Protein AF-A0A3D8SZ38-F1 (afdb_monomer_lite)

Radius of gyration: 42.33 Å; chains: 1; bounding box: 108×90×129 Å

Foldseek 3Di:
DQQADLADQVLFQDCQPPDDPPPPDDPPDRAQQPGNPHGPPDLCVLVVLCQQQPDPLLLLCLVPCVVFFPLALLPAAAQVVLVVVQADEAEDSGNLQDLEDEDRYHYHYADGNNLRHRVSCVQALGDPPHSNHPCSQQSNQSSLLNLLSVCSHDPDPVSVVVCCDPNRVSDPPPGDPVSVVSNSVSSPPPDPVRHRSSSSGGHGYQVSQQVCCCPRVVDNGSDDDPPRPQVVCLVVLLLLLLVLQAQLCLVLLLPPVVPDDDADADDPVQAAKDWLDAADDDPDDDDDDEAEAEAEHYANHRQQCRQWDFDDVPPDDTDIDRQLNDCLHPCVLRNSYGYMYHDDNRYCWAPPHDPDDSSVSSLRHQVRVVVPPPPCVVVPDDDPDHPVVQLQAAADEGQLRQLQAFVFADLVLSLLLVCVVDPNVGHDSVSNCLRHGPNPVSPSSLVSSLVSQPDPLGHQAEFEAEPFFDQSCVSSVHDRDTHQRRHCVRRFRPRPPRYHYYYDPDHSNCLSYDDDCPDPSSVVVSVVVSVSSVCSVVSSVVSVVLQAAEADPFDQDPLDFDPVVVLVLVVCQCVVFVQAEAEEEAAFLQCSVNSVSNSSVVCSRPDSAHEAEAELPALVSRVVSLVVLCVVVVVDPPPPDDDDSLQVSQVQQQDVVSAAYEYEYEANADCCQQQPDDPDDDDDHGVVVSHHGHSRYYYYYYYHFPVVRCVRGPPRYHYRDADDLVRLLSSLLSLAPPNCLCVVVVVLSSVVCVVQVNRSLSSNLLRVVCRVVVDHSVRSVVLVVPDLVVVVVSQQDDDDDRPDDPPDGRGLLVVLVVLLVVCVVVAVLLLQQLLLCLLFDQFFAALLLGDDDPDPVSSVVSVVSCVRSVQWDADPPGNTIGGDPSSSSSSCVVCVVVVNNLVSLVVSLVSLLVQQAQADDPPLVPNVSVLRRLVSSLVPNDDPDQDCPSSLSSLNSSLRNCVNVLVLVSSLVSLVSSLVVCCVRPNCLDPVNLVSLLSNLVSCVSVVVLVVSLVSLVVSLVSCCVRVNCPDPVNVVSVVVNVVSVVD

pLDDT: mean 75.77, std 14.91, range [32.75, 95.75]

Structure (mmCIF, N/CA/C/O backbone):
data_AF-A0A3D8SZ38-F1
#
_entry.id   AF-A0A3D8SZ38-F1
#
loop_
_atom_site.group_PDB
_atom_site.id
_atom_site.type_symbol
_atom_site.label_atom_id
_atom_site.label_alt_id
_atom_site.label_comp_id
_atom_site.label_asym_id
_atom_site.label_entity_id
_atom_site.label_seq_id
_atom_site.pdbx_PDB_ins_code
_atom_site.Cartn_x
_atom_site.Cartn_y
_atom_site.Cartn_z
_atom_site.occupancy
_atom_site.B_iso_or_equiv
_atom_site.auth_seq_id
_atom_site.auth_comp_id
_atom_site.auth_asym_id
_atom_site.auth_atom_id
_atom_site.pdbx_PDB_model_num
ATOM 1 N N . MET A 1 1 ? 22.652 -44.299 14.248 1.00 39.66 1 MET A N 1
ATOM 2 C CA . MET A 1 1 ? 23.585 -43.477 13.448 1.00 39.66 1 MET A CA 1
ATOM 3 C C . MET A 1 1 ? 24.836 -43.285 14.281 1.00 39.66 1 MET A C 1
ATOM 5 O O . MET A 1 1 ? 24.695 -43.078 15.480 1.00 39.66 1 MET A O 1
ATOM 9 N N . SER A 1 2 ? 26.018 -43.422 13.683 1.00 44.47 2 SER A N 1
ATOM 10 C CA . SER A 1 2 ? 27.288 -43.037 14.309 1.00 44.47 2 SER A CA 1
ATOM 11 C C . SER A 1 2 ? 27.164 -41.624 14.885 1.00 44.47 2 SER A C 1
ATOM 13 O O . SER A 1 2 ? 26.656 -40.735 14.203 1.00 44.47 2 SER A O 1
ATOM 15 N N . ILE A 1 3 ? 27.552 -41.430 16.145 1.00 66.44 3 ILE A N 1
ATOM 16 C CA . ILE A 1 3 ? 27.444 -40.136 16.824 1.00 66.44 3 ILE A CA 1
ATOM 17 C C . ILE A 1 3 ? 28.593 -39.259 16.304 1.00 66.44 3 ILE A C 1
ATOM 19 O O . ILE A 1 3 ? 29.703 -39.311 16.818 1.00 66.44 3 ILE A O 1
ATOM 23 N N . SER A 1 4 ? 28.347 -38.522 15.222 1.00 78.44 4 SER A N 1
ATOM 24 C CA . SER A 1 4 ? 29.286 -37.570 14.616 1.00 78.44 4 SER A CA 1
ATOM 25 C C . SER A 1 4 ? 28.641 -36.184 14.502 1.00 78.44 4 SER A C 1
ATOM 27 O O . SER A 1 4 ? 27.407 -36.096 14.517 1.00 78.44 4 SER A O 1
ATOM 29 N N . PRO A 1 5 ? 29.434 -35.097 14.403 1.00 85.62 5 PRO A N 1
ATOM 30 C CA . PRO A 1 5 ? 28.889 -33.756 14.206 1.00 85.62 5 PRO A CA 1
ATOM 31 C C . PRO A 1 5 ? 27.984 -33.681 12.967 1.00 85.62 5 PRO A C 1
ATOM 33 O O . PRO A 1 5 ? 28.180 -34.451 12.022 1.00 85.62 5 PRO A O 1
ATOM 36 N N . PRO A 1 6 ? 26.979 -32.783 12.955 1.00 86.31 6 PRO A N 1
ATOM 37 C CA . PRO A 1 6 ? 25.972 -32.733 11.893 1.00 86.31 6 PRO A CA 1
ATOM 38 C C . PRO A 1 6 ? 26.496 -32.187 10.556 1.00 86.31 6 PRO A C 1
ATOM 40 O O . PRO A 1 6 ? 25.777 -32.238 9.567 1.00 86.31 6 PRO A O 1
ATOM 43 N N . PHE A 1 7 ? 27.731 -31.689 10.518 1.00 90.38 7 PHE A N 1
ATOM 44 C CA . PHE A 1 7 ? 28.427 -31.171 9.341 1.00 90.38 7 PHE A CA 1
ATOM 45 C C . PHE A 1 7 ? 29.887 -31.638 9.368 1.00 90.38 7 PHE A C 1
ATOM 47 O O . PHE A 1 7 ? 30.424 -31.951 10.432 1.00 90.38 7 PHE A O 1
ATOM 54 N N . ALA A 1 8 ? 30.542 -31.701 8.209 1.00 88.94 8 ALA A N 1
ATOM 55 C CA . ALA A 1 8 ? 31.955 -32.070 8.116 1.00 88.94 8 ALA A CA 1
ATOM 56 C C . ALA A 1 8 ? 32.865 -30.949 8.649 1.00 88.94 8 ALA A C 1
ATOM 58 O O . ALA A 1 8 ? 32.507 -29.775 8.578 1.00 88.94 8 ALA A O 1
ATOM 59 N N . LYS A 1 9 ? 34.083 -31.279 9.108 1.00 87.50 9 LYS A N 1
ATOM 60 C CA . LYS A 1 9 ? 35.046 -30.277 9.613 1.00 87.50 9 LYS A CA 1
ATOM 61 C C . LYS A 1 9 ? 35.329 -29.163 8.594 1.00 87.50 9 LYS A C 1
ATOM 63 O O . LYS A 1 9 ? 35.435 -28.007 8.975 1.00 87.50 9 LYS A O 1
ATOM 68 N N . ILE A 1 10 ? 35.355 -29.488 7.298 1.00 86.69 10 ILE A N 1
ATOM 69 C CA . ILE A 1 10 ? 35.537 -28.510 6.210 1.00 86.69 10 ILE A CA 1
ATOM 70 C C . ILE A 1 10 ? 34.365 -27.522 6.057 1.00 86.69 10 ILE A C 1
ATOM 72 O O . ILE A 1 10 ? 34.539 -26.455 5.484 1.00 86.69 10 ILE A O 1
ATOM 76 N N . GLN A 1 11 ? 33.178 -27.866 6.563 1.00 89.56 11 GLN A N 1
ATOM 77 C CA . GLN A 1 11 ? 31.962 -27.053 6.460 1.00 89.56 11 GLN A CA 1
ATOM 78 C C . GLN A 1 11 ? 31.755 -26.130 7.670 1.00 89.56 11 GLN A C 1
ATOM 80 O O . GLN A 1 11 ? 30.776 -25.391 7.694 1.00 89.56 11 GLN A O 1
ATOM 85 N N . GLN A 1 12 ? 32.614 -26.180 8.694 1.00 90.62 12 GLN A N 1
ATOM 86 C CA . GLN A 1 12 ? 32.460 -25.336 9.880 1.00 90.62 12 GLN A CA 1
ATOM 87 C C . GLN A 1 12 ? 32.651 -23.848 9.545 1.00 90.62 12 GLN A C 1
ATOM 89 O O . GLN A 1 12 ? 33.470 -23.496 8.698 1.00 90.62 12 GLN A O 1
ATOM 94 N N . LEU A 1 13 ? 31.939 -22.969 10.254 1.00 90.12 13 LEU A N 1
ATOM 95 C CA . LEU A 1 13 ? 32.052 -21.515 10.057 1.00 90.12 13 LEU A CA 1
ATOM 96 C C . LEU A 1 13 ? 32.913 -20.839 11.128 1.00 90.12 13 LEU A C 1
ATOM 98 O O . LEU A 1 13 ? 33.227 -19.660 11.001 1.00 90.12 13 LEU A O 1
ATOM 102 N N . CYS A 1 14 ? 33.298 -21.564 12.184 1.00 85.44 14 CYS A N 1
ATOM 103 C CA . CYS A 1 14 ? 34.148 -21.045 13.249 1.00 85.44 14 CYS A CA 1
ATOM 104 C C . CYS A 1 14 ? 35.286 -22.019 13.586 1.00 85.44 14 CYS A C 1
ATOM 106 O O . CYS A 1 14 ? 35.045 -23.125 14.071 1.00 85.44 14 CYS A O 1
ATOM 108 N N . THR A 1 15 ? 36.527 -21.577 13.368 1.00 80.00 15 THR A N 1
ATOM 109 C CA . THR A 1 15 ? 37.764 -22.346 13.599 1.00 80.00 15 THR A CA 1
ATOM 110 C C . THR A 1 15 ? 38.445 -22.027 14.930 1.00 80.00 15 THR A C 1
ATOM 112 O O . THR A 1 15 ? 39.473 -22.611 15.241 1.00 80.00 15 THR A O 1
ATOM 115 N N . GLY A 1 16 ? 37.883 -21.137 15.759 1.00 71.12 16 GLY A N 1
ATOM 116 C CA . GLY A 1 16 ? 38.524 -20.653 16.996 1.00 71.12 16 GLY A CA 1
ATOM 117 C C . GLY A 1 16 ? 38.786 -21.709 18.083 1.00 71.12 16 GLY A C 1
ATOM 118 O O . GLY A 1 16 ? 39.326 -21.373 19.129 1.00 71.12 16 GLY A O 1
ATOM 119 N N . LEU A 1 17 ? 38.386 -22.962 17.853 1.00 74.38 17 LEU A N 1
ATOM 120 C CA . LEU A 1 17 ? 38.616 -24.111 18.734 1.00 74.38 17 LEU A CA 1
ATOM 121 C C . LEU A 1 17 ? 39.508 -25.192 18.100 1.00 74.38 17 LEU A C 1
ATOM 123 O O . LEU A 1 17 ? 39.789 -26.194 18.758 1.00 74.38 17 LEU A O 1
ATOM 127 N N . ASP A 1 18 ? 39.925 -25.034 16.841 1.00 75.38 18 ASP A N 1
ATOM 128 C CA . ASP A 1 18 ? 40.871 -25.955 16.215 1.00 75.38 18 ASP A CA 1
ATOM 129 C C . ASP A 1 18 ? 42.281 -25.671 16.745 1.00 75.38 18 ASP A C 1
ATOM 131 O O . ASP A 1 18 ? 42.738 -24.531 16.735 1.00 75.38 18 ASP A O 1
ATOM 135 N N . ALA A 1 19 ? 42.967 -26.705 17.232 1.00 58.12 19 ALA A N 1
ATOM 136 C CA . ALA A 1 19 ? 44.371 -26.590 17.604 1.00 58.12 19 ALA A CA 1
ATOM 137 C C . ALA A 1 19 ? 45.227 -26.431 16.338 1.00 58.12 19 ALA A C 1
ATOM 139 O O . ALA A 1 19 ? 45.016 -27.157 15.364 1.00 58.12 19 ALA A O 1
ATOM 140 N N . ASN A 1 20 ? 46.199 -25.517 16.364 1.00 48.41 20 ASN A N 1
ATOM 141 C CA . ASN A 1 20 ? 47.329 -25.580 15.443 1.00 48.41 20 ASN A CA 1
ATOM 142 C C . ASN A 1 20 ? 48.132 -26.840 15.795 1.00 48.41 20 ASN A C 1
ATOM 144 O O . ASN A 1 20 ? 48.469 -27.036 16.962 1.00 48.41 20 ASN A O 1
ATOM 148 N N . ASP A 1 21 ? 48.442 -27.674 14.803 1.00 42.56 21 ASP A N 1
ATOM 149 C CA . ASP A 1 21 ? 49.205 -28.922 14.979 1.00 42.56 21 ASP A CA 1
ATOM 150 C C . ASP A 1 21 ? 50.646 -28.702 15.516 1.00 42.56 21 ASP A C 1
ATOM 152 O O . ASP A 1 21 ? 51.332 -29.675 15.819 1.00 42.56 21 ASP A O 1
ATOM 156 N N . ASP A 1 22 ? 51.088 -27.450 15.706 1.00 40.81 22 ASP A N 1
ATOM 157 C CA . ASP A 1 22 ? 52.429 -27.086 16.193 1.00 40.81 22 ASP A CA 1
ATOM 158 C C . ASP A 1 22 ? 52.546 -26.847 17.719 1.00 40.81 22 ASP A C 1
ATOM 160 O O . ASP A 1 22 ? 53.662 -26.780 18.228 1.00 40.81 22 ASP A O 1
ATOM 164 N N . ASP A 1 23 ? 51.450 -26.784 18.489 1.00 42.09 23 ASP A N 1
ATOM 165 C CA . ASP A 1 23 ? 51.502 -26.486 19.938 1.00 42.09 23 ASP A CA 1
ATOM 166 C C . ASP A 1 23 ? 51.126 -27.700 20.812 1.00 42.09 23 ASP A C 1
ATOM 168 O O . ASP A 1 23 ? 50.088 -27.750 21.480 1.00 42.09 23 ASP A O 1
ATOM 172 N N . LEU A 1 24 ? 52.008 -28.702 20.838 1.00 38.75 24 LEU A N 1
ATOM 173 C CA . LEU A 1 24 ? 51.856 -29.937 21.625 1.00 38.75 24 LEU A CA 1
ATOM 174 C C . LEU A 1 24 ? 52.265 -29.836 23.112 1.00 38.75 24 LEU A C 1
ATOM 176 O O . LEU A 1 24 ? 52.374 -30.867 23.771 1.00 38.75 24 LEU A O 1
ATOM 180 N N . GLU A 1 25 ? 52.425 -28.639 23.694 1.00 36.03 25 GLU A N 1
ATOM 181 C CA . GLU A 1 25 ? 52.792 -28.500 25.124 1.00 36.03 25 GLU A CA 1
ATOM 182 C C . GLU A 1 25 ? 51.948 -27.502 25.955 1.00 36.03 25 GLU A C 1
ATOM 184 O O . GLU A 1 25 ? 52.280 -27.217 27.105 1.00 36.03 25 GLU A O 1
ATOM 189 N N . GLY A 1 26 ? 50.790 -27.028 25.466 1.00 37.31 26 GLY A N 1
ATOM 190 C CA . GLY A 1 26 ? 50.017 -25.992 26.176 1.00 37.31 26 GLY A CA 1
ATOM 191 C C . GLY A 1 26 ? 48.490 -26.056 26.066 1.00 37.31 26 GLY A C 1
ATOM 192 O O . GLY A 1 26 ? 47.876 -25.084 25.644 1.00 37.31 26 GLY A O 1
ATOM 193 N N . GLN A 1 27 ? 47.825 -27.130 26.516 1.00 46.06 27 GLN A N 1
ATOM 194 C CA . GLN A 1 27 ? 46.345 -27.205 26.625 1.00 46.06 27 GLN A CA 1
ATOM 195 C C . GLN A 1 27 ? 45.736 -26.319 27.744 1.00 46.06 27 GLN A C 1
ATOM 197 O O . GLN A 1 27 ? 44.861 -26.735 28.508 1.00 46.06 27 GLN A O 1
ATOM 202 N N . LYS A 1 28 ? 46.175 -25.065 27.871 1.00 44.31 28 LYS A N 1
ATOM 203 C CA . LYS A 1 28 ? 45.615 -24.091 28.815 1.00 44.31 28 LYS A CA 1
ATOM 204 C C . LYS A 1 28 ? 45.430 -22.754 28.109 1.00 44.31 28 LYS A C 1
ATOM 206 O O . LYS A 1 28 ? 46.369 -21.972 28.071 1.00 44.31 28 LYS A O 1
ATOM 211 N N . SER A 1 29 ? 44.214 -22.504 27.608 1.00 50.78 29 SER A N 1
ATOM 212 C CA . SER A 1 29 ? 43.537 -21.184 27.560 1.00 50.78 29 SER A CA 1
ATOM 213 C C . SER A 1 29 ? 42.740 -20.833 26.285 1.00 50.78 29 SER A C 1
ATOM 215 O O . SER A 1 29 ? 42.561 -19.657 25.991 1.00 50.78 29 SER A O 1
ATOM 217 N N . ALA A 1 30 ? 42.174 -21.789 25.543 1.00 65.12 30 ALA A N 1
ATOM 218 C CA . ALA A 1 30 ? 41.197 -21.421 24.510 1.00 65.12 30 ALA A CA 1
ATOM 219 C C . ALA A 1 30 ? 39.834 -21.053 25.146 1.00 65.12 30 ALA A C 1
ATOM 221 O O . ALA A 1 30 ? 39.299 -21.798 25.978 1.00 65.12 30 ALA A O 1
ATOM 222 N N . SER A 1 31 ? 39.303 -19.878 24.793 1.00 77.44 31 SER A N 1
ATOM 223 C CA . SER A 1 31 ? 37.987 -19.383 25.215 1.00 77.44 31 SER A CA 1
ATOM 224 C C . SER A 1 31 ? 36.897 -19.774 24.214 1.00 77.44 31 SER A C 1
ATOM 226 O O . SER A 1 31 ? 37.162 -20.038 23.039 1.00 77.44 31 SER A O 1
ATOM 228 N N . LEU A 1 32 ? 35.652 -19.854 24.679 1.00 81.62 32 LEU A N 1
ATOM 229 C CA . LEU A 1 32 ? 34.518 -20.255 23.856 1.00 81.62 32 LEU A CA 1
ATOM 230 C C . LEU A 1 32 ? 34.238 -19.181 22.780 1.00 81.62 32 LEU A C 1
ATOM 232 O O . LEU A 1 32 ? 34.058 -18.009 23.126 1.00 81.62 32 LEU A O 1
ATOM 236 N N . PRO A 1 33 ? 34.147 -19.530 21.479 1.00 81.00 33 PRO A N 1
ATOM 237 C CA . PRO A 1 33 ? 33.920 -18.547 20.424 1.00 81.00 33 PRO A CA 1
ATOM 238 C C . PRO A 1 33 ? 32.663 -17.703 20.655 1.00 81.00 33 PRO A C 1
ATOM 240 O O . PRO A 1 33 ? 31.556 -18.227 20.773 1.00 81.00 33 PRO A O 1
ATOM 243 N N . GLY A 1 34 ? 32.834 -16.379 20.701 1.00 76.31 34 GLY A N 1
ATOM 244 C CA . GLY A 1 34 ? 31.760 -15.420 20.991 1.00 76.31 34 GLY A CA 1
ATOM 245 C C . GLY A 1 34 ? 31.506 -15.154 22.483 1.00 76.31 34 GLY A C 1
ATOM 246 O O . GLY A 1 34 ? 30.776 -14.221 22.798 1.00 76.31 34 GLY A O 1
ATOM 247 N N . ARG A 1 35 ? 32.137 -15.904 23.398 1.00 80.50 35 ARG A N 1
ATOM 248 C CA . ARG A 1 35 ? 32.118 -15.663 24.853 1.00 80.50 35 ARG A CA 1
ATOM 249 C C . ARG A 1 35 ? 33.549 -15.708 25.414 1.00 80.50 35 ARG A C 1
ATOM 251 O O . ARG A 1 35 ? 33.929 -16.686 26.053 1.00 80.50 35 ARG A O 1
ATOM 258 N N . PRO A 1 36 ? 34.352 -14.648 25.200 1.00 74.19 36 PRO A N 1
ATOM 259 C CA . PRO A 1 36 ? 35.782 -14.640 25.526 1.00 74.19 36 PRO A CA 1
ATOM 260 C C . PRO A 1 36 ? 36.109 -14.826 27.019 1.00 74.19 36 PRO A C 1
ATOM 262 O O . PRO A 1 36 ? 37.247 -15.142 27.346 1.00 74.19 36 PRO A O 1
ATOM 265 N N . TRP A 1 37 ? 35.134 -14.655 27.919 1.00 76.69 37 TRP A N 1
ATOM 266 C CA . TRP A 1 37 ? 35.279 -14.857 29.367 1.00 76.69 37 TRP A CA 1
ATOM 267 C C . TRP A 1 37 ? 35.063 -16.305 29.837 1.00 76.69 37 TRP A C 1
ATOM 269 O O . TRP A 1 37 ? 35.319 -16.601 30.999 1.00 76.69 37 TRP A O 1
ATOM 279 N N . LEU A 1 38 ? 34.574 -17.198 28.970 1.00 79.56 38 LEU A N 1
ATOM 280 C CA . LEU A 1 38 ? 34.310 -18.603 29.292 1.00 79.56 38 LEU A CA 1
ATOM 281 C C . LEU A 1 38 ? 35.397 -19.487 28.686 1.00 79.56 38 LEU A C 1
ATOM 283 O O . LEU A 1 38 ? 35.565 -19.531 27.468 1.00 79.56 38 LEU A O 1
ATOM 287 N N . MET A 1 39 ? 36.122 -20.211 29.533 1.00 79.81 39 MET A N 1
ATOM 288 C CA . MET A 1 39 ? 37.189 -21.123 29.109 1.00 79.81 39 MET A CA 1
ATOM 289 C C . MET A 1 39 ? 36.613 -22.506 28.798 1.00 79.81 39 MET A C 1
ATOM 291 O O . MET A 1 39 ? 35.684 -22.931 29.471 1.00 79.81 39 MET A O 1
ATOM 295 N N . ILE A 1 40 ? 37.182 -23.256 27.846 1.00 74.31 40 ILE A N 1
ATOM 296 C CA . ILE A 1 40 ? 36.684 -24.601 27.452 1.00 74.31 40 ILE A CA 1
ATOM 297 C C . ILE A 1 40 ? 36.553 -25.581 28.635 1.00 74.31 40 ILE A C 1
ATOM 299 O O . ILE A 1 40 ? 35.701 -26.462 28.612 1.00 74.31 40 ILE A O 1
ATOM 303 N N . ASN A 1 41 ? 37.373 -25.422 29.675 1.00 73.38 41 ASN A N 1
ATOM 304 C CA . ASN A 1 41 ? 37.357 -26.285 30.859 1.00 73.38 41 ASN A CA 1
ATOM 305 C C . ASN A 1 41 ? 36.454 -25.751 31.990 1.00 73.38 41 ASN A C 1
ATOM 307 O O . ASN A 1 41 ? 36.509 -26.267 33.105 1.00 73.38 41 ASN A O 1
ATOM 311 N N . ASP A 1 42 ? 35.677 -24.693 31.745 1.00 78.31 42 ASP A N 1
ATOM 312 C CA . ASP A 1 42 ? 34.803 -24.087 32.747 1.00 78.31 42 ASP A CA 1
ATOM 313 C C . ASP A 1 42 ? 33.598 -25.006 33.042 1.00 78.31 42 ASP A C 1
ATOM 315 O O . ASP A 1 42 ? 32.875 -25.392 32.114 1.00 78.31 42 ASP A O 1
ATOM 319 N N . PRO A 1 43 ? 33.341 -25.356 34.317 1.00 72.88 43 PRO A N 1
ATOM 320 C CA . PRO A 1 43 ? 32.211 -26.207 34.688 1.00 72.88 43 PRO A CA 1
ATOM 321 C C . PRO A 1 43 ? 30.843 -25.589 34.344 1.00 72.88 43 PRO A C 1
ATOM 323 O O . PRO A 1 43 ? 29.866 -26.323 34.193 1.00 72.88 43 PRO A O 1
ATOM 326 N N . ASN A 1 44 ? 30.756 -24.266 34.166 1.00 80.75 44 ASN A N 1
ATOM 327 C CA . ASN A 1 44 ? 29.504 -23.564 33.869 1.00 80.75 44 ASN A CA 1
ATOM 328 C C . ASN A 1 44 ? 29.038 -23.705 32.411 1.00 80.75 44 ASN A C 1
ATOM 330 O O . ASN A 1 44 ? 27.913 -23.314 32.097 1.00 80.75 44 ASN A O 1
ATOM 334 N N . ILE A 1 45 ? 29.848 -24.281 31.511 1.00 80.81 45 ILE A N 1
ATOM 335 C CA . ILE A 1 45 ? 29.447 -24.506 30.108 1.00 80.81 45 ILE A CA 1
ATOM 336 C C . ILE A 1 45 ? 28.198 -25.392 30.021 1.00 80.81 45 ILE A C 1
ATOM 338 O O . ILE A 1 45 ? 27.361 -25.189 29.143 1.00 80.81 45 ILE A O 1
ATOM 342 N N . ALA A 1 46 ? 28.048 -26.350 30.940 1.00 79.06 46 ALA A N 1
ATOM 343 C CA . ALA A 1 46 ? 26.881 -27.223 30.971 1.00 79.06 46 ALA A CA 1
ATOM 344 C C . ALA A 1 46 ? 25.581 -26.438 31.212 1.00 79.06 46 ALA A C 1
ATOM 346 O O . ALA A 1 46 ? 24.624 -26.598 30.457 1.00 79.06 46 ALA A O 1
ATOM 347 N N . GLN A 1 47 ? 25.586 -25.546 32.208 1.00 82.50 47 GLN A N 1
ATOM 348 C CA . GLN A 1 47 ? 24.449 -24.679 32.521 1.00 82.50 47 GLN A CA 1
ATOM 349 C C . GLN A 1 47 ? 24.178 -23.684 31.388 1.00 82.50 47 GLN A C 1
ATOM 351 O O . GLN A 1 47 ? 23.034 -23.509 30.984 1.00 82.50 47 GLN A O 1
ATOM 356 N N . LEU A 1 48 ? 25.234 -23.100 30.808 1.00 84.38 48 LEU A N 1
ATOM 357 C CA . LEU A 1 48 ? 25.107 -22.198 29.664 1.00 84.38 48 LEU A CA 1
ATOM 358 C C . LEU A 1 48 ? 24.383 -22.869 28.492 1.00 84.38 48 LEU A C 1
ATOM 360 O O . LEU A 1 48 ? 23.496 -22.269 27.898 1.00 84.38 48 LEU A O 1
ATOM 364 N N . LEU A 1 49 ? 24.768 -24.095 28.130 1.00 82.75 49 LEU A N 1
ATOM 365 C CA . LEU A 1 49 ? 24.163 -24.793 26.994 1.00 82.75 49 LEU A CA 1
ATOM 366 C C . LEU A 1 49 ? 22.698 -25.142 27.234 1.00 82.75 49 LEU A C 1
ATOM 368 O O . LEU A 1 49 ? 21.908 -25.161 26.286 1.00 82.75 49 LEU A O 1
ATOM 372 N N . GLU A 1 50 ? 22.350 -25.409 28.487 1.00 83.75 50 GLU A N 1
ATOM 373 C CA . GLU A 1 50 ? 20.971 -25.594 28.895 1.00 83.75 50 GLU A CA 1
ATOM 374 C C . GLU A 1 50 ? 20.181 -24.292 28.721 1.00 83.75 50 GLU A C 1
ATOM 376 O O . GLU A 1 50 ? 19.235 -24.262 27.937 1.00 83.75 50 GLU A O 1
ATOM 381 N N . ASP A 1 51 ? 20.638 -23.192 29.316 1.00 83.94 51 ASP A N 1
ATOM 382 C CA . ASP A 1 51 ? 19.950 -21.896 29.253 1.00 83.94 51 ASP A CA 1
ATOM 383 C C . ASP A 1 51 ? 19.912 -21.303 27.830 1.00 83.94 51 ASP A C 1
ATOM 385 O O . ASP A 1 51 ? 19.038 -20.503 27.494 1.00 83.94 51 ASP A O 1
ATOM 389 N N . GLU A 1 52 ? 20.861 -21.678 26.967 1.00 85.81 52 GLU A N 1
ATOM 390 C CA . GLU A 1 52 ? 20.985 -21.121 25.623 1.00 85.81 52 GLU A CA 1
ATOM 391 C C . GLU A 1 52 ? 20.090 -21.820 24.594 1.00 85.81 52 GLU A C 1
ATOM 393 O O . GLU A 1 52 ? 19.578 -21.165 23.679 1.00 85.81 52 GLU A O 1
ATOM 398 N N . VAL A 1 53 ? 19.931 -23.141 24.696 1.00 85.19 53 VAL A N 1
ATOM 399 C CA . VAL A 1 53 ? 19.333 -23.959 23.627 1.00 85.19 53 VAL A CA 1
ATOM 400 C C . VAL A 1 53 ? 18.083 -24.703 24.097 1.00 85.19 53 VAL A C 1
ATOM 402 O O . VAL A 1 53 ? 17.203 -25.000 23.281 1.00 85.19 53 VAL A O 1
ATOM 405 N N . TRP A 1 54 ? 17.977 -24.993 25.394 1.00 88.19 54 TRP A N 1
ATOM 406 C CA . TRP A 1 54 ? 16.845 -25.706 25.969 1.00 88.19 54 TRP A CA 1
ATOM 407 C C . TRP A 1 54 ? 15.757 -24.728 26.427 1.00 88.19 54 TRP A C 1
ATOM 409 O O . TRP A 1 54 ? 16.024 -23.715 27.063 1.00 88.19 54 TRP A O 1
ATOM 419 N N . ALA A 1 55 ? 14.501 -25.032 26.098 1.00 88.25 55 ALA A N 1
ATOM 420 C CA . ALA A 1 55 ? 13.345 -24.242 26.511 1.00 88.25 55 ALA A CA 1
ATOM 421 C C . ALA A 1 55 ? 12.327 -25.156 27.197 1.00 88.25 55 ALA A C 1
ATOM 423 O O . ALA A 1 55 ? 11.428 -25.688 26.546 1.00 88.25 55 ALA A O 1
ATOM 424 N N . GLU A 1 56 ? 12.479 -25.335 28.510 1.00 86.44 56 GLU A N 1
ATOM 425 C CA . GLU A 1 56 ? 11.694 -26.289 29.307 1.00 86.44 56 GLU A CA 1
ATOM 426 C C . GLU A 1 56 ? 10.178 -26.113 29.117 1.00 86.44 56 GLU A C 1
ATOM 428 O O . GLU A 1 56 ? 9.472 -27.081 28.834 1.00 86.44 56 GLU A O 1
ATOM 433 N N . ASP A 1 57 ? 9.693 -24.870 29.147 1.00 86.19 57 ASP A N 1
ATOM 434 C CA . ASP A 1 57 ? 8.275 -24.548 28.953 1.00 86.19 57 ASP A CA 1
ATOM 435 C C . ASP A 1 57 ? 7.747 -24.951 27.567 1.00 86.19 57 ASP A C 1
ATOM 437 O O . ASP A 1 57 ? 6.633 -25.459 27.437 1.00 86.19 57 ASP A O 1
ATOM 441 N N . LEU A 1 58 ? 8.529 -24.739 26.502 1.00 87.44 58 LEU A N 1
ATOM 442 C CA . LEU A 1 58 ? 8.102 -25.103 25.147 1.00 87.44 58 LEU A CA 1
ATOM 443 C C . LEU A 1 58 ? 8.166 -26.606 24.907 1.00 87.44 58 LEU A C 1
ATOM 445 O O . LEU A 1 58 ? 7.318 -27.136 24.190 1.00 87.44 58 LEU A O 1
ATOM 449 N N . GLU A 1 59 ? 9.149 -27.286 25.490 1.00 89.25 59 GLU A N 1
ATOM 450 C CA . GLU A 1 59 ? 9.253 -28.743 25.411 1.00 89.25 59 GLU A CA 1
ATOM 451 C C . GLU A 1 59 ? 8.106 -29.414 26.178 1.00 89.25 59 GLU A C 1
ATOM 453 O O . GLU A 1 59 ? 7.495 -30.350 25.661 1.00 89.25 59 GLU A O 1
ATOM 458 N N . ALA A 1 60 ? 7.719 -28.874 27.339 1.00 87.06 60 ALA A N 1
ATOM 459 C CA . ALA A 1 60 ? 6.538 -29.321 28.078 1.00 87.06 60 ALA A CA 1
ATOM 460 C C . ALA A 1 60 ? 5.230 -29.092 27.295 1.00 87.06 60 ALA A C 1
ATOM 462 O O . ALA A 1 60 ? 4.328 -29.931 27.326 1.00 87.06 60 ALA A O 1
ATOM 463 N N . LEU A 1 61 ? 5.132 -27.992 26.538 1.00 86.31 61 LEU A N 1
ATOM 464 C CA . LEU A 1 61 ? 3.977 -27.701 25.681 1.00 86.31 61 LEU A CA 1
ATOM 465 C C . LEU A 1 61 ? 3.953 -28.496 24.370 1.00 86.31 61 LEU A C 1
ATOM 467 O O . LEU A 1 61 ? 2.890 -28.618 23.754 1.00 86.31 61 LEU A O 1
ATOM 471 N N . ALA A 1 62 ? 5.088 -29.027 23.915 1.00 85.94 62 ALA A N 1
ATOM 472 C CA . ALA A 1 62 ? 5.239 -29.600 22.580 1.00 85.94 62 ALA A CA 1
ATOM 473 C C . ALA A 1 62 ? 4.215 -30.697 22.205 1.00 85.94 62 ALA A C 1
ATOM 475 O O . ALA A 1 62 ? 3.725 -30.677 21.068 1.00 85.94 62 ALA A O 1
ATOM 476 N N . PRO A 1 63 ? 3.790 -31.605 23.109 1.00 84.88 63 PRO A N 1
ATOM 477 C CA . PRO A 1 63 ? 2.734 -32.582 22.818 1.00 84.88 63 PRO A CA 1
ATOM 478 C C . PRO A 1 63 ? 1.367 -31.958 22.492 1.00 84.88 63 PRO A C 1
ATOM 480 O O . PRO A 1 63 ? 0.497 -32.619 21.925 1.00 84.88 63 PRO A O 1
ATOM 483 N N . HIS A 1 64 ? 1.161 -30.689 22.847 1.00 80.75 64 HIS A N 1
ATOM 484 C CA . HIS A 1 64 ? -0.107 -29.968 22.727 1.00 80.75 64 HIS A CA 1
ATOM 485 C C . HIS A 1 64 ? -0.033 -28.780 21.757 1.00 80.75 64 HIS A C 1
ATOM 487 O O . HIS A 1 64 ? -1.052 -28.151 21.464 1.00 80.75 64 HIS A O 1
ATOM 493 N N . LEU A 1 65 ? 1.147 -28.491 21.197 1.00 78.94 65 LEU A N 1
ATOM 494 C CA . LEU A 1 65 ? 1.334 -27.394 20.247 1.00 78.94 65 LEU A CA 1
ATOM 495 C C . LEU A 1 65 ? 0.538 -27.573 18.946 1.00 78.94 65 LEU A C 1
ATOM 497 O O . LEU A 1 65 ? 0.259 -26.570 18.298 1.00 78.94 65 LEU A O 1
ATOM 501 N N . TRP A 1 66 ? 0.091 -28.781 18.586 1.00 75.94 66 TRP A N 1
ATOM 502 C CA . TRP A 1 66 ? -0.786 -29.009 17.423 1.00 75.94 66 TRP A CA 1
ATOM 503 C C . TRP A 1 66 ? -2.145 -28.303 17.539 1.00 75.94 66 TRP A C 1
ATOM 505 O O . TRP A 1 66 ? -2.759 -27.973 16.526 1.00 75.94 66 TRP A O 1
ATOM 515 N N . VAL A 1 67 ? -2.590 -27.992 18.763 1.00 64.69 67 VAL A N 1
ATOM 516 C CA . VAL A 1 67 ? -3.780 -27.158 19.013 1.00 64.69 67 VAL A CA 1
ATOM 517 C C . VAL A 1 67 ? -3.493 -25.679 18.692 1.00 64.69 67 VAL A C 1
ATOM 519 O O . VAL A 1 67 ? -4.402 -24.888 18.427 1.00 64.69 67 VAL A O 1
ATOM 522 N N . MET A 1 68 ? -2.218 -25.278 18.701 1.00 62.22 68 MET A N 1
ATOM 523 C CA . MET A 1 68 ? -1.775 -23.881 18.695 1.00 62.22 68 MET A CA 1
ATOM 524 C C . MET A 1 68 ? -1.020 -23.460 17.430 1.00 62.22 68 MET A C 1
ATOM 526 O O . MET A 1 68 ? -1.035 -22.273 17.093 1.00 62.22 68 MET A O 1
ATOM 530 N N . SER A 1 69 ? -0.397 -24.391 16.713 1.00 68.62 69 SER A N 1
ATOM 531 C CA . SER A 1 69 ? 0.348 -24.164 15.476 1.00 68.62 69 SER A CA 1
ATOM 532 C C . SER A 1 69 ? 0.219 -25.367 14.541 1.00 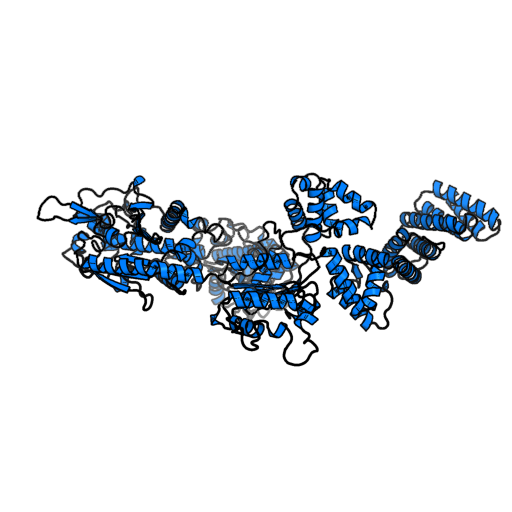68.62 69 SER A C 1
ATOM 534 O O . SER A 1 69 ? -0.081 -26.481 14.965 1.00 68.62 69 SER A O 1
ATOM 536 N N . THR A 1 70 ? 0.446 -25.139 13.250 1.00 76.19 70 THR A N 1
ATOM 537 C CA . THR A 1 70 ? 0.505 -26.209 12.256 1.00 76.19 70 THR A CA 1
ATOM 538 C C . THR A 1 70 ? 1.638 -27.164 12.618 1.00 76.19 70 THR A C 1
ATOM 540 O O . THR A 1 70 ? 2.783 -26.734 12.776 1.00 76.19 70 THR A O 1
ATOM 543 N N . GLN A 1 71 ? 1.330 -28.458 12.716 1.00 79.56 71 GLN A N 1
ATOM 544 C CA . GLN A 1 71 ? 2.297 -29.521 12.994 1.00 79.56 71 GLN A CA 1
ATOM 545 C C . GLN A 1 71 ? 3.191 -29.780 11.772 1.00 79.56 71 GLN A C 1
ATOM 547 O O . GLN A 1 71 ? 3.044 -30.758 11.045 1.00 79.56 71 GLN A O 1
ATOM 552 N N . SER A 1 72 ? 4.071 -28.824 11.490 1.00 82.50 72 SER A N 1
ATOM 553 C CA . SER A 1 72 ? 5.048 -28.889 10.415 1.00 82.50 72 SER A CA 1
ATOM 554 C C . SER A 1 72 ? 6.228 -27.992 10.750 1.00 82.50 72 SER A C 1
ATOM 556 O O . SER A 1 72 ? 6.086 -26.769 10.833 1.00 82.50 72 SER A O 1
ATOM 558 N N . SER A 1 73 ? 7.413 -28.589 10.863 1.00 83.88 73 SER A N 1
ATOM 559 C CA . SER A 1 73 ? 8.667 -27.860 11.065 1.00 83.88 73 SER A CA 1
ATOM 560 C C . SER A 1 73 ? 9.016 -26.938 9.892 1.00 83.88 73 SER A C 1
ATOM 562 O O . SER A 1 73 ? 9.720 -25.949 10.071 1.00 83.88 73 SER A O 1
ATOM 564 N N . LYS A 1 74 ? 8.455 -27.198 8.700 1.00 83.44 74 LYS A N 1
ATOM 565 C CA . LYS A 1 74 ? 8.587 -26.343 7.507 1.00 83.44 74 LYS A CA 1
ATOM 566 C C . LYS A 1 74 ? 7.719 -25.084 7.556 1.00 83.44 74 LYS A C 1
ATOM 568 O O . LYS A 1 74 ? 7.869 -24.228 6.683 1.00 83.44 74 LYS A O 1
ATOM 573 N N . ASN A 1 75 ? 6.821 -24.952 8.538 1.00 87.81 75 ASN A N 1
ATOM 574 C CA . ASN A 1 75 ? 5.971 -23.772 8.731 1.00 87.81 75 ASN A CA 1
ATOM 575 C C . ASN A 1 75 ? 6.755 -22.589 9.340 1.00 87.81 75 ASN A C 1
ATOM 577 O O . ASN A 1 75 ? 6.338 -21.975 10.320 1.00 87.81 75 ASN A O 1
ATOM 581 N N . VAL A 1 76 ? 7.919 -22.304 8.761 1.00 89.88 76 VAL A N 1
ATOM 582 C CA . VAL A 1 76 ? 8.802 -21.186 9.079 1.00 89.88 76 VAL A CA 1
ATOM 583 C C . VAL A 1 76 ? 9.031 -20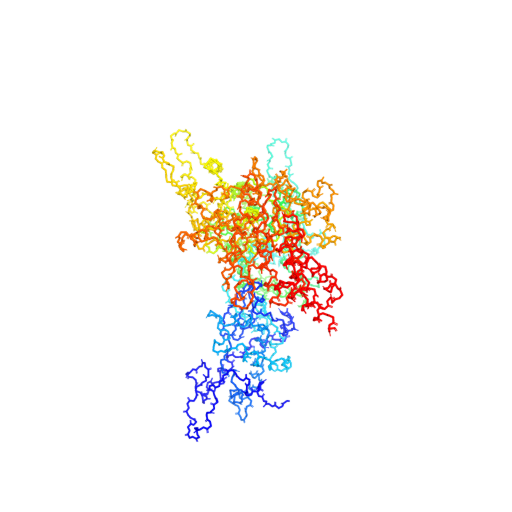.430 7.778 1.00 89.88 76 VAL A C 1
ATOM 585 O O . VAL A 1 76 ? 9.561 -20.973 6.800 1.00 89.88 76 VAL A O 1
ATOM 588 N N . ASN A 1 77 ? 8.558 -19.188 7.739 1.00 89.81 77 ASN A N 1
ATOM 589 C CA . ASN A 1 77 ? 8.732 -18.316 6.590 1.00 89.81 77 ASN A CA 1
ATOM 590 C C . ASN A 1 77 ? 10.160 -17.762 6.583 1.00 89.81 77 ASN A C 1
ATOM 592 O O . ASN A 1 77 ? 10.684 -17.373 7.626 1.00 89.81 77 ASN A O 1
ATOM 596 N N . ALA A 1 78 ? 10.751 -17.692 5.391 1.00 94.88 78 ALA A N 1
ATOM 597 C CA . ALA A 1 78 ? 12.051 -17.066 5.178 1.00 94.88 78 ALA A CA 1
ATOM 598 C C . ALA A 1 78 ? 12.038 -15.577 5.578 1.00 94.88 78 ALA A C 1
ATOM 600 O O . ALA A 1 78 ? 10.975 -14.947 5.561 1.00 94.88 78 ALA A O 1
ATOM 601 N N . LEU A 1 79 ? 13.196 -15.007 5.917 1.00 93.88 79 LEU A N 1
ATOM 602 C CA . LEU A 1 79 ? 13.321 -13.646 6.459 1.00 93.88 79 LEU A CA 1
ATOM 603 C C . LEU A 1 79 ? 12.738 -12.574 5.525 1.00 93.88 79 LEU A C 1
ATOM 605 O O . LEU A 1 79 ? 11.998 -11.702 5.987 1.00 93.88 79 LEU A O 1
ATOM 609 N N . HIS A 1 80 ? 12.950 -12.676 4.211 1.00 90.12 80 HIS A N 1
ATOM 610 C CA . HIS A 1 80 ? 12.317 -11.782 3.237 1.00 90.12 80 HIS A CA 1
ATOM 611 C C . HIS A 1 80 ? 10.784 -11.884 3.288 1.00 90.12 80 HIS A C 1
ATOM 613 O O . HIS A 1 80 ? 10.095 -10.867 3.250 1.00 90.12 80 HIS A O 1
ATOM 619 N N . ARG A 1 81 ? 10.219 -13.092 3.452 1.00 83.38 81 ARG A N 1
ATOM 620 C CA . ARG A 1 81 ? 8.765 -13.277 3.601 1.00 83.38 81 ARG A CA 1
ATOM 621 C C . ARG A 1 81 ? 8.242 -12.739 4.926 1.00 83.38 81 ARG A C 1
ATOM 623 O O . ARG A 1 81 ? 7.100 -12.286 4.946 1.00 83.38 81 ARG A O 1
ATOM 630 N N . GLN A 1 82 ? 9.025 -12.778 6.007 1.00 85.00 82 GLN A N 1
ATOM 631 C CA . GLN A 1 82 ? 8.640 -12.110 7.258 1.00 85.00 82 GLN A CA 1
ATOM 632 C C . GLN A 1 82 ? 8.468 -10.606 7.011 1.00 85.00 82 GLN A C 1
ATOM 634 O O . GLN A 1 82 ? 7.416 -10.058 7.338 1.00 85.00 82 GLN A O 1
ATOM 639 N N . ARG A 1 83 ? 9.420 -9.975 6.308 1.00 77.56 83 ARG A N 1
ATOM 640 C CA . ARG A 1 83 ? 9.331 -8.557 5.919 1.00 77.56 83 ARG A CA 1
ATOM 641 C C . ARG A 1 83 ? 8.160 -8.260 4.984 1.00 77.56 83 ARG A C 1
ATOM 643 O O . ARG A 1 83 ? 7.429 -7.305 5.217 1.00 77.56 83 ARG A O 1
ATOM 650 N N . VAL A 1 84 ? 7.907 -9.111 3.986 1.00 68.31 84 VAL A N 1
ATOM 651 C CA . VAL A 1 84 ? 6.741 -8.977 3.085 1.00 68.31 84 VAL A CA 1
ATOM 652 C C . VAL A 1 84 ? 5.414 -9.089 3.848 1.00 68.31 84 VAL A C 1
ATOM 654 O O . VAL A 1 84 ? 4.448 -8.407 3.510 1.00 68.31 84 VAL A O 1
ATOM 657 N N . LYS A 1 85 ? 5.358 -9.909 4.905 1.00 64.88 85 LYS A N 1
ATOM 658 C CA . LYS A 1 85 ? 4.201 -9.998 5.813 1.00 64.88 85 LYS A CA 1
ATOM 659 C C . LYS A 1 85 ? 4.067 -8.792 6.753 1.00 64.88 85 LYS A C 1
ATOM 661 O O . LYS A 1 85 ? 3.143 -8.783 7.561 1.00 64.88 85 LYS A O 1
ATOM 666 N N . GLY A 1 86 ? 4.960 -7.806 6.653 1.00 66.75 86 GLY A N 1
ATOM 667 C CA . GLY A 1 86 ? 4.999 -6.640 7.528 1.00 66.75 86 GLY A CA 1
ATOM 668 C C . GLY A 1 86 ? 5.456 -6.973 8.943 1.00 66.75 86 GLY A C 1
ATOM 669 O O . GLY A 1 86 ? 5.080 -6.258 9.859 1.00 66.75 86 GLY A O 1
ATOM 670 N N . ARG A 1 87 ? 6.201 -8.072 9.140 1.00 78.75 87 ARG A N 1
ATOM 671 C CA . ARG A 1 87 ? 6.727 -8.433 10.456 1.00 78.75 87 ARG A CA 1
ATOM 672 C C . ARG A 1 87 ? 8.114 -7.835 10.678 1.00 78.75 87 ARG A C 1
ATOM 674 O O . ARG A 1 87 ? 9.048 -8.140 9.935 1.00 78.75 87 ARG A O 1
ATOM 681 N N . GLU A 1 88 ? 8.243 -7.042 11.726 1.00 81.69 88 GLU A N 1
ATOM 682 C CA . GLU A 1 88 ? 9.492 -6.634 12.350 1.00 81.69 88 GLU A CA 1
ATOM 683 C C . GLU A 1 88 ? 10.171 -7.849 13.002 1.00 81.69 88 GLU A C 1
ATOM 685 O O . GLU A 1 88 ? 9.542 -8.653 13.696 1.00 81.69 88 GLU A O 1
ATOM 690 N N . ILE A 1 89 ? 11.469 -8.009 12.750 1.00 88.00 89 ILE A N 1
ATOM 691 C CA . ILE A 1 89 ? 12.273 -9.074 13.351 1.00 88.00 89 ILE A CA 1
ATOM 692 C C . ILE A 1 89 ? 12.883 -8.515 14.631 1.00 88.00 89 ILE A C 1
ATOM 694 O O . ILE A 1 89 ? 13.717 -7.616 14.576 1.00 88.00 89 ILE A O 1
ATOM 698 N N . ILE A 1 90 ? 12.476 -9.065 15.769 1.00 88.12 90 ILE A N 1
ATOM 699 C CA . ILE A 1 90 ? 12.995 -8.698 17.082 1.00 88.12 90 ILE A CA 1
ATOM 700 C C . ILE A 1 90 ? 14.068 -9.705 17.477 1.00 88.12 90 ILE A C 1
ATOM 702 O O . ILE A 1 90 ? 13.810 -10.908 17.570 1.00 88.12 90 ILE A O 1
ATOM 706 N N . VAL A 1 91 ? 15.276 -9.205 17.712 1.00 89.06 91 VAL A N 1
ATOM 707 C CA . VAL A 1 91 ? 16.387 -10.017 18.204 1.00 89.06 91 VAL A CA 1
ATOM 708 C C . VAL A 1 91 ? 16.165 -10.320 19.685 1.00 89.06 91 VAL A C 1
ATOM 710 O O . VAL A 1 91 ? 15.883 -9.416 20.469 1.00 89.06 91 VAL A O 1
ATOM 713 N N . THR A 1 92 ? 16.267 -11.589 20.074 1.00 87.00 92 THR A N 1
ATOM 714 C CA . THR A 1 92 ? 16.127 -12.032 21.471 1.00 87.00 92 THR A CA 1
ATOM 715 C C . THR A 1 92 ? 17.214 -13.037 21.821 1.00 87.00 92 THR A C 1
ATOM 717 O O . THR A 1 92 ? 17.537 -13.889 21.007 1.00 87.00 92 THR A O 1
ATOM 720 N N . GLU A 1 93 ? 17.756 -12.995 23.032 1.00 87.00 93 GLU A N 1
ATOM 721 C CA . GLU A 1 93 ? 18.681 -14.037 23.505 1.00 87.00 93 GLU A CA 1
ATOM 722 C C . GLU A 1 93 ? 17.946 -15.228 24.146 1.00 87.00 93 GLU A C 1
ATOM 724 O O . GLU A 1 93 ? 18.547 -16.265 24.437 1.00 87.00 93 GLU A O 1
ATOM 729 N N . GLU A 1 94 ? 16.624 -15.132 24.321 1.00 87.00 94 GLU A N 1
ATOM 730 C CA . GLU A 1 94 ? 15.841 -16.155 25.007 1.00 87.00 94 GLU A CA 1
ATOM 731 C C . GLU A 1 94 ? 15.413 -17.298 24.065 1.00 87.00 94 GLU A C 1
ATOM 733 O O . GLU A 1 94 ? 14.644 -17.077 23.118 1.00 87.00 94 GLU A O 1
ATOM 738 N N . PRO A 1 95 ? 15.808 -18.561 24.328 1.00 88.69 95 PRO A N 1
ATOM 739 C CA . PRO A 1 95 ? 15.441 -19.683 23.460 1.00 88.69 95 PRO A CA 1
ATOM 740 C C . PRO A 1 95 ? 13.931 -19.944 23.418 1.00 88.69 95 PRO A C 1
ATOM 742 O O . PRO A 1 95 ? 13.410 -20.377 22.385 1.00 88.69 95 PRO A O 1
ATOM 745 N N . ARG A 1 96 ? 13.208 -19.631 24.505 1.00 89.25 96 ARG A N 1
ATOM 746 C CA . ARG A 1 96 ? 11.747 -19.794 24.603 1.00 89.25 96 ARG A CA 1
ATOM 747 C C . ARG A 1 96 ? 10.958 -18.882 23.657 1.00 89.25 96 ARG A C 1
ATOM 749 O O . ARG A 1 96 ? 9.812 -19.192 23.346 1.00 89.25 96 ARG A O 1
ATOM 756 N N . LEU A 1 97 ? 11.556 -17.791 23.172 1.00 90.50 97 LEU A N 1
ATOM 757 C CA . LEU A 1 97 ? 10.910 -16.853 22.250 1.00 90.50 97 LEU A CA 1
ATOM 758 C C . LEU A 1 97 ? 11.314 -17.068 20.787 1.00 90.50 97 LEU A C 1
ATOM 760 O O . LEU A 1 97 ? 10.642 -16.561 19.894 1.00 90.50 97 LEU A O 1
ATOM 764 N N . HIS A 1 98 ? 12.354 -17.850 20.492 1.00 93.31 98 HIS A N 1
ATOM 765 C CA . HIS A 1 98 ? 12.772 -18.075 19.106 1.00 93.31 98 HIS A CA 1
ATOM 766 C C . HIS A 1 98 ? 11.633 -18.683 18.260 1.00 93.31 98 HIS A C 1
ATOM 768 O O . HIS A 1 98 ? 11.094 -19.727 18.625 1.00 93.31 98 HIS A O 1
ATOM 774 N N . LEU A 1 99 ? 11.295 -18.057 17.123 1.00 92.00 99 LEU A N 1
ATOM 775 C CA . LEU A 1 99 ? 10.152 -18.369 16.240 1.00 92.00 99 LEU A CA 1
ATOM 776 C C . LEU A 1 99 ? 8.759 -18.129 16.847 1.00 92.00 99 LEU A C 1
ATOM 778 O O . LEU A 1 99 ? 7.745 -18.551 16.275 1.00 92.00 99 LEU A O 1
ATOM 782 N N . VAL A 1 100 ? 8.681 -17.426 17.974 1.00 90.50 100 VAL A N 1
ATOM 783 C CA . VAL A 1 100 ? 7.415 -16.935 18.512 1.00 90.50 100 VAL A CA 1
ATOM 784 C C . VAL A 1 100 ? 7.094 -15.597 17.852 1.00 90.50 100 VAL A C 1
ATOM 786 O O . VAL A 1 100 ? 7.961 -14.740 17.710 1.00 90.50 100 VAL A O 1
ATOM 789 N N . TRP A 1 101 ? 5.851 -15.399 17.418 1.00 86.06 101 TRP A N 1
ATOM 790 C CA . TRP A 1 101 ? 5.416 -14.132 16.826 1.00 86.06 101 TRP A CA 1
ATOM 791 C C . TRP A 1 101 ? 4.176 -13.565 17.518 1.00 86.06 101 TRP A C 1
ATOM 793 O O . TRP A 1 101 ? 3.314 -14.299 18.023 1.00 86.06 101 TRP A O 1
ATOM 803 N N . PHE A 1 102 ? 4.082 -12.238 17.519 1.00 73.19 102 PHE A N 1
ATOM 804 C CA . PHE A 1 102 ? 3.011 -11.463 18.132 1.00 73.19 102 PHE A CA 1
ATOM 805 C C . PHE A 1 102 ? 2.729 -10.221 17.280 1.00 73.19 102 PHE A C 1
ATOM 807 O O . PHE A 1 102 ? 3.632 -9.437 17.031 1.00 73.19 102 PHE A O 1
ATOM 814 N N . HIS A 1 103 ? 1.489 -10.067 16.803 1.00 72.00 103 HIS A N 1
ATOM 815 C CA . HIS A 1 103 ? 1.101 -9.040 15.823 1.00 72.00 103 HIS A CA 1
ATOM 816 C C . HIS A 1 103 ? 2.043 -8.981 14.607 1.00 72.00 103 HIS A C 1
ATOM 818 O O . HIS A 1 103 ? 2.099 -9.927 13.817 1.00 72.00 103 HIS A O 1
ATOM 824 N N . ASP A 1 104 ? 2.747 -7.871 14.462 1.00 70.62 104 ASP A N 1
ATOM 825 C CA . ASP A 1 104 ? 3.717 -7.531 13.436 1.00 70.62 104 ASP A CA 1
ATOM 826 C C . ASP A 1 104 ? 5.155 -7.767 13.911 1.00 70.62 104 ASP A C 1
ATOM 828 O O . ASP A 1 104 ? 6.078 -7.269 13.295 1.00 70.62 104 ASP A O 1
ATOM 832 N N . ARG A 1 105 ? 5.390 -8.542 14.973 1.00 79.50 105 ARG A N 1
ATOM 833 C CA . ARG A 1 105 ? 6.737 -8.859 15.471 1.00 79.50 105 ARG A CA 1
ATOM 834 C C . ARG A 1 105 ? 6.993 -10.358 15.472 1.00 79.50 105 ARG A C 1
ATOM 836 O O . ARG A 1 105 ? 6.117 -11.143 15.845 1.00 79.50 105 ARG A O 1
ATOM 843 N N . ILE A 1 106 ? 8.196 -10.770 15.085 1.00 90.88 106 ILE A N 1
ATOM 844 C CA . ILE A 1 106 ? 8.691 -12.143 15.244 1.00 90.88 106 ILE A CA 1
ATOM 845 C C . ILE A 1 106 ? 10.018 -12.137 15.993 1.00 90.88 106 ILE A C 1
ATOM 847 O O . ILE A 1 106 ? 10.947 -11.429 15.620 1.00 90.88 106 ILE A O 1
ATOM 851 N N . PHE A 1 107 ? 10.101 -12.949 17.039 1.00 93.12 107 PHE A N 1
ATOM 852 C CA . PHE A 1 107 ? 11.285 -13.071 17.870 1.00 93.12 107 PHE A CA 1
ATOM 853 C C . PHE A 1 107 ? 12.232 -14.118 17.279 1.00 93.12 107 PHE A C 1
ATOM 855 O O . PHE A 1 107 ? 11.855 -15.274 17.050 1.00 93.12 107 PHE A O 1
ATOM 862 N N . ILE A 1 108 ? 13.470 -13.719 16.999 1.00 94.94 108 ILE A N 1
ATOM 863 C CA . ILE A 1 108 ? 14.495 -14.593 16.427 1.00 94.94 108 ILE A CA 1
ATOM 864 C C . ILE A 1 108 ? 15.777 -14.437 17.238 1.00 94.94 108 ILE A C 1
ATOM 866 O O . ILE A 1 108 ? 16.249 -13.329 17.465 1.00 94.94 108 ILE A O 1
ATOM 870 N N . LYS A 1 109 ? 16.336 -15.567 17.672 1.00 94.00 109 LYS A N 1
ATOM 871 C CA . LYS A 1 109 ? 17.592 -15.614 18.401 1.00 94.00 109 LYS A CA 1
ATOM 872 C C . LYS A 1 109 ? 18.778 -15.675 17.440 1.00 94.00 109 LYS A C 1
ATOM 874 O O . LYS A 1 109 ? 18.654 -16.431 16.475 1.00 94.00 109 LYS A O 1
ATOM 879 N N . PRO A 1 110 ? 19.877 -14.920 17.646 1.00 94.38 110 PRO A N 1
ATOM 880 C CA . PRO A 1 110 ? 21.088 -14.976 16.815 1.00 94.38 110 PRO A CA 1
ATOM 881 C C . PRO A 1 110 ? 21.834 -16.313 16.888 1.00 94.38 110 PRO A C 1
ATOM 883 O O . PRO A 1 110 ? 21.770 -17.010 17.898 1.00 94.38 110 PRO A O 1
ATOM 886 N N . LEU A 1 111 ? 22.583 -16.679 15.842 1.00 92.81 111 LEU A N 1
ATOM 887 C CA . LEU A 1 111 ? 23.437 -17.874 15.849 1.00 92.81 111 LEU A CA 1
ATOM 888 C C . LEU A 1 111 ? 24.633 -17.711 16.806 1.00 92.81 111 LEU A C 1
ATOM 890 O O . LEU A 1 111 ? 25.526 -16.904 16.530 1.00 92.81 111 LEU A O 1
ATOM 894 N N . PRO A 1 112 ? 24.736 -18.526 17.874 1.00 91.31 112 PRO A N 1
ATOM 895 C CA . PRO A 1 112 ? 25.915 -18.533 18.727 1.00 91.31 112 PRO A CA 1
ATOM 896 C C . PRO A 1 112 ? 27.125 -19.082 17.963 1.00 91.31 112 PRO A C 1
ATOM 898 O O . PRO A 1 112 ? 27.071 -20.179 17.402 1.00 91.31 112 PRO A O 1
ATOM 901 N N . ARG A 1 113 ? 28.245 -18.346 17.971 1.00 89.62 113 ARG A N 1
ATOM 902 C CA . ARG A 1 113 ? 29.457 -18.693 17.202 1.00 89.62 113 ARG A CA 1
ATOM 903 C C . ARG A 1 113 ? 30.010 -20.083 17.519 1.00 89.62 113 ARG A C 1
ATOM 905 O O . ARG A 1 113 ? 30.455 -20.782 16.613 1.00 89.62 113 ARG A O 1
ATOM 912 N N . TYR A 1 114 ? 29.950 -20.511 18.775 1.00 88.56 114 TYR A N 1
ATOM 913 C CA . TYR A 1 114 ? 30.449 -21.823 19.184 1.00 88.56 114 TYR A CA 1
ATOM 914 C C . TYR A 1 114 ? 29.649 -22.998 18.593 1.00 88.56 114 TYR A C 1
ATOM 916 O O . TYR A 1 114 ? 30.239 -24.040 18.319 1.00 88.56 114 TYR A O 1
ATOM 924 N N . LEU A 1 115 ? 28.350 -22.838 18.291 1.00 90.94 115 LEU A N 1
ATOM 925 C CA . LEU A 1 115 ? 27.563 -23.878 17.603 1.00 90.94 115 LEU A CA 1
ATOM 926 C C . LEU A 1 115 ? 27.977 -24.067 16.136 1.00 90.94 115 LEU A C 1
ATOM 928 O O . LEU A 1 115 ? 27.591 -25.062 15.522 1.00 90.94 115 LEU A O 1
ATOM 932 N N . LEU A 1 116 ? 28.771 -23.143 15.588 1.00 92.56 116 LEU A N 1
ATOM 933 C CA . LEU A 1 116 ? 29.286 -23.191 14.221 1.00 92.56 116 LEU A CA 1
ATOM 934 C C . LEU A 1 116 ? 30.670 -23.859 14.116 1.00 92.56 116 LEU A C 1
ATOM 936 O O . LEU A 1 116 ? 31.237 -23.916 13.023 1.00 92.56 116 LEU A O 1
ATOM 940 N N . SER A 1 117 ? 31.226 -24.338 15.236 1.00 90.69 117 SER A N 1
ATOM 941 C CA . SER A 1 117 ? 32.529 -25.009 15.302 1.00 90.69 117 SER A CA 1
ATOM 942 C C . SER A 1 117 ? 32.372 -26.526 15.363 1.00 90.69 117 SER A C 1
ATOM 944 O O . SER A 1 117 ? 31.666 -27.046 16.228 1.00 90.69 117 SER A O 1
ATOM 946 N N . TYR A 1 118 ? 33.072 -27.259 14.493 1.00 90.00 118 TYR A N 1
ATOM 947 C CA . TYR A 1 118 ? 33.040 -28.727 14.493 1.00 90.00 118 TYR A CA 1
ATOM 948 C C . TYR A 1 118 ? 33.576 -29.295 15.814 1.00 90.00 118 TYR A C 1
ATOM 950 O O . TYR A 1 118 ? 32.974 -30.191 16.411 1.00 90.00 118 TYR A O 1
ATOM 958 N N . ARG A 1 119 ? 34.680 -28.719 16.306 1.00 86.38 119 ARG A N 1
ATOM 959 C CA . ARG A 1 119 ? 35.344 -29.152 17.539 1.00 86.38 119 ARG A CA 1
ATOM 960 C C . ARG A 1 119 ? 34.464 -28.964 18.775 1.00 86.38 119 ARG A C 1
ATOM 962 O O . ARG A 1 119 ? 34.504 -29.792 19.680 1.00 86.38 119 ARG A O 1
ATOM 969 N N . PHE A 1 120 ? 33.622 -27.929 18.799 1.00 88.44 120 PHE A N 1
ATOM 970 C CA . PHE A 1 120 ? 32.651 -27.729 19.876 1.00 88.44 120 PHE A CA 1
ATOM 971 C C . PHE A 1 120 ? 31.641 -28.883 19.967 1.00 88.44 120 PHE A C 1
ATOM 973 O O . PHE A 1 120 ? 31.406 -29.431 21.046 1.00 88.44 120 PHE A O 1
ATOM 980 N N . TRP A 1 121 ? 31.066 -29.279 18.826 1.00 89.50 121 TRP A N 1
ATOM 981 C CA . TRP A 1 121 ? 30.125 -30.399 18.761 1.00 89.50 121 TRP A CA 1
ATOM 982 C C . TRP A 1 121 ? 30.773 -31.701 19.215 1.00 89.50 121 TRP A C 1
ATOM 984 O O . TRP A 1 121 ? 30.170 -32.439 19.993 1.00 89.50 121 TRP A O 1
ATOM 994 N N . GLU A 1 122 ? 32.001 -31.951 18.758 1.00 87.69 122 GLU A N 1
ATOM 995 C CA . GLU A 1 122 ? 32.786 -33.112 19.160 1.00 87.69 122 GLU A CA 1
ATOM 996 C C . GLU A 1 122 ? 32.974 -33.150 20.680 1.00 87.69 122 GLU A C 1
ATOM 998 O O . GLU A 1 122 ? 32.587 -34.133 21.300 1.00 87.69 122 GLU A O 1
ATOM 1003 N N . LEU A 1 123 ? 33.472 -32.072 21.293 1.00 83.38 123 LEU A N 1
ATOM 1004 C CA . LEU A 1 123 ? 33.811 -32.039 22.719 1.00 83.38 123 LEU A CA 1
ATOM 1005 C C . LEU A 1 123 ? 32.592 -32.099 23.653 1.00 83.38 123 LEU A C 1
ATOM 1007 O O . LEU A 1 123 ? 32.624 -32.829 24.641 1.00 83.38 123 LEU A O 1
ATOM 1011 N N . PHE A 1 124 ? 31.526 -31.344 23.366 1.00 83.19 124 PHE A N 1
ATOM 1012 C CA . PHE A 1 124 ? 30.439 -31.136 24.337 1.00 83.19 124 PHE A CA 1
ATOM 1013 C C . PHE A 1 124 ? 29.154 -31.895 24.002 1.00 83.19 124 PHE A C 1
ATOM 1015 O O . PHE A 1 124 ? 28.459 -32.376 24.899 1.00 83.19 124 PHE A O 1
ATOM 1022 N N . LEU A 1 125 ? 28.823 -32.036 22.717 1.00 86.19 125 LEU A N 1
ATOM 1023 C CA . LEU A 1 125 ? 27.544 -32.610 22.288 1.00 86.19 125 LEU A CA 1
ATOM 1024 C C . LEU A 1 125 ? 27.656 -34.079 21.864 1.00 86.19 125 LEU A C 1
ATOM 1026 O O . LEU A 1 125 ? 26.623 -34.727 21.707 1.00 86.19 125 LEU A O 1
ATOM 1030 N N . ILE A 1 126 ? 28.873 -34.607 21.684 1.00 85.50 126 ILE A N 1
ATOM 1031 C CA . ILE A 1 126 ? 29.107 -35.936 21.094 1.00 85.50 126 ILE A CA 1
ATOM 1032 C C . ILE A 1 126 ? 30.021 -36.824 21.937 1.00 85.50 126 ILE A C 1
ATOM 1034 O O . ILE A 1 126 ? 29.680 -37.985 22.158 1.00 85.50 126 ILE A O 1
ATOM 1038 N N . HIS A 1 127 ? 31.170 -36.319 22.392 1.00 77.19 127 HIS A N 1
ATOM 1039 C CA . HIS A 1 127 ? 32.141 -37.122 23.131 1.00 77.19 127 HIS A CA 1
ATOM 1040 C C . HIS A 1 127 ? 31.577 -37.583 24.485 1.00 77.19 127 HIS A C 1
ATOM 1042 O O . HIS A 1 127 ? 30.771 -36.891 25.115 1.00 77.19 127 HIS A O 1
ATOM 1048 N N . GLN A 1 128 ? 32.001 -38.771 24.925 1.00 63.53 128 GLN A N 1
ATOM 1049 C CA . GLN A 1 128 ? 31.695 -39.323 26.244 1.00 63.53 128 GLN A CA 1
ATOM 1050 C C . GLN A 1 128 ? 32.998 -39.662 26.985 1.00 63.53 128 GLN A C 1
ATOM 1052 O O . GLN A 1 128 ? 33.888 -40.240 26.361 1.00 63.53 128 GLN A O 1
ATOM 1057 N N . PRO A 1 129 ? 33.110 -39.366 28.296 1.00 58.09 129 PRO A N 1
ATOM 1058 C CA . PRO A 1 129 ? 32.068 -38.846 29.190 1.00 58.09 129 PRO A CA 1
ATOM 1059 C C . PRO A 1 129 ? 31.800 -37.347 28.982 1.00 58.09 129 PRO A C 1
ATOM 1061 O O . PRO A 1 129 ? 32.725 -36.555 28.831 1.00 58.09 129 PRO A O 1
ATOM 1064 N N . SER A 1 130 ? 30.523 -36.961 28.961 1.00 66.75 130 SER A N 1
ATOM 1065 C CA . SER A 1 130 ? 30.111 -35.584 28.683 1.00 66.75 130 SER A CA 1
ATOM 1066 C C . SER A 1 130 ? 29.906 -34.776 29.959 1.00 66.75 130 SER A C 1
ATOM 1068 O O . SER A 1 130 ? 29.377 -35.278 30.950 1.00 66.75 130 SER A O 1
ATOM 1070 N N . LEU A 1 131 ? 30.255 -33.487 29.913 1.00 69.00 131 LEU A N 1
ATOM 1071 C CA . LEU A 1 131 ? 29.944 -32.525 30.982 1.00 69.00 131 LEU A CA 1
ATOM 1072 C C . LEU A 1 131 ? 28.427 -32.364 31.208 1.00 69.00 131 LEU A C 1
ATOM 1074 O O . LEU A 1 131 ? 28.003 -31.943 32.277 1.00 69.00 131 LEU A O 1
ATOM 1078 N N . LEU A 1 132 ? 27.610 -32.719 30.210 1.00 70.44 132 LEU A N 1
ATOM 1079 C CA . LEU A 1 132 ? 26.149 -32.594 30.218 1.00 70.44 132 LEU A CA 1
ATOM 1080 C C . LEU A 1 132 ? 25.425 -33.813 30.823 1.00 70.44 132 LEU A C 1
ATOM 1082 O O . LEU A 1 132 ? 24.197 -33.794 30.962 1.00 70.44 132 LEU A O 1
ATOM 1086 N N . GLY A 1 133 ? 26.152 -34.886 31.156 1.00 78.88 133 GLY A N 1
ATOM 1087 C CA . GLY A 1 133 ? 25.594 -36.103 31.746 1.00 78.88 133 GLY A CA 1
ATOM 1088 C C . GLY A 1 133 ? 24.381 -36.637 30.973 1.00 78.88 133 GLY A C 1
ATOM 1089 O O . GLY A 1 133 ? 24.405 -36.785 29.750 1.00 78.88 133 GLY A O 1
ATOM 1090 N N . ASN A 1 134 ? 23.277 -36.877 31.686 1.00 76.75 134 ASN A N 1
ATOM 1091 C CA . ASN A 1 134 ? 22.046 -37.441 31.117 1.00 76.75 134 ASN A CA 1
ATOM 1092 C C . ASN A 1 134 ? 21.295 -36.484 30.168 1.00 76.75 134 ASN A C 1
ATOM 1094 O O . ASN A 1 134 ? 20.422 -36.93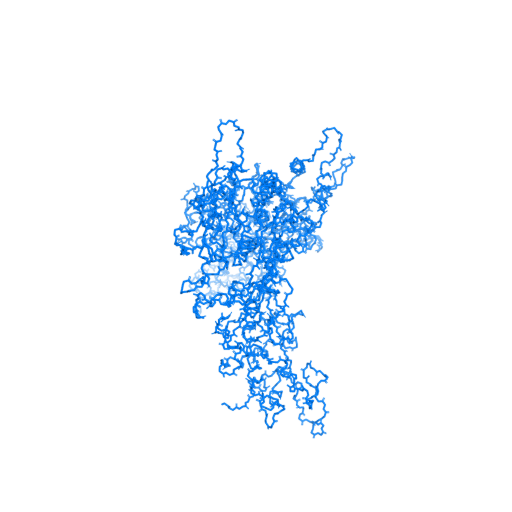0 29.423 1.00 76.75 134 ASN A O 1
ATOM 1098 N N . ARG A 1 135 ? 21.606 -35.178 30.181 1.00 78.38 135 ARG A N 1
ATOM 1099 C CA . ARG A 1 135 ? 20.927 -34.159 29.356 1.00 78.38 135 ARG A CA 1
ATOM 1100 C C . ARG A 1 135 ? 21.600 -33.920 28.004 1.00 78.38 135 ARG A C 1
ATOM 1102 O O . ARG A 1 135 ? 21.022 -33.238 27.159 1.00 78.38 135 ARG A O 1
ATOM 1109 N N . GLN A 1 136 ? 22.766 -34.528 27.763 1.00 84.69 136 GLN A N 1
ATOM 1110 C CA . GLN A 1 136 ? 23.537 -34.372 26.524 1.00 84.69 136 GLN A CA 1
ATOM 1111 C C . GLN A 1 136 ? 22.688 -34.614 25.270 1.00 84.69 136 GLN A C 1
ATOM 1113 O O . GLN A 1 136 ? 22.697 -33.803 24.349 1.00 84.69 136 GLN A O 1
ATOM 1118 N N . GLU A 1 137 ? 21.912 -35.699 25.244 1.00 86.38 137 GLU A N 1
ATOM 1119 C CA . GLU A 1 137 ? 21.082 -36.047 24.088 1.00 86.38 137 GLU A CA 1
ATOM 1120 C C . GLU A 1 137 ? 19.954 -35.030 23.852 1.00 86.38 137 GLU A C 1
ATOM 1122 O O . GLU A 1 137 ? 19.682 -34.665 22.709 1.00 86.38 137 GLU A O 1
ATOM 1127 N N . ALA A 1 138 ? 19.320 -34.536 24.919 1.00 87.25 138 ALA A N 1
ATOM 1128 C CA . ALA A 1 138 ? 18.235 -33.559 24.832 1.00 87.25 138 ALA A CA 1
ATOM 1129 C C . ALA A 1 138 ? 18.735 -32.214 24.280 1.00 87.25 138 ALA A C 1
ATOM 1131 O O . ALA A 1 138 ? 18.169 -31.682 23.321 1.00 87.25 138 ALA A O 1
ATOM 1132 N N . ILE A 1 139 ? 19.856 -31.722 24.814 1.00 89.00 139 ILE A N 1
ATOM 1133 C CA . ILE A 1 139 ? 20.499 -30.476 24.376 1.00 89.00 139 ILE A CA 1
ATOM 1134 C C . ILE A 1 139 ? 21.022 -30.613 22.942 1.00 89.00 139 ILE A C 1
ATOM 1136 O O . ILE A 1 139 ? 20.802 -29.725 22.120 1.00 89.00 139 ILE A O 1
ATOM 1140 N N . ARG A 1 140 ? 21.631 -31.753 22.589 1.00 90.50 140 ARG A N 1
ATOM 1141 C CA . ARG A 1 140 ? 22.088 -32.040 21.218 1.00 90.50 140 ARG A CA 1
ATOM 1142 C C . ARG A 1 140 ? 20.935 -31.987 20.212 1.00 90.50 140 ARG A C 1
ATOM 1144 O O . ARG A 1 140 ? 21.078 -31.386 19.147 1.00 90.50 140 ARG A O 1
ATOM 1151 N N . ARG A 1 141 ? 19.783 -32.580 20.543 1.00 91.38 141 ARG A N 1
ATOM 1152 C CA . ARG A 1 141 ? 18.574 -32.538 19.700 1.00 91.38 141 ARG A CA 1
ATOM 1153 C C . ARG A 1 141 ? 17.974 -31.138 19.593 1.00 91.38 141 ARG A C 1
ATOM 1155 O O . ARG A 1 141 ? 17.532 -30.758 18.508 1.00 91.38 141 ARG A O 1
ATOM 1162 N N . ALA A 1 142 ? 17.973 -30.372 20.682 1.00 92.25 142 ALA A N 1
ATOM 1163 C CA . ALA A 1 142 ? 17.516 -28.986 20.675 1.00 92.25 142 ALA A CA 1
ATOM 1164 C C . ALA A 1 142 ? 18.442 -28.092 19.827 1.00 92.25 142 ALA A C 1
ATOM 1166 O O . ALA A 1 142 ? 17.949 -27.316 19.010 1.00 92.25 142 ALA A O 1
ATOM 1167 N N . ALA A 1 143 ? 19.766 -28.272 19.922 1.00 92.56 143 ALA A N 1
ATOM 1168 C CA . ALA A 1 143 ? 20.759 -27.552 19.116 1.00 92.56 143 ALA A CA 1
ATOM 1169 C C . ALA A 1 143 ? 20.615 -27.866 17.625 1.00 92.56 143 ALA A C 1
ATOM 1171 O O . ALA A 1 143 ? 20.655 -26.969 16.783 1.00 92.56 143 ALA A O 1
ATOM 1172 N N . LEU A 1 144 ? 20.381 -29.139 17.296 1.00 92.62 144 LEU A N 1
ATOM 1173 C CA . LEU A 1 144 ? 20.134 -29.569 15.924 1.00 92.62 144 LEU A CA 1
ATOM 1174 C C . LEU A 1 144 ? 18.829 -28.972 15.370 1.00 92.62 144 LEU A C 1
ATOM 1176 O O . LEU A 1 144 ? 18.790 -28.519 14.226 1.00 92.62 144 LEU A O 1
ATOM 1180 N N . GLY A 1 145 ? 17.774 -28.931 16.191 1.00 92.25 145 GLY A N 1
ATOM 1181 C CA . GLY A 1 145 ? 16.502 -28.289 15.858 1.00 92.25 145 GLY A CA 1
ATOM 1182 C C . GLY A 1 145 ? 16.637 -26.788 15.636 1.00 92.25 145 GLY A C 1
ATOM 1183 O O . GLY A 1 145 ? 16.110 -26.278 14.649 1.00 92.25 145 GLY A O 1
ATOM 1184 N N . TYR A 1 146 ? 17.400 -26.117 16.498 1.00 93.81 146 TYR A N 1
ATOM 1185 C CA . TYR A 1 146 ? 17.717 -24.698 16.406 1.00 93.81 146 TYR A CA 1
ATOM 1186 C C . TYR A 1 146 ? 18.477 -24.353 15.120 1.00 93.81 146 TYR A C 1
ATOM 1188 O O . TYR A 1 146 ? 18.026 -23.511 14.354 1.00 93.81 146 TYR A O 1
ATOM 1196 N N . LEU A 1 147 ? 19.575 -25.046 14.802 1.00 93.69 147 LEU A N 1
ATOM 1197 C CA . LEU A 1 147 ? 20.319 -24.781 13.560 1.00 93.69 147 LEU A CA 1
ATOM 1198 C C . LEU A 1 147 ? 19.480 -25.066 12.306 1.00 93.69 147 LEU A C 1
ATOM 1200 O O . LEU A 1 147 ? 19.568 -24.347 11.310 1.00 93.69 147 LEU A O 1
ATOM 1204 N N . ARG A 1 148 ? 18.590 -26.061 12.366 1.00 93.44 148 ARG A N 1
ATOM 1205 C CA . ARG A 1 148 ? 17.653 -26.345 11.274 1.00 93.44 148 ARG A CA 1
ATOM 1206 C C . ARG A 1 148 ? 16.656 -25.206 11.032 1.00 93.44 148 ARG A C 1
ATOM 1208 O O . ARG A 1 148 ? 16.229 -25.029 9.894 1.00 93.44 148 ARG A O 1
ATOM 1215 N N . THR A 1 149 ? 16.279 -24.405 12.034 1.00 94.19 149 THR A N 1
ATOM 1216 C CA . THR A 1 149 ? 15.372 -23.266 11.784 1.00 94.19 149 THR A CA 1
ATOM 1217 C C . THR A 1 149 ? 16.013 -22.232 10.864 1.00 94.19 149 THR A C 1
ATOM 1219 O O . THR A 1 149 ? 15.330 -21.691 9.994 1.00 94.19 149 THR A O 1
ATOM 1222 N N . TYR A 1 150 ? 17.328 -22.026 10.973 1.00 94.69 150 TYR A N 1
ATOM 1223 C CA . TYR A 1 150 ? 18.085 -21.112 10.120 1.00 94.69 150 TYR A CA 1
ATOM 1224 C C . TYR A 1 150 ? 18.102 -21.544 8.656 1.00 94.69 150 TYR A C 1
ATOM 1226 O O . TYR A 1 150 ? 18.066 -20.691 7.772 1.00 94.69 150 TYR A O 1
ATOM 1234 N N . ARG A 1 151 ? 18.012 -22.850 8.383 1.00 93.25 151 ARG A N 1
ATOM 1235 C CA . ARG A 1 151 ? 17.802 -23.370 7.025 1.00 93.25 151 ARG A CA 1
ATOM 1236 C C . ARG A 1 151 ? 16.456 -22.949 6.426 1.00 93.25 151 ARG A C 1
ATOM 1238 O O . ARG A 1 151 ? 16.335 -22.799 5.207 1.00 93.25 151 ARG A O 1
ATOM 1245 N N . TYR A 1 152 ? 15.431 -22.786 7.263 1.00 94.06 152 TYR A N 1
ATOM 1246 C CA . TYR A 1 152 ? 14.107 -22.337 6.830 1.00 94.06 152 TYR A CA 1
ATOM 1247 C C . TYR A 1 152 ? 13.975 -20.814 6.777 1.00 94.06 152 TYR A C 1
ATOM 1249 O O . TYR A 1 152 ? 13.275 -20.317 5.888 1.00 94.06 152 TYR A O 1
ATOM 1257 N N . LEU A 1 153 ? 14.636 -20.106 7.699 1.00 95.25 153 LEU A N 1
ATOM 1258 C CA . LEU A 1 153 ? 14.704 -18.645 7.756 1.00 95.25 153 LEU A CA 1
ATOM 1259 C C . LEU A 1 153 ? 15.542 -18.073 6.603 1.00 95.25 153 LEU A C 1
ATOM 1261 O O . LEU A 1 153 ? 15.158 -17.057 6.030 1.00 95.25 153 LEU A O 1
ATOM 1265 N N . ILE A 1 154 ? 16.637 -18.736 6.227 1.00 95.44 154 ILE A N 1
ATOM 1266 C CA . ILE A 1 154 ? 17.556 -18.292 5.175 1.00 95.44 154 ILE A CA 1
ATOM 1267 C C . ILE A 1 154 ? 17.515 -19.292 4.018 1.00 95.44 154 ILE A C 1
ATOM 1269 O O . ILE A 1 154 ? 18.093 -20.376 4.096 1.00 95.44 154 ILE A O 1
ATOM 1273 N N . ARG A 1 155 ? 16.793 -18.944 2.944 1.00 91.00 155 ARG A N 1
ATOM 1274 C CA . ARG A 1 155 ? 16.651 -19.801 1.749 1.00 91.00 155 ARG A CA 1
ATOM 1275 C C . ARG A 1 155 ? 17.369 -19.242 0.533 1.00 91.00 155 ARG A C 1
ATOM 1277 O O . ARG A 1 155 ? 17.787 -20.017 -0.321 1.00 91.00 155 ARG A O 1
ATOM 1284 N N . HIS A 1 156 ? 17.484 -17.922 0.466 1.00 91.69 156 HIS A N 1
ATOM 1285 C CA . HIS A 1 156 ? 18.144 -17.203 -0.612 1.00 91.69 156 HIS A CA 1
ATOM 1286 C C . HIS A 1 156 ? 19.228 -16.286 -0.051 1.00 91.69 156 HIS A C 1
ATOM 1288 O O . HIS A 1 156 ? 19.193 -15.909 1.120 1.00 91.69 156 HIS A O 1
ATOM 1294 N N . GLU A 1 157 ? 20.145 -15.869 -0.914 1.00 93.94 157 GLU A N 1
ATOM 1295 C CA . GLU A 1 157 ? 21.203 -14.917 -0.574 1.00 93.94 157 GLU A CA 1
ATOM 1296 C C . GLU A 1 157 ? 20.635 -13.591 -0.027 1.00 93.94 157 GLU A C 1
ATOM 1298 O O . GLU A 1 157 ? 21.157 -13.018 0.926 1.00 93.94 157 GLU A O 1
ATOM 1303 N N . SER A 1 158 ? 19.468 -13.161 -0.516 1.00 91.31 158 SER A N 1
ATOM 1304 C CA . SER A 1 158 ? 18.752 -12.001 0.028 1.00 91.31 158 SER A CA 1
ATOM 1305 C C . SER A 1 158 ? 18.346 -12.168 1.499 1.00 91.31 158 SER A C 1
ATOM 1307 O O . SER A 1 158 ? 18.380 -11.202 2.257 1.00 91.31 158 SER A O 1
ATOM 1309 N N . ASP A 1 159 ? 17.961 -13.377 1.928 1.00 95.19 159 ASP A N 1
ATOM 1310 C CA . ASP A 1 159 ? 17.651 -13.649 3.339 1.00 95.19 159 ASP A CA 1
ATOM 1311 C C . ASP A 1 159 ? 18.905 -13.567 4.207 1.00 95.19 159 ASP A C 1
ATOM 1313 O O . ASP A 1 159 ? 18.846 -13.094 5.340 1.00 95.19 159 ASP A O 1
ATOM 1317 N N . PHE A 1 160 ? 20.037 -14.016 3.666 1.00 95.75 160 PHE A N 1
ATOM 1318 C CA . PHE A 1 160 ? 21.328 -13.967 4.337 1.00 95.75 160 PHE A CA 1
ATOM 1319 C C . PHE A 1 160 ? 21.787 -12.524 4.553 1.00 95.75 160 PHE A C 1
ATOM 1321 O O . PHE A 1 160 ? 22.136 -12.159 5.676 1.00 95.75 160 PHE A O 1
ATOM 1328 N N . PHE A 1 161 ? 21.662 -11.669 3.533 1.00 93.19 161 PHE A N 1
ATOM 1329 C CA . PHE A 1 161 ? 21.931 -10.239 3.684 1.00 93.19 161 PHE A CA 1
ATOM 1330 C C . PHE A 1 161 ? 21.005 -9.571 4.705 1.00 93.19 161 PHE A C 1
ATOM 1332 O O . PHE A 1 161 ? 21.468 -8.731 5.472 1.00 93.19 161 PHE A O 1
ATOM 1339 N N . ILE A 1 162 ? 19.722 -9.962 4.782 1.00 92.12 162 ILE A N 1
ATOM 1340 C CA . ILE A 1 162 ? 18.818 -9.498 5.851 1.00 92.12 162 ILE A CA 1
ATOM 1341 C C . ILE A 1 162 ? 19.345 -9.939 7.223 1.00 92.12 162 ILE A C 1
ATOM 1343 O O . ILE A 1 162 ? 19.382 -9.135 8.151 1.00 92.12 162 ILE A O 1
ATOM 1347 N N . ALA A 1 163 ? 19.782 -11.192 7.356 1.00 93.88 163 ALA A N 1
ATOM 1348 C CA . ALA A 1 163 ? 20.279 -11.740 8.614 1.00 93.88 163 ALA A CA 1
ATOM 1349 C C . ALA A 1 163 ? 21.568 -11.060 9.123 1.00 93.88 163 ALA A C 1
ATOM 1351 O O . ALA A 1 163 ? 21.782 -11.016 10.335 1.00 93.88 163 ALA A O 1
ATOM 1352 N N . GLN A 1 164 ? 22.400 -10.513 8.229 1.00 95.25 164 GLN A N 1
ATOM 1353 C CA . GLN A 1 164 ? 23.650 -9.812 8.568 1.00 95.25 164 GLN A CA 1
ATOM 1354 C C . GLN A 1 164 ? 23.498 -8.298 8.796 1.00 95.25 164 GLN A C 1
ATOM 1356 O O . GLN A 1 164 ? 24.479 -7.632 9.143 1.00 95.25 164 GLN A O 1
ATOM 1361 N N . GLN A 1 165 ? 22.293 -7.737 8.632 1.00 91.75 165 GLN A N 1
ATOM 1362 C CA . GLN A 1 165 ? 22.064 -6.306 8.855 1.00 91.75 165 GLN A CA 1
ATOM 1363 C C . GLN A 1 165 ? 22.476 -5.882 10.267 1.00 91.75 165 GLN A C 1
ATOM 1365 O O . GLN A 1 165 ? 22.295 -6.621 11.236 1.00 91.75 165 GLN A O 1
ATOM 1370 N N . GLU A 1 166 ? 23.005 -4.663 10.386 1.00 86.31 166 GLU A N 1
ATOM 1371 C CA . GLU A 1 166 ? 23.688 -4.192 11.596 1.00 86.31 166 GLU A CA 1
ATOM 1372 C C . GLU A 1 166 ? 22.813 -4.202 12.860 1.00 86.31 166 GLU A C 1
ATOM 1374 O O . GLU A 1 166 ? 23.331 -4.450 13.947 1.00 86.31 166 GLU A O 1
ATOM 1379 N N . HIS A 1 167 ? 21.501 -3.998 12.711 1.00 83.19 167 HIS A N 1
ATOM 1380 C CA . HIS A 1 167 ? 20.520 -4.031 13.801 1.00 83.19 167 HIS A CA 1
ATOM 1381 C C . HIS A 1 167 ? 19.987 -5.440 14.123 1.00 83.19 167 HIS A C 1
ATOM 1383 O O . HIS A 1 167 ? 19.344 -5.613 15.153 1.00 83.19 167 HIS A O 1
ATOM 1389 N N . LEU A 1 168 ? 20.230 -6.439 13.261 1.00 88.69 168 LEU A N 1
ATOM 1390 C CA . LEU A 1 168 ? 19.744 -7.814 13.441 1.00 88.69 168 LEU A CA 1
ATOM 1391 C C . LEU A 1 168 ? 20.848 -8.778 13.887 1.00 88.69 168 LEU A C 1
ATOM 1393 O O . LEU A 1 168 ? 20.621 -9.565 14.801 1.00 88.69 168 LEU A O 1
ATOM 1397 N N . ARG A 1 169 ? 22.024 -8.737 13.239 1.00 89.31 169 ARG A N 1
ATOM 1398 C CA . ARG A 1 169 ? 23.208 -9.578 13.535 1.00 89.31 169 ARG A CA 1
ATOM 1399 C C . ARG A 1 169 ? 22.875 -11.051 13.838 1.00 89.31 169 ARG A C 1
ATOM 1401 O O . ARG A 1 169 ? 23.509 -11.678 14.682 1.00 89.31 169 ARG A O 1
ATOM 1408 N N . LEU A 1 170 ? 21.880 -11.610 13.142 1.00 94.06 170 LEU A N 1
ATOM 1409 C CA . LEU A 1 170 ? 21.410 -12.984 13.343 1.00 94.06 170 LEU A CA 1
ATOM 1410 C C . LEU A 1 170 ? 22.448 -14.003 12.867 1.00 94.06 170 LEU A C 1
ATOM 1412 O O . LEU A 1 170 ? 22.588 -15.074 13.453 1.00 94.06 170 LEU A O 1
ATOM 1416 N N . VAL A 1 171 ? 23.183 -13.652 11.810 1.00 94.31 171 VAL A N 1
ATOM 1417 C CA . VAL A 1 171 ? 24.369 -14.374 11.343 1.00 94.31 171 VAL A CA 1
ATOM 1418 C C . VAL A 1 171 ? 25.590 -13.462 11.524 1.00 94.31 171 VAL A C 1
ATOM 1420 O O . VAL A 1 171 ? 25.501 -12.277 11.191 1.00 94.31 171 VAL A O 1
ATOM 1423 N N . PRO A 1 172 ? 26.727 -13.972 12.035 1.00 91.06 172 PRO A N 1
ATOM 1424 C CA . PRO A 1 172 ? 27.962 -13.196 12.147 1.00 91.06 172 PRO A CA 1
ATOM 1425 C C . PRO A 1 172 ? 28.397 -12.552 10.818 1.00 91.06 172 PRO A C 1
ATOM 1427 O O . PRO A 1 172 ? 28.295 -13.169 9.759 1.00 91.06 172 PRO A O 1
ATOM 1430 N N . GLN A 1 173 ? 28.882 -11.308 10.876 1.00 88.56 173 GLN A N 1
ATOM 1431 C CA . GLN A 1 173 ? 29.238 -10.504 9.691 1.00 88.56 173 GLN A CA 1
ATOM 1432 C C . GLN A 1 173 ? 30.506 -10.982 8.967 1.00 88.56 173 GLN A C 1
ATOM 1434 O O . GLN A 1 173 ? 30.704 -10.675 7.800 1.00 88.56 173 GLN A O 1
ATOM 1439 N N . ASP A 1 174 ? 31.363 -11.736 9.652 1.00 88.12 174 ASP A N 1
ATOM 1440 C CA . ASP A 1 174 ? 32.609 -12.306 9.128 1.00 88.12 174 ASP A CA 1
ATOM 1441 C C . ASP A 1 174 ? 32.400 -13.574 8.283 1.00 88.12 174 ASP A C 1
ATOM 1443 O O . ASP A 1 174 ? 33.352 -14.121 7.726 1.00 88.12 174 ASP A O 1
ATOM 1447 N N . ILE A 1 175 ? 31.159 -14.052 8.183 1.00 91.50 175 ILE A N 1
ATOM 1448 C CA . ILE A 1 175 ? 30.793 -15.238 7.412 1.00 91.50 175 ILE A CA 1
ATOM 1449 C C . ILE A 1 175 ? 30.297 -14.792 6.035 1.00 91.50 175 ILE A C 1
ATOM 1451 O O . ILE A 1 175 ? 29.441 -13.920 5.936 1.00 91.50 175 ILE A O 1
ATOM 1455 N N . ASP A 1 176 ? 30.803 -15.405 4.966 1.00 92.62 176 ASP A N 1
ATOM 1456 C CA . ASP A 1 176 ? 30.303 -15.182 3.607 1.00 92.62 176 ASP A CA 1
ATOM 1457 C C . ASP A 1 176 ? 29.153 -16.146 3.253 1.00 92.62 176 ASP A C 1
ATOM 1459 O O . ASP A 1 176 ? 28.984 -17.212 3.858 1.00 92.62 176 ASP A O 1
ATOM 1463 N N . TRP A 1 177 ? 28.342 -15.764 2.262 1.00 94.44 177 TRP A N 1
ATOM 1464 C CA . TRP A 1 177 ? 27.188 -16.554 1.823 1.00 94.44 177 TRP A CA 1
ATOM 1465 C C . TRP A 1 177 ? 27.579 -17.964 1.368 1.00 94.44 177 TRP A C 1
ATOM 1467 O O . TRP A 1 177 ? 26.871 -18.923 1.668 1.00 94.44 177 TRP A O 1
ATOM 1477 N N . VAL A 1 178 ? 28.716 -18.116 0.683 1.00 93.06 178 VAL A N 1
ATOM 1478 C CA . VAL A 1 178 ? 29.154 -19.402 0.121 1.00 93.06 178 VAL A CA 1
ATOM 1479 C C . VAL A 1 178 ? 29.446 -20.405 1.236 1.00 93.06 178 VAL A C 1
ATOM 1481 O O . VAL A 1 178 ? 28.920 -21.523 1.214 1.00 93.06 178 VAL A O 1
ATOM 1484 N N . LYS A 1 179 ? 30.224 -20.001 2.245 1.00 92.31 179 LYS A N 1
ATOM 1485 C CA . LYS A 1 179 ? 30.515 -20.816 3.430 1.00 92.31 179 LYS A CA 1
ATOM 1486 C C . LYS A 1 179 ? 29.243 -21.103 4.219 1.00 92.31 179 LYS A C 1
ATOM 1488 O O . LYS A 1 179 ? 29.018 -22.248 4.610 1.00 92.31 179 LYS A O 1
ATOM 1493 N N . PHE A 1 180 ? 28.379 -20.102 4.414 1.00 94.75 180 PHE A N 1
ATOM 1494 C CA . PHE A 1 180 ? 27.114 -20.299 5.124 1.00 94.75 180 PHE A CA 1
ATOM 1495 C C . PHE A 1 180 ? 26.192 -21.289 4.404 1.00 94.75 180 PHE A C 1
ATOM 1497 O O . PHE A 1 180 ? 25.621 -22.172 5.043 1.00 94.75 180 PHE A O 1
ATOM 1504 N N . HIS A 1 181 ? 26.074 -21.186 3.079 1.00 93.81 181 HIS A N 1
ATOM 1505 C CA . HIS A 1 181 ? 25.275 -22.092 2.259 1.00 93.81 181 HIS A CA 1
ATOM 1506 C C . HIS A 1 181 ? 25.799 -23.533 2.347 1.00 93.81 181 HIS A C 1
ATOM 1508 O O . HIS A 1 181 ? 25.020 -24.468 2.546 1.00 93.81 181 HIS A O 1
ATOM 1514 N N . GLN A 1 182 ? 27.121 -23.723 2.273 1.00 92.44 182 GLN A N 1
ATOM 1515 C CA . GLN A 1 182 ? 27.742 -25.037 2.464 1.00 92.44 182 GLN A CA 1
ATOM 1516 C C . GLN A 1 182 ? 27.460 -25.605 3.863 1.00 92.44 182 GLN A C 1
ATOM 1518 O O . GLN A 1 182 ? 27.042 -26.758 3.970 1.00 92.44 182 GLN A O 1
ATOM 1523 N N . PHE A 1 183 ? 27.610 -24.799 4.916 1.00 93.81 183 PHE A N 1
ATOM 1524 C CA . PHE A 1 183 ? 27.303 -25.193 6.294 1.00 93.81 183 PHE A CA 1
ATOM 1525 C C . PHE A 1 183 ? 25.830 -25.582 6.476 1.00 93.81 183 PHE A C 1
ATOM 1527 O O . PHE A 1 183 ? 25.524 -26.665 6.975 1.00 93.81 183 PHE A O 1
ATOM 1534 N N . ILE A 1 184 ? 24.901 -24.722 6.048 1.00 92.62 184 ILE A N 1
ATOM 1535 C CA . ILE A 1 184 ? 23.472 -24.909 6.315 1.00 92.62 184 ILE A CA 1
ATOM 1536 C C . ILE A 1 184 ? 22.869 -26.058 5.492 1.00 92.62 184 ILE A C 1
ATOM 1538 O O . ILE A 1 184 ? 21.898 -26.679 5.927 1.00 92.62 184 ILE A O 1
ATOM 1542 N N . SER A 1 185 ? 23.472 -26.397 4.343 1.00 90.25 185 SER A N 1
ATOM 1543 C CA . SER A 1 185 ? 23.069 -27.544 3.515 1.00 90.25 185 SER A CA 1
ATOM 1544 C C . SER A 1 185 ? 23.198 -28.889 4.243 1.00 90.25 185 SER A C 1
ATOM 1546 O O . SER A 1 185 ? 22.406 -29.801 4.003 1.00 90.25 185 SER A O 1
ATOM 1548 N N . ALA A 1 186 ? 24.116 -29.002 5.213 1.00 88.31 186 ALA A N 1
ATOM 1549 C CA . ALA A 1 186 ? 24.270 -30.208 6.028 1.00 88.31 186 ALA A CA 1
ATOM 1550 C C . ALA A 1 186 ? 23.006 -30.532 6.856 1.00 88.31 186 ALA A C 1
ATOM 1552 O O . ALA A 1 186 ? 22.757 -31.685 7.215 1.00 88.31 186 ALA A O 1
ATOM 1553 N N . PHE A 1 187 ? 22.154 -29.531 7.102 1.00 90.62 187 PHE A N 1
ATOM 1554 C CA . PHE A 1 187 ? 20.927 -29.674 7.883 1.00 90.62 187 PHE A CA 1
ATOM 1555 C C . PHE A 1 187 ? 19.699 -30.071 7.042 1.00 90.62 187 PHE A C 1
ATOM 1557 O O . PHE A 1 187 ? 18.646 -30.349 7.620 1.00 90.62 187 PHE A O 1
ATOM 1564 N N . ASP A 1 188 ? 19.810 -30.192 5.711 1.00 84.62 188 ASP A N 1
ATOM 1565 C CA . ASP A 1 188 ? 18.704 -30.635 4.835 1.00 84.62 188 ASP A CA 1
ATOM 1566 C C . ASP A 1 188 ? 18.241 -32.071 5.137 1.00 84.62 188 ASP A C 1
ATOM 1568 O O . ASP A 1 188 ? 17.078 -32.431 4.936 1.00 84.62 188 ASP A O 1
ATOM 1572 N N . VAL A 1 189 ? 19.144 -32.895 5.673 1.00 84.31 189 VAL A N 1
ATOM 1573 C CA . VAL A 1 189 ? 18.886 -34.303 6.017 1.00 84.31 189 VAL A CA 1
ATOM 1574 C C . VAL A 1 189 ? 18.267 -34.446 7.423 1.00 84.31 189 VAL A C 1
ATOM 1576 O O . VAL A 1 189 ? 17.814 -35.528 7.817 1.00 84.31 189 VAL A O 1
ATOM 1579 N N . VAL A 1 190 ? 18.189 -33.358 8.200 1.00 88.00 190 VAL A N 1
ATOM 1580 C CA . VAL A 1 190 ? 17.682 -33.367 9.580 1.00 88.00 190 VAL A CA 1
ATOM 1581 C C . VAL A 1 190 ? 16.148 -33.399 9.604 1.00 88.00 190 VAL A C 1
ATOM 1583 O O . VAL A 1 190 ? 15.457 -32.386 9.473 1.00 88.00 190 VAL A O 1
ATOM 1586 N N . LYS A 1 191 ? 15.590 -34.589 9.834 1.00 87.44 191 LYS A N 1
ATOM 1587 C CA . LYS A 1 191 ? 14.147 -34.832 9.998 1.00 87.44 191 LYS A CA 1
ATOM 1588 C C . LYS A 1 191 ? 13.674 -34.563 11.429 1.00 87.44 191 LYS A C 1
ATOM 1590 O O . LYS A 1 191 ? 14.481 -34.495 12.349 1.00 87.44 191 LYS A O 1
ATOM 1595 N N . ASP A 1 192 ? 12.356 -34.456 11.617 1.00 88.06 192 ASP A N 1
ATOM 1596 C CA . ASP A 1 192 ? 11.743 -34.185 12.931 1.00 88.06 192 ASP A CA 1
ATOM 1597 C C . ASP A 1 192 ? 12.149 -35.219 13.991 1.00 88.06 192 ASP A C 1
ATOM 1599 O O . ASP A 1 192 ? 12.464 -34.859 15.113 1.00 88.06 192 ASP A O 1
ATOM 1603 N N . VAL A 1 193 ? 12.317 -36.485 13.598 1.00 87.75 193 VAL A N 1
ATOM 1604 C CA . VAL A 1 193 ? 12.811 -37.563 14.477 1.00 87.75 193 VAL A CA 1
ATOM 1605 C C . VAL A 1 193 ? 14.204 -37.320 15.082 1.00 87.75 193 VAL A C 1
ATOM 1607 O O . VAL A 1 193 ? 14.584 -38.013 16.024 1.00 87.75 193 VAL A O 1
ATOM 1610 N N . HIS A 1 194 ? 14.983 -36.376 14.543 1.00 88.25 194 HIS A N 1
ATOM 1611 C CA . HIS A 1 194 ? 16.340 -36.072 15.001 1.00 88.25 194 HIS A CA 1
ATOM 1612 C C . HIS A 1 194 ? 16.410 -34.874 15.964 1.00 88.25 194 HIS A C 1
ATOM 1614 O O . HIS A 1 194 ? 17.479 -34.632 16.521 1.00 88.25 194 HIS A O 1
ATOM 1620 N N . VAL A 1 195 ? 15.325 -34.115 16.151 1.00 91.94 195 VAL A N 1
ATOM 1621 C CA . VAL A 1 195 ? 15.327 -32.851 16.914 1.00 91.94 195 VAL A CA 1
ATOM 1622 C C . VAL A 1 195 ? 14.431 -32.936 18.154 1.00 91.94 195 VAL A C 1
ATOM 1624 O O . VAL A 1 195 ? 13.763 -33.946 18.371 1.00 91.94 195 VAL A O 1
ATOM 1627 N N . SER A 1 196 ? 14.454 -31.911 19.013 1.00 91.38 196 SER A N 1
ATOM 1628 C CA . SER A 1 196 ? 13.559 -31.851 20.177 1.00 91.38 196 SER A CA 1
ATOM 1629 C C . SER A 1 196 ? 12.116 -31.531 19.765 1.00 91.38 196 SER A C 1
ATOM 1631 O O . SER A 1 196 ? 11.863 -31.002 18.674 1.00 91.38 196 SER A O 1
ATOM 1633 N N . HIS A 1 197 ? 11.151 -31.869 20.625 1.00 89.81 197 HIS A N 1
ATOM 1634 C CA . HIS A 1 197 ? 9.737 -31.911 20.253 1.00 89.81 197 HIS A CA 1
ATOM 1635 C C . HIS A 1 197 ? 9.184 -30.542 19.864 1.00 89.81 197 HIS A C 1
ATOM 1637 O O . HIS A 1 197 ? 8.329 -30.466 18.975 1.00 89.81 197 HIS A O 1
ATOM 1643 N N . ARG A 1 198 ? 9.680 -29.449 20.460 1.00 90.25 198 ARG A N 1
ATOM 1644 C CA . ARG A 1 198 ? 9.207 -28.108 20.091 1.00 90.25 198 ARG A CA 1
ATOM 1645 C C . ARG A 1 198 ? 9.468 -27.808 18.610 1.00 90.25 198 ARG A C 1
ATOM 1647 O O . ARG A 1 198 ? 8.628 -27.193 17.959 1.00 90.25 198 ARG A O 1
ATOM 1654 N N . TYR A 1 199 ? 10.591 -28.278 18.055 1.00 92.19 199 TYR A N 1
ATOM 1655 C CA . TYR A 1 199 ? 10.993 -28.019 16.665 1.00 92.19 199 TYR A CA 1
ATOM 1656 C C . TYR A 1 199 ? 10.275 -28.904 15.636 1.00 92.19 199 TYR A C 1
ATOM 1658 O O . TYR A 1 199 ? 10.553 -28.788 14.441 1.00 92.19 199 TYR A O 1
ATOM 1666 N N . HIS A 1 200 ? 9.343 -29.767 16.061 1.00 91.06 200 HIS A N 1
ATOM 1667 C CA . HIS A 1 200 ? 8.373 -30.404 15.156 1.00 91.06 200 HIS A CA 1
ATOM 1668 C C . HIS A 1 200 ? 7.348 -29.391 14.620 1.00 91.06 200 HIS A C 1
ATOM 1670 O O . HIS A 1 200 ? 6.674 -29.641 13.620 1.00 91.06 200 HIS A O 1
ATOM 1676 N N . TYR A 1 201 ? 7.240 -28.240 15.282 1.00 88.81 201 TYR A N 1
ATOM 1677 C CA . TYR A 1 201 ? 6.380 -27.130 14.910 1.00 88.81 201 TYR A CA 1
ATOM 1678 C C . TYR A 1 201 ? 7.236 -25.978 14.379 1.00 88.81 201 TYR A C 1
ATOM 1680 O O . TYR A 1 201 ? 8.387 -25.804 14.778 1.00 88.81 201 TYR A O 1
ATOM 1688 N N . GLY A 1 202 ? 6.679 -25.219 13.437 1.00 87.19 202 GLY A N 1
ATOM 1689 C CA . GLY A 1 202 ? 7.307 -24.012 12.909 1.00 87.19 202 GLY A CA 1
ATOM 1690 C C . GLY A 1 202 ? 7.053 -22.798 13.805 1.00 87.19 202 GLY A C 1
ATOM 1691 O O . GLY A 1 202 ? 7.229 -22.847 15.018 1.00 87.19 202 GLY A O 1
ATOM 1692 N N . GLU A 1 203 ? 6.609 -21.694 13.213 1.00 88.44 203 GLU A N 1
ATOM 1693 C CA . GLU A 1 203 ? 6.271 -20.473 13.953 1.00 88.44 203 GLU A CA 1
ATOM 1694 C C . GLU A 1 203 ? 5.096 -20.684 14.926 1.00 88.44 203 GLU A C 1
ATOM 1696 O O . GLU A 1 203 ? 4.077 -21.290 14.571 1.00 88.44 203 GLU A O 1
ATOM 1701 N N . VAL A 1 204 ? 5.191 -20.125 16.137 1.00 86.38 204 VAL A N 1
ATOM 1702 C CA . VAL A 1 204 ? 4.148 -20.237 17.175 1.00 86.38 204 VAL A CA 1
ATOM 1703 C C . VAL A 1 204 ? 3.648 -18.851 17.579 1.00 86.38 204 VAL A C 1
ATOM 1705 O O . VAL A 1 204 ? 4.416 -17.905 17.705 1.00 86.38 204 VAL A O 1
ATOM 1708 N N . ARG A 1 205 ? 2.333 -18.692 17.758 1.00 80.94 205 ARG A N 1
ATOM 1709 C CA . ARG A 1 205 ? 1.737 -17.396 18.116 1.00 80.94 205 ARG A CA 1
ATOM 1710 C C . ARG A 1 205 ? 1.754 -17.194 19.632 1.00 80.94 205 ARG A C 1
ATOM 1712 O O . ARG A 1 205 ? 1.149 -17.996 20.345 1.00 80.94 205 ARG A O 1
ATOM 1719 N N . LEU A 1 206 ? 2.330 -16.086 20.107 1.00 81.19 206 LEU A N 1
ATOM 1720 C CA . LEU A 1 206 ? 2.455 -15.808 21.545 1.00 81.19 206 LEU A CA 1
ATOM 1721 C C . LEU A 1 206 ? 1.103 -15.765 22.265 1.00 81.19 206 LEU A C 1
ATOM 1723 O O . LEU A 1 206 ? 0.955 -16.325 23.342 1.00 81.19 206 LEU A O 1
ATOM 1727 N N . SER A 1 207 ? 0.078 -15.185 21.637 1.00 64.19 207 SER A N 1
ATOM 1728 C CA . SER A 1 207 ? -1.263 -15.112 22.235 1.00 64.19 207 SER A CA 1
ATOM 1729 C C . SER A 1 207 ? -1.873 -16.492 22.514 1.00 64.19 207 SER A C 1
ATOM 1731 O O . SER A 1 207 ? -2.710 -16.629 23.397 1.00 64.19 207 SER A O 1
ATOM 1733 N N . ARG A 1 208 ? -1.480 -17.525 21.754 1.00 72.00 208 ARG A N 1
ATOM 1734 C CA . ARG A 1 208 ? -1.910 -18.905 22.014 1.00 72.00 208 ARG A CA 1
ATOM 1735 C C . ARG A 1 208 ? -1.077 -19.526 23.131 1.00 72.00 208 ARG A C 1
ATOM 1737 O O . ARG A 1 208 ? -1.649 -20.180 23.987 1.00 72.00 208 ARG A O 1
ATOM 1744 N N . LEU A 1 209 ? 0.228 -19.264 23.171 1.00 77.19 209 LEU A N 1
ATOM 1745 C CA . LEU A 1 209 ? 1.077 -19.700 24.283 1.00 77.19 209 LEU A CA 1
ATOM 1746 C C . LEU A 1 209 ? 0.589 -19.125 25.622 1.00 77.19 209 LEU A C 1
ATOM 1748 O O . LEU A 1 209 ? 0.387 -19.889 26.559 1.00 77.19 209 LEU A O 1
ATOM 1752 N N . ASN A 1 210 ? 0.285 -17.823 25.686 1.00 73.12 210 ASN A N 1
ATOM 1753 C CA . ASN A 1 210 ? -0.274 -17.187 26.887 1.00 73.12 210 ASN A CA 1
ATOM 1754 C C . ASN A 1 210 ? -1.638 -17.757 27.282 1.00 73.12 210 ASN A C 1
ATOM 1756 O O . ASN A 1 210 ? -1.895 -17.938 28.463 1.00 73.12 210 ASN A O 1
ATOM 1760 N N . LEU A 1 211 ? -2.490 -18.098 26.310 1.00 67.44 211 LEU A N 1
ATOM 1761 C CA . LEU A 1 211 ? -3.803 -18.686 26.582 1.00 67.44 211 LEU A CA 1
ATOM 1762 C C . LEU A 1 211 ? -3.712 -20.060 27.267 1.00 67.44 211 LEU A C 1
ATOM 1764 O O . LEU A 1 211 ? -4.548 -20.384 28.104 1.00 67.44 211 LEU A O 1
ATOM 1768 N N . TYR A 1 212 ? -2.729 -20.881 26.891 1.00 69.88 212 TYR A N 1
ATOM 1769 C CA . TYR A 1 212 ? -2.617 -22.259 27.378 1.00 69.88 212 TYR A CA 1
ATOM 1770 C C . TYR A 1 212 ? -1.576 -22.451 28.487 1.00 69.88 212 TYR A C 1
ATOM 1772 O O . TYR A 1 212 ? -1.579 -23.501 29.132 1.00 69.88 212 TYR A O 1
ATOM 1780 N N . ALA A 1 213 ? -0.719 -21.461 28.748 1.00 74.69 213 ALA A N 1
ATOM 1781 C CA . ALA A 1 213 ? 0.253 -21.506 29.839 1.00 74.69 213 ALA A CA 1
ATOM 1782 C C . ALA A 1 213 ? -0.383 -21.780 31.220 1.00 74.69 213 ALA A C 1
ATOM 1784 O O . ALA A 1 213 ? 0.147 -22.640 31.931 1.00 74.69 213 ALA A O 1
ATOM 1785 N N . PRO A 1 214 ? -1.549 -21.202 31.582 1.00 73.06 214 PRO A N 1
ATOM 1786 C CA . PRO A 1 214 ? -2.201 -21.528 32.852 1.00 73.06 214 PRO A CA 1
ATOM 1787 C C . PRO A 1 214 ? -2.620 -22.995 32.959 1.00 73.06 214 PRO A C 1
ATOM 1789 O O . PRO A 1 214 ? -2.510 -23.601 34.023 1.00 73.06 214 PRO A O 1
ATOM 1792 N N . LEU A 1 215 ? -3.067 -23.585 31.845 1.00 70.94 215 LEU A N 1
ATOM 1793 C CA . LEU A 1 215 ? -3.591 -24.950 31.801 1.00 70.94 215 LEU A CA 1
ATOM 1794 C C . LEU A 1 215 ? -2.472 -26.000 31.789 1.00 70.94 215 LEU A C 1
ATOM 1796 O O . LEU A 1 215 ? -2.566 -27.018 32.471 1.00 70.94 215 LEU A O 1
ATOM 1800 N N . LEU A 1 216 ? -1.433 -25.764 30.989 1.00 73.50 216 LEU A N 1
ATOM 1801 C CA . LEU A 1 216 ? -0.425 -26.775 30.664 1.00 73.50 216 LEU A CA 1
ATOM 1802 C C . LEU A 1 216 ? 0.903 -26.572 31.405 1.00 73.50 216 LEU A C 1
ATOM 1804 O O . LEU A 1 216 ? 1.611 -27.545 31.637 1.00 73.50 216 LEU A O 1
ATOM 1808 N N . LEU A 1 217 ? 1.227 -25.336 31.801 1.00 73.75 217 LEU A N 1
ATOM 1809 C CA . LEU A 1 217 ? 2.470 -24.994 32.508 1.00 73.75 217 LEU A CA 1
ATOM 1810 C C . LEU A 1 217 ? 2.245 -24.535 33.953 1.00 73.75 217 LEU A C 1
ATOM 1812 O O . LEU A 1 217 ? 3.214 -24.358 34.685 1.00 73.75 217 LEU A O 1
ATOM 1816 N N . ARG A 1 218 ? 0.986 -24.333 34.375 1.00 75.12 218 ARG A N 1
ATOM 1817 C CA . ARG A 1 218 ? 0.626 -23.726 35.673 1.00 75.12 218 ARG A CA 1
ATOM 1818 C C . ARG A 1 218 ? 1.280 -22.350 35.895 1.00 75.12 218 ARG A C 1
ATOM 1820 O O . ARG A 1 218 ? 1.569 -21.977 37.030 1.00 75.12 218 ARG A O 1
ATOM 1827 N N . LYS A 1 219 ? 1.511 -21.600 34.812 1.00 67.06 219 LYS A N 1
ATOM 1828 C CA . LYS A 1 219 ? 2.038 -20.222 34.816 1.00 67.06 219 LYS A CA 1
ATOM 1829 C C . LYS A 1 219 ? 0.945 -19.251 34.370 1.00 67.06 219 LYS A C 1
ATOM 1831 O O . LYS A 1 219 ? 0.183 -19.591 33.472 1.00 67.06 219 LYS A O 1
ATOM 1836 N N . PHE A 1 220 ? 0.886 -18.052 34.954 1.00 52.47 220 PHE A N 1
ATOM 1837 C CA . PHE A 1 220 ? -0.127 -17.034 34.618 1.00 52.47 220 PHE A CA 1
ATOM 1838 C C . PHE A 1 220 ? -0.081 -16.609 33.143 1.00 52.47 220 PHE A C 1
ATOM 1840 O O . PHE A 1 220 ? -1.107 -16.522 32.478 1.00 52.47 220 PHE A O 1
ATOM 1847 N N . HIS A 1 221 ? 1.117 -16.443 32.590 1.00 63.03 221 HIS A N 1
ATOM 1848 C CA . HIS A 1 221 ? 1.336 -16.224 31.164 1.00 63.03 221 HIS A CA 1
ATOM 1849 C C . HIS A 1 221 ? 2.636 -16.905 30.724 1.00 63.03 221 HIS A C 1
ATOM 1851 O O . HIS A 1 221 ? 3.494 -17.223 31.548 1.00 63.03 221 HIS A O 1
ATOM 1857 N N . PHE A 1 222 ? 2.790 -17.123 29.417 1.00 75.19 222 PHE A N 1
ATOM 1858 C CA . PHE A 1 222 ? 4.042 -17.607 28.835 1.00 75.19 222 PHE A CA 1
ATOM 1859 C C . PHE A 1 222 ? 5.065 -16.466 28.710 1.00 75.19 222 PHE A C 1
ATOM 1861 O O . PHE A 1 222 ? 6.210 -16.640 29.110 1.00 75.19 222 PHE A O 1
ATOM 1868 N N . GLU A 1 223 ? 4.639 -15.294 28.216 1.00 75.81 223 GLU A N 1
ATOM 1869 C CA . GLU A 1 223 ? 5.428 -14.052 28.199 1.00 75.81 223 GLU A CA 1
ATOM 1870 C C . GLU A 1 223 ? 4.536 -12.799 28.173 1.00 75.81 223 GLU A C 1
ATOM 1872 O O . GLU A 1 223 ? 3.569 -12.723 27.403 1.00 75.81 223 GLU A O 1
ATOM 1877 N N . GLN A 1 224 ? 4.863 -11.798 28.994 1.00 60.97 224 GLN A N 1
ATOM 1878 C CA . GLN A 1 224 ? 4.140 -10.527 29.058 1.00 60.97 224 GLN A CA 1
ATOM 1879 C C . GLN A 1 224 ? 4.794 -9.505 28.117 1.00 60.97 224 GLN A C 1
ATOM 1881 O O . GLN A 1 224 ? 5.974 -9.206 28.238 1.00 60.97 224 GLN A O 1
ATOM 1886 N N . ILE A 1 225 ? 4.022 -8.971 27.166 1.00 55.09 225 ILE A N 1
ATOM 1887 C CA . ILE A 1 225 ? 4.435 -7.844 26.317 1.00 55.09 225 ILE A CA 1
ATOM 1888 C C . ILE A 1 225 ? 3.440 -6.718 26.587 1.00 55.09 225 ILE A C 1
ATOM 1890 O O . ILE A 1 225 ? 2.233 -6.936 26.452 1.00 55.09 225 ILE A O 1
ATOM 1894 N N . ASP A 1 226 ? 3.926 -5.541 26.979 1.00 39.16 226 ASP A N 1
ATOM 1895 C CA . ASP A 1 226 ? 3.080 -4.378 27.251 1.00 39.16 226 ASP A CA 1
ATOM 1896 C C . ASP A 1 226 ? 2.169 -4.057 26.052 1.00 39.16 226 ASP A C 1
ATOM 1898 O O . ASP A 1 226 ? 2.621 -3.955 24.911 1.00 39.16 226 ASP A O 1
ATOM 1902 N N . GLY A 1 227 ? 0.862 -3.910 26.311 1.00 48.66 227 GLY A N 1
ATOM 1903 C CA . GLY A 1 227 ? -0.137 -3.509 25.306 1.00 48.66 227 GLY A CA 1
ATOM 1904 C C . GLY A 1 227 ? -1.044 -4.616 24.744 1.00 48.66 227 GLY A C 1
ATOM 1905 O O . GLY A 1 227 ? -1.705 -4.400 23.733 1.00 48.66 227 GLY A O 1
ATOM 1906 N N . GLN A 1 228 ? -1.133 -5.784 25.388 1.00 40.56 228 GLN A N 1
ATOM 1907 C CA . GLN A 1 228 ? -1.734 -7.001 24.813 1.00 40.56 228 GLN A CA 1
ATOM 1908 C C . GLN A 1 228 ? -3.211 -6.966 24.359 1.00 40.56 228 GLN A C 1
ATOM 1910 O O . GLN A 1 228 ? -3.611 -7.876 23.634 1.00 40.56 228 GLN A O 1
ATOM 1915 N N . TYR A 1 229 ? -4.034 -5.967 24.707 1.00 42.22 229 TYR A N 1
ATOM 1916 C CA . TYR A 1 229 ? -5.491 -6.108 24.536 1.00 42.22 229 TYR A CA 1
ATOM 1917 C C . TYR A 1 229 ? -6.289 -4.851 24.137 1.00 42.22 229 TYR A C 1
ATOM 1919 O O . TYR A 1 229 ? -7.437 -4.982 23.704 1.00 42.22 229 TYR A O 1
ATOM 1927 N N . GLY A 1 230 ? -5.696 -3.653 24.173 1.00 36.38 230 GLY A N 1
ATOM 1928 C CA . GLY A 1 230 ? -6.424 -2.393 23.947 1.00 36.38 230 GLY A CA 1
ATOM 1929 C C . GLY A 1 230 ? -7.083 -2.289 22.565 1.00 36.38 230 GLY A C 1
ATOM 1930 O O . GLY A 1 230 ? -8.285 -2.046 22.461 1.00 36.38 230 GLY A O 1
ATOM 1931 N N . ASP A 1 231 ? -6.332 -2.564 21.497 1.00 35.91 231 ASP A N 1
ATOM 1932 C CA . ASP A 1 231 ? -6.804 -2.344 20.119 1.00 35.91 231 ASP A CA 1
ATOM 1933 C C . ASP A 1 231 ? -7.694 -3.469 19.573 1.00 35.91 231 ASP A C 1
ATOM 1935 O O . ASP A 1 231 ? -8.522 -3.253 18.681 1.00 35.91 231 ASP A O 1
ATOM 1939 N N . TYR A 1 232 ? -7.559 -4.680 20.120 1.00 38.75 232 TYR A N 1
ATOM 1940 C CA . TYR A 1 232 ? -8.416 -5.817 19.781 1.00 38.75 232 TYR A CA 1
ATOM 1941 C C . TYR A 1 232 ? -9.800 -5.685 20.434 1.00 38.75 232 TYR A C 1
ATOM 1943 O O . TYR A 1 232 ? -10.817 -5.946 19.786 1.00 38.75 232 TYR A O 1
ATOM 1951 N N . PHE A 1 233 ? -9.859 -5.215 21.685 1.00 40.06 233 PHE A N 1
ATOM 1952 C CA . PHE A 1 233 ? -11.111 -5.041 22.424 1.00 40.06 233 PHE A CA 1
ATOM 1953 C C . PHE A 1 233 ? -11.807 -3.701 22.181 1.00 40.06 233 PHE A C 1
ATOM 1955 O O . PHE A 1 233 ? -13.033 -3.645 22.286 1.00 40.06 233 PHE A O 1
ATOM 1962 N N . ALA A 1 234 ? -11.098 -2.662 21.727 1.00 40.56 234 ALA A N 1
ATOM 1963 C CA . ALA A 1 234 ? -11.730 -1.422 21.267 1.00 40.56 234 ALA A CA 1
ATOM 1964 C C . ALA A 1 234 ? -12.762 -1.662 20.142 1.00 40.56 234 ALA A C 1
ATOM 1966 O O . ALA A 1 234 ? -13.760 -0.951 20.038 1.00 40.56 234 ALA A O 1
ATOM 1967 N N . ARG A 1 235 ? -12.569 -2.715 19.331 1.00 42.19 235 ARG A N 1
ATOM 1968 C CA . ARG A 1 235 ? -13.493 -3.152 18.261 1.00 42.19 235 ARG A CA 1
ATOM 1969 C C . ARG A 1 235 ? -14.674 -3.992 18.767 1.00 42.19 235 ARG A C 1
ATOM 1971 O O . ARG A 1 235 ? -15.573 -4.320 17.998 1.00 42.19 235 ARG A O 1
ATOM 1978 N N . LEU A 1 236 ? -14.668 -4.353 20.049 1.00 46.41 236 LEU A N 1
ATOM 1979 C CA . LEU A 1 236 ? -15.580 -5.303 20.684 1.00 46.41 236 LEU A CA 1
ATOM 1980 C C . LEU A 1 236 ? -16.402 -4.651 21.806 1.00 46.41 236 LEU A C 1
ATOM 1982 O O . LEU A 1 236 ? -16.899 -5.357 22.676 1.00 46.41 236 LEU A O 1
ATOM 1986 N N . TYR A 1 237 ? -16.599 -3.329 21.781 1.00 52.28 237 TYR A N 1
ATOM 1987 C CA . TYR A 1 237 ? -17.344 -2.602 22.820 1.00 52.28 237 TYR A CA 1
ATOM 1988 C C . TYR A 1 237 ? -18.733 -3.207 23.105 1.00 52.28 237 TYR A C 1
ATOM 1990 O O . TYR A 1 237 ? -19.075 -3.451 24.257 1.00 52.28 237 TYR A O 1
ATOM 1998 N N . GLY A 1 238 ? -19.502 -3.552 22.066 1.00 53.28 238 GLY A N 1
ATOM 1999 C CA . GLY A 1 238 ? -20.774 -4.275 22.217 1.00 53.28 238 GLY A CA 1
ATOM 2000 C C . GLY A 1 238 ? -20.623 -5.653 22.886 1.00 53.28 238 GLY A C 1
ATOM 2001 O O . GLY A 1 238 ? -21.338 -5.942 23.842 1.00 53.28 238 GLY A O 1
ATOM 2002 N N . PRO A 1 239 ? -19.681 -6.501 22.436 1.00 53.12 239 PRO A N 1
ATOM 2003 C CA . PRO A 1 239 ? -19.357 -7.750 23.110 1.00 53.12 239 PRO A CA 1
ATOM 2004 C C . PRO A 1 239 ? -18.901 -7.647 24.555 1.00 53.12 239 PRO A C 1
ATOM 2006 O O . PRO A 1 239 ? -19.271 -8.492 25.360 1.00 53.12 239 PRO A O 1
ATOM 2009 N N . ILE A 1 240 ? -18.144 -6.615 24.893 1.00 55.44 240 ILE A N 1
ATOM 2010 C CA . ILE A 1 240 ? -17.659 -6.344 26.248 1.00 55.44 240 ILE A CA 1
ATOM 2011 C C . ILE A 1 240 ? -18.833 -5.962 27.156 1.00 55.44 240 ILE A C 1
ATOM 2013 O O . ILE A 1 240 ? -18.980 -6.531 28.233 1.00 55.44 240 ILE A O 1
ATOM 2017 N N . LEU A 1 241 ? -19.736 -5.096 26.680 1.00 58.94 241 LEU A N 1
ATOM 2018 C CA . LEU A 1 241 ? -20.990 -4.766 27.368 1.00 58.94 241 LEU A CA 1
ATOM 2019 C C . LEU A 1 241 ? -21.883 -5.987 27.588 1.00 58.94 241 LEU A C 1
ATOM 2021 O O . LEU A 1 241 ? -22.465 -6.148 28.659 1.00 58.94 241 LEU A O 1
ATOM 2025 N N . PHE A 1 242 ? -21.968 -6.861 26.586 1.00 60.25 242 PHE A N 1
ATOM 2026 C CA . PHE A 1 242 ? -22.706 -8.111 26.696 1.00 60.25 242 PHE A CA 1
ATOM 2027 C C . PHE A 1 242 ? -22.071 -9.055 27.728 1.00 60.25 242 PHE A C 1
ATOM 2029 O O . PHE A 1 242 ? -22.793 -9.646 28.522 1.00 60.25 242 PHE A O 1
ATOM 2036 N N . ILE A 1 243 ? -20.737 -9.160 27.772 1.00 59.94 243 ILE A N 1
ATOM 2037 C CA . ILE A 1 243 ? -20.026 -9.966 28.778 1.00 59.94 243 ILE A CA 1
ATOM 2038 C C . ILE A 1 243 ? -20.220 -9.389 30.190 1.00 59.94 243 ILE A C 1
ATOM 2040 O O . ILE A 1 243 ? -20.416 -10.156 31.128 1.00 59.94 243 ILE A O 1
ATOM 2044 N N . PHE A 1 244 ? -20.260 -8.065 30.359 1.00 61.69 244 PHE A N 1
ATOM 2045 C CA . PHE A 1 244 ? -20.624 -7.462 31.646 1.00 61.69 244 PHE A CA 1
ATOM 2046 C C . PHE A 1 244 ? -22.057 -7.797 32.062 1.00 61.69 244 PHE A C 1
ATOM 2048 O O . PHE A 1 244 ? -22.276 -8.242 33.188 1.00 61.69 244 PHE A O 1
ATOM 2055 N N . ALA A 1 245 ? -23.026 -7.663 31.152 1.00 57.97 245 ALA A N 1
ATOM 2056 C CA . ALA A 1 245 ? -24.416 -8.032 31.419 1.00 57.97 245 ALA A CA 1
ATOM 2057 C C . ALA A 1 245 ? -24.559 -9.526 31.780 1.00 57.97 245 ALA A C 1
ATOM 2059 O O . ALA A 1 245 ? -25.278 -9.858 32.722 1.00 57.97 245 ALA A O 1
ATOM 2060 N N . LEU A 1 246 ? -23.818 -10.397 31.083 1.00 59.47 246 LEU A N 1
ATOM 2061 C CA . LEU A 1 246 ? -23.721 -11.844 31.301 1.00 59.47 246 LEU A CA 1
ATOM 2062 C C . LEU A 1 246 ? -23.217 -12.170 32.719 1.00 59.47 246 LEU A C 1
ATOM 2064 O O . LEU A 1 246 ? -23.842 -12.949 33.433 1.00 59.47 246 LEU A O 1
ATOM 2068 N N . VAL A 1 247 ? -22.116 -11.538 33.135 1.00 55.47 247 VAL A N 1
ATOM 2069 C CA . VAL A 1 247 ? -21.453 -11.724 34.438 1.00 55.47 247 VAL A CA 1
ATOM 2070 C C . VAL A 1 247 ? -22.302 -11.179 35.600 1.00 55.47 247 VAL A C 1
ATOM 2072 O O . VAL A 1 247 ? -22.338 -11.778 36.673 1.00 55.47 247 VAL A O 1
ATOM 2075 N N . SER A 1 248 ? -23.061 -10.101 35.365 1.00 52.03 248 SER A N 1
ATOM 2076 C CA . SER A 1 248 ? -23.939 -9.422 36.336 1.00 52.03 248 SER A CA 1
ATOM 2077 C C . SER A 1 248 ? -25.002 -10.272 36.998 1.00 52.03 248 SER A C 1
ATOM 2079 O O . SER A 1 248 ? -25.472 -9.954 38.081 1.00 52.03 248 SER A O 1
ATOM 2081 N N . THR A 1 249 ? -25.435 -11.306 36.309 1.00 48.56 249 THR A N 1
ATOM 2082 C CA . THR A 1 249 ? -26.735 -11.925 36.543 1.00 48.56 249 THR A CA 1
ATOM 2083 C C . THR A 1 249 ? -26.627 -13.435 36.705 1.00 48.56 249 THR A C 1
ATOM 2085 O O . THR A 1 249 ? -27.602 -14.049 37.133 1.00 48.56 249 THR A O 1
ATOM 2088 N N . ILE A 1 250 ? -25.430 -14.015 36.489 1.00 52.44 250 ILE A N 1
ATOM 2089 C CA . ILE A 1 250 ? -25.071 -15.343 37.018 1.00 52.44 250 ILE A CA 1
ATOM 2090 C C . ILE A 1 250 ? -25.441 -15.379 38.501 1.00 52.44 250 ILE A C 1
ATOM 2092 O O . ILE A 1 250 ? -26.181 -16.252 38.936 1.00 52.44 250 ILE A O 1
ATOM 2096 N N . LEU A 1 251 ? -25.006 -14.363 39.247 1.00 50.53 251 LEU A N 1
ATOM 2097 C CA . LEU A 1 251 ? -25.285 -14.234 40.667 1.00 50.53 251 LEU A CA 1
ATOM 2098 C C . LEU A 1 251 ? -26.772 -13.951 40.920 1.00 50.53 251 LEU A C 1
ATOM 2100 O O . LEU A 1 251 ? -27.344 -14.641 41.743 1.00 50.53 251 LEU A O 1
ATOM 2104 N N . SER A 1 252 ? -27.454 -13.066 40.181 1.00 45.56 252 SER A N 1
ATOM 2105 C CA . SER A 1 252 ? -28.904 -12.836 40.364 1.00 45.56 252 SER A CA 1
ATOM 2106 C C . SER A 1 252 ? -29.796 -14.052 40.048 1.00 45.56 252 SER A C 1
ATOM 2108 O O . SER A 1 252 ? -30.920 -14.129 40.549 1.00 45.56 252 SER A O 1
ATOM 2110 N N . SER A 1 253 ? -29.330 -15.005 39.231 1.00 47.12 253 SER A N 1
ATOM 2111 C CA . SER A 1 253 ? -30.084 -16.214 38.864 1.00 47.12 253 SER A CA 1
ATOM 2112 C C . SER A 1 253 ? -30.103 -17.285 39.963 1.00 47.12 253 SER A C 1
ATOM 2114 O O . SER A 1 253 ? -31.069 -18.040 40.052 1.00 47.12 253 SER A O 1
ATOM 2116 N N . MET A 1 254 ? -29.120 -17.286 40.875 1.00 51.38 254 MET A N 1
ATOM 2117 C CA . MET A 1 254 ? -28.954 -18.327 41.906 1.00 51.38 254 MET A CA 1
ATOM 2118 C C . MET A 1 254 ? -29.963 -18.251 43.080 1.00 51.38 254 MET A C 1
ATOM 2120 O O . MET A 1 254 ? -29.799 -18.956 44.069 1.00 51.38 254 MET A O 1
ATOM 2124 N N . GLN A 1 255 ? -31.014 -17.421 42.997 1.00 45.03 255 GLN A N 1
ATOM 2125 C CA . GLN A 1 255 ? -32.167 -17.449 43.923 1.00 45.03 255 GLN A CA 1
ATOM 2126 C C . GLN A 1 255 ? -33.508 -17.774 43.252 1.00 45.03 255 GLN A C 1
ATOM 2128 O O . GLN A 1 255 ? -34.512 -17.895 43.957 1.00 45.03 255 GLN A O 1
ATOM 2133 N N . VAL A 1 256 ? -33.584 -17.890 41.921 1.00 43.91 256 VAL A N 1
ATOM 2134 C CA . VAL A 1 256 ? -34.891 -18.064 41.254 1.00 43.91 256 VAL A CA 1
ATOM 2135 C C . VAL A 1 256 ? -35.533 -19.424 41.583 1.00 43.91 256 VAL A C 1
ATOM 2137 O O . VAL A 1 256 ? -36.758 -19.527 41.568 1.00 43.91 256 VAL A O 1
ATOM 2140 N N . GLU A 1 257 ? -34.754 -20.420 42.010 1.00 45.84 257 GLU A N 1
ATOM 2141 C CA . GLU A 1 257 ? -35.249 -21.766 42.349 1.00 45.84 257 GLU A CA 1
ATOM 2142 C C . GLU A 1 257 ? -35.983 -21.882 43.698 1.00 45.84 257 GLU A C 1
ATOM 2144 O O . GLU A 1 257 ? -36.679 -22.865 43.919 1.00 45.84 257 GLU A O 1
ATOM 2149 N N . LEU A 1 258 ? -35.964 -20.864 44.571 1.00 40.91 258 LEU A N 1
ATOM 2150 C CA . LEU A 1 258 ? -36.777 -20.895 45.803 1.00 40.91 258 LEU A CA 1
ATOM 2151 C C . LEU A 1 258 ? -38.187 -20.300 45.636 1.00 40.91 258 LEU A C 1
ATOM 2153 O O . LEU A 1 258 ? -38.970 -20.321 46.585 1.00 40.91 258 LEU A O 1
ATOM 2157 N N . ALA A 1 259 ? -38.529 -19.748 44.462 1.00 41.22 259 ALA A N 1
ATOM 2158 C CA . ALA A 1 259 ? -39.781 -19.004 44.270 1.00 41.22 259 ALA A CA 1
ATOM 2159 C C . ALA A 1 259 ? -40.620 -19.396 43.040 1.00 41.22 259 ALA A C 1
ATOM 2161 O O . ALA A 1 259 ? -41.710 -18.834 42.870 1.00 41.22 259 ALA A O 1
ATOM 2162 N N . MET A 1 260 ? -40.162 -20.319 42.188 1.00 40.41 260 MET A N 1
ATOM 2163 C CA . MET A 1 260 ? -40.929 -20.771 41.024 1.00 40.41 260 MET A CA 1
ATOM 2164 C C . MET A 1 260 ? -41.034 -22.292 40.989 1.00 40.41 260 MET A C 1
ATOM 2166 O O . MET A 1 260 ? -40.041 -22.985 40.795 1.00 40.41 260 MET A O 1
ATOM 2170 N N . ASP A 1 261 ? -42.266 -22.790 41.100 1.00 41.75 261 ASP A N 1
ATOM 2171 C CA . ASP A 1 261 ? -42.626 -24.076 40.515 1.00 41.75 261 ASP A CA 1
ATOM 2172 C C . ASP A 1 261 ? -42.228 -24.036 39.028 1.00 41.75 261 ASP A C 1
ATOM 2174 O O . ASP A 1 261 ? -42.776 -23.252 38.255 1.00 41.75 261 ASP A O 1
ATOM 2178 N N . GLN A 1 262 ? -41.242 -24.859 38.662 1.00 44.72 262 GLN A N 1
ATOM 2179 C CA . GLN A 1 262 ? -40.738 -25.107 37.305 1.00 44.72 262 GLN A CA 1
ATOM 2180 C C . GLN A 1 262 ? -40.126 -23.889 36.581 1.00 44.72 262 GLN A C 1
ATOM 2182 O O . GLN A 1 262 ? -40.806 -23.079 35.950 1.00 44.72 262 GLN A O 1
ATOM 2187 N N . VAL A 1 263 ? -38.789 -23.809 36.580 1.00 51.16 263 VAL A N 1
ATOM 2188 C CA . VAL A 1 263 ? -38.028 -22.876 35.733 1.00 51.16 263 VAL A CA 1
ATOM 2189 C C . VAL A 1 263 ? -38.341 -23.152 34.260 1.00 51.16 263 VAL A C 1
ATOM 2191 O O . VAL A 1 263 ? -38.005 -24.207 33.717 1.00 51.16 263 VAL A O 1
ATOM 2194 N N . ARG A 1 264 ? -38.969 -22.184 33.586 1.00 64.06 264 ARG A N 1
ATOM 2195 C CA . ARG A 1 264 ? -39.210 -22.255 32.144 1.00 64.06 264 ARG A CA 1
ATOM 2196 C C . ARG A 1 264 ? -37.873 -22.249 31.404 1.00 64.06 264 ARG A C 1
ATOM 2198 O O . ARG A 1 264 ? -37.090 -21.306 31.495 1.00 64.06 264 ARG A O 1
ATOM 2205 N N . THR A 1 265 ? -37.619 -23.299 30.635 1.00 65.06 265 THR A N 1
ATOM 2206 C CA . THR A 1 265 ? -36.403 -23.421 29.830 1.00 65.06 265 THR A CA 1
ATOM 2207 C C . THR A 1 265 ? -36.408 -22.438 28.662 1.00 65.06 265 THR A C 1
ATOM 2209 O O . THR A 1 265 ? -37.418 -22.330 27.971 1.00 65.06 265 THR A O 1
ATOM 2212 N N . VAL A 1 266 ? -35.275 -21.775 28.402 1.00 72.88 266 VAL A N 1
ATOM 2213 C CA . VAL A 1 266 ? -35.091 -20.938 27.204 1.00 72.88 266 VAL A CA 1
ATOM 2214 C C . VAL A 1 266 ? -35.193 -21.818 25.957 1.00 72.88 266 VAL A C 1
ATOM 2216 O O . VAL A 1 266 ? -34.452 -22.791 25.828 1.00 72.88 266 VAL A O 1
ATOM 2219 N N . THR A 1 267 ? -36.111 -21.481 25.053 1.00 78.81 267 THR A N 1
ATOM 2220 C CA . THR A 1 267 ? -36.292 -22.172 23.767 1.00 78.81 267 THR A CA 1
ATOM 2221 C C . THR A 1 267 ? -35.736 -21.339 22.612 1.00 78.81 267 THR A C 1
ATOM 2223 O O . THR A 1 267 ? -35.440 -20.156 22.779 1.00 78.81 267 THR A O 1
ATOM 2226 N N . GLU A 1 268 ? -35.629 -21.909 21.407 1.00 76.12 268 GLU A N 1
ATOM 2227 C CA . GLU A 1 268 ? -35.209 -21.146 20.218 1.00 76.12 268 GLU A CA 1
ATOM 2228 C C . GLU A 1 268 ? -36.096 -19.917 19.948 1.00 76.12 268 GLU A C 1
ATOM 2230 O O . GLU A 1 268 ? -35.597 -18.895 19.483 1.00 76.12 268 GLU A O 1
ATOM 2235 N N . ALA A 1 269 ? -37.387 -19.970 20.304 1.00 79.88 269 ALA A N 1
ATOM 2236 C CA . ALA A 1 269 ? -38.316 -18.844 20.171 1.00 79.88 269 ALA A CA 1
ATOM 2237 C C . ALA A 1 269 ? -38.000 -17.675 21.125 1.00 79.88 269 ALA A C 1
ATOM 2239 O O . ALA A 1 269 ? -38.446 -16.543 20.914 1.00 79.88 269 ALA A O 1
ATOM 2240 N N . ASP A 1 270 ? -37.233 -17.938 22.182 1.00 80.81 270 ASP A N 1
ATOM 2241 C CA . ASP A 1 270 ? -36.849 -16.945 23.175 1.00 80.81 270 ASP A CA 1
ATOM 2242 C C . ASP A 1 270 ? -35.526 -16.250 22.812 1.00 80.81 270 ASP A C 1
ATOM 2244 O O . ASP A 1 270 ? -35.258 -15.163 23.327 1.00 80.81 270 ASP A O 1
ATOM 2248 N N . ILE A 1 271 ? -34.741 -16.811 21.885 1.00 84.94 271 ILE A N 1
ATOM 2249 C CA . ILE A 1 271 ? -33.437 -16.294 21.446 1.00 84.94 271 ILE A CA 1
ATOM 2250 C C . ILE A 1 271 ? -33.605 -15.160 20.419 1.00 84.94 271 ILE A C 1
ATOM 2252 O O . ILE A 1 271 ? -34.482 -15.178 19.561 1.00 84.94 271 ILE A O 1
ATOM 2256 N N . GLY A 1 272 ? -32.721 -14.163 20.479 1.00 82.75 272 GLY A N 1
ATOM 2257 C CA . GLY A 1 272 ? -32.688 -13.026 19.564 1.00 82.75 272 GLY A CA 1
ATOM 2258 C C . GLY A 1 272 ? -33.386 -11.776 20.100 1.00 82.75 272 GLY A C 1
ATOM 2259 O O . GLY A 1 272 ? -33.812 -11.698 21.256 1.00 82.75 272 GLY A O 1
ATOM 2260 N N . LEU A 1 273 ? -33.443 -10.749 19.252 1.00 84.75 273 LEU A N 1
ATOM 2261 C CA . LEU A 1 273 ? -34.033 -9.457 19.589 1.00 84.75 273 LEU A CA 1
ATOM 2262 C C . LEU A 1 273 ? -35.555 -9.518 19.410 1.00 84.75 273 LEU A C 1
ATOM 2264 O O . LEU A 1 273 ? -36.039 -9.850 18.332 1.00 84.75 273 LEU A O 1
ATOM 2268 N N . ARG A 1 274 ? -36.307 -9.171 20.457 1.00 87.00 274 ARG A N 1
ATOM 2269 C CA . ARG A 1 274 ? -37.773 -9.117 20.444 1.00 87.00 274 ARG A CA 1
ATOM 2270 C C . ARG A 1 274 ? -38.244 -7.732 20.859 1.00 87.00 274 ARG A C 1
ATOM 2272 O O . ARG A 1 274 ? -37.860 -7.239 21.917 1.00 87.00 274 ARG A O 1
ATOM 2279 N N . VAL A 1 275 ? -39.103 -7.123 20.047 1.00 86.88 275 VAL A N 1
ATOM 2280 C CA . VAL A 1 275 ? -39.764 -5.858 20.388 1.00 86.88 275 VAL A CA 1
ATOM 2281 C C . VAL A 1 275 ? -40.845 -6.136 21.433 1.00 86.88 275 VAL A C 1
ATOM 2283 O O . VAL A 1 275 ? -41.735 -6.953 21.203 1.00 86.88 275 VAL A O 1
ATOM 2286 N N . LEU A 1 276 ? -40.749 -5.477 22.586 1.00 86.69 276 LEU A N 1
ATOM 2287 C CA . LEU A 1 276 ? -41.741 -5.546 23.660 1.00 86.69 276 LEU A CA 1
ATOM 2288 C C . LEU A 1 276 ? -42.798 -4.448 23.524 1.00 86.69 276 LEU A C 1
ATOM 2290 O O . LEU A 1 276 ? -43.974 -4.707 23.760 1.00 86.69 276 LEU A O 1
ATOM 2294 N N . ARG A 1 277 ? -42.380 -3.244 23.115 1.00 86.06 277 ARG A N 1
ATOM 2295 C CA . ARG A 1 277 ? -43.255 -2.083 22.910 1.00 86.06 277 ARG A CA 1
ATOM 2296 C C . ARG A 1 277 ? -42.724 -1.218 21.770 1.00 86.06 277 ARG A C 1
ATOM 2298 O O . ARG A 1 277 ? -41.524 -0.968 21.675 1.00 86.06 277 ARG A O 1
ATOM 2305 N N . LEU A 1 278 ? -43.626 -0.767 20.902 1.00 84.06 278 LEU A N 1
ATOM 2306 C CA . LEU A 1 278 ? -43.353 0.259 19.892 1.00 84.06 278 LEU A CA 1
ATOM 2307 C C . LEU A 1 278 ? -43.638 1.654 20.468 1.00 84.06 278 LEU A C 1
ATOM 2309 O O . LEU A 1 278 ? -44.510 1.751 21.331 1.00 84.06 278 LEU A O 1
ATOM 2313 N N . PRO A 1 279 ? -42.974 2.713 19.976 1.00 80.12 279 PRO A N 1
ATOM 2314 C CA . PRO A 1 279 ? -43.204 4.073 20.451 1.00 80.12 279 PRO A CA 1
ATOM 2315 C C . PRO A 1 279 ? -44.662 4.492 20.234 1.00 80.12 279 PRO A C 1
ATOM 2317 O O . PRO A 1 279 ? -45.265 4.190 19.196 1.00 80.12 279 PRO A O 1
ATOM 2320 N N . SER A 1 280 ? -45.230 5.192 21.213 1.00 69.62 280 SER A N 1
ATOM 2321 C CA . SER A 1 280 ? -46.571 5.764 21.108 1.00 69.62 280 SER A CA 1
ATOM 2322 C C . SER A 1 280 ? -46.521 6.944 20.135 1.00 69.62 280 SER A C 1
ATOM 2324 O O . SER A 1 280 ? -45.877 7.953 20.401 1.00 69.62 280 SER A O 1
ATOM 2326 N N . ARG A 1 281 ? -47.151 6.815 18.960 1.00 56.94 281 ARG A N 1
ATOM 2327 C CA . ARG A 1 281 ? -47.276 7.928 18.007 1.00 56.94 281 ARG A CA 1
ATOM 2328 C C . ARG A 1 281 ? -48.328 8.906 18.528 1.00 56.94 281 ARG A C 1
ATOM 2330 O O . ARG A 1 281 ? -49.512 8.681 18.299 1.00 56.94 281 ARG A O 1
ATOM 2337 N N . GLU A 1 282 ? -47.919 9.983 19.189 1.00 51.72 282 GLU A N 1
ATOM 2338 C CA . GLU A 1 282 ? -48.802 11.142 19.344 1.00 51.72 282 GLU A CA 1
ATOM 2339 C C . GLU A 1 282 ? -48.870 11.922 18.019 1.00 51.72 282 GLU A C 1
ATOM 2341 O O . GLU A 1 282 ? -47.829 12.275 17.456 1.00 51.72 282 GLU A O 1
ATOM 2346 N N . PRO A 1 283 ? -50.067 12.196 17.476 1.00 47.47 283 PRO A N 1
ATOM 2347 C CA . PRO A 1 283 ? -50.211 12.905 16.215 1.00 47.47 283 PRO A CA 1
ATOM 2348 C C . PRO A 1 283 ? -50.384 14.417 16.441 1.00 47.47 283 PRO A C 1
ATOM 2350 O O . PRO A 1 283 ? -51.475 14.911 16.197 1.00 47.47 283 PRO A O 1
ATOM 2353 N N . ALA A 1 284 ? -49.365 15.163 16.904 1.00 45.88 284 ALA A N 1
ATOM 2354 C CA . ALA A 1 284 ? -49.412 16.647 16.905 1.00 45.88 284 ALA A CA 1
ATOM 2355 C C . ALA A 1 284 ? -48.089 17.387 17.256 1.00 45.88 284 ALA A C 1
ATOM 2357 O O . ALA A 1 284 ? -48.141 18.468 17.841 1.00 45.88 284 ALA A O 1
ATOM 2358 N N . GLY A 1 285 ? -46.898 16.877 16.919 1.00 49.88 285 GLY A N 1
ATOM 2359 C CA . GLY A 1 285 ? -45.637 17.566 17.257 1.00 49.88 285 GLY A CA 1
ATOM 2360 C C . GLY A 1 285 ? -44.525 17.422 16.213 1.00 49.88 285 GLY A C 1
ATOM 2361 O O . GLY A 1 285 ? -44.637 16.576 15.322 1.00 49.88 285 GLY A O 1
ATOM 2362 N N . PRO A 1 286 ? -43.450 18.236 16.295 1.00 51.09 286 PRO A N 1
ATOM 2363 C CA . PRO A 1 286 ? -42.254 18.036 15.480 1.00 51.09 286 PRO A CA 1
ATOM 2364 C C . PRO A 1 286 ? -41.702 16.616 15.698 1.00 51.09 286 PRO A C 1
ATOM 2366 O O . PRO A 1 286 ? -41.854 16.068 16.791 1.00 51.09 286 PRO A O 1
ATOM 2369 N N . PRO A 1 287 ? -41.079 15.995 14.681 1.00 55.38 287 PRO A N 1
ATOM 2370 C CA . PRO A 1 287 ? -40.631 14.609 14.759 1.00 55.38 287 PRO A CA 1
ATOM 2371 C C . PRO A 1 287 ? -39.605 14.432 15.887 1.00 55.38 287 PRO A C 1
ATOM 2373 O O . PRO A 1 287 ? -38.450 14.835 15.763 1.00 55.38 287 PRO A O 1
ATOM 2376 N N . VAL A 1 288 ? -40.034 13.827 16.998 1.00 61.03 288 VAL A N 1
ATOM 2377 C CA . VAL A 1 288 ? -39.154 13.470 18.115 1.00 61.03 288 VAL A CA 1
ATOM 2378 C C . VAL A 1 288 ? -38.354 12.223 17.716 1.00 61.03 288 VAL A C 1
ATOM 2380 O O . VAL A 1 288 ? -38.952 11.252 17.240 1.00 61.03 288 VAL A O 1
ATOM 2383 N N . PRO A 1 289 ? -37.017 12.208 17.878 1.00 65.88 289 PRO A N 1
ATOM 2384 C CA . PRO A 1 289 ? -36.207 11.042 17.546 1.00 65.88 289 PRO A CA 1
ATOM 2385 C C . PRO A 1 289 ? -36.636 9.824 18.376 1.00 65.88 289 PRO A C 1
ATOM 2387 O O . PRO A 1 289 ? -36.830 9.914 19.590 1.00 65.88 289 PRO A O 1
ATOM 2390 N N . ILE A 1 290 ? -36.789 8.681 17.701 1.00 76.50 290 ILE A N 1
ATOM 2391 C CA . ILE A 1 290 ? -37.128 7.403 18.336 1.00 76.50 290 ILE A CA 1
ATOM 2392 C C . ILE A 1 290 ? -35.878 6.858 19.027 1.00 76.50 290 ILE A C 1
ATOM 2394 O O . ILE A 1 290 ? -34.835 6.698 18.390 1.00 76.50 290 ILE A O 1
ATOM 2398 N N . ILE A 1 291 ? -36.000 6.538 20.314 1.00 82.75 291 ILE A N 1
ATOM 2399 C CA . ILE A 1 291 ? -34.919 5.959 21.123 1.00 82.75 291 ILE A CA 1
ATOM 2400 C C . ILE A 1 291 ? -35.123 4.444 21.210 1.00 82.75 291 ILE A C 1
ATOM 2402 O O . ILE A 1 291 ? -36.242 3.976 21.377 1.00 82.75 291 ILE A O 1
ATOM 2406 N N . ASP A 1 292 ? -34.056 3.656 21.106 1.00 84.50 292 ASP A N 1
ATOM 2407 C CA . ASP A 1 292 ? -34.120 2.212 21.355 1.00 84.50 292 ASP A CA 1
ATOM 2408 C C . ASP A 1 292 ? -33.611 1.916 22.772 1.00 84.50 292 ASP A C 1
ATOM 2410 O O . ASP A 1 292 ? -32.468 2.244 23.091 1.00 84.50 292 ASP A O 1
ATOM 2414 N N . ILE A 1 293 ? -34.422 1.249 23.597 1.00 89.56 293 ILE A N 1
ATOM 2415 C CA . ILE A 1 293 ? -34.002 0.716 24.902 1.00 89.56 293 ILE A CA 1
ATOM 2416 C C . ILE A 1 293 ? -33.930 -0.803 24.786 1.00 89.56 293 ILE A C 1
ATOM 2418 O O . ILE A 1 293 ? -34.920 -1.448 24.447 1.00 89.56 293 ILE A O 1
ATOM 2422 N N . VAL A 1 294 ? -32.761 -1.383 25.061 1.00 88.44 294 VAL A N 1
ATOM 2423 C CA . VAL A 1 294 ? -32.523 -2.822 24.904 1.00 88.44 294 VAL A CA 1
ATOM 2424 C C . VAL A 1 294 ? -32.200 -3.459 26.250 1.00 88.44 294 VAL A C 1
ATOM 2426 O O . VAL A 1 294 ? -31.140 -3.218 26.820 1.00 88.44 294 VAL A O 1
ATOM 2429 N N . ALA A 1 295 ? -33.102 -4.308 26.733 1.00 88.81 295 ALA A N 1
ATOM 2430 C CA . ALA A 1 295 ? -32.926 -5.090 27.948 1.00 88.81 295 ALA A CA 1
ATOM 2431 C C . ALA A 1 295 ? -32.218 -6.421 27.646 1.00 88.81 295 ALA A C 1
ATOM 2433 O O . ALA A 1 295 ? -32.648 -7.189 26.779 1.00 88.81 295 ALA A O 1
ATOM 2434 N N . ILE A 1 296 ? -31.136 -6.710 28.370 1.00 84.50 296 ILE A N 1
ATOM 2435 C CA . ILE A 1 296 ? -30.323 -7.922 28.197 1.00 84.50 296 ILE A CA 1
ATOM 2436 C C . ILE A 1 296 ? -30.396 -8.737 29.487 1.00 84.50 296 ILE A C 1
ATOM 2438 O O . ILE A 1 296 ? -30.072 -8.226 30.556 1.00 84.50 296 ILE A O 1
ATOM 2442 N N . HIS A 1 297 ? -30.852 -9.987 29.393 1.00 78.50 297 HIS A N 1
ATOM 2443 C CA . HIS A 1 297 ? -30.948 -10.871 30.556 1.00 78.50 297 HIS A CA 1
ATOM 2444 C C . HIS A 1 297 ? -29.626 -11.573 30.876 1.00 78.50 297 HIS A C 1
ATOM 2446 O O . HIS A 1 297 ? -28.647 -11.496 30.133 1.00 78.50 297 HIS A O 1
ATOM 2452 N N . GLY A 1 298 ? -29.628 -12.300 31.986 1.00 71.06 298 GLY A N 1
ATOM 2453 C CA . GLY A 1 298 ? -28.470 -13.017 32.477 1.00 71.06 298 GLY A CA 1
ATOM 2454 C C . GLY A 1 298 ? -28.335 -14.482 32.169 1.00 71.06 298 GLY A C 1
ATOM 2455 O O . GLY A 1 298 ? -29.298 -15.131 31.757 1.00 71.06 298 GLY A O 1
ATOM 2456 N N . ILE A 1 299 ? -27.146 -15.002 32.488 1.00 67.62 299 ILE A N 1
ATOM 2457 C CA . ILE A 1 299 ? -26.893 -16.437 32.618 1.00 67.62 299 ILE A CA 1
ATOM 2458 C C . ILE A 1 299 ? -27.873 -17.029 33.636 1.00 67.62 299 ILE A C 1
ATOM 2460 O O . ILE A 1 299 ? -28.146 -16.425 34.665 1.00 67.62 299 ILE A O 1
ATOM 2464 N N . GLY A 1 300 ? -28.418 -18.203 33.331 1.00 65.75 300 GLY A N 1
ATOM 2465 C CA . GLY A 1 300 ? -29.345 -18.940 34.188 1.00 65.75 300 GLY A CA 1
ATOM 2466 C C . GLY A 1 300 ? -30.764 -18.372 34.242 1.00 65.75 300 GLY A C 1
ATOM 2467 O O . GLY A 1 300 ? -31.640 -19.021 34.798 1.00 65.75 300 GLY A O 1
ATOM 2468 N N . ALA A 1 301 ? -31.025 -17.200 33.655 1.00 71.81 301 ALA A N 1
ATOM 2469 C CA . ALA A 1 301 ? -32.331 -16.551 33.708 1.00 71.81 301 ALA A CA 1
ATOM 2470 C C . ALA A 1 301 ? -33.075 -16.623 32.366 1.00 71.81 301 ALA A C 1
ATOM 2472 O O . ALA A 1 301 ? -32.465 -16.530 31.294 1.00 71.81 301 ALA A O 1
ATOM 2473 N N . HIS A 1 302 ? -34.405 -16.733 32.431 1.00 79.56 302 HIS A N 1
ATOM 2474 C CA . HIS A 1 302 ? -35.277 -16.614 31.265 1.00 79.56 302 HIS A CA 1
ATOM 2475 C C . HIS A 1 302 ? -35.424 -15.128 30.860 1.00 79.56 302 HIS A C 1
ATOM 2477 O O . HIS A 1 302 ? -35.661 -14.278 31.733 1.00 79.56 302 HIS A O 1
ATOM 2483 N N . PRO A 1 303 ? -35.307 -14.776 29.562 1.00 80.94 303 PRO A N 1
ATOM 2484 C CA . PRO A 1 303 ? -35.314 -13.389 29.085 1.00 80.94 303 PRO A CA 1
ATOM 2485 C C . PRO A 1 303 ? -36.552 -12.585 29.486 1.00 80.94 303 PRO A C 1
ATOM 2487 O O . PRO A 1 303 ? -36.446 -11.385 29.735 1.00 80.94 303 PRO A O 1
ATOM 2490 N N . ASP A 1 304 ? -37.717 -13.231 29.543 1.00 81.19 304 ASP A N 1
ATOM 2491 C CA . ASP A 1 304 ? -38.978 -12.553 29.851 1.00 81.19 304 ASP A CA 1
ATOM 2492 C C . ASP A 1 304 ? -39.253 -12.459 31.368 1.00 81.19 304 ASP A C 1
ATOM 2494 O O . ASP A 1 304 ? -39.937 -11.528 31.789 1.00 81.19 304 ASP A O 1
ATOM 2498 N N . ASP A 1 305 ? -38.669 -13.342 32.189 1.00 80.88 305 ASP A N 1
ATOM 2499 C CA . ASP A 1 305 ? -38.944 -13.428 33.639 1.00 80.88 305 ASP A CA 1
ATOM 2500 C C . ASP A 1 305 ? -37.953 -12.609 34.471 1.00 80.88 305 ASP A C 1
ATOM 2502 O O . ASP A 1 305 ? -38.245 -12.193 35.593 1.00 80.88 305 ASP A O 1
ATOM 2506 N N . THR A 1 306 ? -36.779 -12.335 33.894 1.00 80.44 306 THR A N 1
ATOM 2507 C CA . THR A 1 306 ? -35.701 -11.543 34.505 1.00 80.44 306 THR A CA 1
ATOM 2508 C C . THR A 1 306 ? -36.200 -10.190 35.014 1.00 80.44 306 THR A C 1
ATOM 2510 O O . THR A 1 306 ? -35.727 -9.704 36.037 1.00 80.44 306 THR A O 1
ATOM 2513 N N . TRP A 1 307 ? -37.193 -9.618 34.335 1.00 87.12 307 TRP A N 1
ATOM 2514 C CA . TRP A 1 307 ? -37.740 -8.285 34.587 1.00 87.12 307 TRP A CA 1
ATOM 2515 C C . TRP A 1 307 ? -39.110 -8.316 35.280 1.00 87.12 307 TRP A C 1
ATOM 2517 O O . TRP A 1 307 ? -39.805 -7.301 35.314 1.00 87.12 307 TRP A O 1
ATOM 2527 N N . CYS A 1 308 ? -39.522 -9.474 35.806 1.00 86.81 308 CYS A N 1
ATOM 2528 C CA . CYS A 1 308 ? -40.825 -9.665 36.436 1.00 86.81 308 CYS A CA 1
ATOM 2529 C C . CYS A 1 308 ? -40.727 -9.676 37.968 1.00 86.81 308 CYS A C 1
ATOM 2531 O O . CYS A 1 308 ? -39.915 -10.407 38.542 1.00 86.81 308 CYS A O 1
ATOM 2533 N N . LYS A 1 309 ? -41.608 -8.931 38.646 1.00 85.06 309 LYS A N 1
ATOM 2534 C CA . LYS A 1 309 ? -41.822 -9.033 40.099 1.00 85.06 309 LYS A CA 1
ATOM 2535 C C . LYS A 1 309 ? -43.163 -9.706 40.380 1.00 85.06 309 LYS A C 1
ATOM 2537 O O . LYS A 1 309 ? -44.175 -9.349 39.783 1.00 85.06 309 LYS A O 1
ATOM 2542 N N . LYS A 1 310 ? -43.173 -10.667 41.307 1.00 81.81 310 LYS A N 1
ATOM 2543 C CA . LYS A 1 310 ? -44.405 -11.250 41.850 1.00 81.81 310 LYS A CA 1
ATOM 2544 C C . LYS A 1 310 ? -45.013 -10.248 42.833 1.00 81.81 310 LYS A C 1
ATOM 2546 O O . LYS A 1 310 ? -44.379 -9.910 43.832 1.00 81.81 310 LYS A O 1
ATOM 2551 N N . VAL A 1 311 ? -46.205 -9.754 42.527 1.00 80.56 311 VAL A N 1
ATOM 2552 C CA . VAL A 1 311 ? -46.963 -8.818 43.359 1.00 80.56 311 VAL A CA 1
ATOM 2553 C C . VAL A 1 311 ? -48.244 -9.520 43.787 1.00 80.56 311 VAL A C 1
ATOM 2555 O O . VAL A 1 311 ? -48.973 -10.054 42.955 1.00 80.56 311 VAL A O 1
ATOM 2558 N N . SER A 1 312 ? -48.518 -9.522 45.085 1.00 73.38 312 SER A N 1
ATOM 2559 C CA . SER A 1 312 ? -49.809 -9.945 45.629 1.00 73.38 312 SER A CA 1
ATOM 2560 C C . SER A 1 312 ? -50.506 -8.705 46.169 1.00 73.38 312 SER A C 1
ATOM 2562 O O . SER A 1 312 ? -50.348 -8.406 47.354 1.00 73.38 312 SER A O 1
ATOM 2564 N N . PRO A 1 313 ? -51.208 -7.940 45.315 1.00 58.22 313 PRO A N 1
ATOM 2565 C CA . PRO A 1 313 ? -52.043 -6.864 45.813 1.00 58.22 313 PRO A CA 1
ATOM 2566 C C . PRO A 1 313 ? -53.134 -7.505 46.686 1.00 58.22 313 PRO A C 1
ATOM 2568 O O . PRO A 1 313 ? -53.872 -8.392 46.253 1.00 58.22 313 PRO A O 1
ATOM 2571 N N . ASP A 1 314 ? -53.151 -7.130 47.961 1.00 55.44 314 ASP A N 1
ATOM 2572 C CA . ASP A 1 314 ? -54.232 -7.422 48.911 1.00 55.44 314 ASP A CA 1
ATOM 2573 C C . ASP A 1 314 ? -54.443 -8.900 49.304 1.00 55.44 314 ASP A C 1
ATOM 2575 O O . ASP A 1 314 ? -55.516 -9.280 49.768 1.00 55.44 314 ASP A O 1
ATOM 2579 N N . GLY A 1 315 ? -53.425 -9.757 49.160 1.00 57.25 315 GLY A N 1
ATOM 2580 C CA . GLY A 1 315 ? -53.508 -11.171 49.572 1.00 57.25 315 GLY A CA 1
ATOM 2581 C C . GLY A 1 315 ? -54.320 -12.074 48.630 1.00 57.25 315 GLY A C 1
ATOM 2582 O O . GLY A 1 315 ? -54.631 -13.209 48.989 1.00 57.25 315 GLY A O 1
ATOM 2583 N N . THR A 1 316 ? -54.639 -11.592 47.426 1.00 62.69 316 THR A N 1
ATOM 2584 C CA . THR A 1 316 ? -55.233 -12.386 46.335 1.00 62.69 316 THR A CA 1
ATOM 2585 C C . THR A 1 316 ? -54.161 -13.029 45.437 1.00 62.69 316 THR A C 1
ATOM 2587 O O . THR A 1 316 ? -52.959 -12.917 45.707 1.00 62.69 316 THR A O 1
ATOM 2590 N N . GLU A 1 317 ? -54.596 -13.765 44.401 1.00 62.50 317 GLU A N 1
ATOM 2591 C CA . GLU A 1 317 ? -53.737 -14.480 43.445 1.00 62.50 317 GLU A CA 1
ATOM 2592 C C . GLU A 1 317 ? -52.542 -13.633 42.990 1.00 62.50 317 GLU A C 1
ATOM 2594 O O . GLU A 1 317 ? -52.668 -12.482 42.571 1.00 62.50 317 GLU A O 1
ATOM 2599 N N . ALA A 1 318 ? -51.350 -14.216 43.090 1.00 69.38 318 ALA A N 1
ATOM 2600 C CA . ALA A 1 318 ? -50.122 -13.505 42.794 1.00 69.38 318 ALA A CA 1
ATOM 2601 C C . ALA A 1 318 ? -50.015 -13.173 41.297 1.00 69.38 318 ALA A C 1
ATOM 2603 O O . ALA A 1 318 ? -49.961 -14.068 40.453 1.00 69.38 318 ALA A O 1
ATOM 2604 N N . LYS A 1 319 ? -49.910 -11.881 40.973 1.00 79.75 319 LYS A N 1
ATOM 2605 C CA . LYS A 1 319 ? -49.731 -11.378 39.608 1.00 79.75 319 LYS A CA 1
ATOM 2606 C C . LYS A 1 319 ? -48.259 -11.059 39.353 1.00 79.75 319 LYS A C 1
ATOM 2608 O O . LYS A 1 319 ? -47.600 -10.409 40.161 1.00 79.75 319 LYS A O 1
ATOM 2613 N N . TYR A 1 320 ? -47.737 -11.484 38.207 1.00 82.38 320 TYR A N 1
ATOM 2614 C CA . TYR A 1 320 ? -46.394 -11.109 37.763 1.00 82.38 320 TYR A CA 1
ATOM 2615 C C . TYR A 1 320 ? -46.455 -9.811 36.953 1.00 82.38 320 TYR A C 1
ATOM 2617 O O . TYR A 1 320 ? -47.152 -9.737 35.941 1.00 82.38 320 TYR A O 1
ATOM 2625 N N . VAL A 1 321 ? -45.722 -8.792 37.397 1.00 87.19 321 VAL A N 1
ATOM 2626 C CA . VAL A 1 321 ? -45.624 -7.484 36.731 1.00 87.19 321 VAL A CA 1
ATOM 2627 C C . VAL A 1 321 ? -44.275 -7.388 36.028 1.00 87.19 321 VAL A C 1
ATOM 2629 O O . VAL A 1 321 ? -43.242 -7.522 36.680 1.00 87.19 321 VAL A O 1
ATOM 2632 N N . ASN A 1 322 ? -44.280 -7.164 34.709 1.00 90.00 322 ASN A N 1
ATOM 2633 C CA . ASN A 1 322 ? -43.077 -6.899 33.915 1.00 90.00 322 ASN A CA 1
ATOM 2634 C C . ASN A 1 322 ? -42.973 -5.397 33.631 1.00 90.00 322 ASN A C 1
ATOM 2636 O O . ASN A 1 322 ? -43.675 -4.871 32.765 1.00 90.00 322 ASN A O 1
ATOM 2640 N N . TRP A 1 323 ? -42.074 -4.715 34.337 1.00 91.50 323 TRP A N 1
ATOM 2641 C CA . TRP A 1 323 ? -41.965 -3.254 34.290 1.00 91.50 323 TRP A CA 1
ATOM 2642 C C . TRP A 1 323 ? -41.447 -2.694 32.952 1.00 91.50 323 TRP A C 1
ATOM 2644 O O . TRP A 1 323 ? -41.571 -1.496 32.709 1.00 91.50 323 TRP A O 1
ATOM 2654 N N . LEU A 1 324 ? -40.913 -3.542 32.060 1.00 91.06 324 LEU A N 1
ATOM 2655 C CA . LEU A 1 324 ? -40.547 -3.150 30.692 1.00 91.06 324 LEU A CA 1
ATOM 2656 C C . LEU A 1 324 ? -41.758 -3.085 29.744 1.00 91.06 324 LEU A C 1
ATOM 2658 O O . LEU A 1 324 ? -41.655 -2.496 28.669 1.00 91.06 324 LEU A O 1
ATOM 2662 N N . LYS A 1 325 ? -42.872 -3.744 30.099 1.00 88.94 325 LYS A N 1
ATOM 2663 C CA . LYS A 1 325 ? -44.091 -3.859 29.274 1.00 88.94 325 LYS A CA 1
ATOM 2664 C C . LYS A 1 325 ? -45.280 -3.082 29.830 1.00 88.94 325 LYS A C 1
ATOM 2666 O O . LYS A 1 325 ? -46.158 -2.728 29.055 1.00 88.94 325 LYS A O 1
ATOM 2671 N N . ASP A 1 326 ? -45.335 -2.892 31.144 1.00 89.06 326 ASP A N 1
ATOM 2672 C CA . ASP A 1 326 ? -46.451 -2.235 31.825 1.00 89.06 326 ASP A CA 1
ATOM 2673 C C . ASP A 1 326 ? -46.536 -0.751 31.441 1.00 89.06 326 ASP A C 1
ATOM 2675 O O . ASP A 1 326 ? -45.569 -0.025 31.647 1.00 89.06 326 ASP A O 1
ATOM 2679 N N . ASP A 1 327 ? -47.669 -0.295 30.895 1.00 87.12 327 ASP A N 1
ATOM 2680 C CA . ASP A 1 327 ? -47.821 1.062 30.348 1.00 87.12 327 ASP A CA 1
ATOM 2681 C C . ASP A 1 327 ? -47.605 2.184 31.385 1.00 87.12 327 ASP A C 1
ATOM 2683 O O . ASP A 1 327 ? -47.326 3.319 30.997 1.00 87.12 327 ASP A O 1
ATOM 2687 N N . HIS A 1 328 ? -47.680 1.887 32.688 1.00 88.56 328 HIS A N 1
ATOM 2688 C CA . HIS A 1 328 ? -47.456 2.863 33.760 1.00 88.56 328 HIS A CA 1
ATOM 2689 C C . HIS A 1 328 ? -46.000 2.908 34.264 1.00 88.56 328 HIS A C 1
ATOM 2691 O O . HIS A 1 328 ? -45.662 3.801 35.040 1.00 88.56 328 HIS A O 1
ATOM 2697 N N . MET A 1 329 ? -45.131 1.996 33.808 1.00 92.12 329 MET A N 1
ATOM 2698 C CA . MET A 1 329 ? -43.727 1.860 34.235 1.00 92.12 329 MET A CA 1
ATOM 2699 C C . MET A 1 329 ? -42.759 2.412 33.167 1.00 92.12 329 MET A C 1
ATOM 2701 O O . MET A 1 329 ? -42.842 3.580 32.815 1.00 92.12 329 MET A O 1
ATOM 2705 N N . LEU A 1 330 ? -41.834 1.616 32.609 1.00 91.19 330 LEU A N 1
ATOM 2706 C CA . LEU A 1 330 ? -40.858 2.103 31.616 1.00 91.19 330 LEU A CA 1
ATOM 2707 C C . LEU A 1 330 ? -41.478 2.801 30.381 1.00 91.19 330 LEU A C 1
ATOM 2709 O O . LEU A 1 330 ? -40.956 3.842 29.976 1.00 91.19 330 LEU A O 1
ATOM 2713 N N . PRO A 1 331 ? -42.575 2.297 29.783 1.00 91.12 331 PRO A N 1
ATOM 2714 C CA . PRO A 1 331 ? -43.278 2.981 28.700 1.00 91.12 331 PRO A CA 1
ATOM 2715 C C . PRO A 1 331 ? -43.763 4.402 29.026 1.00 91.12 331 PRO A C 1
ATOM 2717 O O . PRO A 1 331 ? -43.795 5.226 28.115 1.00 91.12 331 PRO A O 1
ATOM 2720 N N . SER A 1 332 ? -44.123 4.710 30.281 1.00 88.69 332 SER A N 1
ATOM 2721 C CA . SER A 1 332 ? -44.557 6.064 30.671 1.00 88.69 332 SER A CA 1
ATOM 2722 C C . SER A 1 332 ? -43.379 7.037 30.787 1.00 88.69 332 SER A C 1
ATOM 2724 O O . SER A 1 332 ? -43.521 8.216 30.476 1.00 88.69 332 SER A O 1
ATOM 2726 N N . ILE A 1 333 ? -42.202 6.523 31.159 1.00 88.44 333 ILE A N 1
ATOM 2727 C CA . ILE A 1 333 ? -40.945 7.275 31.305 1.00 88.44 333 ILE A CA 1
ATOM 2728 C C . ILE A 1 333 ? -40.358 7.632 29.933 1.00 88.44 333 ILE A C 1
ATOM 2730 O O . ILE A 1 333 ? -39.794 8.706 29.741 1.00 88.44 333 ILE A O 1
ATOM 2734 N N . ALA A 1 334 ? -40.479 6.721 28.964 1.00 86.50 334 ALA A N 1
ATOM 2735 C CA . ALA A 1 334 ? -39.913 6.876 27.627 1.00 86.50 334 ALA A CA 1
ATOM 2736 C C . ALA A 1 334 ? -40.964 6.581 26.534 1.00 86.50 334 ALA A C 1
ATOM 2738 O O . ALA A 1 334 ? -40.855 5.580 25.819 1.00 86.50 334 ALA A O 1
ATOM 2739 N N . PRO A 1 335 ? -41.984 7.445 26.359 1.00 83.50 335 PRO A N 1
ATOM 2740 C CA . PRO A 1 335 ? -43.108 7.189 25.448 1.00 83.50 335 PRO A CA 1
ATOM 2741 C C . PRO A 1 335 ? -42.698 7.142 23.965 1.00 83.50 335 PRO A C 1
ATOM 2743 O O . PRO A 1 335 ? -43.333 6.465 23.150 1.00 83.50 335 PRO A O 1
ATOM 2746 N N . ASN A 1 336 ? -41.609 7.831 23.611 1.00 82.94 336 ASN A N 1
ATOM 2747 C CA . ASN A 1 336 ? -40.988 7.836 22.285 1.00 82.94 336 ASN A CA 1
ATOM 2748 C C . ASN A 1 336 ? -39.935 6.724 22.099 1.00 82.94 336 ASN A C 1
ATOM 2750 O O . ASN A 1 336 ? -39.252 6.705 21.069 1.00 82.94 336 ASN A O 1
ATOM 2754 N N . ALA A 1 337 ? -39.785 5.805 23.061 1.00 84.88 337 ALA A N 1
ATOM 2755 C CA . ALA A 1 337 ? -38.841 4.703 22.960 1.00 84.88 337 ALA A CA 1
ATOM 2756 C C . ALA A 1 337 ? -39.473 3.423 22.397 1.00 84.88 337 ALA A C 1
ATOM 2758 O O . ALA A 1 337 ? -40.597 3.034 22.720 1.00 84.88 337 ALA A O 1
ATOM 2759 N N . ARG A 1 338 ? -38.703 2.714 21.572 1.00 87.06 338 ARG A N 1
ATOM 2760 C CA . ARG A 1 338 ? -38.932 1.307 21.256 1.00 87.06 338 ARG A CA 1
ATOM 2761 C C . ARG A 1 338 ? -38.215 0.468 22.310 1.00 87.06 338 ARG A C 1
ATOM 2763 O O . ARG A 1 338 ? -36.995 0.548 22.443 1.00 87.06 338 ARG A O 1
ATOM 2770 N N . ILE A 1 339 ? -38.965 -0.353 23.035 1.00 89.62 339 ILE A N 1
ATOM 2771 C CA . ILE A 1 339 ? -38.424 -1.214 24.092 1.00 89.62 339 ILE A CA 1
ATOM 2772 C C . ILE A 1 339 ? -38.227 -2.609 23.509 1.00 89.62 339 ILE A C 1
ATOM 2774 O O . ILE A 1 339 ? -39.168 -3.221 22.995 1.00 89.62 339 ILE A O 1
ATOM 2778 N N . LEU A 1 340 ? -36.998 -3.112 23.577 1.00 88.69 340 LEU A N 1
ATOM 2779 C CA . LEU A 1 340 ? -36.596 -4.413 23.059 1.00 88.69 340 LEU A CA 1
ATOM 2780 C C . LEU A 1 340 ? -35.973 -5.250 24.172 1.00 88.69 340 LEU A C 1
ATOM 2782 O O . LEU A 1 340 ? -35.355 -4.720 25.093 1.00 88.69 340 LEU A O 1
ATOM 2786 N N . ARG A 1 341 ? -36.072 -6.571 24.047 1.00 89.31 341 ARG A N 1
ATOM 2787 C CA . ARG A 1 341 ? -35.289 -7.511 24.851 1.00 89.31 341 ARG A CA 1
ATOM 2788 C C . ARG A 1 341 ? -34.449 -8.403 23.954 1.00 89.31 341 ARG A C 1
ATOM 2790 O O . ARG A 1 341 ? -34.929 -8.840 22.908 1.00 89.31 341 ARG A O 1
ATOM 2797 N N . TYR A 1 342 ? -33.213 -8.676 24.350 1.00 87.38 342 TYR A N 1
ATOM 2798 C CA . TYR A 1 342 ? -32.337 -9.614 23.650 1.00 87.38 342 TYR A CA 1
ATOM 2799 C C . TYR A 1 342 ? -32.203 -10.907 24.447 1.00 87.38 342 TYR A C 1
ATOM 2801 O O . TYR A 1 342 ? -31.712 -10.880 25.573 1.00 87.38 342 TYR A O 1
ATOM 2809 N N . GLY A 1 343 ? -32.655 -12.014 23.858 1.00 84.12 343 GLY A N 1
ATOM 2810 C CA . GLY A 1 343 ? -32.535 -13.355 24.416 1.00 84.12 343 GLY A CA 1
ATOM 2811 C C . GLY A 1 343 ? -31.334 -14.120 23.864 1.00 84.12 343 GLY A C 1
ATOM 2812 O O . GLY A 1 343 ? -31.014 -14.012 22.680 1.00 84.12 343 GLY A O 1
ATOM 2813 N N . TYR A 1 344 ? -30.686 -14.928 24.694 1.00 81.81 344 TYR A N 1
ATOM 2814 C CA . TYR A 1 344 ? -29.660 -15.883 24.277 1.00 81.81 344 TYR A CA 1
ATOM 2815 C C . TYR A 1 344 ? -29.749 -17.161 25.108 1.00 81.81 344 TYR A C 1
ATOM 2817 O O . TYR A 1 344 ? -30.417 -17.205 26.139 1.00 81.81 344 TYR A O 1
ATOM 2825 N N . GLU A 1 345 ? -29.070 -18.209 24.649 1.00 77.31 345 GLU A N 1
ATOM 2826 C CA . GLU A 1 345 ? -28.939 -19.446 25.412 1.00 77.31 345 GLU A CA 1
ATOM 2827 C C . GLU A 1 345 ? -28.152 -19.150 26.694 1.00 77.31 345 GLU A C 1
ATOM 2829 O O . GLU A 1 345 ? -26.945 -18.937 26.651 1.00 77.31 345 GLU A O 1
ATOM 2834 N N . SER A 1 346 ? -28.858 -19.039 27.819 1.00 73.06 346 SER A N 1
ATOM 2835 C CA . SER A 1 346 ? -28.301 -18.640 29.117 1.00 73.06 346 SER A CA 1
ATOM 2836 C C . SER A 1 346 ? -28.049 -19.823 30.054 1.00 73.06 346 SER A C 1
ATOM 2838 O O . SER A 1 346 ? -27.503 -19.637 31.140 1.00 73.06 346 SER A O 1
ATOM 2840 N N . ARG A 1 347 ? -28.440 -21.043 29.667 1.00 72.12 347 ARG A N 1
ATOM 2841 C CA . ARG A 1 347 ? -28.336 -22.241 30.508 1.00 72.12 347 ARG A CA 1
ATOM 2842 C C . ARG A 1 347 ? -26.872 -22.651 30.672 1.00 72.12 347 ARG A C 1
ATOM 2844 O O . ARG A 1 347 ? -26.237 -23.039 29.709 1.00 72.12 347 ARG A O 1
ATOM 2851 N N . TRP A 1 348 ? -26.323 -22.606 31.877 1.00 64.00 348 TRP A N 1
ATOM 2852 C CA . TRP A 1 348 ? -24.894 -22.859 32.127 1.00 64.00 348 TRP A CA 1
ATOM 2853 C C . TRP A 1 348 ? -24.597 -24.245 32.732 1.00 64.00 348 TRP A C 1
ATOM 2855 O O . TRP A 1 348 ? -23.445 -24.565 33.015 1.00 64.00 348 TRP A O 1
ATOM 2865 N N . PHE A 1 349 ? -25.627 -25.079 32.885 1.00 60.44 349 PHE A N 1
ATOM 2866 C CA . PHE A 1 349 ? -25.585 -26.437 33.436 1.00 60.44 349 PHE A CA 1
ATOM 2867 C C . PHE A 1 349 ? -26.461 -27.403 32.606 1.00 60.44 349 PHE A C 1
ATOM 2869 O O . PHE A 1 349 ? -27.300 -26.966 31.815 1.00 60.44 349 PHE A O 1
ATOM 2876 N N . GLY A 1 350 ? -26.266 -28.715 32.760 1.00 60.06 350 GLY A N 1
ATOM 2877 C CA . GLY A 1 350 ? -26.981 -29.773 32.029 1.00 60.06 350 GLY A CA 1
ATOM 2878 C C . GLY A 1 350 ? -26.366 -30.147 30.669 1.00 60.06 350 GLY A C 1
ATOM 2879 O O . GLY A 1 350 ? -25.391 -29.550 30.214 1.00 60.06 350 GLY A O 1
ATOM 2880 N N . ASN A 1 351 ? -26.948 -31.146 29.990 1.00 55.84 351 ASN A N 1
ATOM 2881 C CA . ASN A 1 351 ? -26.450 -31.651 28.694 1.00 55.84 351 ASN A CA 1
ATOM 2882 C C . ASN A 1 351 ? -26.398 -30.569 27.597 1.00 55.84 351 ASN A C 1
ATOM 2884 O O . ASN A 1 351 ? -25.500 -30.595 26.748 1.00 55.84 351 ASN A O 1
ATOM 2888 N N . ASP A 1 352 ? -27.292 -29.584 27.689 1.00 59.25 352 ASP A N 1
ATOM 2889 C CA . ASP A 1 352 ? -27.392 -28.419 26.805 1.00 59.25 352 ASP A CA 1
ATOM 2890 C C . ASP A 1 352 ? -26.811 -27.142 27.447 1.00 59.25 352 ASP A C 1
ATOM 2892 O O . ASP A 1 352 ? -27.254 -26.032 27.153 1.00 59.25 352 ASP A O 1
ATOM 2896 N N . ALA A 1 353 ? -25.868 -27.271 28.388 1.00 63.53 353 ALA A N 1
ATOM 2897 C CA . ALA A 1 353 ? -25.148 -26.121 28.929 1.00 63.53 353 ALA A CA 1
ATOM 2898 C C . ALA A 1 353 ? -24.483 -25.320 27.798 1.00 63.53 353 ALA A C 1
ATOM 2900 O O . ALA A 1 353 ? -24.020 -25.907 26.818 1.00 63.53 353 ALA A O 1
ATOM 2901 N N . ILE A 1 354 ? -24.377 -23.997 27.952 1.00 63.44 354 ILE A N 1
ATOM 2902 C CA . ILE A 1 354 ? -23.721 -23.092 27.006 1.00 63.44 354 ILE A CA 1
ATOM 2903 C C . ILE A 1 354 ? -22.360 -23.672 26.622 1.00 63.44 354 ILE A C 1
ATOM 2905 O O . ILE A 1 354 ? -21.438 -23.743 27.428 1.00 63.44 354 ILE A O 1
ATOM 2909 N N . ARG A 1 355 ? -22.217 -24.056 25.355 1.00 60.66 355 ARG A N 1
ATOM 2910 C CA . ARG A 1 355 ? -20.916 -24.379 24.734 1.00 60.66 355 ARG A CA 1
ATOM 2911 C C . ARG A 1 355 ? -20.423 -23.241 23.842 1.00 60.66 355 ARG A C 1
ATOM 2913 O O . ARG A 1 355 ? -19.372 -23.336 23.210 1.00 60.66 355 ARG A O 1
ATOM 2920 N N . GLN A 1 356 ? -21.215 -22.175 23.753 1.00 63.97 356 GLN A N 1
ATOM 2921 C CA . GLN A 1 356 ? -20.990 -21.037 22.876 1.00 63.97 356 GLN A CA 1
ATOM 2922 C C . GLN A 1 356 ? -20.087 -20.018 23.571 1.00 63.97 356 GLN A C 1
ATOM 2924 O O . GLN A 1 356 ? -20.253 -19.724 24.753 1.00 63.97 356 GLN A O 1
ATOM 2929 N N . LYS A 1 357 ? -19.139 -19.430 22.839 1.00 58.31 357 LYS A N 1
ATOM 2930 C CA . LYS A 1 357 ? -18.296 -18.369 23.398 1.00 58.31 357 LYS A CA 1
ATOM 2931 C C . LYS A 1 357 ? -19.137 -17.111 23.599 1.00 58.31 357 LYS A C 1
ATOM 2933 O O . LYS A 1 357 ? -19.888 -16.723 22.705 1.00 58.31 357 LYS A O 1
ATOM 2938 N N . ALA A 1 358 ? -18.950 -16.413 24.720 1.00 60.59 358 ALA A N 1
ATOM 2939 C CA . ALA A 1 358 ? -19.641 -15.147 24.990 1.00 60.59 358 ALA A CA 1
ATOM 2940 C C . ALA A 1 358 ? -19.429 -14.106 23.871 1.00 60.59 358 ALA A C 1
ATOM 2942 O O . ALA A 1 358 ? -20.338 -13.352 23.528 1.00 60.59 358 ALA A O 1
ATOM 2943 N N . SER A 1 359 ? -18.256 -14.128 23.227 1.00 57.09 359 SER A N 1
ATOM 2944 C CA . SER A 1 359 ? -17.947 -13.302 22.057 1.00 57.09 359 SER A CA 1
ATOM 2945 C C . SER A 1 359 ? -18.816 -13.614 20.834 1.00 57.09 359 SER A C 1
ATOM 2947 O O . SER A 1 359 ? -19.099 -12.711 20.051 1.00 57.09 359 SER A O 1
ATOM 2949 N N . ASP A 1 360 ? -19.279 -14.850 20.662 1.00 62.72 360 ASP A N 1
ATOM 2950 C CA . ASP A 1 360 ? -20.150 -15.232 19.549 1.00 62.72 360 ASP A CA 1
ATOM 2951 C C . ASP A 1 360 ? -21.610 -14.853 19.823 1.00 62.72 360 ASP A C 1
ATOM 2953 O O . ASP A 1 360 ? -22.294 -14.357 18.925 1.00 62.72 360 ASP A O 1
ATOM 2957 N N . VAL A 1 361 ? -22.069 -14.975 21.073 1.00 68.31 361 VAL A N 1
ATOM 2958 C CA . VAL A 1 361 ? -23.396 -14.486 21.490 1.00 68.31 361 VAL A CA 1
ATOM 2959 C C . VAL A 1 361 ? -23.488 -12.966 21.344 1.00 68.31 361 VAL A C 1
ATOM 2961 O O . VAL A 1 361 ? -24.468 -12.440 20.813 1.00 68.31 361 VAL A O 1
ATOM 2964 N N . ALA A 1 362 ? -22.426 -12.264 21.723 1.00 64.62 362 ALA A N 1
ATOM 2965 C CA . ALA A 1 362 ? -22.280 -10.837 21.508 1.00 64.62 362 ALA A CA 1
ATOM 2966 C C . ALA A 1 362 ? -22.271 -10.423 20.028 1.00 64.62 362 ALA A C 1
ATOM 2968 O O . ALA A 1 362 ? -22.908 -9.440 19.649 1.00 64.62 362 ALA A O 1
ATOM 2969 N N . LYS A 1 363 ? -21.563 -11.161 19.164 1.00 64.38 363 LYS A N 1
ATOM 2970 C CA . LYS A 1 363 ? -21.615 -10.910 17.714 1.00 64.38 363 LYS A CA 1
ATOM 2971 C C . LYS A 1 363 ? -23.035 -11.084 17.186 1.00 64.38 363 LYS A C 1
ATOM 2973 O O . LYS A 1 363 ? -23.500 -10.249 16.418 1.00 64.38 363 LYS A O 1
ATOM 2978 N N . ARG A 1 364 ? -23.751 -12.130 17.618 1.00 74.12 364 ARG A N 1
ATOM 2979 C CA . ARG A 1 364 ? -25.157 -12.348 17.236 1.00 74.12 364 ARG A CA 1
ATOM 2980 C C . ARG A 1 364 ? -26.066 -11.215 17.703 1.00 74.12 364 ARG A C 1
ATOM 2982 O O . ARG A 1 364 ? -26.923 -10.800 16.929 1.00 74.12 364 ARG A O 1
ATOM 2989 N N . PHE A 1 365 ? -25.835 -10.672 18.898 1.00 76.31 365 PHE A N 1
ATOM 2990 C CA . PHE A 1 365 ? -26.546 -9.495 19.397 1.00 76.31 365 PHE A CA 1
ATOM 2991 C C . PHE A 1 365 ? -26.381 -8.300 18.457 1.00 76.31 365 PHE A C 1
ATOM 2993 O O . PHE A 1 365 ? -27.365 -7.712 18.005 1.00 76.31 365 PHE A O 1
ATOM 3000 N N . LEU A 1 366 ? -25.136 -7.992 18.091 1.00 69.56 366 LEU A N 1
ATOM 3001 C CA . LEU A 1 366 ? -24.831 -6.900 17.170 1.00 69.56 366 LEU A CA 1
ATOM 3002 C C . LEU A 1 366 ? -25.415 -7.130 15.766 1.00 69.56 366 LEU A C 1
ATOM 3004 O O . LEU A 1 366 ? -25.977 -6.208 15.170 1.00 69.56 366 LEU A O 1
ATOM 3008 N N . ILE A 1 367 ? -25.359 -8.366 15.258 1.00 69.69 367 ILE A N 1
ATOM 3009 C CA . ILE A 1 367 ? -25.991 -8.751 13.987 1.00 69.69 367 ILE A CA 1
ATOM 3010 C C . ILE A 1 367 ? -27.512 -8.546 14.051 1.00 69.69 367 ILE A C 1
ATOM 3012 O O . ILE A 1 367 ? -28.094 -8.009 13.104 1.00 69.69 367 ILE A O 1
ATOM 3016 N N . ALA A 1 368 ? -28.158 -8.945 15.148 1.00 71.69 368 ALA A N 1
ATOM 3017 C CA . ALA A 1 368 ? -29.599 -8.796 15.335 1.00 71.69 368 ALA A CA 1
ATOM 3018 C C . ALA A 1 368 ? -30.015 -7.317 15.375 1.00 71.69 368 ALA A C 1
ATOM 3020 O O . ALA A 1 368 ? -30.945 -6.926 14.669 1.00 71.69 368 ALA A O 1
ATOM 3021 N N . LEU A 1 369 ? -29.266 -6.476 16.099 1.00 69.50 369 LEU A N 1
ATOM 3022 C CA . LEU A 1 369 ? -29.474 -5.022 16.118 1.00 69.50 369 LEU A CA 1
ATOM 3023 C C . LEU A 1 369 ? -29.362 -4.388 14.723 1.00 69.50 369 LEU A C 1
ATOM 3025 O O . LEU A 1 369 ? -30.112 -3.465 14.403 1.00 69.50 369 LEU A O 1
ATOM 3029 N N . ARG A 1 370 ? -28.446 -4.880 13.879 1.00 62.94 370 ARG A N 1
ATOM 3030 C CA . ARG A 1 370 ? -28.263 -4.386 12.505 1.00 62.94 370 ARG A CA 1
ATOM 3031 C C . ARG A 1 370 ? -29.425 -4.761 11.584 1.00 62.94 370 ARG A C 1
ATOM 3033 O O . ARG A 1 370 ? -29.844 -3.932 10.782 1.00 62.94 370 ARG A O 1
ATOM 3040 N N . ARG A 1 371 ? -29.939 -5.992 11.676 1.00 61.41 371 ARG A N 1
ATOM 3041 C CA . ARG A 1 371 ? -31.018 -6.492 10.799 1.00 61.41 371 ARG A CA 1
ATOM 3042 C C . ARG A 1 371 ? -32.351 -5.766 11.018 1.00 61.41 371 ARG A C 1
ATOM 3044 O O . ARG A 1 371 ? -33.036 -5.471 10.047 1.00 61.41 371 ARG A O 1
ATOM 3051 N N . GLU A 1 372 ? -32.669 -5.414 12.261 1.00 58.78 372 GLU A N 1
ATOM 3052 C CA . GLU A 1 372 ? -33.905 -4.704 12.647 1.00 58.78 372 GLU A CA 1
ATOM 3053 C C . GLU A 1 372 ? -33.878 -3.184 12.364 1.00 58.78 372 GLU A C 1
ATOM 3055 O O . GLU A 1 372 ? -34.855 -2.471 12.612 1.00 58.78 372 GLU A O 1
ATOM 3060 N N . ARG A 1 373 ? -32.765 -2.646 11.840 1.00 54.81 373 ARG A N 1
ATOM 3061 C CA . ARG A 1 373 ? -32.583 -1.212 11.570 1.00 54.81 373 ARG A CA 1
ATOM 3062 C C . ARG A 1 373 ? -32.450 -0.921 10.071 1.00 54.81 373 ARG A C 1
ATOM 3064 O O . ARG A 1 373 ? -31.359 -0.661 9.575 1.00 54.81 373 ARG A O 1
ATOM 3071 N N . LYS A 1 374 ? -33.587 -0.797 9.372 1.00 40.28 374 LYS A N 1
ATOM 3072 C CA . LYS A 1 374 ? -33.658 -0.087 8.073 1.00 40.28 374 LYS A CA 1
ATOM 3073 C C . LYS A 1 374 ? -33.301 1.411 8.165 1.00 40.28 374 LYS A C 1
ATOM 3075 O O . LYS A 1 374 ? -33.074 2.031 7.141 1.00 40.28 374 LYS A O 1
ATOM 3080 N N . ALA A 1 375 ? -33.203 1.983 9.369 1.00 39.50 375 ALA A N 1
ATOM 3081 C CA . ALA A 1 375 ? -32.798 3.377 9.598 1.00 39.50 375 ALA A CA 1
ATOM 3082 C C . ALA A 1 375 ? -31.287 3.566 9.867 1.00 39.50 375 ALA A C 1
ATOM 3084 O O . ALA A 1 375 ? -30.778 4.667 9.724 1.00 39.50 375 ALA A O 1
ATOM 3085 N N . LEU A 1 376 ? -30.532 2.501 10.178 1.00 39.75 376 LEU A N 1
ATOM 3086 C CA . LEU A 1 376 ? -29.056 2.543 10.124 1.00 39.75 376 LEU A CA 1
ATOM 3087 C C . LEU A 1 376 ? -28.531 2.373 8.688 1.00 39.75 376 LEU A C 1
ATOM 3089 O O . LEU A 1 376 ? -27.324 2.319 8.468 1.00 39.75 376 LEU A O 1
ATOM 3093 N N . LEU A 1 377 ? -29.435 2.255 7.713 1.00 32.75 377 LEU A N 1
ATOM 3094 C CA . LEU A 1 377 ? -29.122 1.912 6.331 1.00 32.75 377 LEU A CA 1
ATOM 3095 C C . LEU A 1 377 ? -28.673 3.119 5.478 1.00 32.75 377 LEU A C 1
ATOM 3097 O O . LEU A 1 377 ? -28.308 2.940 4.324 1.00 32.75 377 LEU A O 1
ATOM 3101 N N . GLU A 1 378 ? -28.588 4.320 6.057 1.00 34.00 378 GLU A N 1
ATOM 3102 C CA . GLU A 1 378 ? -27.827 5.445 5.476 1.00 34.00 378 GLU A CA 1
ATOM 3103 C C . GLU A 1 378 ? -26.380 5.531 5.998 1.00 34.00 378 GLU A C 1
ATOM 3105 O O . GLU A 1 378 ? -25.577 6.295 5.475 1.00 34.00 378 GLU A O 1
ATOM 3110 N N . ALA A 1 379 ? -25.987 4.670 6.949 1.00 38.53 379 ALA A N 1
ATOM 3111 C CA . ALA A 1 379 ? -24.583 4.439 7.315 1.00 38.53 379 ALA A CA 1
ATOM 3112 C C . ALA A 1 379 ? -23.930 3.315 6.470 1.00 38.53 379 ALA A C 1
ATOM 3114 O O . ALA A 1 379 ? -22.955 2.684 6.885 1.00 38.53 379 ALA A O 1
ATOM 3115 N N . LEU A 1 380 ? -24.490 3.038 5.286 1.00 33.94 380 LEU A N 1
ATOM 3116 C CA . LEU A 1 380 ? -23.874 2.269 4.204 1.00 33.94 380 LEU A CA 1
ATOM 3117 C C . LEU A 1 380 ? -23.082 3.279 3.369 1.00 33.94 380 LEU A C 1
ATOM 3119 O O . LEU A 1 380 ? -23.668 4.127 2.721 1.00 33.94 380 LEU A O 1
ATOM 3123 N N . TYR A 1 381 ? -21.760 3.334 3.382 1.00 34.34 381 TYR A N 1
ATOM 3124 C CA . TYR A 1 381 ? -20.867 2.287 2.920 1.00 34.34 381 TYR A CA 1
ATOM 3125 C C . TYR A 1 381 ? -19.492 2.511 3.585 1.00 34.34 381 TYR A C 1
ATOM 3127 O O . TYR A 1 381 ? -18.819 3.494 3.285 1.00 34.34 381 TYR A O 1
ATOM 3135 N N . HIS A 1 382 ? -19.091 1.555 4.434 1.00 46.03 382 HIS A N 1
ATOM 3136 C CA . HIS A 1 382 ? -17.809 1.379 5.153 1.00 46.03 382 HIS A CA 1
ATOM 3137 C C . HIS A 1 382 ? -17.667 1.924 6.584 1.00 46.03 382 HIS A C 1
ATOM 3139 O O . HIS A 1 382 ? -17.742 3.125 6.825 1.00 46.03 382 HIS A O 1
ATOM 3145 N N . LYS A 1 383 ? -17.333 0.993 7.498 1.00 46.91 383 LYS A N 1
ATOM 3146 C CA . LYS A 1 383 ? -16.208 1.011 8.466 1.00 46.91 383 LYS A CA 1
ATOM 3147 C C . LYS A 1 383 ? -16.276 -0.324 9.246 1.00 46.91 383 LYS A C 1
ATOM 3149 O O . LYS A 1 383 ? -17.263 -0.604 9.915 1.00 46.91 383 LYS A O 1
ATOM 3154 N N . ASP A 1 384 ? -15.303 -1.210 9.078 1.00 43.38 384 ASP A N 1
ATOM 3155 C CA . ASP A 1 384 ? -15.544 -2.640 8.773 1.00 43.38 384 ASP A CA 1
ATOM 3156 C C . ASP A 1 384 ? -15.962 -3.622 9.904 1.00 43.38 384 ASP A C 1
ATOM 3158 O O . ASP A 1 384 ? -15.350 -4.673 10.038 1.00 43.38 384 ASP A O 1
ATOM 3162 N N . GLU A 1 385 ? -17.014 -3.339 10.687 1.00 45.19 385 GLU A N 1
ATOM 3163 C CA . GLU A 1 385 ? -18.095 -4.319 10.991 1.00 45.19 385 GLU A CA 1
ATOM 3164 C C . GLU A 1 385 ? -19.169 -3.766 11.967 1.00 45.19 385 GLU A C 1
ATOM 3166 O O . GLU A 1 385 ? -20.350 -4.011 11.726 1.00 45.19 385 GLU A O 1
ATOM 3171 N N . TRP A 1 386 ? -18.825 -2.980 13.010 1.00 51.88 386 TRP A N 1
ATOM 3172 C CA . TRP A 1 386 ? -19.779 -2.523 14.064 1.00 51.88 386 TRP A CA 1
ATOM 3173 C C . TRP A 1 386 ? -19.698 -1.062 14.615 1.00 51.88 386 TRP A C 1
ATOM 3175 O O . TRP A 1 386 ? -20.225 -0.817 15.703 1.00 51.88 386 TRP A O 1
ATOM 3185 N N . PRO A 1 387 ? -19.104 -0.053 13.945 1.00 46.97 387 PRO A N 1
ATOM 3186 C CA . PRO A 1 387 ? -18.871 1.271 14.547 1.00 46.97 387 PRO A CA 1
ATOM 3187 C C . PRO A 1 387 ? -20.135 2.116 14.781 1.00 46.97 387 PRO A C 1
ATOM 3189 O O . PRO A 1 387 ? -20.200 2.844 15.765 1.00 46.97 387 PRO A O 1
ATOM 3192 N N . GLY A 1 388 ? -21.186 1.970 13.966 1.00 53.84 388 GLY A N 1
ATOM 3193 C CA . GLY A 1 388 ? -22.404 2.785 14.118 1.00 53.84 388 GLY A CA 1
ATOM 3194 C C . GLY A 1 388 ? -23.176 2.546 15.425 1.00 53.84 388 GLY A C 1
ATOM 3195 O O . GLY A 1 388 ? -23.880 3.437 15.897 1.00 53.84 388 GLY A O 1
ATOM 3196 N N . VAL A 1 389 ? -23.037 1.365 16.042 1.00 58.38 389 VAL A N 1
ATOM 3197 C CA . VAL A 1 389 ? -23.669 1.055 17.339 1.00 58.38 389 VAL A CA 1
ATOM 3198 C C . VAL A 1 389 ? -23.014 1.855 18.464 1.00 58.38 389 VAL A C 1
ATOM 3200 O O . VAL A 1 389 ? -23.715 2.347 19.345 1.00 58.38 389 VAL A O 1
ATOM 3203 N N . PHE A 1 390 ? -21.691 2.034 18.413 1.00 61.28 390 PHE A N 1
ATOM 3204 C CA . PHE A 1 390 ? -20.946 2.805 19.407 1.00 61.28 390 PHE A CA 1
ATOM 3205 C C . PHE A 1 390 ? -21.357 4.280 19.387 1.00 61.28 390 PHE A C 1
ATOM 3207 O O . PHE A 1 390 ? -21.770 4.818 20.414 1.00 61.28 390 PHE A O 1
ATOM 3214 N N . ASP A 1 391 ? -21.351 4.898 18.205 1.00 59.56 391 ASP A N 1
ATOM 3215 C CA . ASP A 1 391 ? -21.713 6.310 18.044 1.00 59.56 391 ASP A CA 1
ATOM 3216 C C . ASP A 1 391 ? -23.179 6.577 18.437 1.00 59.56 391 ASP A C 1
ATOM 3218 O O . ASP A 1 391 ? -23.499 7.641 18.974 1.00 59.56 391 ASP A O 1
ATOM 3222 N N . SER A 1 392 ? -24.047 5.570 18.268 1.00 66.44 392 SER A N 1
ATOM 3223 C CA . SER A 1 392 ? -25.471 5.615 18.629 1.00 66.44 392 SER A CA 1
ATOM 3224 C C . SER A 1 392 ? -25.775 5.280 20.097 1.00 66.44 392 SER A C 1
ATOM 3226 O O . SER A 1 392 ? -26.909 5.472 20.528 1.00 66.44 392 SER A O 1
ATOM 3228 N N . THR A 1 393 ? -24.822 4.745 20.872 1.00 77.56 393 THR A N 1
ATOM 3229 C CA . THR A 1 393 ? -25.064 4.354 22.275 1.00 77.56 393 THR A CA 1
ATOM 3230 C C . THR A 1 393 ? -24.859 5.556 23.195 1.00 77.56 393 THR A C 1
ATOM 3232 O O . THR A 1 393 ? -23.739 6.047 23.355 1.00 77.56 393 THR A O 1
ATOM 3235 N N . THR A 1 394 ? -25.931 6.052 23.809 1.00 80.12 394 THR A N 1
ATOM 3236 C CA . THR A 1 394 ? -25.903 7.269 24.642 1.00 80.12 394 THR A CA 1
ATOM 3237 C C . THR A 1 394 ? -25.872 6.988 26.143 1.00 80.12 394 THR A C 1
ATOM 3239 O O . THR A 1 394 ? -25.375 7.831 26.888 1.00 80.12 394 THR A O 1
ATOM 3242 N N . GLY A 1 395 ? -26.329 5.813 26.588 1.00 84.56 395 GLY A N 1
ATOM 3243 C CA . GLY A 1 395 ? -26.415 5.449 28.003 1.00 84.56 395 GLY A CA 1
ATOM 3244 C C . GLY A 1 395 ? -26.298 3.944 28.255 1.00 84.56 395 GLY A C 1
ATOM 3245 O O . GLY A 1 395 ? -26.636 3.138 27.388 1.00 84.56 395 GLY A O 1
ATOM 3246 N N . LEU A 1 396 ? -25.795 3.582 29.437 1.00 86.38 396 LEU A N 1
ATOM 3247 C CA . LEU A 1 396 ? -25.614 2.213 29.923 1.00 86.38 396 LEU A CA 1
ATOM 3248 C C . LEU A 1 396 ? -25.977 2.137 31.408 1.00 86.38 396 LEU A C 1
ATOM 3250 O O . LEU A 1 396 ? -25.477 2.928 32.211 1.00 86.38 396 LEU A O 1
ATOM 3254 N N . ILE A 1 397 ? -26.806 1.158 31.767 1.00 88.25 397 ILE A N 1
ATOM 3255 C CA . ILE A 1 397 ? -27.263 0.927 33.139 1.00 88.25 397 ILE A CA 1
ATOM 3256 C C . ILE A 1 397 ? -26.894 -0.494 33.553 1.00 88.25 397 ILE A C 1
ATOM 3258 O O . ILE A 1 397 ? -27.250 -1.457 32.872 1.00 88.25 397 ILE A O 1
ATOM 3262 N N . PHE A 1 398 ? -26.204 -0.613 34.684 1.00 86.75 398 PHE A N 1
ATOM 3263 C CA . PHE A 1 398 ? -25.777 -1.884 35.259 1.00 86.75 398 PHE A CA 1
ATOM 3264 C C . PHE A 1 398 ? -26.483 -2.134 36.590 1.00 86.75 398 PHE A C 1
ATOM 3266 O O . PHE A 1 398 ? -26.434 -1.294 37.487 1.00 86.75 398 PHE A O 1
ATOM 3273 N N . PHE A 1 399 ? -27.114 -3.301 36.729 1.00 85.00 399 PHE A N 1
ATOM 3274 C CA . PHE A 1 399 ? -27.752 -3.747 37.969 1.00 85.00 399 PHE A CA 1
ATOM 3275 C C . PHE A 1 399 ? -26.866 -4.795 38.650 1.00 85.00 399 PHE A C 1
ATOM 3277 O O . PHE A 1 399 ? -26.939 -5.976 38.318 1.00 85.00 399 PHE A O 1
ATOM 3284 N N . GLY A 1 400 ? -26.017 -4.356 39.584 1.00 76.38 400 GLY A N 1
ATOM 3285 C CA . GLY A 1 400 ? -25.202 -5.227 40.438 1.00 76.38 400 GLY A CA 1
ATOM 3286 C C . GLY A 1 400 ? -24.114 -6.005 39.717 1.00 76.38 400 GLY A C 1
ATOM 3287 O O . GLY A 1 400 ? -23.765 -7.097 40.149 1.00 76.38 400 GLY A O 1
ATOM 3288 N N . THR A 1 401 ? -23.574 -5.485 38.619 1.00 79.75 401 THR A N 1
ATOM 3289 C CA . THR A 1 401 ? -22.568 -6.200 37.831 1.00 79.75 401 THR A CA 1
ATOM 3290 C C . THR A 1 401 ? -21.264 -6.396 38.609 1.00 79.75 401 THR A C 1
ATOM 3292 O O . THR A 1 401 ? -20.671 -5.395 38.987 1.00 79.75 401 THR A O 1
ATOM 3295 N N . PRO A 1 402 ? -20.771 -7.632 38.845 1.00 76.38 402 PRO A N 1
ATOM 3296 C CA . PRO A 1 402 ? -19.571 -7.876 39.632 1.00 76.38 402 PRO A CA 1
ATOM 3297 C C . PRO A 1 402 ? -18.334 -7.646 38.764 1.00 76.38 402 PRO A C 1
ATOM 3299 O O . PRO A 1 402 ? -17.669 -8.592 38.351 1.00 76.38 402 PRO A O 1
ATOM 3302 N N . PHE A 1 403 ? -18.014 -6.384 38.487 1.00 76.88 403 PHE A N 1
ATOM 3303 C CA . PHE A 1 403 ? -16.838 -5.962 37.723 1.00 76.88 403 PHE A CA 1
ATOM 3304 C C . PHE A 1 403 ? -15.515 -6.411 38.358 1.00 76.88 403 PHE A C 1
ATOM 3306 O O . PHE A 1 403 ? -14.505 -6.489 37.668 1.00 76.88 403 PHE A O 1
ATOM 3313 N N . ARG A 1 404 ? -15.501 -6.739 39.658 1.00 76.50 404 ARG A N 1
ATOM 3314 C CA . ARG A 1 404 ? -14.325 -7.284 40.363 1.00 76.50 404 ARG A CA 1
ATOM 3315 C C . ARG A 1 404 ? -14.581 -8.654 41.001 1.00 76.50 404 ARG A C 1
ATOM 3317 O O . ARG A 1 404 ? -13.871 -9.049 41.926 1.00 76.50 404 ARG A O 1
ATOM 3324 N N . GLY A 1 405 ? -15.587 -9.377 40.510 1.00 73.69 405 GLY A N 1
ATOM 3325 C CA . GLY A 1 405 ? -15.972 -10.697 41.007 1.00 73.69 405 GLY A CA 1
ATOM 3326 C C . GLY A 1 405 ? -16.935 -10.666 42.202 1.00 73.69 405 GLY A C 1
ATOM 3327 O O . GLY A 1 405 ? -17.254 -9.624 42.778 1.00 73.69 405 GLY A O 1
ATOM 3328 N N . ALA A 1 406 ? -17.432 -11.839 42.575 1.00 73.44 406 ALA A N 1
ATOM 3329 C CA . ALA A 1 406 ? -18.458 -12.047 43.590 1.00 73.44 406 ALA A CA 1
ATOM 3330 C C . ALA A 1 406 ? -17.848 -12.199 44.992 1.00 73.44 406 ALA A C 1
ATOM 3332 O O . ALA A 1 406 ? -17.902 -13.273 45.585 1.00 73.44 406 ALA A O 1
ATOM 3333 N N . GLY A 1 407 ? -17.245 -11.140 45.545 1.00 65.31 407 GLY A N 1
ATOM 3334 C CA . GLY A 1 407 ? -16.530 -11.204 46.834 1.00 65.31 407 GLY A CA 1
ATOM 3335 C C . GLY A 1 407 ? -17.331 -11.800 48.008 1.00 65.31 407 GLY A C 1
ATOM 3336 O O . GLY A 1 407 ? -16.741 -12.313 48.961 1.00 65.31 407 GLY A O 1
ATOM 3337 N N . GLY A 1 408 ? -18.667 -11.783 47.935 1.00 68.75 408 GLY A N 1
ATOM 3338 C CA . GLY A 1 408 ? -19.555 -12.387 48.930 1.00 68.75 408 GLY A CA 1
ATOM 3339 C C . GLY A 1 408 ? -19.667 -13.912 48.918 1.00 68.75 408 GLY A C 1
ATOM 3340 O O . GLY A 1 408 ? -20.071 -14.478 49.942 1.00 68.75 408 GLY A O 1
ATOM 3341 N N . MET A 1 409 ? -19.313 -14.574 47.810 1.00 70.06 409 MET A N 1
ATOM 3342 C CA . MET A 1 409 ? -19.420 -16.028 47.625 1.00 70.06 409 MET A CA 1
ATOM 3343 C C . MET A 1 409 ? -18.104 -16.626 47.118 1.00 70.06 409 MET A C 1
ATOM 3345 O O . MET A 1 409 ? -17.553 -16.193 46.110 1.00 70.06 409 MET A O 1
ATOM 3349 N N . LYS A 1 410 ? -17.602 -17.668 47.787 1.00 69.94 410 LYS A N 1
ATOM 3350 C CA . LYS A 1 410 ? -16.435 -18.418 47.280 1.00 69.94 410 LYS A CA 1
ATOM 3351 C C . LYS A 1 410 ? -16.833 -19.282 46.078 1.00 69.94 410 LYS A C 1
ATOM 3353 O O . LYS A 1 410 ? -17.955 -19.777 46.043 1.00 69.94 410 LYS A O 1
ATOM 3358 N N . LEU A 1 411 ? -15.902 -19.585 45.165 1.00 70.50 411 LEU A N 1
ATOM 3359 C CA . LEU A 1 411 ? -16.173 -20.520 44.059 1.00 70.50 411 LEU A CA 1
ATOM 3360 C C . LEU A 1 411 ? -16.684 -21.877 44.566 1.00 70.50 411 LEU A C 1
ATOM 3362 O O . LEU A 1 411 ? -17.617 -22.433 44.002 1.00 70.50 411 LEU A O 1
ATOM 3366 N N . SER A 1 412 ? -16.132 -22.387 45.669 1.00 66.19 412 SER A N 1
ATOM 3367 C CA . SER A 1 412 ? -16.621 -23.620 46.290 1.00 66.19 412 SER A CA 1
ATOM 3368 C C . SER A 1 412 ? -18.065 -23.510 46.788 1.00 66.19 412 SER A C 1
ATOM 3370 O O . SER A 1 412 ? -18.790 -24.491 46.729 1.00 66.19 412 SER A O 1
ATOM 3372 N N . GLU A 1 413 ? -18.494 -22.334 47.254 1.00 70.06 413 GLU A N 1
ATOM 3373 C CA . GLU A 1 413 ? -19.879 -22.068 47.665 1.00 70.06 413 GLU A CA 1
ATOM 3374 C C . GLU A 1 413 ? -20.806 -21.963 46.439 1.00 70.06 413 GLU A C 1
ATOM 3376 O O . GLU A 1 413 ? -21.908 -22.505 46.467 1.00 70.06 413 GLU A O 1
ATOM 3381 N N . LEU A 1 414 ? -20.338 -21.349 45.344 1.00 67.94 414 LEU A N 1
ATOM 3382 C CA . LEU A 1 414 ? -21.063 -21.285 44.068 1.00 67.94 414 LEU A CA 1
ATOM 3383 C C . LEU A 1 414 ? -21.256 -22.679 43.447 1.00 67.94 414 LEU A C 1
ATOM 3385 O O . LEU A 1 414 ? -22.344 -23.011 42.981 1.00 67.94 414 LEU A O 1
ATOM 3389 N N . LEU A 1 415 ? -20.212 -23.511 43.476 1.00 67.25 415 LEU A N 1
ATOM 3390 C CA . LEU A 1 415 ? -20.252 -24.892 42.990 1.00 67.25 415 LEU A CA 1
ATOM 3391 C C . LEU A 1 415 ? -21.095 -25.796 43.886 1.00 67.25 415 LEU A C 1
ATOM 3393 O O . LEU A 1 415 ? -21.790 -26.665 43.379 1.00 67.25 415 LEU A O 1
ATOM 3397 N N . GLU A 1 416 ? -21.061 -25.596 45.202 1.00 66.62 416 GLU A N 1
ATOM 3398 C CA . GLU A 1 416 ? -21.896 -26.350 46.138 1.00 66.62 416 GLU A CA 1
ATOM 3399 C C . GLU A 1 416 ? -23.384 -26.023 45.960 1.00 66.62 416 GLU A C 1
ATOM 3401 O O . GLU A 1 416 ? -24.215 -26.927 46.003 1.00 66.62 416 GLU A O 1
ATOM 3406 N N . ALA A 1 417 ? -23.725 -24.753 45.712 1.00 63.66 417 ALA A N 1
ATOM 3407 C CA . ALA A 1 417 ? -25.084 -24.367 45.338 1.00 63.66 417 ALA A CA 1
ATOM 3408 C C . ALA A 1 417 ? -25.520 -25.064 44.036 1.00 63.66 417 ALA A C 1
ATOM 3410 O O . ALA A 1 417 ? -26.609 -25.623 43.981 1.00 63.66 417 ALA A O 1
ATOM 3411 N N . ALA A 1 418 ? -24.638 -25.127 43.032 1.00 61.91 418 ALA A N 1
ATOM 3412 C CA . ALA A 1 418 ? -24.907 -25.825 41.773 1.00 61.91 418 ALA A CA 1
ATOM 3413 C C . ALA A 1 418 ? -25.066 -27.354 41.943 1.00 61.91 418 ALA A C 1
ATOM 3415 O O . ALA A 1 418 ? -25.931 -27.963 41.318 1.00 61.91 418 ALA A O 1
ATOM 3416 N N . ARG A 1 419 ? -24.250 -27.976 42.806 1.00 61.66 419 ARG A N 1
ATOM 3417 C CA . ARG A 1 419 ? -24.225 -29.432 43.071 1.00 61.66 419 ARG A CA 1
ATOM 3418 C C . ARG A 1 419 ? -25.419 -29.956 43.868 1.00 61.66 419 ARG A C 1
ATOM 3420 O O . ARG A 1 419 ? -25.628 -31.163 43.916 1.00 61.66 419 ARG A O 1
ATOM 3427 N N . ARG A 1 420 ? -26.165 -29.087 44.550 1.00 60.72 420 ARG A N 1
ATOM 3428 C CA . ARG A 1 420 ? -27.362 -29.486 45.315 1.00 60.72 420 ARG A CA 1
ATOM 3429 C C . ARG A 1 420 ? -28.554 -29.791 44.429 1.00 60.72 420 ARG A C 1
ATOM 3431 O O . ARG A 1 420 ? -29.362 -30.643 44.775 1.00 60.72 420 ARG A O 1
ATOM 3438 N N . GLU A 1 421 ? -28.640 -29.081 43.320 1.00 51.72 421 GLU A N 1
ATOM 3439 C CA . GLU A 1 421 ? -29.748 -29.164 42.376 1.00 51.72 421 GLU A CA 1
ATOM 3440 C C . GLU A 1 421 ? -29.424 -30.155 41.236 1.00 51.72 421 GLU A C 1
ATOM 3442 O O . GLU A 1 421 ? -30.331 -30.742 40.652 1.00 51.72 421 GLU A O 1
ATOM 3447 N N . TYR A 1 422 ? -28.133 -30.398 40.947 1.00 55.97 422 TYR A N 1
ATOM 3448 C CA . TYR A 1 422 ? -27.684 -31.170 39.780 1.00 55.97 422 TYR A CA 1
ATOM 3449 C C . TYR A 1 422 ? -26.469 -32.068 40.064 1.00 55.97 422 TYR A C 1
ATOM 3451 O O . TYR A 1 422 ? -25.651 -31.803 40.945 1.00 55.97 422 TYR A O 1
ATOM 3459 N N . GLU A 1 423 ? -26.313 -33.130 39.270 1.00 54.62 423 GLU A N 1
ATOM 3460 C CA . GLU A 1 423 ? -25.191 -34.068 39.386 1.00 54.62 423 GLU A CA 1
ATOM 3461 C C . GLU A 1 423 ? -23.860 -33.421 38.959 1.00 54.62 423 GLU A C 1
ATOM 3463 O O . GLU A 1 423 ? -23.804 -32.607 38.037 1.00 54.62 423 GLU A O 1
ATOM 3468 N N . GLU A 1 424 ? -22.752 -33.813 39.596 1.00 56.97 424 GLU A N 1
ATOM 3469 C CA . GLU A 1 424 ? -21.443 -33.148 39.457 1.00 56.97 424 GLU A CA 1
ATOM 3470 C C . GLU A 1 424 ? -20.924 -33.059 38.007 1.00 56.97 424 GLU A C 1
ATOM 3472 O O . GLU A 1 424 ? -20.237 -32.105 37.650 1.00 56.97 424 GLU A O 1
ATOM 3477 N N . HIS A 1 425 ? -21.300 -34.005 37.143 1.00 55.44 425 HIS A N 1
ATOM 3478 C CA . HIS A 1 425 ? -20.906 -34.032 35.731 1.00 55.44 425 HIS A CA 1
ATOM 3479 C C . HIS A 1 425 ? -21.714 -33.080 34.827 1.00 55.44 425 HIS A C 1
ATOM 3481 O O . HIS A 1 425 ? -21.384 -32.932 33.651 1.00 55.44 425 HIS A O 1
ATOM 3487 N N . GLN A 1 426 ? -22.769 -32.446 35.346 1.00 55.66 426 GLN A N 1
ATOM 3488 C CA . GLN A 1 426 ? -23.645 -31.538 34.599 1.00 55.66 426 GLN A CA 1
ATOM 3489 C C . GLN A 1 426 ? -23.255 -30.059 34.760 1.00 55.66 426 GLN A C 1
ATOM 3491 O O . GLN A 1 426 ? -23.857 -29.194 34.124 1.00 55.66 426 GLN A O 1
ATOM 3496 N N . ILE A 1 427 ? -22.256 -29.745 35.588 1.00 60.25 427 ILE A N 1
ATOM 3497 C CA . ILE A 1 427 ? -21.878 -28.371 35.941 1.00 60.25 427 ILE A CA 1
ATOM 3498 C C . ILE A 1 427 ? -20.608 -27.967 35.186 1.00 60.25 427 ILE A C 1
ATOM 3500 O O . ILE A 1 427 ? -19.574 -28.621 35.305 1.00 60.25 427 ILE A O 1
ATOM 3504 N N . GLN A 1 428 ? -20.649 -26.851 34.449 1.00 64.88 428 GLN A N 1
ATOM 3505 C CA . GLN A 1 428 ? -19.452 -26.280 33.821 1.00 64.88 428 GLN A CA 1
ATOM 3506 C C . GLN A 1 428 ? -18.733 -25.311 34.771 1.00 64.88 428 GLN A C 1
ATOM 3508 O O . GLN A 1 428 ? -19.048 -24.121 34.846 1.00 64.88 428 GLN A O 1
ATOM 3513 N N . THR A 1 429 ? -17.728 -25.819 35.481 1.00 64.31 429 THR A N 1
ATOM 3514 C CA . THR A 1 429 ? -16.889 -25.069 36.435 1.00 64.31 429 THR A CA 1
ATOM 3515 C C . THR A 1 429 ? -16.224 -23.825 35.844 1.00 64.31 429 THR A C 1
ATOM 3517 O O . THR A 1 429 ? -16.063 -22.817 36.530 1.00 64.31 429 THR A O 1
ATOM 3520 N N . GLU A 1 430 ? -15.837 -23.879 34.574 1.00 60.47 430 GLU A N 1
ATOM 3521 C CA . GLU A 1 430 ? -15.064 -22.857 33.869 1.00 60.47 430 GLU A CA 1
ATOM 3522 C C . GLU A 1 430 ? -15.844 -21.548 33.693 1.00 60.47 430 GLU A C 1
ATOM 3524 O O . GLU A 1 430 ? -15.250 -20.474 33.753 1.00 60.47 430 GLU A O 1
ATOM 3529 N N . VAL A 1 431 ? -17.171 -21.621 33.531 1.00 63.62 431 VAL A N 1
ATOM 3530 C CA . VAL A 1 431 ? -18.038 -20.441 33.363 1.00 63.62 431 VAL A CA 1
ATOM 3531 C C . VAL A 1 431 ? -18.158 -19.656 34.671 1.00 63.62 431 VAL A C 1
ATOM 3533 O O .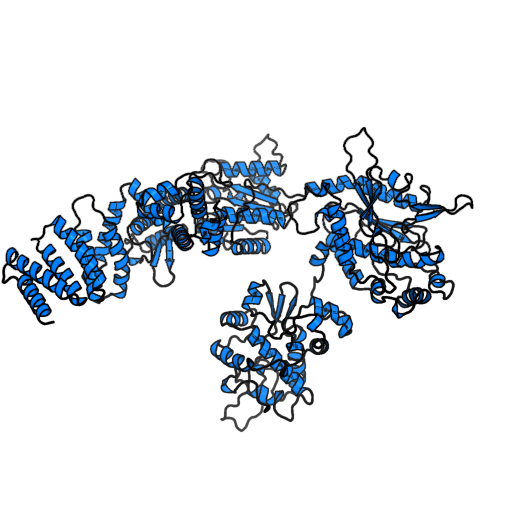 VAL A 1 431 ? -18.196 -18.429 34.652 1.00 63.62 431 VAL A O 1
ATOM 3536 N N . LEU A 1 432 ? -18.159 -20.347 35.815 1.00 65.44 432 LEU A N 1
ATOM 3537 C CA . LEU A 1 432 ? -18.272 -19.723 37.136 1.00 65.44 432 LEU A CA 1
ATOM 3538 C C . LEU A 1 432 ? -16.960 -19.093 37.626 1.00 65.44 432 LEU A C 1
ATOM 3540 O O . LEU A 1 432 ? -16.999 -18.175 38.444 1.00 65.44 432 LEU A O 1
ATOM 3544 N N . ARG A 1 433 ? -15.802 -19.528 37.108 1.00 69.62 433 ARG A N 1
ATOM 3545 C CA . ARG A 1 433 ? -14.481 -18.990 37.494 1.00 69.62 433 ARG A CA 1
ATOM 3546 C C . ARG A 1 433 ? -14.291 -17.511 37.157 1.00 69.62 433 ARG A C 1
ATOM 3548 O O . ARG A 1 433 ? -13.485 -16.845 37.797 1.00 69.62 433 ARG A O 1
ATOM 3555 N N . ILE A 1 434 ? -15.048 -16.968 36.198 1.00 68.19 434 ILE A N 1
ATOM 3556 C CA . ILE A 1 434 ? -14.999 -15.530 35.877 1.00 68.19 434 ILE A CA 1
ATOM 3557 C C . ILE A 1 434 ? -15.445 -14.649 37.054 1.00 68.19 434 ILE A C 1
ATOM 3559 O O . ILE A 1 434 ? -15.055 -13.490 37.136 1.00 68.19 434 ILE A O 1
ATOM 3563 N N . LEU A 1 435 ? -16.246 -15.200 37.971 1.00 69.12 435 LEU A N 1
ATOM 3564 C CA . LEU A 1 435 ? -16.741 -14.503 39.155 1.00 69.12 435 LEU A CA 1
ATOM 3565 C C . LEU A 1 435 ? -15.768 -14.541 40.333 1.00 69.12 435 LEU A C 1
ATOM 3567 O O . LEU A 1 435 ? -16.061 -13.944 41.369 1.00 69.12 435 LEU A O 1
ATOM 3571 N N . GLU A 1 436 ? -14.636 -15.236 40.219 1.00 72.19 436 GLU A N 1
ATOM 3572 C CA . GLU A 1 436 ? -13.645 -15.258 41.290 1.00 72.19 436 GLU A CA 1
ATOM 3573 C C . GLU A 1 436 ? -13.060 -13.853 41.515 1.00 72.19 436 GLU A C 1
ATOM 3575 O O . GLU A 1 436 ? -12.671 -13.178 40.556 1.00 72.19 436 GLU A O 1
ATOM 3580 N N . PRO A 1 437 ? -12.982 -13.378 42.772 1.00 69.38 437 PRO A N 1
ATOM 3581 C CA . PRO A 1 437 ? -12.299 -12.128 43.076 1.00 69.38 437 PRO A CA 1
ATOM 3582 C C . PRO A 1 437 ? -10.847 -12.172 42.590 1.00 69.38 437 PRO A C 1
ATOM 3584 O O . PRO A 1 437 ? -10.117 -13.108 42.910 1.00 69.38 437 PRO A O 1
ATOM 3587 N N . GLY A 1 438 ? -10.428 -11.157 41.832 1.00 61.91 438 GLY A N 1
ATOM 3588 C CA . GLY A 1 438 ? -9.084 -11.109 41.246 1.00 61.91 438 GLY A CA 1
ATOM 3589 C C . GLY A 1 438 ? -8.923 -11.883 39.932 1.00 61.91 438 GLY A C 1
ATOM 3590 O O . GLY A 1 438 ? -7.796 -12.098 39.503 1.00 61.91 438 GLY A O 1
ATOM 3591 N N . ASN A 1 439 ? -10.018 -12.295 39.282 1.00 69.38 439 ASN A N 1
ATOM 3592 C CA . ASN A 1 439 ? -9.960 -12.892 37.949 1.00 69.38 439 ASN A CA 1
ATOM 3593 C C . ASN A 1 439 ? -9.339 -11.912 36.928 1.00 69.38 439 ASN A C 1
ATOM 3595 O O . ASN A 1 439 ? -9.935 -10.883 36.607 1.00 69.38 439 ASN A O 1
ATOM 3599 N N . GLU A 1 440 ? -8.155 -12.248 36.405 1.00 58.03 440 GLU A N 1
ATOM 3600 C CA . GLU A 1 440 ? -7.383 -11.390 35.490 1.00 58.03 440 GLU A CA 1
ATOM 3601 C C . GLU A 1 440 ? -8.141 -11.083 34.192 1.00 58.03 440 GLU A C 1
ATOM 3603 O O . GLU A 1 440 ? -8.135 -9.949 33.729 1.00 58.03 440 GLU A O 1
ATOM 3608 N N . PHE A 1 441 ? -8.877 -12.056 33.641 1.00 59.03 441 PHE A N 1
ATOM 3609 C CA . PHE A 1 441 ? -9.665 -11.852 32.422 1.00 59.03 441 PHE A CA 1
ATOM 3610 C C . PHE A 1 441 ? -10.778 -10.815 32.623 1.00 59.03 441 PHE A C 1
ATOM 3612 O O . PHE A 1 441 ? -11.019 -9.979 31.751 1.00 59.03 441 PHE A O 1
ATOM 3619 N N . LEU A 1 442 ? -11.455 -10.854 33.772 1.00 67.25 442 LEU A N 1
ATOM 3620 C CA . LEU A 1 442 ? -12.469 -9.869 34.134 1.00 67.25 442 LEU A CA 1
ATOM 3621 C C . LEU A 1 442 ? -11.846 -8.482 34.363 1.00 67.25 442 LEU A C 1
ATOM 3623 O O . LEU A 1 442 ? -12.400 -7.492 33.884 1.00 67.25 442 LEU A O 1
ATOM 3627 N N . GLN A 1 443 ? -10.693 -8.408 35.036 1.00 65.62 443 GLN A N 1
ATOM 3628 C CA . GLN A 1 443 ? -9.967 -7.150 35.252 1.00 65.62 443 GLN A CA 1
ATOM 3629 C C . GLN A 1 443 ? -9.503 -6.522 33.934 1.00 65.62 443 GLN A C 1
ATOM 3631 O O . GLN A 1 443 ? -9.799 -5.355 33.681 1.00 65.62 443 GLN A O 1
ATOM 3636 N N . ASP A 1 444 ? -8.896 -7.308 33.044 1.00 58.81 444 ASP A N 1
ATOM 3637 C CA . ASP A 1 444 ? -8.508 -6.864 31.703 1.00 58.81 444 ASP A CA 1
ATOM 3638 C C . ASP A 1 444 ? -9.712 -6.329 30.922 1.00 58.81 444 ASP A C 1
ATOM 3640 O O . ASP A 1 444 ? -9.620 -5.328 30.207 1.00 58.81 444 ASP A O 1
ATOM 3644 N N . LEU A 1 445 ? -10.872 -6.976 31.044 1.00 64.88 445 LEU A N 1
ATOM 3645 C CA . LEU A 1 445 ? -12.094 -6.563 30.361 1.00 64.88 445 LEU A CA 1
ATOM 3646 C C . LEU A 1 445 ? -12.609 -5.209 30.898 1.00 64.88 445 LEU A C 1
ATOM 3648 O O . LEU A 1 445 ? -12.988 -4.345 30.100 1.00 64.88 445 LEU A O 1
ATOM 3652 N N . VAL A 1 446 ? -12.548 -4.987 32.217 1.00 69.50 446 VAL A N 1
ATOM 3653 C CA . VAL A 1 446 ? -12.851 -3.700 32.882 1.00 69.50 446 VAL A CA 1
ATOM 3654 C C . VAL A 1 446 ? -11.879 -2.598 32.477 1.00 69.50 446 VAL A C 1
ATOM 3656 O O . VAL A 1 446 ? -12.314 -1.511 32.080 1.00 69.50 446 VAL A O 1
ATOM 3659 N N . ASP A 1 447 ? -10.581 -2.877 32.491 1.00 64.12 447 ASP A N 1
ATOM 3660 C CA . ASP A 1 447 ? -9.551 -1.893 32.162 1.00 64.12 447 ASP A CA 1
ATOM 3661 C C . ASP A 1 447 ? -9.603 -1.491 30.685 1.00 64.12 447 ASP A C 1
ATOM 3663 O O . ASP A 1 447 ? -9.507 -0.308 30.343 1.00 64.12 447 ASP A O 1
ATOM 3667 N N . ASN A 1 448 ? -9.829 -2.454 29.787 1.00 59.19 448 ASN A N 1
ATOM 3668 C CA . ASN A 1 448 ? -9.992 -2.179 28.360 1.00 59.19 448 ASN A CA 1
ATOM 3669 C C . ASN A 1 448 ? -11.282 -1.401 28.065 1.00 59.19 448 ASN A C 1
ATOM 3671 O O . ASN A 1 448 ? -11.276 -0.501 27.214 1.00 59.19 448 ASN A O 1
ATOM 3675 N N . PHE A 1 449 ? -12.373 -1.689 28.784 1.00 68.88 449 PHE A N 1
ATOM 3676 C CA . PHE A 1 449 ? -13.595 -0.885 28.719 1.00 68.88 449 PHE A CA 1
ATOM 3677 C C . PHE A 1 449 ? -13.335 0.566 29.153 1.00 68.88 449 PHE A C 1
ATOM 3679 O O . PHE A 1 449 ? -13.772 1.501 28.473 1.00 68.88 449 PHE A O 1
ATOM 3686 N N . GLY A 1 450 ? -12.556 0.761 30.222 1.00 62.88 450 GLY A N 1
ATOM 3687 C CA . GLY A 1 450 ? -12.125 2.077 30.691 1.00 62.88 450 GLY A CA 1
ATOM 3688 C C . GLY A 1 450 ? -11.278 2.843 29.670 1.00 62.88 450 GLY A C 1
ATOM 3689 O O . GLY A 1 450 ? -11.603 3.986 29.334 1.00 62.88 450 GLY A O 1
ATOM 3690 N N . LYS A 1 451 ? -10.242 2.199 29.112 1.00 57.56 451 LYS A N 1
ATOM 3691 C CA . LYS A 1 451 ? -9.328 2.789 28.112 1.00 57.56 451 LYS A CA 1
ATOM 3692 C C . LYS A 1 451 ? -10.053 3.211 26.831 1.00 57.56 451 LYS A C 1
ATOM 3694 O O . LYS A 1 451 ? -9.868 4.337 26.365 1.00 57.56 451 LYS A O 1
ATOM 3699 N N . THR A 1 452 ? -10.935 2.357 26.306 1.00 54.94 452 THR A N 1
ATOM 3700 C CA . THR A 1 452 ? -11.701 2.617 25.067 1.00 54.94 452 THR A CA 1
ATOM 3701 C C . THR A 1 452 ? -12.626 3.840 25.194 1.00 54.94 452 THR A C 1
ATOM 3703 O O . THR A 1 452 ? -12.888 4.539 24.214 1.00 54.94 452 THR A O 1
ATOM 3706 N N . ARG A 1 453 ? -13.097 4.144 26.412 1.00 58.19 453 ARG A N 1
ATOM 3707 C CA . ARG A 1 453 ? -14.038 5.239 26.705 1.00 58.19 453 ARG A CA 1
ATOM 3708 C C . ARG A 1 453 ? -13.359 6.601 26.924 1.00 58.19 453 ARG A C 1
ATOM 3710 O O . ARG A 1 453 ? -14.049 7.586 27.161 1.00 58.19 453 ARG A O 1
ATOM 3717 N N . SER A 1 454 ? -12.034 6.711 26.844 1.00 52.66 454 SER A N 1
ATOM 3718 C CA . SER A 1 454 ? -11.299 7.961 27.127 1.00 52.66 454 SER A CA 1
ATOM 3719 C C . SER A 1 454 ? -11.553 9.133 26.145 1.00 52.66 454 SER A C 1
ATOM 3721 O O . SER A 1 454 ? -11.097 10.240 26.410 1.00 52.66 454 SER A O 1
ATOM 3723 N N . LYS A 1 455 ? -12.347 8.949 25.077 1.00 50.94 455 LYS A N 1
ATOM 3724 C CA . LYS A 1 455 ? -12.682 9.965 24.048 1.00 50.94 455 LYS A CA 1
ATOM 3725 C C . LYS A 1 455 ? -13.700 11.034 24.513 1.00 50.94 455 LYS A C 1
ATOM 3727 O O . LYS A 1 455 ? -14.412 10.831 25.492 1.00 50.94 455 LYS A O 1
ATOM 3732 N N . ALA A 1 456 ? -13.804 12.165 23.802 1.00 48.59 456 ALA A N 1
ATOM 3733 C CA . ALA A 1 456 ? -14.808 13.218 24.048 1.00 48.59 456 ALA A CA 1
ATOM 3734 C C . ALA A 1 456 ? -16.259 12.754 23.735 1.00 48.59 456 ALA A C 1
ATOM 3736 O O . ALA A 1 456 ? -16.454 11.861 22.914 1.00 48.59 456 ALA A O 1
ATOM 3737 N N . ASN A 1 457 ? -17.280 13.358 24.371 1.00 56.62 457 ASN A N 1
ATOM 3738 C CA . ASN A 1 457 ? -18.725 13.073 24.187 1.00 56.62 457 ASN A CA 1
ATOM 3739 C C . ASN A 1 457 ? -19.166 11.617 24.500 1.00 56.62 457 ASN A C 1
ATOM 3741 O O . ASN A 1 457 ? -19.802 10.938 23.691 1.00 56.62 457 ASN A O 1
ATOM 3745 N N . LYS A 1 458 ? -18.831 11.128 25.704 1.00 68.62 458 LYS A N 1
ATOM 3746 C CA . LYS A 1 458 ? -18.998 9.733 26.180 1.00 68.62 458 LYS A CA 1
ATOM 3747 C C . LYS A 1 458 ? -20.462 9.318 26.408 1.00 68.62 458 LYS A C 1
ATOM 3749 O O . LYS A 1 458 ? -21.318 10.161 26.643 1.00 68.62 458 LYS A O 1
ATOM 3754 N N . ALA A 1 459 ? -20.746 8.011 26.354 1.00 74.62 459 ALA A N 1
ATOM 3755 C CA . ALA A 1 459 ? -22.020 7.465 26.838 1.00 74.62 459 ALA A CA 1
ATOM 3756 C C . ALA A 1 459 ? -22.104 7.625 28.364 1.00 74.62 459 ALA A C 1
ATOM 3758 O O . ALA A 1 459 ? -21.076 7.496 29.040 1.00 74.62 459 ALA A O 1
ATOM 3759 N N . LEU A 1 460 ? -23.293 7.899 28.899 1.00 81.94 460 LEU A N 1
ATOM 3760 C CA . LEU A 1 460 ? -23.545 7.934 30.341 1.00 81.94 460 LEU A CA 1
ATOM 3761 C C . LEU A 1 460 ? -23.488 6.510 30.901 1.00 81.94 460 LEU A C 1
ATOM 3763 O O . LEU A 1 460 ? -23.968 5.578 30.260 1.00 81.94 460 LEU A O 1
ATOM 3767 N N . VAL A 1 461 ? -22.870 6.329 32.067 1.00 83.94 461 VAL A N 1
ATOM 3768 C CA . VAL A 1 461 ? -22.769 5.015 32.716 1.00 83.94 461 VAL A CA 1
ATOM 3769 C C . VAL A 1 461 ? -23.236 5.145 34.150 1.00 83.94 461 VAL A C 1
ATOM 3771 O O . VAL A 1 461 ? -22.686 5.950 34.904 1.00 83.94 461 VAL A O 1
ATOM 3774 N N . THR A 1 462 ? -24.205 4.309 34.507 1.00 87.62 462 THR A N 1
ATOM 3775 C CA . THR A 1 462 ? -24.773 4.253 35.849 1.00 87.62 462 THR A CA 1
ATOM 3776 C C . THR A 1 462 ? -24.703 2.832 36.391 1.00 87.62 462 THR A C 1
ATOM 3778 O O . THR A 1 462 ? -25.065 1.878 35.698 1.00 87.62 462 THR A O 1
ATOM 3781 N N . CYS A 1 463 ? -24.230 2.696 37.629 1.00 88.44 463 CYS A N 1
ATOM 3782 C CA . CYS A 1 463 ? -24.124 1.417 38.327 1.00 88.44 463 CYS A CA 1
ATOM 3783 C C . CYS A 1 463 ? -25.017 1.418 39.572 1.00 88.44 463 CYS A C 1
ATOM 3785 O O . CYS A 1 463 ? -24.915 2.314 40.412 1.00 88.44 463 CYS A O 1
ATOM 3787 N N . PHE A 1 464 ? -25.865 0.400 39.698 1.00 88.38 464 PHE A N 1
ATOM 3788 C CA . PHE A 1 464 ? -26.672 0.142 40.886 1.00 88.38 464 PHE A CA 1
ATOM 3789 C C . PHE A 1 464 ? -26.053 -0.983 41.718 1.00 88.38 464 PHE A C 1
ATOM 3791 O O . PHE A 1 464 ? -25.691 -2.023 41.164 1.00 88.38 464 PHE A O 1
ATOM 3798 N N . TYR A 1 465 ? -25.975 -0.812 43.038 1.00 85.69 465 TYR A N 1
ATOM 3799 C CA . TYR A 1 465 ? -25.461 -1.827 43.967 1.00 85.69 465 TYR A CA 1
ATOM 3800 C C . TYR A 1 465 ? -26.432 -2.106 45.127 1.00 85.69 465 TYR A C 1
ATOM 3802 O O . TYR A 1 465 ? -27.333 -1.318 45.419 1.00 85.69 465 TYR A O 1
ATOM 3810 N N . GLU A 1 466 ? -26.283 -3.271 45.763 1.00 85.00 466 GLU A N 1
ATOM 3811 C CA . GLU A 1 466 ? -27.178 -3.743 46.832 1.00 85.00 466 GLU A CA 1
ATOM 3812 C C . GLU A 1 466 ? -26.884 -3.107 48.203 1.00 85.00 466 GLU A C 1
ATOM 3814 O O . GLU A 1 466 ? -25.728 -2.969 48.601 1.00 85.00 466 GLU A O 1
ATOM 3819 N N . LEU A 1 467 ? -27.945 -2.792 48.962 1.00 84.50 467 LEU A N 1
ATOM 3820 C CA . LEU A 1 467 ? -27.883 -2.392 50.380 1.00 84.50 467 LEU A CA 1
ATOM 3821 C C . LEU A 1 467 ? -28.392 -3.461 51.353 1.00 84.50 467 LEU A C 1
ATOM 3823 O O . LEU A 1 467 ? -28.136 -3.359 52.554 1.00 84.50 467 LEU A O 1
ATOM 3827 N N . LYS A 1 468 ? -29.077 -4.506 50.872 1.00 81.81 468 LYS A N 1
ATOM 3828 C CA . LYS A 1 468 ? -29.488 -5.638 51.712 1.00 81.81 468 LYS A CA 1
ATOM 3829 C C . LYS A 1 468 ? -28.611 -6.846 51.429 1.00 81.81 468 LYS A C 1
ATOM 3831 O O . LYS A 1 468 ? -28.540 -7.329 50.307 1.00 81.81 468 LYS A O 1
ATOM 3836 N N . SER A 1 469 ? -27.989 -7.366 52.480 1.00 78.81 469 SER A N 1
ATOM 3837 C CA . SER A 1 469 ? -27.255 -8.628 52.406 1.00 78.81 469 SER A CA 1
ATOM 3838 C C . SER A 1 469 ? -28.188 -9.794 52.054 1.00 78.81 469 SER A C 1
ATOM 3840 O O . SER A 1 469 ? -29.330 -9.869 52.510 1.00 78.81 469 SER A O 1
ATOM 3842 N N . SER A 1 470 ? -27.693 -10.718 51.236 1.00 77.06 470 SER A N 1
ATOM 3843 C CA . SER A 1 470 ? -28.414 -11.930 50.849 1.00 77.06 470 SER A CA 1
ATOM 3844 C C . SER A 1 470 ? -28.107 -13.061 51.825 1.00 77.06 470 SER A C 1
ATOM 3846 O O . SER A 1 470 ? -26.963 -13.196 52.260 1.00 77.06 470 SER A O 1
ATOM 3848 N N . ASN A 1 471 ? -29.086 -13.913 52.139 1.00 72.12 471 ASN A N 1
ATOM 3849 C CA . ASN A 1 471 ? -28.860 -15.113 52.950 1.00 72.12 471 ASN A CA 1
ATOM 3850 C C . ASN A 1 471 ? -28.176 -16.216 52.127 1.00 72.12 471 ASN A C 1
ATOM 3852 O O . ASN A 1 471 ? -28.796 -17.189 51.702 1.00 72.12 471 ASN A O 1
ATOM 3856 N N . VAL A 1 472 ? -26.882 -16.028 51.872 1.00 66.81 472 VAL A N 1
ATOM 3857 C CA . VAL A 1 472 ? -26.035 -16.961 51.117 1.00 66.81 472 VAL A CA 1
ATOM 3858 C C . VAL A 1 472 ? -26.004 -18.336 51.782 1.00 66.81 472 VAL A C 1
ATOM 3860 O O . VAL A 1 472 ? -25.978 -19.355 51.100 1.00 66.81 472 VAL A O 1
ATOM 3863 N N . GLY A 1 473 ? -26.039 -18.375 53.113 1.00 60.94 473 GLY A N 1
ATOM 3864 C CA . GLY A 1 473 ? -26.011 -19.624 53.864 1.00 60.94 473 GLY A CA 1
ATOM 3865 C C . GLY A 1 473 ? -27.252 -20.504 53.655 1.00 60.94 473 GLY A C 1
ATOM 3866 O O . GLY A 1 473 ? -27.110 -21.725 53.589 1.00 60.94 473 GLY A O 1
ATOM 3867 N N . ALA A 1 474 ? -28.431 -19.907 53.435 1.00 63.34 474 ALA A N 1
ATOM 3868 C CA . ALA A 1 474 ? -29.639 -20.633 53.029 1.00 63.34 474 ALA A CA 1
ATOM 3869 C C . ALA A 1 474 ? -29.539 -21.202 51.599 1.00 63.34 474 ALA A C 1
ATOM 3871 O O . ALA A 1 474 ? -29.991 -22.316 51.357 1.00 63.34 474 ALA A O 1
ATOM 3872 N N . ILE A 1 475 ? -28.885 -20.482 50.679 1.00 61.84 475 ILE A N 1
ATOM 3873 C CA . ILE A 1 475 ? -28.687 -20.896 49.273 1.00 61.84 475 ILE A CA 1
ATOM 3874 C C . ILE A 1 475 ? -27.699 -22.071 49.176 1.00 61.84 475 ILE A C 1
ATOM 3876 O O . ILE A 1 475 ? -27.937 -23.057 48.490 1.00 61.84 475 ILE A O 1
ATOM 3880 N N . VAL A 1 476 ? -26.596 -22.003 49.924 1.00 58.28 476 VAL A N 1
ATOM 3881 C CA . VAL A 1 476 ? -25.540 -23.038 49.968 1.00 58.28 476 VAL A CA 1
ATOM 3882 C C . VAL A 1 476 ? -25.853 -24.108 51.044 1.00 58.28 476 VAL A C 1
ATOM 3884 O O . VAL A 1 476 ? -25.047 -24.996 51.325 1.00 58.28 476 VAL A O 1
ATOM 3887 N N . GLY A 1 477 ? -27.034 -23.994 51.673 1.00 56.09 477 GLY A N 1
ATOM 3888 C CA . GLY A 1 477 ? -27.604 -24.717 52.821 1.00 56.09 477 GLY A CA 1
ATOM 3889 C C . GLY A 1 477 ? -26.648 -25.203 53.900 1.00 56.09 477 GLY A C 1
ATOM 3890 O O . GLY A 1 477 ? -26.718 -26.361 54.326 1.00 56.09 477 GLY A O 1
ATOM 3891 N N . LYS A 1 478 ? -25.788 -24.302 54.368 1.00 56.62 478 LYS A N 1
ATOM 3892 C CA . LYS A 1 478 ? -25.051 -24.439 55.624 1.00 56.62 478 LYS A CA 1
ATOM 38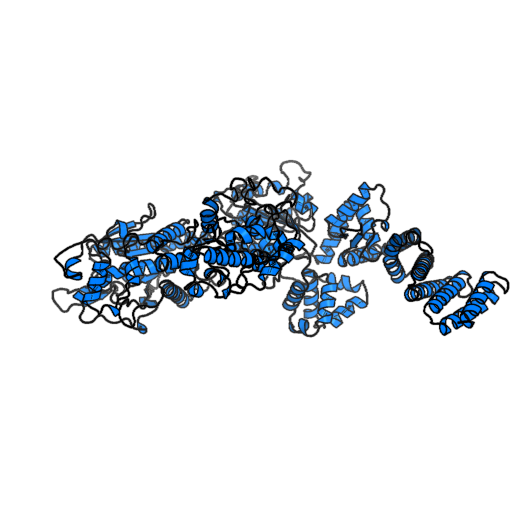93 C C . LYS A 1 478 ? -25.147 -23.100 56.369 1.00 56.62 478 LYS A C 1
ATOM 3895 O O . LYS A 1 478 ? -24.461 -22.150 56.010 1.00 56.62 478 LYS A O 1
ATOM 3900 N N . GLN A 1 479 ? -25.973 -23.091 57.424 1.00 59.25 479 GLN A N 1
ATOM 3901 C CA . GLN A 1 479 ? -26.212 -22.004 58.397 1.00 59.25 479 GLN A CA 1
ATOM 3902 C C . GLN A 1 479 ? -26.899 -20.734 57.861 1.00 59.25 479 GLN A C 1
ATOM 3904 O O . GLN A 1 479 ? -26.847 -20.434 56.679 1.00 59.25 479 GLN A O 1
ATOM 3909 N N . ASP A 1 480 ? -27.544 -19.977 58.754 1.00 61.41 480 ASP A N 1
ATOM 3910 C CA . ASP A 1 480 ? -28.108 -18.654 58.465 1.00 61.41 480 ASP A CA 1
ATOM 3911 C C . ASP A 1 480 ? -26.966 -17.624 58.409 1.00 61.41 480 ASP A C 1
ATOM 3913 O O . ASP A 1 480 ? -26.480 -17.145 59.436 1.00 61.41 480 ASP A O 1
ATOM 3917 N N . ARG A 1 481 ? -26.442 -17.371 57.202 1.00 70.69 481 ARG A N 1
ATOM 3918 C CA . ARG A 1 481 ? -25.305 -16.466 56.976 1.00 70.69 481 ARG A CA 1
ATOM 3919 C C . ARG A 1 481 ? -25.653 -15.470 55.888 1.00 70.69 481 ARG A C 1
ATOM 3921 O O . ARG A 1 481 ? -25.702 -15.818 54.705 1.00 70.69 481 ARG A O 1
ATOM 3928 N N . THR A 1 482 ? -25.793 -14.212 56.278 1.00 72.12 482 THR A N 1
ATOM 3929 C CA . THR A 1 482 ? -26.031 -13.113 55.350 1.00 72.12 482 THR A CA 1
ATOM 3930 C C . THR A 1 482 ? -24.717 -12.472 54.890 1.00 72.12 482 THR A C 1
ATOM 3932 O O . THR A 1 482 ? -23.798 -12.254 55.681 1.00 72.12 482 THR A O 1
ATOM 3935 N N . ARG A 1 483 ? -24.583 -12.213 53.583 1.00 73.44 483 ARG A N 1
ATOM 3936 C CA . ARG A 1 483 ? -23.450 -11.484 52.982 1.00 73.44 483 ARG A CA 1
ATOM 3937 C C . ARG A 1 483 ? -23.907 -10.640 51.799 1.00 73.44 483 ARG A C 1
ATOM 3939 O O . ARG A 1 483 ? -24.862 -10.997 51.114 1.00 73.44 483 ARG A O 1
ATOM 3946 N N . PHE A 1 484 ? -23.194 -9.549 51.547 1.00 74.88 484 PHE A N 1
ATOM 3947 C CA . PHE A 1 484 ? -23.256 -8.851 50.264 1.00 74.88 484 PHE A CA 1
ATOM 3948 C C . PHE A 1 484 ? -22.544 -9.701 49.219 1.00 74.88 484 PHE A C 1
ATOM 3950 O O . PHE A 1 484 ? -21.362 -9.997 49.381 1.00 74.88 484 PHE A O 1
ATOM 3957 N N . VAL A 1 485 ? -23.279 -10.127 48.199 1.00 71.88 485 VAL A N 1
ATOM 3958 C CA . VAL A 1 485 ? -22.797 -10.921 47.067 1.00 71.88 485 VAL A CA 1
ATOM 3959 C C . VAL A 1 485 ? -21.920 -10.053 46.163 1.00 71.88 485 VAL A C 1
ATOM 3961 O O . VAL A 1 485 ? -20.822 -10.473 45.787 1.00 71.88 485 VAL A O 1
ATOM 3964 N N . VAL A 1 486 ? -22.370 -8.823 45.894 1.00 75.31 486 VAL A N 1
ATOM 3965 C CA . VAL A 1 486 ? -21.668 -7.810 45.099 1.00 75.31 486 VAL A CA 1
ATOM 3966 C C . VAL A 1 486 ? -21.760 -6.471 45.831 1.00 75.31 486 VAL A C 1
ATOM 3968 O O . VAL A 1 486 ? -22.759 -5.762 45.759 1.00 75.31 486 VAL A O 1
ATOM 3971 N N . ASN A 1 487 ? -20.700 -6.126 46.558 1.00 75.12 487 ASN A N 1
ATOM 3972 C CA . ASN A 1 487 ? -20.577 -4.836 47.240 1.00 75.12 487 ASN A CA 1
ATOM 3973 C C . ASN A 1 487 ? -20.326 -3.688 46.244 1.00 75.12 487 ASN A C 1
ATOM 3975 O O . ASN A 1 487 ? -20.047 -3.930 45.075 1.00 75.12 487 ASN A O 1
ATOM 3979 N N . GLU A 1 488 ? -20.363 -2.435 46.704 1.00 80.19 488 GLU A N 1
ATOM 3980 C CA . GLU A 1 488 ? -20.125 -1.254 45.854 1.00 80.19 488 GLU A CA 1
ATOM 3981 C C . GLU A 1 488 ? -18.807 -1.334 45.062 1.00 80.19 488 GLU A C 1
ATOM 3983 O O . GLU A 1 488 ? -18.776 -1.021 43.875 1.00 80.19 488 GLU A O 1
ATOM 3988 N N . SER A 1 489 ? -17.721 -1.799 45.690 1.00 75.19 489 SER A N 1
ATOM 3989 C CA . SER A 1 489 ? -16.395 -1.845 45.061 1.00 75.19 489 SER A CA 1
ATOM 3990 C C . SER A 1 489 ? -16.269 -2.876 43.938 1.00 75.19 489 SER A C 1
ATOM 3992 O O . SER A 1 489 ? -15.345 -2.764 43.129 1.00 75.19 489 SER A O 1
ATOM 3994 N N . SER A 1 490 ? -17.171 -3.860 43.880 1.00 78.69 490 SER A N 1
ATOM 3995 C CA . SER A 1 490 ? -17.297 -4.794 42.760 1.00 78.69 490 SER A CA 1
ATOM 3996 C C . SER A 1 490 ? -18.462 -4.446 41.830 1.00 78.69 490 SER A C 1
ATOM 3998 O O . SER A 1 490 ? -18.346 -4.632 40.626 1.00 78.69 490 SER A O 1
ATOM 4000 N N . GLY A 1 491 ? -19.556 -3.908 42.373 1.00 72.50 491 GLY A N 1
ATOM 4001 C CA . GLY A 1 491 ? -20.802 -3.581 41.675 1.00 72.50 491 GLY A CA 1
ATOM 4002 C C . GLY A 1 491 ? -20.743 -2.324 40.813 1.00 72.50 491 GLY A C 1
ATOM 4003 O O . GLY A 1 491 ? -21.617 -2.108 39.974 1.00 72.50 491 GLY A O 1
ATOM 4004 N N . CYS A 1 492 ? -19.722 -1.492 41.021 1.00 80.06 492 CYS A N 1
ATOM 4005 C CA . CYS A 1 492 ? -19.571 -0.204 40.364 1.00 80.06 492 CYS A CA 1
ATOM 4006 C C . CYS A 1 492 ? -18.200 -0.065 39.699 1.00 80.06 492 CYS A C 1
ATOM 4008 O O . CYS A 1 492 ? -17.173 -0.491 40.223 1.00 80.06 492 CYS A O 1
ATOM 4010 N N . LEU A 1 493 ? -18.188 0.603 38.548 1.00 75.31 493 LEU A N 1
ATOM 4011 C CA . LEU A 1 493 ? -16.968 0.944 37.828 1.00 75.31 493 LEU A CA 1
ATOM 4012 C C . LEU A 1 493 ? -16.312 2.192 38.440 1.00 75.31 493 LEU A C 1
ATOM 4014 O O . LEU A 1 493 ? -16.942 3.244 38.532 1.00 75.31 493 LEU A O 1
ATOM 4018 N N . ASP A 1 494 ? -15.027 2.109 38.791 1.00 66.38 494 ASP A N 1
ATOM 4019 C CA . ASP A 1 494 ? -14.225 3.251 39.268 1.00 66.38 494 ASP A CA 1
ATOM 4020 C C . ASP A 1 494 ? -13.605 4.027 38.089 1.00 66.38 494 ASP A C 1
ATOM 4022 O O . ASP A 1 494 ? -12.401 4.263 38.012 1.00 66.38 494 ASP A O 1
ATOM 4026 N N . LEU A 1 495 ? -14.437 4.382 37.107 1.00 58.22 495 LEU A N 1
ATOM 4027 C CA . LEU A 1 495 ? -14.017 5.055 35.877 1.00 58.22 495 LEU A CA 1
ATOM 4028 C C . LEU A 1 495 ? -14.268 6.564 35.990 1.00 58.22 495 LEU A C 1
ATOM 4030 O O . LEU A 1 495 ? -15.276 7.050 35.473 1.00 58.22 495 LEU A O 1
ATOM 4034 N N . SER A 1 496 ? -13.348 7.314 36.608 1.00 53.56 496 SER A N 1
ATOM 4035 C CA . SER A 1 496 ? -13.383 8.793 36.752 1.00 53.56 496 SER A CA 1
ATOM 4036 C C . SER A 1 496 ? -14.633 9.374 37.454 1.00 53.56 496 SER A C 1
ATOM 4038 O O . SER A 1 496 ? -15.582 8.653 37.752 1.00 53.56 496 SER A O 1
ATOM 4040 N N . ASP A 1 497 ? -14.670 10.698 37.651 1.00 51.72 497 ASP A N 1
ATOM 4041 C CA . ASP A 1 497 ? -15.753 11.464 38.312 1.00 51.72 497 ASP A CA 1
ATOM 4042 C C . ASP A 1 497 ? -17.131 11.432 37.594 1.00 51.72 497 ASP A C 1
ATOM 4044 O O . ASP A 1 497 ? -18.050 12.155 37.963 1.00 51.72 497 ASP A O 1
ATOM 4048 N N . LEU A 1 498 ? -17.292 10.622 36.538 1.00 55.53 498 LEU A N 1
ATOM 4049 C CA . LEU A 1 498 ? -18.452 10.612 35.626 1.00 55.53 498 LEU A CA 1
ATOM 4050 C C . LEU A 1 498 ? -19.270 9.306 35.653 1.00 55.53 498 LEU A C 1
ATOM 4052 O O . LEU A 1 498 ? -20.181 9.142 34.837 1.00 55.53 498 LEU A O 1
ATOM 4056 N N . THR A 1 499 ? -18.926 8.345 36.514 1.00 70.12 499 THR A N 1
ATOM 4057 C CA . THR A 1 499 ? -19.748 7.141 36.725 1.00 70.12 499 THR A CA 1
ATOM 4058 C C . THR A 1 499 ? -20.662 7.373 37.919 1.00 70.12 499 THR A C 1
ATOM 4060 O O . THR A 1 499 ? -20.188 7.485 39.047 1.00 70.12 499 THR A O 1
ATOM 4063 N N . GLU A 1 500 ? -21.971 7.439 37.675 1.00 81.75 500 GLU A N 1
ATOM 4064 C CA . GLU A 1 500 ? -22.947 7.648 38.745 1.00 81.75 500 GLU A CA 1
ATOM 4065 C C . GLU A 1 500 ? -23.244 6.310 39.430 1.00 81.75 500 GLU A C 1
ATOM 4067 O O . GLU A 1 500 ? -23.541 5.306 38.773 1.00 81.75 500 GLU A O 1
ATOM 4072 N N . LYS A 1 501 ? -23.118 6.289 40.756 1.00 87.81 501 LYS A N 1
ATOM 4073 C CA . LYS A 1 501 ? -23.326 5.103 41.589 1.00 87.81 501 LYS A CA 1
ATOM 4074 C C . LYS A 1 501 ? -24.565 5.329 42.444 1.00 87.81 501 LYS A C 1
ATOM 4076 O O . LYS A 1 501 ? -24.644 6.335 43.143 1.00 87.81 501 LYS A O 1
ATOM 4081 N N . TYR A 1 502 ? -25.502 4.391 42.402 1.00 87.56 502 TYR A N 1
ATOM 4082 C CA . TYR A 1 502 ? -26.732 4.447 43.187 1.00 87.56 502 TYR A CA 1
ATOM 4083 C C . TYR A 1 502 ? -26.899 3.171 43.994 1.00 87.56 502 TYR A C 1
ATOM 4085 O O . TYR A 1 502 ? -26.600 2.068 43.534 1.00 87.56 502 TYR A O 1
ATOM 4093 N N . SER A 1 503 ? -27.405 3.324 45.204 1.00 86.75 503 SER A N 1
ATOM 4094 C CA . SER A 1 503 ? -27.694 2.220 46.099 1.00 86.75 503 SER A CA 1
ATOM 4095 C C . SER A 1 503 ? -29.187 1.890 46.043 1.00 86.75 503 SER A C 1
ATOM 4097 O O . SER A 1 503 ? -30.018 2.789 45.961 1.00 86.75 503 SER A O 1
ATOM 4099 N N . LEU A 1 504 ? -29.536 0.601 46.052 1.00 86.56 504 LEU A N 1
ATOM 4100 C CA . LEU A 1 504 ? -30.930 0.139 46.116 1.00 86.56 504 LEU A CA 1
ATOM 4101 C C . LEU A 1 504 ? -31.140 -0.669 47.398 1.00 86.56 504 LEU A C 1
ATOM 4103 O O . LEU A 1 504 ? -30.295 -1.499 47.754 1.00 86.56 504 LEU A O 1
ATOM 4107 N N . SER A 1 505 ? -32.281 -0.489 48.072 1.00 86.19 505 SER A N 1
ATOM 4108 C CA . SER A 1 505 ? -32.660 -1.185 49.319 1.00 86.19 505 SER A CA 1
ATOM 4109 C C . SER A 1 505 ? -33.083 -2.642 49.066 1.00 86.19 505 SER A C 1
ATOM 4111 O O . SER A 1 505 ? -34.150 -3.120 49.472 1.00 86.19 505 SER A O 1
ATOM 4113 N N . ARG A 1 506 ? -32.219 -3.374 48.363 1.00 84.19 506 ARG A N 1
ATOM 4114 C CA . ARG A 1 506 ? -32.464 -4.673 47.732 1.00 84.19 506 ARG A CA 1
ATOM 4115 C C . ARG A 1 506 ? -31.285 -5.605 47.879 1.00 84.19 506 ARG A C 1
ATOM 4117 O O . ARG A 1 506 ? -30.181 -5.167 48.196 1.00 84.19 506 ARG A O 1
ATOM 4124 N N . THR A 1 507 ? -31.552 -6.884 47.644 1.00 82.25 507 THR A N 1
ATOM 4125 C CA . THR A 1 507 ? -30.519 -7.908 47.517 1.00 82.25 507 THR A CA 1
ATOM 4126 C C . THR A 1 507 ? -30.064 -7.997 46.062 1.00 82.25 507 THR A C 1
ATOM 4128 O O . THR A 1 507 ? -30.784 -7.609 45.135 1.00 82.25 507 THR A O 1
ATOM 4131 N N . HIS A 1 508 ? -28.885 -8.568 45.838 1.00 79.19 508 HIS A N 1
ATOM 4132 C CA . HIS A 1 508 ? -28.332 -8.813 44.507 1.00 79.19 508 HIS A CA 1
ATOM 4133 C C . HIS A 1 508 ? -29.279 -9.583 43.557 1.00 79.19 508 HIS A C 1
ATOM 4135 O O . HIS A 1 508 ? -29.219 -9.449 42.337 1.00 79.19 508 HIS A O 1
ATOM 4141 N N . PHE A 1 509 ? -30.203 -10.366 44.108 1.00 73.19 509 PHE A N 1
ATOM 4142 C CA . PHE A 1 509 ? -31.091 -11.255 43.359 1.00 73.19 509 PHE A CA 1
ATOM 4143 C C . PHE A 1 509 ? -32.425 -10.633 42.919 1.00 73.19 509 PHE A C 1
ATOM 4145 O O . PHE A 1 509 ? -33.156 -11.230 42.125 1.00 73.19 509 PHE A O 1
ATOM 4152 N N . ASN A 1 510 ? -32.786 -9.457 43.442 1.00 78.12 510 ASN A N 1
ATOM 4153 C CA . ASN A 1 510 ? -34.065 -8.802 43.135 1.00 78.12 510 ASN A CA 1
ATOM 4154 C C . ASN A 1 510 ? -33.939 -7.314 42.771 1.00 78.12 510 ASN A C 1
ATOM 4156 O O . ASN A 1 510 ? -34.951 -6.612 42.683 1.00 78.12 510 ASN A O 1
ATOM 4160 N N . MET A 1 511 ? -32.717 -6.837 42.534 1.00 83.56 511 MET A N 1
ATOM 4161 C CA . MET A 1 511 ? -32.419 -5.439 42.204 1.00 83.56 511 MET A CA 1
ATOM 4162 C C . MET A 1 511 ? -32.948 -4.959 40.850 1.00 83.56 511 MET A C 1
ATOM 4164 O O . MET A 1 511 ? -33.092 -3.761 40.652 1.00 83.56 511 MET A O 1
ATOM 4168 N N . ASN A 1 512 ? -33.276 -5.872 39.938 1.00 85.00 512 ASN A N 1
ATOM 4169 C CA . ASN A 1 512 ? -33.807 -5.569 38.607 1.00 85.00 512 ASN A CA 1
ATOM 4170 C C . ASN A 1 512 ? -35.325 -5.849 38.470 1.00 85.00 512 ASN A C 1
ATOM 4172 O O . ASN A 1 512 ? -35.866 -5.816 37.359 1.00 85.00 512 ASN A O 1
ATOM 4176 N N . LYS A 1 513 ? -36.012 -6.154 39.585 1.00 87.56 513 LYS A N 1
ATOM 4177 C CA . LYS A 1 513 ? -37.425 -6.572 39.626 1.00 87.56 513 LYS A CA 1
ATOM 4178 C C . LYS A 1 513 ? -38.292 -5.538 40.350 1.00 87.56 513 LYS A C 1
ATOM 4180 O O . LYS A 1 513 ? -38.257 -5.455 41.578 1.00 87.56 513 LYS A O 1
ATOM 4185 N N . PHE A 1 514 ? -39.131 -4.820 39.608 1.00 90.06 514 PHE A N 1
ATOM 4186 C CA . PHE A 1 514 ? -40.036 -3.783 40.128 1.00 90.06 514 PHE A CA 1
ATOM 4187 C C . PHE A 1 514 ? -41.495 -4.146 39.862 1.00 90.06 514 PHE A C 1
ATOM 4189 O O . PHE A 1 514 ? -41.790 -4.808 38.866 1.00 90.06 514 PHE A O 1
ATOM 4196 N N . GLY A 1 515 ? -42.395 -3.761 40.770 1.00 86.00 515 GLY A N 1
ATOM 4197 C CA . GLY A 1 515 ? -43.809 -4.166 40.697 1.00 86.00 515 GLY A CA 1
ATOM 4198 C C . GLY A 1 515 ? -44.829 -3.037 40.769 1.00 86.00 515 GLY A C 1
ATOM 4199 O O . GLY A 1 515 ? -46.009 -3.311 40.584 1.00 86.00 515 GLY A O 1
ATOM 4200 N N . SER A 1 516 ? -44.398 -1.809 41.057 1.00 86.94 516 SER A N 1
ATOM 4201 C CA . SER A 1 516 ? -45.260 -0.626 41.134 1.00 86.94 516 SER A CA 1
ATOM 4202 C C . SER A 1 516 ? -44.466 0.629 40.752 1.00 86.94 516 SER A C 1
ATOM 4204 O O . SER A 1 516 ? -43.274 0.681 41.075 1.00 86.94 516 SER A O 1
ATOM 4206 N N . PRO A 1 517 ? -45.095 1.634 40.109 1.00 88.50 517 PRO A N 1
ATOM 4207 C CA . PRO A 1 517 ? -44.446 2.906 39.792 1.00 88.50 517 PRO A CA 1
ATOM 4208 C C . PRO A 1 517 ? -44.074 3.721 41.038 1.00 88.50 517 PRO A C 1
ATOM 4210 O O . PRO A 1 517 ? -43.170 4.548 40.968 1.00 88.50 517 PRO A O 1
ATOM 4213 N N . ASP A 1 518 ? -44.717 3.453 42.178 1.00 88.06 518 ASP A N 1
ATOM 4214 C CA . ASP A 1 518 ? -44.509 4.182 43.440 1.00 88.06 518 ASP A CA 1
ATOM 4215 C C . ASP A 1 518 ? -43.405 3.572 44.325 1.00 88.06 518 ASP A C 1
ATOM 4217 O O . ASP A 1 518 ? -43.170 4.009 45.451 1.00 88.06 518 ASP A O 1
ATOM 4221 N N . GLU A 1 519 ? -42.740 2.515 43.856 1.00 89.44 519 GLU A N 1
ATOM 4222 C CA . GLU A 1 519 ? -41.683 1.842 44.605 1.00 89.44 519 GLU A CA 1
ATOM 4223 C C . GLU A 1 519 ? -40.412 2.715 44.669 1.00 89.44 519 GLU A C 1
ATOM 4225 O O . GLU A 1 519 ? -39.868 3.079 43.633 1.00 89.44 519 GLU A O 1
ATOM 4230 N N . GLU A 1 520 ? -39.897 3.017 45.869 1.00 87.50 520 GLU A N 1
ATOM 4231 C CA . GLU A 1 520 ? -38.769 3.953 46.088 1.00 87.50 520 GLU A CA 1
ATOM 4232 C C . GLU A 1 520 ? -37.519 3.625 45.244 1.00 87.50 520 GLU A C 1
ATOM 4234 O O . GLU A 1 520 ? -36.947 4.487 44.573 1.00 87.50 520 GLU A O 1
ATOM 4239 N N . ASP A 1 521 ? -37.136 2.346 45.194 1.00 90.12 521 ASP A N 1
ATOM 4240 C CA . ASP A 1 521 ? -36.028 1.885 44.349 1.00 90.12 521 ASP A CA 1
ATOM 4241 C C . ASP A 1 521 ? -36.323 2.057 42.845 1.00 90.12 521 ASP A C 1
ATOM 4243 O O . ASP A 1 521 ? -35.408 2.305 42.061 1.00 90.12 521 ASP A O 1
ATOM 4247 N N . PHE A 1 522 ? -37.590 1.923 42.422 1.00 91.75 522 PHE A N 1
ATOM 4248 C CA . PHE A 1 522 ? -37.989 2.140 41.028 1.00 91.75 522 PHE A CA 1
ATOM 4249 C C . PHE A 1 522 ? -37.963 3.625 40.664 1.00 91.75 522 PHE A C 1
ATOM 4251 O O . PHE A 1 522 ? -37.522 3.952 39.567 1.00 91.75 522 PHE A O 1
ATOM 4258 N N . LEU A 1 523 ? -38.351 4.520 41.578 1.00 90.88 523 LEU A N 1
ATOM 4259 C CA . LEU A 1 523 ? -38.237 5.971 41.384 1.00 90.88 523 LEU A CA 1
ATOM 4260 C C . LEU A 1 523 ? -36.779 6.379 41.123 1.00 90.88 523 LEU A C 1
ATOM 4262 O O . LEU A 1 523 ? -36.506 7.128 40.191 1.00 90.88 523 LEU A O 1
ATOM 4266 N N . THR A 1 524 ? -35.830 5.792 41.858 1.00 91.50 524 THR A N 1
ATOM 4267 C CA . THR A 1 524 ? -34.392 6.031 41.633 1.00 91.50 524 THR A CA 1
ATOM 4268 C C . THR A 1 524 ? -33.954 5.580 40.232 1.00 91.50 524 THR A C 1
ATOM 4270 O O . THR A 1 524 ? -33.230 6.287 39.532 1.00 91.50 524 THR A O 1
ATOM 4273 N N . VAL A 1 525 ? -34.412 4.404 39.788 1.00 90.94 525 VAL A N 1
ATOM 4274 C CA . VAL A 1 525 ? -34.121 3.885 38.439 1.00 90.94 525 VAL A CA 1
ATOM 4275 C C . VAL A 1 525 ? -34.792 4.728 37.353 1.00 90.94 525 VAL A C 1
ATOM 4277 O O . VAL A 1 525 ? -34.178 4.988 36.316 1.00 90.94 525 VAL A O 1
ATOM 4280 N N . ARG A 1 526 ? -36.027 5.180 37.590 1.00 92.06 526 ARG A N 1
ATOM 4281 C CA . ARG A 1 526 ? -36.779 6.063 36.697 1.00 92.06 526 ARG A CA 1
ATOM 4282 C C . ARG A 1 526 ? -36.013 7.350 36.441 1.00 92.06 526 ARG A C 1
ATOM 4284 O O . ARG A 1 526 ? -35.792 7.672 35.278 1.00 92.06 526 ARG A O 1
ATOM 4291 N N . ASP A 1 527 ? -35.588 8.039 37.496 1.00 91.25 527 ASP A N 1
ATOM 4292 C CA . ASP A 1 527 ? -34.940 9.349 37.380 1.00 91.25 527 ASP A CA 1
ATOM 4293 C C . ASP A 1 527 ? -33.632 9.252 36.561 1.00 91.25 527 ASP A C 1
ATOM 4295 O O . ASP A 1 527 ? -33.312 10.126 35.751 1.00 91.25 527 ASP A O 1
ATOM 4299 N N . VAL A 1 528 ? -32.901 8.135 36.689 1.00 91.62 528 VAL A N 1
ATOM 4300 C CA . VAL A 1 528 ? -31.712 7.839 35.869 1.00 91.62 528 VAL A CA 1
ATOM 4301 C C . VAL A 1 528 ? -32.074 7.619 34.398 1.00 91.62 528 VAL A C 1
ATOM 4303 O O . VAL A 1 528 ? -31.416 8.173 33.511 1.00 91.62 528 VAL A O 1
ATOM 4306 N N . ILE A 1 529 ? -33.096 6.804 34.116 1.00 91.38 529 ILE A N 1
ATOM 4307 C CA . ILE A 1 529 ? -33.523 6.506 32.741 1.00 91.38 529 ILE A CA 1
ATOM 4308 C C . ILE A 1 529 ? -34.037 7.776 32.054 1.00 91.38 529 ILE A C 1
ATOM 4310 O O . ILE A 1 529 ? -33.643 8.046 30.919 1.00 91.38 529 ILE A O 1
ATOM 4314 N N . GLU A 1 530 ? -34.856 8.571 32.742 1.00 90.56 530 GLU A N 1
ATOM 4315 C CA . GLU A 1 530 ? -35.408 9.835 32.244 1.00 90.56 530 GLU A CA 1
ATOM 4316 C C . GLU A 1 530 ? -34.290 10.813 31.852 1.00 90.56 530 GLU A C 1
ATOM 4318 O O . GLU A 1 530 ? -34.246 11.293 30.715 1.00 90.56 530 GLU A O 1
ATOM 4323 N N . LYS A 1 531 ? -33.297 10.997 32.731 1.00 88.69 531 LYS A N 1
ATOM 4324 C CA . LYS A 1 531 ? -32.105 11.812 32.453 1.00 88.69 531 LYS A CA 1
ATOM 4325 C C . LYS A 1 531 ? -31.329 11.323 31.225 1.00 88.69 531 LYS A C 1
ATOM 4327 O O . LYS A 1 531 ? -30.912 12.129 30.389 1.00 88.69 531 LYS A O 1
ATOM 4332 N N . MET A 1 532 ? -31.121 10.010 31.083 1.00 89.44 532 MET A N 1
ATOM 4333 C CA . MET A 1 532 ? -30.415 9.452 29.920 1.00 89.44 532 MET A CA 1
ATOM 4334 C C . MET A 1 532 ? -31.194 9.650 28.614 1.00 89.44 532 MET A C 1
ATOM 4336 O O . MET A 1 532 ? -30.588 9.945 27.577 1.00 89.44 532 MET A O 1
ATOM 4340 N N . VAL A 1 533 ? -32.519 9.501 28.661 1.00 86.88 533 VAL A N 1
ATOM 4341 C CA . VAL A 1 533 ? -33.425 9.721 27.527 1.00 86.88 533 VAL A CA 1
ATOM 4342 C C . VAL A 1 533 ? -33.369 11.184 27.080 1.00 86.88 533 VAL A C 1
ATOM 4344 O O . VAL A 1 533 ? -33.138 11.435 25.893 1.00 86.88 533 VAL A O 1
ATOM 4347 N N . GLU A 1 534 ? -33.454 12.138 28.012 1.00 85.44 534 GLU A N 1
ATOM 4348 C CA . GLU A 1 534 ? -33.403 13.579 27.721 1.00 85.44 534 GLU A CA 1
ATOM 4349 C C . GLU A 1 534 ? -32.043 14.026 27.147 1.00 85.44 534 GLU A C 1
ATOM 4351 O O . GLU A 1 534 ? -31.971 14.831 26.213 1.00 85.44 534 GLU A O 1
ATOM 4356 N N . MET A 1 535 ? -30.936 13.486 27.669 1.00 82.44 535 MET A N 1
ATOM 4357 C CA . MET A 1 535 ? -29.585 13.831 27.207 1.00 82.44 535 MET A CA 1
ATOM 4358 C C . MET A 1 535 ? -29.210 13.180 25.867 1.00 82.44 535 MET A C 1
ATOM 4360 O O . MET A 1 535 ? -28.289 13.654 25.190 1.00 82.44 535 MET A O 1
ATOM 4364 N N . SER A 1 536 ? -29.906 12.113 25.463 1.00 81.00 536 SER A N 1
ATOM 4365 C CA . SER A 1 536 ? -29.537 11.310 24.293 1.00 81.00 536 SER A CA 1
ATOM 4366 C C . SER A 1 536 ? -29.429 12.104 22.978 1.00 81.00 536 SER A C 1
ATOM 4368 O O . SER A 1 536 ? -28.398 11.959 22.310 1.00 81.00 536 SER A O 1
ATOM 4370 N N . PRO A 1 537 ? -30.358 13.013 22.601 1.00 75.56 537 PRO A N 1
ATOM 4371 C CA . PRO A 1 537 ? -30.266 13.718 21.322 1.00 75.56 537 PRO A CA 1
ATOM 4372 C C . PRO A 1 537 ? -29.105 14.717 21.308 1.00 75.56 537 PRO A C 1
ATOM 4374 O O . PRO A 1 537 ? -28.417 14.850 20.298 1.00 75.56 537 PRO A O 1
ATOM 4377 N N . LYS A 1 538 ? -28.838 15.374 22.449 1.00 74.75 538 LYS A N 1
ATOM 4378 C CA . LYS A 1 538 ? -27.718 16.316 22.620 1.00 74.75 538 LYS A CA 1
ATOM 4379 C C . LYS A 1 538 ? -26.374 15.605 22.431 1.00 74.75 538 LYS A C 1
ATOM 4381 O O . LYS A 1 538 ? -25.503 16.120 21.735 1.00 74.75 538 LYS A O 1
ATOM 4386 N N . LEU A 1 539 ? -26.228 14.401 22.993 1.00 72.50 539 LEU A N 1
ATOM 4387 C CA . LEU A 1 539 ? -25.019 13.582 22.848 1.00 72.50 539 LEU A CA 1
ATOM 4388 C C . LEU A 1 539 ? -24.808 13.103 21.405 1.00 72.50 539 LEU A C 1
ATOM 4390 O O . LEU A 1 539 ? -23.687 13.169 20.903 1.00 72.50 539 LEU A O 1
ATOM 4394 N N . VAL A 1 540 ? -25.867 12.661 20.719 1.00 68.88 540 VAL A N 1
ATOM 4395 C CA . VAL A 1 540 ? -25.782 12.235 19.309 1.00 68.88 540 VAL A CA 1
ATOM 4396 C C . VAL A 1 540 ? -25.453 13.418 18.394 1.00 68.88 540 VAL A C 1
ATOM 4398 O O . VAL A 1 540 ? -24.579 13.299 17.536 1.00 68.88 540 VAL A O 1
ATOM 4401 N N . LEU A 1 541 ? -26.075 14.581 18.609 1.00 63.19 541 LEU A N 1
ATOM 4402 C CA . LEU A 1 541 ? -25.779 15.801 17.852 1.00 63.19 541 LEU A CA 1
ATOM 4403 C C . LEU A 1 541 ? -24.325 16.250 18.047 1.00 63.19 541 LEU A C 1
ATOM 4405 O O . LEU A 1 541 ? -23.628 16.485 17.059 1.00 63.19 541 LEU A O 1
ATOM 4409 N N . ALA A 1 542 ? -23.833 16.273 19.288 1.00 60.59 542 ALA A N 1
ATOM 4410 C CA . ALA A 1 542 ? -22.439 16.601 19.590 1.00 60.59 542 ALA A CA 1
ATOM 4411 C C . ALA A 1 542 ? -21.440 15.618 18.944 1.00 60.59 542 ALA A C 1
ATOM 4413 O O . ALA A 1 542 ? -20.340 16.015 18.566 1.00 60.59 542 ALA A O 1
ATOM 4414 N N . ARG A 1 543 ? -21.820 14.343 18.772 1.00 61.16 543 ARG A N 1
ATOM 4415 C CA . ARG A 1 543 ? -21.040 13.334 18.027 1.00 61.16 543 ARG A CA 1
ATOM 4416 C C . ARG A 1 543 ? -21.120 13.500 16.510 1.00 61.16 543 ARG A C 1
ATOM 4418 O O . ARG A 1 543 ? -20.145 13.220 15.826 1.00 61.16 543 ARG A O 1
ATOM 4425 N N . SER A 1 544 ? -22.242 13.983 15.978 1.00 50.69 544 SER A N 1
ATOM 4426 C CA . SER A 1 544 ? -22.418 14.220 14.536 1.00 50.69 544 SER A CA 1
ATOM 4427 C C . SER A 1 544 ? -21.645 15.443 14.021 1.00 50.69 544 SER A C 1
ATOM 4429 O O . SER A 1 544 ? -21.138 15.420 12.903 1.00 50.69 544 SER A O 1
ATOM 4431 N N . GLN A 1 545 ? -21.475 16.475 14.856 1.00 49.75 545 GLN A N 1
ATOM 4432 C CA . GLN A 1 545 ? -20.672 17.671 14.552 1.00 49.75 545 GLN A CA 1
ATOM 4433 C C . GLN A 1 545 ? -19.149 17.428 14.625 1.00 49.75 545 GLN A C 1
ATOM 4435 O O . GLN A 1 545 ? -18.371 18.306 14.270 1.00 49.75 545 GLN A O 1
ATOM 4440 N N . LEU A 1 546 ? -18.723 16.236 15.061 1.00 49.44 546 LEU A N 1
ATOM 4441 C CA . LEU A 1 546 ? -17.327 15.786 15.116 1.00 49.44 546 LEU A CA 1
ATOM 4442 C C . LEU A 1 546 ? -16.861 15.082 13.828 1.00 49.44 546 LEU A C 1
ATOM 4444 O O . LEU A 1 546 ? -15.749 14.554 13.803 1.00 49.44 546 LEU A O 1
ATOM 4448 N N . LEU A 1 547 ? -17.671 15.042 12.759 1.00 54.38 547 LEU A N 1
ATOM 4449 C CA . LEU A 1 547 ? -17.167 14.619 11.452 1.00 54.38 547 LEU A CA 1
ATOM 4450 C C . LEU A 1 547 ? -16.176 15.681 10.953 1.00 54.38 547 LEU A C 1
ATOM 4452 O O . LEU A 1 547 ? -16.576 16.824 10.728 1.00 54.38 547 LEU A O 1
ATOM 4456 N N . PRO A 1 548 ? -14.895 15.329 10.773 1.00 65.44 548 PRO A N 1
ATOM 4457 C CA . PRO A 1 548 ? -13.910 16.283 10.308 1.00 65.44 548 PRO A CA 1
ATOM 4458 C C . PRO A 1 548 ? -14.296 16.804 8.918 1.00 65.44 548 PRO A C 1
ATOM 4460 O O . PRO A 1 548 ? -14.732 16.011 8.072 1.00 65.44 548 PRO A O 1
ATOM 4463 N N . PRO A 1 549 ? -14.101 18.104 8.651 1.00 73.19 549 PRO A N 1
ATOM 4464 C CA . PRO A 1 549 ? -14.184 18.685 7.320 1.00 73.19 549 PRO A CA 1
ATOM 4465 C C . PRO A 1 549 ? -13.566 17.825 6.219 1.00 73.19 549 PRO A C 1
ATOM 4467 O O . PRO A 1 549 ? -12.423 17.393 6.336 1.00 73.19 549 PRO A O 1
ATOM 4470 N N . PHE A 1 550 ? -14.292 17.611 5.124 1.00 83.31 550 PHE A N 1
ATOM 4471 C CA . PHE A 1 550 ? -13.758 16.949 3.936 1.00 83.31 550 PHE A CA 1
ATOM 4472 C C . PHE A 1 550 ? -14.063 17.798 2.704 1.00 83.31 550 PHE A C 1
ATOM 4474 O O . PHE A 1 550 ? -15.146 17.694 2.126 1.00 83.31 550 PHE A O 1
ATOM 4481 N N . LEU A 1 551 ? -13.108 18.643 2.326 1.00 85.81 551 LEU A N 1
ATOM 4482 C CA . LEU A 1 551 ? -13.176 19.523 1.166 1.00 85.81 551 LEU A CA 1
ATOM 4483 C C . LEU A 1 551 ? -12.241 18.985 0.081 1.00 85.81 551 LEU A C 1
ATOM 4485 O O . LEU A 1 551 ? -11.071 19.352 0.007 1.00 85.81 551 LEU A O 1
ATOM 4489 N N . VAL A 1 552 ? -12.762 18.077 -0.740 1.00 85.88 552 VAL A N 1
ATOM 4490 C CA . VAL A 1 552 ? -12.068 17.528 -1.910 1.00 85.88 552 VAL A CA 1
ATOM 4491 C C . VAL A 1 552 ? -13.014 17.662 -3.106 1.00 85.88 552 VAL A C 1
ATOM 4493 O O . VAL A 1 552 ? -14.114 17.109 -3.043 1.00 85.88 552 VAL A O 1
ATOM 4496 N N . PRO A 1 553 ? -12.630 18.365 -4.189 1.00 77.75 553 PRO A N 1
ATOM 4497 C CA . PRO A 1 553 ? -13.536 18.692 -5.297 1.00 77.75 553 PRO A CA 1
ATOM 4498 C C . PRO A 1 553 ? -13.856 17.491 -6.201 1.00 77.75 553 PRO A C 1
ATOM 4500 O O . PRO A 1 553 ? -14.710 17.579 -7.078 1.00 77.75 553 PRO A O 1
ATOM 4503 N N . PHE A 1 554 ? -13.180 16.357 -5.997 1.00 78.19 554 PHE A N 1
ATOM 4504 C CA . PHE A 1 554 ? -13.294 15.169 -6.835 1.00 78.19 554 PHE A CA 1
ATOM 4505 C C . PHE A 1 554 ? -13.984 14.018 -6.108 1.00 78.19 554 PHE A C 1
ATOM 4507 O O . PHE A 1 554 ? -13.718 13.748 -4.934 1.00 78.19 554 PHE A O 1
ATOM 4514 N N . THR A 1 555 ? -14.817 13.270 -6.830 1.00 75.00 555 THR A N 1
ATOM 4515 C CA . THR A 1 555 ? -15.396 12.007 -6.355 1.00 75.00 555 THR A CA 1
ATOM 4516 C C . THR A 1 555 ? -14.338 10.907 -6.272 1.00 75.00 555 THR A C 1
ATOM 4518 O O . THR A 1 555 ? -13.378 10.896 -7.043 1.00 75.00 555 THR A O 1
ATOM 4521 N N . LYS A 1 556 ? -14.523 9.937 -5.367 1.00 76.62 556 LYS A N 1
ATOM 4522 C CA . LYS A 1 556 ? -13.632 8.772 -5.262 1.00 76.62 556 LYS A CA 1
ATOM 4523 C C . LYS A 1 556 ? -13.581 8.024 -6.597 1.00 76.62 556 LYS A C 1
ATOM 4525 O O . LYS A 1 556 ? -14.616 7.603 -7.106 1.00 76.62 556 LYS A O 1
ATOM 4530 N N . ASN A 1 557 ? -12.377 7.795 -7.115 1.00 75.69 557 ASN A N 1
ATOM 4531 C CA . ASN A 1 557 ? -12.178 6.955 -8.291 1.00 75.69 557 ASN A CA 1
ATOM 4532 C C . ASN A 1 557 ? -12.414 5.474 -7.931 1.00 75.69 557 ASN A C 1
ATOM 4534 O O . ASN A 1 557 ? -11.644 4.883 -7.170 1.00 75.69 557 ASN A O 1
ATOM 4538 N N . SER A 1 558 ? -13.491 4.882 -8.458 1.00 72.62 558 SER A N 1
ATOM 4539 C CA . SER A 1 558 ? -13.842 3.467 -8.254 1.00 72.62 558 SER A CA 1
ATOM 4540 C C . SER A 1 558 ? -12.984 2.500 -9.071 1.00 72.62 558 SER A C 1
ATOM 4542 O O . SER A 1 558 ? -12.892 1.330 -8.712 1.00 72.62 558 SER A O 1
ATOM 4544 N N . ASN A 1 559 ? -12.347 2.992 -10.135 1.00 71.94 559 ASN A N 1
ATOM 4545 C CA . ASN A 1 559 ? -11.539 2.219 -11.081 1.00 71.94 559 ASN A CA 1
ATOM 4546 C C . ASN A 1 559 ? -10.036 2.424 -10.820 1.00 71.94 559 ASN A C 1
ATOM 4548 O O . ASN A 1 559 ? -9.214 2.363 -11.731 1.00 71.94 559 ASN A O 1
ATOM 4552 N N . PHE A 1 560 ? -9.667 2.748 -9.579 1.00 84.00 560 PHE A N 1
ATOM 4553 C CA . PHE A 1 560 ? -8.269 2.872 -9.188 1.00 84.00 560 PHE A CA 1
ATOM 4554 C C . PHE A 1 560 ? -7.621 1.482 -9.150 1.00 84.00 560 PHE A C 1
ATOM 4556 O O . PHE A 1 560 ? -8.095 0.593 -8.440 1.00 84.00 560 PHE A O 1
ATOM 4563 N N . VAL A 1 561 ? -6.534 1.302 -9.902 1.00 83.56 561 VAL A N 1
ATOM 4564 C CA . VAL A 1 561 ? -5.844 0.018 -10.076 1.00 83.56 561 VAL A CA 1
ATOM 4565 C C . VAL A 1 561 ? -4.404 0.115 -9.588 1.00 83.56 561 VAL A C 1
ATOM 4567 O O . VAL A 1 561 ? -3.697 1.066 -9.914 1.00 83.56 561 VAL A O 1
ATOM 4570 N N . GLY A 1 562 ? -3.962 -0.901 -8.845 1.00 80.12 562 GLY A N 1
ATOM 4571 C CA . GLY A 1 562 ? -2.563 -1.042 -8.441 1.00 80.12 562 GLY A CA 1
ATOM 4572 C C . GLY A 1 562 ? -2.095 0.022 -7.443 1.00 80.12 562 GLY A C 1
ATOM 4573 O O . GLY A 1 562 ? -2.866 0.497 -6.603 1.00 80.12 562 GLY A O 1
ATOM 4574 N N . ARG A 1 563 ? -0.797 0.355 -7.493 1.00 86.31 563 ARG A N 1
ATOM 4575 C CA . ARG A 1 563 ? -0.159 1.473 -6.757 1.00 86.31 563 ARG A CA 1
ATOM 4576 C C . ARG A 1 563 ? -0.270 1.413 -5.227 1.00 86.31 563 ARG A C 1
ATOM 4578 O O . ARG A 1 563 ? -0.048 2.403 -4.532 1.00 86.31 563 ARG A O 1
ATOM 4585 N N . SER A 1 564 ? -0.557 0.232 -4.679 1.00 83.88 564 SER A N 1
ATOM 4586 C CA . SER A 1 564 ? -0.693 0.016 -3.231 1.00 83.88 564 SER A CA 1
ATOM 4587 C C . SER A 1 564 ? 0.617 0.228 -2.464 1.00 83.88 564 SER A C 1
ATOM 4589 O O . SER A 1 564 ? 0.579 0.577 -1.287 1.00 83.88 564 SER A O 1
ATOM 4591 N N . SER A 1 565 ? 1.767 0.031 -3.116 1.00 87.19 565 SER A N 1
ATOM 4592 C CA . SER A 1 565 ? 3.094 0.332 -2.565 1.00 87.19 565 SER A CA 1
ATOM 4593 C C . SER A 1 565 ? 3.240 1.820 -2.245 1.00 87.19 565 SER A C 1
ATOM 4595 O O . SER A 1 565 ? 3.550 2.163 -1.110 1.00 87.19 565 SER A O 1
ATOM 4597 N N . TYR A 1 566 ? 2.910 2.697 -3.198 1.00 89.88 566 TYR A N 1
ATOM 4598 C CA . TYR A 1 566 ? 2.944 4.150 -3.013 1.00 89.88 566 TYR A CA 1
ATOM 4599 C C . TYR A 1 566 ? 1.988 4.621 -1.918 1.00 89.88 566 TYR A C 1
ATOM 4601 O O . TYR A 1 566 ? 2.350 5.462 -1.105 1.00 89.88 566 TYR A O 1
ATOM 4609 N N . ILE A 1 567 ? 0.786 4.045 -1.853 1.00 89.25 567 ILE A N 1
ATOM 4610 C CA . ILE A 1 567 ? -0.192 4.369 -0.807 1.00 89.25 567 ILE A CA 1
ATOM 4611 C C . ILE A 1 567 ? 0.322 3.975 0.585 1.00 89.25 567 ILE A C 1
ATOM 4613 O O . ILE A 1 567 ? 0.174 4.747 1.527 1.00 89.25 567 ILE A O 1
ATOM 4617 N N . LYS A 1 568 ? 0.942 2.796 0.724 1.00 87.06 568 LYS A N 1
ATOM 4618 C CA . LYS A 1 568 ? 1.552 2.356 1.991 1.00 87.06 568 LYS A CA 1
ATOM 4619 C C . LYS A 1 568 ? 2.741 3.224 2.387 1.00 87.06 568 LYS A C 1
ATOM 4621 O O . LYS A 1 568 ? 2.868 3.552 3.558 1.00 87.06 568 LYS A O 1
ATOM 4626 N N . GLU A 1 569 ? 3.572 3.604 1.423 1.00 86.94 569 GLU A N 1
ATOM 4627 C CA . GLU A 1 569 ? 4.723 4.480 1.647 1.00 86.94 569 GLU A CA 1
ATOM 4628 C C . GLU A 1 569 ? 4.284 5.886 2.084 1.00 86.94 569 GLU A C 1
ATOM 4630 O O . GLU A 1 569 ? 4.832 6.433 3.039 1.00 86.94 569 GLU A O 1
ATOM 4635 N N . LEU A 1 570 ? 3.243 6.448 1.455 1.00 87.94 570 LEU A N 1
ATOM 4636 C CA . LEU A 1 570 ? 2.620 7.697 1.905 1.00 87.94 570 LEU A CA 1
ATOM 4637 C C . LEU A 1 570 ? 2.079 7.572 3.331 1.00 87.94 570 LEU A C 1
ATOM 4639 O O . LEU A 1 570 ? 2.327 8.451 4.154 1.00 87.94 570 LEU A O 1
ATOM 4643 N N . ASP A 1 571 ? 1.383 6.472 3.635 1.00 85.69 571 ASP A N 1
ATOM 4644 C CA . ASP A 1 571 ? 0.841 6.218 4.972 1.00 85.69 571 ASP A CA 1
ATOM 4645 C C . ASP A 1 571 ? 1.943 6.103 6.024 1.00 85.69 571 ASP A C 1
ATOM 4647 O O . ASP A 1 571 ? 1.809 6.670 7.105 1.00 85.69 571 ASP A O 1
ATOM 4651 N N . TYR A 1 572 ? 3.046 5.428 5.694 1.00 84.31 572 TYR A N 1
ATOM 4652 C CA . TYR A 1 572 ? 4.218 5.311 6.554 1.00 84.31 572 TYR A CA 1
ATOM 4653 C C . TYR A 1 572 ? 4.845 6.683 6.822 1.00 84.31 572 TYR A C 1
ATOM 4655 O O . TYR A 1 572 ? 4.942 7.084 7.978 1.00 84.31 572 TYR A O 1
ATOM 4663 N N . ARG A 1 573 ? 5.172 7.457 5.777 1.00 84.81 573 ARG A N 1
ATOM 4664 C CA . ARG A 1 573 ? 5.808 8.781 5.925 1.00 84.81 573 ARG A CA 1
ATOM 4665 C C . ARG A 1 573 ? 4.970 9.757 6.749 1.00 84.81 573 ARG A C 1
ATOM 4667 O O . ARG A 1 573 ? 5.522 10.487 7.567 1.00 84.81 573 ARG A O 1
ATOM 4674 N N . ILE A 1 574 ? 3.654 9.747 6.549 1.00 83.12 574 ILE A N 1
ATOM 4675 C CA . ILE A 1 574 ? 2.714 10.615 7.269 1.00 83.12 574 ILE A CA 1
ATOM 4676 C C . ILE A 1 574 ? 2.473 10.123 8.702 1.00 83.12 574 ILE A C 1
ATOM 4678 O O . ILE A 1 574 ? 2.338 10.934 9.611 1.00 83.12 574 ILE A O 1
ATOM 4682 N N . SER A 1 575 ? 2.447 8.809 8.940 1.00 77.38 575 SER A N 1
ATOM 4683 C CA . SER A 1 575 ? 2.228 8.261 10.289 1.00 77.38 575 SER A CA 1
ATOM 4684 C C . SER A 1 575 ? 3.480 8.328 11.168 1.00 77.38 575 SER A C 1
ATOM 4686 O O . SER A 1 575 ? 3.363 8.519 12.374 1.00 77.38 575 SER A O 1
ATOM 4688 N N . SER A 1 576 ? 4.674 8.190 10.584 1.00 76.25 576 SER A N 1
ATOM 4689 C CA . SER A 1 576 ? 5.952 8.290 11.303 1.00 76.25 576 SER A CA 1
ATOM 4690 C C . SER A 1 576 ? 6.283 9.720 11.730 1.00 76.25 576 SER A C 1
ATOM 4692 O O . SER A 1 576 ? 6.970 9.914 12.729 1.00 76.25 576 SER A O 1
ATOM 4694 N N . ASN A 1 577 ? 5.809 10.719 10.986 1.00 76.31 577 ASN A N 1
ATOM 4695 C CA . ASN A 1 577 ? 5.955 12.126 11.333 1.00 76.31 577 ASN A CA 1
ATOM 4696 C C . ASN A 1 577 ? 4.658 12.865 10.968 1.00 76.31 577 ASN A C 1
ATOM 4698 O O . ASN A 1 577 ? 4.494 13.263 9.816 1.00 76.31 577 ASN A O 1
ATOM 4702 N N . PRO A 1 578 ? 3.730 13.070 11.918 1.00 64.94 578 PRO A N 1
ATOM 4703 C CA . PRO A 1 578 ? 2.443 13.689 11.612 1.00 64.94 578 PRO A CA 1
ATOM 4704 C C . PRO A 1 578 ? 2.550 15.162 11.185 1.00 64.94 578 PRO A C 1
ATOM 4706 O O . PRO A 1 578 ? 1.611 15.671 10.583 1.00 64.94 578 PRO A O 1
ATOM 4709 N N . SER A 1 579 ? 3.706 15.810 11.383 1.00 74.94 579 SER A N 1
ATOM 4710 C CA . SER A 1 579 ? 4.048 17.136 10.834 1.00 74.94 579 SER A CA 1
ATOM 4711 C C . SER A 1 579 ? 4.673 17.078 9.429 1.00 74.94 579 SER A C 1
ATOM 4713 O O . SER A 1 579 ? 5.228 18.074 8.951 1.00 74.94 579 SER A O 1
ATOM 4715 N N . ALA A 1 580 ? 4.690 15.906 8.781 1.00 78.62 580 ALA A N 1
ATOM 4716 C CA . ALA A 1 580 ? 5.419 15.701 7.536 1.00 78.62 580 ALA A CA 1
ATOM 4717 C C . ALA A 1 580 ? 4.838 16.513 6.376 1.00 78.62 580 ALA A C 1
ATOM 4719 O O . ALA A 1 580 ? 3.628 16.574 6.140 1.00 78.62 580 ALA A O 1
ATOM 4720 N N . ARG A 1 581 ? 5.758 17.065 5.585 1.00 88.94 581 ARG A N 1
ATOM 4721 C CA . ARG A 1 581 ? 5.506 17.531 4.224 1.00 88.94 581 ARG A CA 1
ATOM 4722 C C . ARG A 1 581 ? 6.036 16.466 3.286 1.00 88.94 581 ARG A C 1
ATOM 4724 O O . ARG A 1 581 ? 7.216 16.140 3.376 1.00 88.94 581 ARG A O 1
ATOM 4731 N N . VAL A 1 582 ? 5.198 15.934 2.406 1.00 91.38 582 VAL A N 1
ATOM 4732 C CA . VAL A 1 582 ? 5.564 14.870 1.462 1.00 91.38 582 VAL A CA 1
ATOM 4733 C C . VAL A 1 582 ? 5.282 15.356 0.047 1.00 91.38 582 VAL A C 1
ATOM 4735 O O . VAL A 1 582 ? 4.161 15.756 -0.250 1.00 91.38 582 VAL A O 1
ATOM 4738 N N . ALA A 1 583 ? 6.276 15.317 -0.837 1.00 90.81 583 ALA A N 1
ATOM 4739 C CA . ALA A 1 583 ? 6.087 15.678 -2.241 1.00 90.81 583 ALA A CA 1
ATOM 4740 C C . ALA A 1 583 ? 6.004 14.429 -3.122 1.00 90.81 583 ALA A C 1
ATOM 4742 O O . ALA A 1 583 ? 6.946 13.648 -3.186 1.00 90.81 583 ALA A O 1
ATOM 4743 N N . ILE A 1 584 ? 4.886 14.237 -3.816 1.00 92.12 584 ILE A N 1
ATOM 4744 C CA . ILE A 1 584 ? 4.697 13.196 -4.827 1.00 92.12 584 ILE A CA 1
ATOM 4745 C C . ILE A 1 584 ? 5.110 13.780 -6.174 1.00 92.12 584 ILE A C 1
ATOM 4747 O O . ILE A 1 584 ? 4.457 14.697 -6.679 1.00 92.12 584 ILE A O 1
ATOM 4751 N N . PHE A 1 585 ? 6.157 13.228 -6.777 1.00 86.56 585 PHE A N 1
ATOM 4752 C CA . PHE A 1 585 ? 6.659 13.699 -8.062 1.00 86.56 585 PHE A CA 1
ATOM 4753 C C . PHE A 1 585 ? 6.826 12.582 -9.080 1.00 86.56 585 PHE A C 1
ATOM 4755 O O . PHE A 1 585 ? 6.743 11.404 -8.747 1.00 86.56 585 PHE A O 1
ATOM 4762 N N . GLY A 1 586 ? 6.991 12.953 -10.344 1.00 75.38 586 GLY A N 1
ATOM 4763 C CA . GLY A 1 586 ? 7.125 12.018 -11.456 1.00 75.38 586 GLY A CA 1
ATOM 4764 C C . GLY A 1 586 ? 6.428 12.528 -12.708 1.00 75.38 586 GLY A C 1
ATOM 4765 O O . GLY A 1 586 ? 5.783 13.577 -12.697 1.00 75.38 586 GLY A O 1
ATOM 4766 N N . LEU A 1 587 ? 6.507 11.748 -13.777 1.00 70.44 587 LEU A N 1
ATOM 4767 C CA . LEU A 1 587 ? 6.058 12.120 -15.117 1.00 70.44 587 LEU A CA 1
ATOM 4768 C C . LEU A 1 587 ? 4.620 12.693 -15.181 1.00 70.44 587 LEU A C 1
ATOM 4770 O O . LEU A 1 587 ? 3.719 12.300 -14.421 1.00 70.44 587 LEU A O 1
ATOM 4774 N N . GLY A 1 588 ? 4.358 13.608 -16.117 1.00 66.56 588 GLY A N 1
ATOM 4775 C CA . GLY A 1 588 ? 2.994 14.040 -16.451 1.00 66.56 588 GLY A CA 1
ATOM 4776 C C . GLY A 1 588 ? 2.119 12.846 -16.859 1.00 66.56 588 GLY A C 1
ATOM 4777 O O . GLY A 1 588 ? 2.542 11.999 -17.636 1.00 66.56 588 GLY A O 1
ATOM 4778 N N . GLY A 1 589 ? 0.905 12.730 -16.310 1.00 67.25 589 GLY A N 1
ATOM 4779 C CA . GLY A 1 589 ? -0.012 11.623 -16.635 1.00 67.25 589 GLY A CA 1
ATOM 4780 C C . GLY A 1 589 ? 0.242 10.284 -15.918 1.00 67.25 589 GLY A C 1
ATOM 4781 O O . GLY A 1 589 ? -0.545 9.355 -16.096 1.00 67.25 589 GLY A O 1
ATOM 4782 N N . VAL A 1 590 ? 1.255 10.186 -15.043 1.00 79.94 590 VAL A N 1
ATOM 4783 C CA . VAL A 1 590 ? 1.592 8.954 -14.286 1.00 79.94 590 VAL A CA 1
ATOM 4784 C C . VAL A 1 590 ? 0.639 8.632 -13.116 1.00 79.94 590 VAL A C 1
ATOM 4786 O O . VAL A 1 590 ? 0.779 7.614 -12.435 1.00 79.94 590 VAL A O 1
ATOM 4789 N N . GLY A 1 591 ? -0.339 9.506 -12.854 1.00 80.25 591 GLY A N 1
ATOM 4790 C CA . GLY A 1 591 ? -1.375 9.291 -11.838 1.00 80.25 591 GLY A CA 1
ATOM 4791 C C . GLY A 1 591 ? -1.093 9.873 -10.445 1.00 80.25 591 GLY A C 1
ATOM 4792 O O . GLY A 1 591 ? -1.746 9.457 -9.494 1.00 80.25 591 GLY A O 1
ATOM 4793 N N . LYS A 1 592 ? -0.182 10.847 -10.297 1.00 86.69 592 LYS A N 1
ATOM 4794 C CA . LYS A 1 592 ? 0.134 11.508 -9.005 1.00 86.69 592 LYS A CA 1
ATOM 4795 C C . LYS A 1 592 ? -1.114 12.029 -8.279 1.00 86.69 592 LYS A C 1
ATOM 4797 O O . LYS A 1 592 ? -1.375 11.641 -7.144 1.00 86.69 592 LYS A O 1
ATOM 4802 N N . THR A 1 593 ? -1.933 12.823 -8.972 1.00 85.50 593 THR A N 1
ATOM 4803 C CA . THR A 1 593 ? -3.205 13.357 -8.457 1.00 85.50 593 THR A CA 1
ATOM 4804 C C . THR A 1 593 ? -4.175 12.243 -8.057 1.00 85.50 593 THR A C 1
ATOM 4806 O O . THR A 1 593 ? -4.853 12.350 -7.042 1.00 85.50 593 THR A O 1
ATOM 4809 N N . GLN A 1 594 ? -4.202 11.124 -8.791 1.00 86.88 594 GLN A N 1
ATOM 4810 C CA . GLN A 1 594 ? -5.050 9.973 -8.455 1.00 86.88 594 GLN A CA 1
ATOM 4811 C C . GLN A 1 594 ? -4.561 9.233 -7.203 1.00 86.88 594 GLN A C 1
ATOM 4813 O O . GLN A 1 594 ? -5.384 8.793 -6.404 1.00 86.88 594 GLN A O 1
ATOM 4818 N N . ILE A 1 595 ? -3.244 9.132 -6.994 1.00 90.44 595 ILE A N 1
ATOM 4819 C CA . ILE A 1 595 ? -2.655 8.573 -5.767 1.00 90.44 595 ILE A CA 1
ATOM 4820 C C . ILE A 1 595 ? -3.003 9.463 -4.567 1.00 90.44 595 ILE A C 1
ATOM 4822 O O . ILE A 1 595 ? -3.502 8.954 -3.562 1.00 90.44 595 ILE A O 1
ATOM 4826 N N . ALA A 1 596 ? -2.817 10.783 -4.688 1.00 90.88 596 ALA A N 1
ATOM 4827 C CA . ALA A 1 596 ? -3.175 11.742 -3.640 1.00 90.88 596 ALA A CA 1
ATOM 4828 C C . ALA A 1 596 ? -4.680 11.698 -3.317 1.00 90.88 596 ALA A C 1
ATOM 4830 O O . ALA A 1 596 ? -5.068 11.638 -2.151 1.00 90.88 596 ALA A O 1
ATOM 4831 N N . LEU A 1 597 ? -5.533 11.632 -4.345 1.00 89.62 597 LEU A N 1
ATOM 4832 C CA . LEU A 1 597 ? -6.983 11.512 -4.200 1.00 89.62 597 LEU A CA 1
ATOM 4833 C C . LEU A 1 597 ? -7.392 10.201 -3.518 1.00 89.62 597 LEU A C 1
ATOM 4835 O O . LEU A 1 597 ? -8.218 10.203 -2.604 1.00 89.62 597 LEU A O 1
ATOM 4839 N N . HIS A 1 598 ? -6.809 9.073 -3.929 1.00 89.25 598 HIS A N 1
ATOM 4840 C CA . HIS A 1 598 ? -7.083 7.782 -3.304 1.00 89.25 598 HIS A CA 1
ATOM 4841 C C . HIS A 1 598 ? -6.682 7.793 -1.823 1.00 89.25 598 HIS A C 1
ATOM 4843 O O . HIS A 1 598 ? -7.456 7.349 -0.970 1.00 89.25 598 HIS A O 1
ATOM 4849 N N . TYR A 1 599 ? -5.518 8.370 -1.509 1.00 89.88 599 TYR A N 1
ATOM 4850 C CA . TYR A 1 599 ? -5.042 8.527 -0.138 1.00 89.88 599 TYR A CA 1
ATOM 4851 C C . TYR A 1 599 ? -5.956 9.439 0.699 1.00 89.88 599 TYR A C 1
ATOM 4853 O O . TYR A 1 599 ? -6.313 9.078 1.821 1.00 89.88 599 TYR A O 1
ATOM 4861 N N . ALA A 1 600 ? -6.436 10.558 0.142 1.00 89.06 600 ALA A N 1
ATOM 4862 C CA . ALA A 1 600 ? -7.396 11.459 0.791 1.00 89.06 600 ALA A CA 1
ATOM 4863 C C . ALA A 1 600 ? -8.663 10.719 1.252 1.00 89.06 600 ALA A C 1
ATOM 4865 O O . ALA A 1 600 ? -9.078 10.797 2.414 1.00 89.06 600 ALA A O 1
ATOM 4866 N N . TYR A 1 601 ? -9.256 9.934 0.348 1.00 84.56 601 TYR A N 1
ATOM 4867 C CA . TYR A 1 601 ? -10.437 9.126 0.650 1.00 84.56 601 TYR A CA 1
ATOM 4868 C C . TYR A 1 601 ? -10.143 7.972 1.614 1.00 84.56 601 TYR A C 1
ATOM 4870 O O . TYR A 1 601 ? -11.038 7.569 2.362 1.00 84.56 601 TYR A O 1
ATOM 4878 N N . GLN A 1 602 ? -8.920 7.438 1.618 1.00 81.12 602 GLN A N 1
ATOM 4879 C CA . GLN A 1 602 ? -8.489 6.429 2.582 1.00 81.12 602 GLN A CA 1
ATOM 4880 C C . GLN A 1 602 ? -8.326 7.028 3.988 1.00 81.12 602 GLN A C 1
ATOM 4882 O O . GLN A 1 602 ? -8.784 6.425 4.961 1.00 81.12 602 GLN A O 1
ATOM 4887 N N . ARG A 1 603 ? -7.751 8.233 4.109 1.00 76.81 603 ARG A N 1
ATOM 4888 C CA . ARG A 1 603 ? -7.612 8.952 5.388 1.00 76.81 603 ARG A CA 1
ATOM 4889 C C . ARG A 1 603 ? -8.966 9.307 5.992 1.00 76.81 603 ARG A C 1
ATOM 4891 O O . ARG A 1 603 ? -9.171 9.017 7.167 1.00 76.81 603 ARG A O 1
ATOM 4898 N N . LYS A 1 604 ? -9.925 9.757 5.170 1.00 76.62 604 LYS A N 1
ATOM 4899 C CA . LYS A 1 604 ? -11.335 9.957 5.571 1.00 76.62 604 LYS A CA 1
ATOM 4900 C C . LYS A 1 604 ? -11.969 8.701 6.197 1.00 76.62 604 LYS A C 1
ATOM 4902 O O . LYS A 1 604 ? -12.844 8.797 7.058 1.00 76.62 604 LYS A O 1
ATOM 4907 N N . GLN A 1 605 ? -11.564 7.510 5.745 1.00 65.31 605 GLN A N 1
ATOM 4908 C CA . GLN A 1 605 ? -12.104 6.229 6.220 1.00 65.31 605 GLN A CA 1
ATOM 4909 C C . GLN A 1 605 ? -11.396 5.703 7.478 1.00 65.31 605 GLN A C 1
ATOM 4911 O O . GLN A 1 605 ? -12.061 5.103 8.322 1.00 65.31 605 GLN A O 1
ATOM 4916 N N . LYS A 1 606 ? -10.081 5.916 7.619 1.00 61.34 606 LYS A N 1
ATOM 4917 C CA . LYS A 1 606 ? -9.263 5.351 8.710 1.00 61.34 606 LYS A CA 1
ATOM 4918 C C . LYS A 1 606 ? -9.304 6.158 10.016 1.00 61.34 606 LYS A C 1
ATOM 4920 O O . LYS A 1 606 ? -9.372 5.547 11.078 1.00 61.34 606 LYS A O 1
ATOM 4925 N N . SER A 1 607 ? -9.264 7.491 9.948 1.00 58.69 607 SER A N 1
ATOM 4926 C CA . SER A 1 607 ? -9.179 8.386 11.118 1.00 58.69 607 SER A CA 1
ATOM 4927 C C . SER A 1 607 ? -10.200 9.527 11.001 1.00 58.69 607 SER A C 1
ATOM 4929 O O . SER A 1 607 ? -10.521 9.925 9.877 1.00 58.69 607 SER A O 1
ATOM 4931 N N . PRO A 1 608 ? -10.744 10.073 12.108 1.00 63.41 608 PRO A N 1
ATOM 4932 C CA . PRO A 1 608 ? -11.405 11.373 12.091 1.00 63.41 608 PRO A CA 1
ATOM 4933 C C . PRO A 1 608 ? -10.366 12.486 11.828 1.00 63.41 608 PRO A C 1
ATOM 4935 O O . PRO A 1 608 ? -10.012 13.245 12.721 1.00 63.41 608 PRO A O 1
ATOM 4938 N N . CYS A 1 609 ? -9.901 12.584 10.580 1.00 74.94 609 CYS A N 1
ATOM 4939 C CA . CYS A 1 609 ? -8.953 13.585 10.096 1.00 74.94 609 CYS A CA 1
ATOM 4940 C C . CYS A 1 609 ? -9.633 14.520 9.081 1.00 74.94 609 CYS A C 1
ATOM 4942 O O . CYS A 1 609 ? -10.320 14.049 8.167 1.00 74.94 609 CYS A O 1
ATOM 4944 N N . ALA A 1 610 ? -9.458 15.834 9.247 1.00 85.38 610 ALA A N 1
ATOM 4945 C CA . ALA A 1 610 ? -9.952 16.828 8.295 1.00 85.38 610 ALA A CA 1
ATOM 4946 C C . ALA A 1 610 ? -9.099 16.803 7.023 1.00 85.38 610 ALA A C 1
ATOM 4948 O O . ALA A 1 610 ? -7.878 16.785 7.117 1.00 85.38 610 ALA A O 1
ATOM 4949 N N . VAL A 1 611 ? -9.704 16.813 5.837 1.00 90.62 611 VAL A N 1
ATOM 4950 C CA . VAL A 1 611 ? -8.963 16.785 4.567 1.00 90.62 611 VAL A CA 1
ATOM 4951 C C . VAL A 1 611 ? -9.357 17.974 3.708 1.00 90.62 611 VAL A C 1
ATOM 4953 O O . VAL A 1 611 ? -10.539 18.166 3.420 1.00 90.62 611 VAL A O 1
ATOM 4956 N N . PHE A 1 612 ? -8.360 18.740 3.278 1.00 92.94 612 PHE A N 1
ATOM 4957 C CA . PHE A 1 612 ? -8.524 19.916 2.432 1.00 92.94 612 PHE A CA 1
ATOM 4958 C C . PHE A 1 612 ? -7.706 19.766 1.154 1.00 92.94 612 PHE A C 1
ATOM 4960 O O . PHE A 1 612 ? -6.562 19.312 1.191 1.00 92.94 612 PHE A O 1
ATOM 4967 N N . TRP A 1 613 ? -8.290 20.164 0.030 1.00 93.00 613 TRP A N 1
ATOM 4968 C CA . TRP A 1 613 ? -7.663 20.125 -1.282 1.00 93.00 613 TRP A CA 1
ATOM 4969 C C . TRP A 1 613 ? -7.500 21.537 -1.836 1.00 93.00 613 TRP A C 1
ATOM 4971 O O . TRP A 1 613 ? -8.469 22.290 -1.920 1.00 93.00 613 TRP A O 1
ATOM 4981 N N . VAL A 1 614 ? -6.282 21.878 -2.242 1.00 90.44 614 VAL A N 1
ATOM 4982 C CA . VAL A 1 614 ? -5.914 23.180 -2.798 1.00 90.44 614 VAL A CA 1
ATOM 4983 C C . VAL A 1 614 ? -5.231 22.956 -4.141 1.00 90.44 614 VAL A C 1
ATOM 4985 O O . VAL A 1 614 ? -4.267 22.205 -4.239 1.00 90.44 614 VAL A O 1
ATOM 4988 N N . SER A 1 615 ? -5.735 23.611 -5.182 1.00 84.50 615 SER A N 1
ATOM 4989 C CA . SER A 1 615 ? -5.081 23.655 -6.492 1.00 84.50 615 SER A CA 1
ATOM 4990 C C . SER A 1 615 ? -4.038 24.773 -6.495 1.00 84.50 615 SER A C 1
ATOM 4992 O O . SER A 1 615 ? -4.373 25.904 -6.151 1.00 84.50 615 SER A O 1
ATOM 4994 N N . ALA A 1 616 ? -2.800 24.466 -6.884 1.00 80.62 616 ALA A N 1
ATOM 4995 C CA . ALA A 1 616 ? -1.690 25.419 -6.991 1.00 80.62 616 ALA A CA 1
ATOM 4996 C C . ALA A 1 616 ? -1.314 25.746 -8.449 1.00 80.62 616 ALA A C 1
ATOM 4998 O O . ALA A 1 616 ? -0.190 26.155 -8.723 1.00 80.62 616 ALA A O 1
ATOM 4999 N N . VAL A 1 617 ? -2.267 25.587 -9.375 1.00 70.56 617 VAL A N 1
ATOM 5000 C CA . VAL A 1 617 ? -2.096 25.916 -10.801 1.00 70.56 617 VAL A CA 1
ATOM 5001 C C . VAL A 1 617 ? -1.765 27.402 -10.994 1.00 70.56 617 VAL A C 1
ATOM 5003 O O . VAL A 1 617 ? -0.903 27.743 -11.799 1.00 70.56 617 VAL A O 1
ATOM 5006 N N . ASP A 1 618 ? -2.434 28.281 -10.246 1.00 69.88 618 ASP A N 1
ATOM 5007 C CA . ASP A 1 618 ? -2.185 29.722 -10.228 1.00 69.88 618 ASP A CA 1
ATOM 5008 C C . ASP A 1 618 ? -2.576 30.337 -8.867 1.00 69.88 618 ASP A C 1
ATOM 5010 O O . ASP A 1 618 ? -3.205 29.696 -8.018 1.00 69.88 618 ASP A O 1
ATOM 5014 N N . THR A 1 619 ? -2.215 31.604 -8.643 1.00 75.81 619 THR A N 1
ATOM 5015 C CA . THR A 1 619 ? -2.512 32.315 -7.388 1.00 75.81 619 THR A CA 1
ATOM 5016 C C . THR A 1 619 ? -4.017 32.455 -7.129 1.00 75.81 619 THR A C 1
ATOM 5018 O O . THR A 1 619 ? -4.451 32.375 -5.981 1.00 75.81 619 THR A O 1
ATOM 5021 N N . ALA A 1 620 ? -4.833 32.627 -8.173 1.00 76.69 620 ALA A N 1
ATOM 5022 C CA . ALA A 1 620 ? -6.274 32.849 -8.036 1.00 76.69 620 ALA A CA 1
ATOM 5023 C C . ALA A 1 620 ? -7.011 31.590 -7.541 1.00 76.69 620 ALA A C 1
ATOM 5025 O O . ALA A 1 620 ? -7.853 31.664 -6.642 1.00 76.69 620 ALA A O 1
ATOM 5026 N N . THR A 1 621 ? -6.668 30.423 -8.090 1.00 79.38 621 THR A N 1
ATOM 5027 C CA . THR A 1 621 ? -7.214 29.121 -7.680 1.00 79.38 621 THR A CA 1
ATOM 5028 C C . THR A 1 621 ? -6.790 28.748 -6.260 1.00 79.38 621 THR A C 1
ATOM 5030 O O . THR A 1 621 ? -7.610 28.226 -5.498 1.00 79.38 621 THR A O 1
ATOM 5033 N N . PHE A 1 622 ? -5.560 29.092 -5.866 1.00 82.38 622 PHE A N 1
ATOM 5034 C CA . PHE A 1 622 ? -5.079 28.918 -4.496 1.00 82.38 622 PHE A CA 1
ATOM 5035 C C . PHE A 1 622 ? -5.880 29.769 -3.495 1.00 82.38 622 PHE A C 1
ATOM 5037 O O . PHE A 1 622 ? -6.335 29.266 -2.463 1.00 82.38 622 PHE A O 1
ATOM 5044 N N . GLU A 1 623 ? -6.096 31.053 -3.802 1.00 83.00 623 GLU A N 1
ATOM 5045 C CA . GLU A 1 623 ? -6.860 31.966 -2.941 1.00 83.00 623 GLU A CA 1
ATOM 5046 C C . GLU A 1 623 ? -8.324 31.548 -2.805 1.00 83.00 623 GLU A C 1
ATOM 5048 O O . GLU A 1 623 ? -8.852 31.509 -1.691 1.00 83.00 623 GLU A O 1
ATOM 5053 N N . GLN A 1 624 ? -8.960 31.154 -3.909 1.00 82.31 624 GLN A N 1
ATOM 5054 C CA . GLN A 1 624 ? -10.334 30.661 -3.896 1.00 82.31 624 GLN A CA 1
ATOM 5055 C C . GLN A 1 624 ? -10.488 29.414 -3.010 1.00 82.31 624 GLN A C 1
ATOM 5057 O O . GLN A 1 624 ? -11.442 29.329 -2.233 1.00 82.31 624 GLN A O 1
ATOM 5062 N N . ALA A 1 625 ? -9.539 28.474 -3.062 1.00 83.81 625 ALA A N 1
ATOM 5063 C CA . ALA A 1 625 ? -9.568 27.289 -2.206 1.00 83.81 625 ALA A CA 1
ATOM 5064 C C . ALA A 1 625 ? -9.455 27.656 -0.714 1.00 83.81 625 ALA A C 1
ATOM 5066 O O . ALA A 1 625 ? -10.212 27.145 0.113 1.00 83.81 625 ALA A O 1
ATOM 5067 N N . TYR A 1 626 ? -8.576 28.598 -0.356 1.00 85.75 626 TYR A N 1
ATOM 5068 C CA . TYR A 1 626 ? -8.459 29.088 1.023 1.00 85.75 626 TYR A CA 1
ATOM 5069 C C . TYR A 1 626 ? -9.717 29.829 1.507 1.00 85.75 626 TYR A C 1
ATOM 5071 O O . TYR A 1 626 ? -10.078 29.705 2.681 1.00 85.75 626 TYR A O 1
ATOM 5079 N N . LEU A 1 627 ? -10.425 30.544 0.624 1.00 84.62 627 LEU A N 1
ATOM 5080 C CA . LEU A 1 627 ? -11.726 31.147 0.939 1.00 84.62 627 LEU A CA 1
ATOM 5081 C C . LEU A 1 627 ? -12.788 30.087 1.260 1.00 84.62 627 LEU A C 1
ATOM 5083 O O . LEU A 1 627 ? -13.577 30.266 2.190 1.00 84.62 627 LEU A O 1
ATOM 5087 N N . GLU A 1 628 ? -12.820 28.980 0.517 1.00 82.88 628 GLU A N 1
ATOM 5088 C CA . GLU A 1 628 ? -13.744 27.870 0.783 1.00 82.88 628 GLU A CA 1
ATOM 5089 C C . GLU A 1 628 ? -13.419 27.147 2.092 1.00 82.88 628 GLU A C 1
ATOM 5091 O O . GLU A 1 628 ? -14.329 26.882 2.884 1.00 82.88 628 GLU A O 1
ATOM 5096 N N . ILE A 1 629 ? -12.131 26.918 2.370 1.00 87.38 629 ILE A N 1
ATOM 5097 C CA . ILE A 1 629 ? -11.673 26.380 3.658 1.00 87.38 629 ILE A CA 1
ATOM 5098 C C . ILE A 1 629 ? -12.122 27.304 4.798 1.00 87.38 629 ILE A C 1
ATOM 5100 O O . ILE A 1 629 ? -12.713 26.835 5.769 1.00 87.38 629 ILE A O 1
ATOM 5104 N N . ALA A 1 630 ? -11.914 28.618 4.677 1.00 83.12 630 ALA A N 1
ATOM 5105 C CA . ALA A 1 630 ? -12.298 29.582 5.707 1.00 83.12 630 ALA A CA 1
ATOM 5106 C C . ALA A 1 630 ? -13.809 29.585 5.991 1.00 83.12 630 ALA A C 1
ATOM 5108 O O . ALA A 1 630 ? -14.212 29.578 7.159 1.00 83.12 630 ALA A O 1
ATOM 5109 N N . LYS A 1 631 ? -14.643 29.535 4.940 1.00 80.75 631 LYS A N 1
ATOM 5110 C CA . LYS A 1 631 ? -16.106 29.414 5.070 1.00 80.75 631 LYS A CA 1
ATOM 5111 C C . LYS A 1 631 ? -16.494 28.147 5.824 1.00 80.75 631 LYS A C 1
ATOM 5113 O O . LYS A 1 631 ? -17.316 28.205 6.732 1.00 80.75 631 LYS A O 1
ATOM 5118 N N . LEU A 1 632 ? -15.882 27.018 5.476 1.00 79.94 632 LEU A N 1
ATOM 5119 C CA . LEU A 1 632 ? -16.196 25.724 6.075 1.00 79.94 632 LEU A CA 1
ATOM 5120 C C . LEU A 1 632 ? -15.741 25.635 7.542 1.00 79.94 632 LEU A C 1
ATOM 5122 O O . LEU A 1 632 ? -16.422 25.033 8.369 1.00 79.94 632 LEU A O 1
ATOM 5126 N N . LEU A 1 633 ? -14.637 26.300 7.887 1.00 77.62 633 LEU A N 1
ATOM 5127 C CA . LEU A 1 633 ? -14.142 26.428 9.261 1.00 77.62 633 LEU A CA 1
ATOM 5128 C C . LEU A 1 633 ? -14.911 27.461 10.107 1.00 77.62 633 LEU A C 1
ATOM 5130 O O . LEU A 1 633 ? -14.528 27.703 11.254 1.00 77.62 633 LEU A O 1
ATOM 5134 N N . ASN A 1 634 ? -15.972 28.076 9.565 1.00 73.31 634 ASN A N 1
ATOM 5135 C CA . ASN A 1 634 ? -16.712 29.182 10.182 1.00 73.31 634 ASN A CA 1
ATOM 5136 C C . ASN A 1 634 ? -15.795 30.332 10.637 1.00 73.31 634 ASN A C 1
ATOM 5138 O O . ASN A 1 634 ? -16.038 30.978 11.660 1.00 73.31 634 ASN A O 1
ATOM 5142 N N . ILE A 1 635 ? -14.723 30.596 9.886 1.00 75.94 635 ILE A N 1
ATOM 5143 C CA . ILE A 1 635 ? -13.858 31.748 10.129 1.00 75.94 635 ILE A CA 1
ATOM 5144 C C . ILE A 1 635 ? -14.597 32.963 9.576 1.00 75.94 635 ILE A C 1
ATOM 5146 O O . ILE A 1 635 ? -14.524 33.290 8.392 1.00 75.94 635 ILE A O 1
ATOM 5150 N N . SER A 1 636 ? -15.358 33.625 10.443 1.00 57.84 636 SER A N 1
ATOM 5151 C CA . SER A 1 636 ? -15.990 34.898 10.134 1.00 57.84 636 SER A CA 1
ATOM 5152 C C . SER A 1 636 ? -14.910 35.972 10.050 1.00 57.84 636 SER A C 1
ATOM 5154 O O . SER A 1 636 ? -14.591 36.632 11.041 1.00 57.84 636 SER A O 1
ATOM 5156 N N . GLY A 1 637 ? -14.348 36.159 8.858 1.00 52.34 637 GLY A N 1
ATOM 5157 C CA . GLY A 1 637 ? -13.801 37.457 8.507 1.00 52.34 637 GLY A CA 1
ATOM 5158 C C . GLY A 1 637 ? -14.962 38.436 8.603 1.00 52.34 637 GLY A C 1
ATOM 5159 O O . GLY A 1 637 ? -15.913 38.333 7.828 1.00 52.34 637 GLY A O 1
ATOM 5160 N N . LYS A 1 638 ? -14.949 39.343 9.585 1.00 43.56 638 LYS A N 1
ATOM 5161 C CA . LYS A 1 638 ? -15.782 40.539 9.463 1.00 43.56 638 LYS A CA 1
ATOM 5162 C C . LYS A 1 638 ? -15.434 41.112 8.093 1.00 43.56 638 LYS A C 1
ATOM 5164 O O . LYS A 1 638 ? -14.268 41.383 7.837 1.00 43.56 638 LYS A O 1
ATOM 5169 N N . GLN A 1 639 ? -16.421 41.227 7.210 1.00 46.41 639 GLN A N 1
ATOM 5170 C CA . GLN A 1 639 ? -16.232 41.798 5.875 1.00 46.41 639 GLN A CA 1
ATOM 5171 C C . GLN A 1 639 ? -15.782 43.273 5.919 1.00 46.41 639 GLN A C 1
ATOM 5173 O O . GLN A 1 639 ? -15.528 43.855 4.874 1.00 46.41 639 GLN A O 1
ATOM 5178 N N . ASP A 1 640 ? -15.598 43.839 7.115 1.00 45.09 640 ASP A N 1
ATOM 5179 C CA . ASP A 1 640 ? -14.970 45.125 7.361 1.00 45.09 640 ASP A CA 1
ATOM 5180 C C . ASP A 1 640 ? -13.546 44.951 7.921 1.00 45.09 640 ASP A C 1
ATOM 5182 O O . ASP A 1 640 ? -13.355 44.396 9.006 1.00 45.09 640 ASP A O 1
ATOM 5186 N N . ASN A 1 641 ? -12.577 45.519 7.194 1.00 41.81 641 ASN A N 1
ATOM 5187 C CA . ASN A 1 641 ? -11.148 45.704 7.498 1.00 41.81 641 ASN A CA 1
ATOM 5188 C C . ASN A 1 641 ? -10.198 44.523 7.240 1.00 41.81 641 ASN A C 1
ATOM 5190 O O . ASN A 1 641 ? -9.810 43.824 8.169 1.00 41.81 641 ASN A O 1
ATOM 5194 N N . GLY A 1 642 ? -9.707 44.406 5.998 1.00 50.66 642 GLY A N 1
ATOM 5195 C CA . GLY A 1 642 ? -8.302 44.074 5.681 1.00 50.66 642 GLY A CA 1
ATOM 5196 C C . GLY A 1 642 ? -7.677 42.802 6.275 1.00 50.66 642 GLY A C 1
ATOM 5197 O O . GLY A 1 642 ? -6.455 42.679 6.264 1.00 50.66 642 GLY A O 1
ATOM 5198 N N . ALA A 1 643 ? -8.465 41.877 6.821 1.00 58.34 643 ALA A N 1
ATOM 5199 C CA . ALA A 1 643 ? -7.955 40.677 7.467 1.00 58.34 643 ALA A CA 1
ATOM 5200 C C . ALA A 1 643 ? -7.547 39.643 6.411 1.00 58.34 643 ALA A C 1
ATOM 5202 O O . ALA A 1 643 ? -8.376 39.184 5.625 1.00 58.34 643 ALA A O 1
ATOM 5203 N N . ASP A 1 644 ? -6.272 39.260 6.410 1.00 74.69 644 ASP A N 1
ATOM 5204 C CA . ASP A 1 644 ? -5.749 38.228 5.521 1.00 74.69 644 ASP A CA 1
ATOM 5205 C C . ASP A 1 644 ? -6.308 36.846 5.906 1.00 74.69 644 ASP A C 1
ATOM 5207 O O . ASP A 1 644 ? -5.892 36.209 6.880 1.00 74.69 644 ASP A O 1
ATOM 5211 N N . ILE A 1 645 ? -7.282 36.378 5.123 1.00 78.62 645 ILE A N 1
ATOM 5212 C CA . ILE A 1 645 ? -7.977 35.103 5.327 1.00 78.62 645 ILE A CA 1
ATOM 5213 C C . ILE A 1 645 ? -6.991 33.924 5.310 1.00 78.62 645 ILE A C 1
ATOM 5215 O O . ILE A 1 645 ? -7.168 32.972 6.078 1.00 78.62 645 ILE A O 1
ATOM 5219 N N . LYS A 1 646 ? -5.915 33.995 4.512 1.00 83.19 646 LYS A N 1
ATOM 5220 C CA . LYS A 1 646 ? -4.892 32.940 4.435 1.00 83.19 646 LYS A CA 1
ATOM 5221 C C . LYS A 1 646 ? -4.133 32.813 5.754 1.00 83.19 646 LYS A C 1
ATOM 5223 O O . LYS A 1 646 ? -3.921 31.699 6.243 1.00 83.19 646 LYS A O 1
ATOM 5228 N N . ALA A 1 647 ? -3.797 33.943 6.378 1.00 82.44 647 ALA A N 1
ATOM 5229 C CA . ALA A 1 647 ? -3.165 33.977 7.695 1.00 82.44 647 ALA A CA 1
ATOM 5230 C C . ALA A 1 647 ? -4.076 33.407 8.799 1.00 82.44 647 ALA A C 1
ATOM 5232 O O . ALA A 1 647 ? -3.602 32.668 9.664 1.00 82.44 647 ALA A O 1
ATOM 5233 N N . LEU A 1 648 ? -5.385 33.680 8.747 1.00 82.06 648 LEU A N 1
ATOM 5234 C CA . LEU A 1 648 ? -6.354 33.151 9.718 1.00 82.06 648 LEU A CA 1
ATOM 5235 C C . LEU A 1 648 ? -6.550 31.634 9.593 1.00 82.06 648 LEU A C 1
ATOM 5237 O O . LEU A 1 648 ? -6.580 30.932 10.607 1.00 82.06 648 LEU A O 1
ATOM 5241 N N . VAL A 1 649 ? -6.639 31.113 8.364 1.00 85.44 649 VAL A N 1
ATOM 5242 C CA . VAL A 1 649 ? -6.701 29.661 8.111 1.00 85.44 649 VAL A CA 1
ATOM 5243 C C . VAL A 1 649 ? -5.428 28.982 8.616 1.00 85.44 649 VAL A C 1
ATOM 5245 O O . VAL A 1 649 ? -5.517 27.989 9.344 1.00 85.44 649 VAL A O 1
ATOM 5248 N N . ARG A 1 650 ? -4.252 29.556 8.315 1.00 87.62 650 ARG A N 1
ATOM 5249 C CA . ARG A 1 650 ? -2.966 29.084 8.847 1.00 87.62 650 ARG A CA 1
ATOM 5250 C C . ARG A 1 650 ? -2.987 29.033 10.372 1.00 87.62 650 ARG A C 1
ATOM 5252 O O . ARG A 1 650 ? -2.664 27.999 10.941 1.00 87.62 650 ARG A O 1
ATOM 5259 N N . GLN A 1 651 ? -3.383 30.117 11.038 1.00 83.75 651 GLN A N 1
ATOM 5260 C CA . GLN A 1 651 ? -3.420 30.180 12.501 1.00 83.75 651 GLN A CA 1
ATOM 5261 C C . GLN A 1 651 ? -4.343 29.107 13.099 1.00 83.75 651 GLN A C 1
ATOM 5263 O O . GLN A 1 651 ? -3.971 28.439 14.065 1.00 83.75 651 GLN A O 1
ATOM 5268 N N . LYS A 1 652 ? -5.532 28.918 12.514 1.00 82.38 652 LYS A N 1
ATOM 5269 C CA . LYS A 1 652 ? -6.524 27.953 13.000 1.00 82.38 652 LYS A CA 1
ATOM 5270 C C . LYS A 1 652 ? -6.026 26.511 12.888 1.00 82.38 652 LYS A C 1
ATOM 5272 O O . LYS A 1 652 ? -6.118 25.778 13.868 1.00 82.38 652 LYS A O 1
ATOM 5277 N N . LEU A 1 653 ? -5.478 26.129 11.733 1.00 84.12 653 LEU A N 1
ATOM 5278 C CA . LEU A 1 653 ? -4.970 24.773 11.485 1.00 84.12 653 LEU A CA 1
ATOM 5279 C C . LEU A 1 653 ? -3.633 24.500 12.194 1.00 84.12 653 LEU A C 1
ATOM 5281 O O . LEU A 1 653 ? -3.353 23.363 12.556 1.00 84.12 653 LEU A O 1
ATOM 5285 N N . SER A 1 654 ? -2.828 25.530 12.463 1.00 84.94 654 SER A N 1
ATOM 5286 C CA . SER A 1 654 ? -1.613 25.397 13.281 1.00 84.94 654 SER A CA 1
ATOM 5287 C C . SER A 1 654 ? -1.891 25.247 14.786 1.00 84.94 654 SER A C 1
ATOM 5289 O O . SER A 1 654 ? -0.957 25.051 15.557 1.00 84.94 654 SER A O 1
ATOM 5291 N N . THR A 1 655 ? -3.144 25.368 15.241 1.00 79.19 655 THR A N 1
ATOM 5292 C CA . THR A 1 655 ? -3.484 25.211 16.664 1.00 79.19 655 THR A CA 1
ATOM 5293 C C . THR A 1 655 ? -3.723 23.736 16.996 1.00 79.19 655 THR A C 1
ATOM 5295 O O . THR A 1 655 ? -4.631 23.120 16.447 1.00 79.19 655 THR A O 1
ATOM 5298 N N . GLU A 1 656 ? -2.988 23.188 17.968 1.00 72.25 656 GLU A N 1
ATOM 5299 C CA . GLU A 1 656 ? -3.081 21.769 18.374 1.00 72.25 656 GLU A CA 1
ATOM 5300 C C . GLU A 1 656 ? -4.486 21.339 18.843 1.00 72.25 656 GLU A C 1
ATOM 5302 O O . GLU A 1 656 ? -4.858 20.174 18.737 1.00 72.25 656 GLU A O 1
ATOM 5307 N N . SER A 1 657 ? -5.315 22.279 19.314 1.00 62.25 657 SER A N 1
ATOM 5308 C CA . SER A 1 657 ? -6.702 22.010 19.719 1.00 62.25 657 SER A CA 1
ATOM 5309 C C . SER A 1 657 ? -7.655 21.713 18.555 1.00 62.25 657 SER A C 1
ATOM 5311 O O . SER A 1 657 ? -8.790 21.304 18.803 1.00 62.25 657 SER A O 1
ATOM 5313 N N . TYR A 1 658 ? -7.227 21.916 17.303 1.00 69.19 658 TYR A N 1
ATOM 5314 C CA . TYR A 1 658 ? -8.029 21.610 16.117 1.00 69.19 658 TYR A CA 1
ATOM 5315 C C . TYR A 1 658 ? -8.078 20.101 15.806 1.00 69.19 658 TYR A C 1
ATOM 5317 O O . TYR A 1 658 ? -9.093 19.615 15.310 1.00 69.19 658 TYR A O 1
ATOM 5325 N N . GLY A 1 659 ? -7.025 19.350 16.148 1.00 71.62 659 GLY A N 1
ATOM 5326 C CA . GLY A 1 659 ? -6.921 17.910 15.889 1.00 71.62 659 GLY A CA 1
ATOM 5327 C C . GLY A 1 659 ? -6.277 17.561 14.542 1.00 71.62 659 GLY A C 1
ATOM 5328 O O . GLY A 1 659 ? -5.645 18.404 13.910 1.00 71.62 659 GLY A O 1
ATOM 5329 N N . GLU A 1 660 ? -6.411 16.301 14.114 1.00 79.19 660 GLU A N 1
ATOM 5330 C CA . GLU A 1 660 ? -5.729 15.783 12.920 1.00 79.19 660 GLU A CA 1
ATOM 5331 C C . GLU A 1 660 ? -6.260 16.388 11.613 1.00 79.19 660 GLU A C 1
ATOM 5333 O O . GLU A 1 660 ? -7.464 16.355 11.335 1.00 79.19 660 GLU A O 1
ATOM 5338 N N . TRP A 1 661 ? -5.356 16.838 10.741 1.00 88.31 661 TRP A N 1
ATOM 5339 C CA . TRP A 1 661 ? -5.713 17.326 9.407 1.00 88.31 661 TRP A CA 1
ATOM 5340 C C . TRP A 1 661 ? -4.682 16.965 8.329 1.00 88.31 661 TRP A C 1
ATOM 5342 O O . TRP A 1 661 ? -3.512 16.701 8.600 1.00 88.31 661 TRP A O 1
ATOM 5352 N N . LEU A 1 662 ? -5.141 16.945 7.080 1.00 90.81 662 LEU A N 1
ATOM 5353 C CA . LEU A 1 662 ? -4.362 16.696 5.875 1.00 90.81 662 LEU A CA 1
ATOM 5354 C C . LEU A 1 662 ? -4.667 17.786 4.846 1.00 90.81 662 LEU A C 1
ATOM 5356 O O . LEU A 1 662 ? -5.818 17.960 4.442 1.00 90.81 662 LEU A O 1
ATOM 5360 N N . LEU A 1 663 ? -3.632 18.486 4.393 1.00 93.38 663 LEU A N 1
ATOM 5361 C CA . LEU A 1 663 ? -3.721 19.466 3.312 1.00 93.38 663 LEU A CA 1
ATOM 5362 C C . LEU A 1 663 ? -3.051 18.901 2.056 1.00 93.38 663 LEU A C 1
ATOM 5364 O O . LEU A 1 663 ? -1.885 18.520 2.093 1.00 93.38 663 LEU A O 1
ATOM 5368 N N . ILE A 1 664 ? -3.778 18.839 0.944 1.00 94.00 664 ILE A N 1
ATOM 5369 C CA . ILE A 1 664 ? -3.255 18.376 -0.346 1.00 94.00 664 ILE A CA 1
ATOM 5370 C C . ILE A 1 664 ? -3.138 19.576 -1.276 1.00 94.00 664 ILE A C 1
ATOM 5372 O O . ILE A 1 664 ? -4.131 20.253 -1.528 1.00 94.00 664 ILE A O 1
ATOM 5376 N N . ILE A 1 665 ? -1.933 19.814 -1.780 1.00 91.38 665 ILE A N 1
ATOM 5377 C CA . ILE A 1 665 ? -1.598 20.875 -2.724 1.00 91.38 665 ILE A CA 1
ATOM 5378 C C . ILE A 1 665 ? -1.301 20.218 -4.069 1.00 91.38 665 ILE A C 1
ATOM 5380 O O . ILE A 1 665 ? -0.281 19.548 -4.237 1.00 91.38 665 ILE A O 1
ATOM 5384 N N . ASP A 1 666 ? -2.235 20.365 -5.000 1.00 86.81 666 ASP A N 1
ATOM 5385 C CA . ASP A 1 666 ? -2.219 19.700 -6.300 1.00 86.81 666 ASP A CA 1
ATOM 5386 C C . ASP A 1 666 ? -1.656 20.616 -7.398 1.00 86.81 666 ASP A C 1
ATOM 5388 O O . ASP A 1 666 ? -1.953 21.810 -7.405 1.00 86.81 666 ASP A O 1
ATOM 5392 N N . ASN A 1 667 ? -0.885 20.055 -8.335 1.00 75.88 667 ASN A N 1
ATOM 5393 C CA . ASN A 1 667 ? -0.232 20.765 -9.449 1.00 75.88 667 ASN A CA 1
ATOM 5394 C C . ASN A 1 667 ? 0.659 21.938 -9.000 1.00 75.88 667 ASN A C 1
ATOM 5396 O O . ASN A 1 667 ? 0.562 23.051 -9.517 1.00 75.88 667 ASN A O 1
ATOM 5400 N N . ALA A 1 668 ? 1.527 21.698 -8.017 1.00 76.06 668 ALA A N 1
ATOM 5401 C CA . ALA A 1 668 ? 2.543 22.646 -7.561 1.00 76.06 668 ALA A CA 1
ATOM 5402 C C . ALA A 1 668 ? 3.727 22.710 -8.551 1.00 76.06 668 ALA A C 1
ATOM 5404 O O . ALA A 1 668 ? 4.879 22.424 -8.209 1.00 76.06 668 ALA A O 1
ATOM 5405 N N . ASP A 1 669 ? 3.426 23.020 -9.809 1.00 68.62 669 ASP A N 1
ATOM 5406 C CA . ASP A 1 669 ? 4.344 22.856 -10.939 1.00 68.62 669 ASP A CA 1
ATOM 5407 C C . ASP A 1 669 ? 5.313 24.037 -11.043 1.00 68.62 669 ASP A C 1
ATOM 5409 O O . ASP A 1 669 ? 6.496 23.853 -11.322 1.00 68.62 669 ASP A O 1
ATOM 5413 N N . ASN A 1 670 ? 4.817 25.246 -10.763 1.00 64.56 670 ASN A N 1
ATOM 5414 C CA . ASN A 1 670 ? 5.594 26.471 -10.835 1.00 64.56 670 ASN A CA 1
ATOM 5415 C C . ASN A 1 670 ? 6.089 26.893 -9.444 1.00 64.56 670 ASN A C 1
ATOM 5417 O O . ASN A 1 670 ? 5.315 27.369 -8.608 1.00 64.56 670 ASN A O 1
ATOM 5421 N N . ALA A 1 671 ? 7.400 26.760 -9.237 1.00 61.12 671 ALA A N 1
ATOM 5422 C CA . ALA A 1 671 ? 8.101 27.232 -8.049 1.00 61.12 671 ALA A CA 1
ATOM 5423 C C . ALA A 1 671 ? 7.783 28.707 -7.748 1.00 61.12 671 ALA A C 1
ATOM 5425 O O . ALA A 1 671 ? 7.569 29.053 -6.590 1.00 61.12 671 ALA A O 1
ATOM 5426 N N . ASP A 1 672 ? 7.645 29.558 -8.768 1.00 61.38 672 ASP A N 1
ATOM 5427 C CA . ASP A 1 672 ? 7.418 30.996 -8.598 1.00 61.38 672 ASP A CA 1
ATOM 5428 C C . ASP A 1 672 ? 6.076 31.324 -7.937 1.00 61.38 672 ASP A C 1
ATOM 5430 O O . ASP A 1 672 ? 6.007 32.263 -7.147 1.00 61.38 672 ASP A O 1
ATOM 5434 N N . VAL A 1 673 ? 5.030 30.528 -8.180 1.00 65.56 673 VAL A N 1
ATOM 5435 C CA . VAL A 1 673 ? 3.706 30.730 -7.562 1.00 65.56 673 VAL A CA 1
ATOM 5436 C C . VAL A 1 673 ? 3.782 30.525 -6.047 1.00 65.56 673 VAL A C 1
ATOM 5438 O O . VAL A 1 673 ? 3.137 31.239 -5.280 1.00 65.56 673 VAL A O 1
ATOM 5441 N N . LEU A 1 674 ? 4.599 29.572 -5.594 1.00 64.38 674 LEU A N 1
ATOM 5442 C CA . LEU A 1 674 ? 4.727 29.226 -4.179 1.00 64.38 674 LEU A CA 1
ATOM 5443 C C . LEU A 1 674 ? 5.895 29.938 -3.473 1.00 64.38 674 LEU A C 1
ATOM 5445 O O . LEU A 1 674 ? 5.801 30.191 -2.266 1.00 64.38 674 LEU A O 1
ATOM 5449 N N . LEU A 1 675 ? 6.970 30.284 -4.192 1.00 60.81 675 LEU A N 1
ATOM 5450 C CA . LEU A 1 675 ? 8.248 30.773 -3.650 1.00 60.81 675 LEU A CA 1
ATOM 5451 C C . LEU A 1 675 ? 8.523 32.264 -3.907 1.00 60.81 675 LEU A C 1
ATOM 5453 O O . LEU A 1 675 ? 9.161 32.882 -3.053 1.00 60.81 675 LEU A O 1
ATOM 5457 N N . LYS A 1 676 ? 8.050 32.877 -5.004 1.00 59.41 676 LYS A N 1
ATOM 5458 C CA . LYS A 1 676 ? 8.289 34.313 -5.255 1.00 59.41 676 LYS A CA 1
ATOM 5459 C C . LYS A 1 676 ? 7.236 35.187 -4.570 1.00 59.41 676 LYS A C 1
ATOM 5461 O O . LYS A 1 676 ? 6.053 34.857 -4.518 1.00 59.41 676 LYS A O 1
ATOM 5466 N N . ALA A 1 677 ? 7.682 36.316 -4.021 1.00 51.19 677 ALA A N 1
ATOM 5467 C CA . ALA A 1 677 ? 6.793 37.390 -3.590 1.00 51.19 677 ALA A CA 1
ATOM 5468 C C . ALA A 1 677 ? 6.435 38.253 -4.817 1.00 51.19 677 ALA A C 1
ATOM 5470 O O . ALA A 1 677 ? 7.328 38.526 -5.617 1.00 51.19 677 ALA A O 1
ATOM 5471 N N . PRO A 1 678 ? 5.170 38.668 -5.007 1.00 52.06 678 PRO A N 1
ATOM 5472 C CA . PRO A 1 678 ? 4.802 39.537 -6.122 1.00 52.06 678 PRO A CA 1
ATOM 5473 C C . PRO A 1 678 ? 5.463 40.922 -5.989 1.00 52.06 678 PRO A C 1
ATOM 5475 O O . PRO A 1 678 ? 5.474 41.506 -4.908 1.00 52.06 678 PRO A O 1
ATOM 5478 N N . ASP A 1 679 ? 5.976 41.461 -7.100 1.00 47.28 679 ASP A N 1
ATOM 5479 C CA . ASP A 1 679 ? 6.821 42.672 -7.165 1.00 47.28 679 ASP A CA 1
ATOM 5480 C C . ASP A 1 679 ? 6.120 44.006 -6.811 1.00 47.28 679 ASP A C 1
ATOM 5482 O O . ASP A 1 679 ? 6.722 45.079 -6.893 1.00 47.28 679 ASP A O 1
ATOM 5486 N N . THR A 1 680 ? 4.851 43.995 -6.398 1.00 43.53 680 THR A N 1
ATOM 5487 C CA . THR A 1 680 ? 4.086 45.217 -6.102 1.00 43.53 680 THR A CA 1
ATOM 5488 C C . THR A 1 680 ? 3.901 45.444 -4.605 1.00 43.53 680 THR A C 1
ATOM 5490 O O . THR A 1 680 ? 3.382 44.603 -3.879 1.00 43.53 680 THR A O 1
ATOM 5493 N N . ALA A 1 681 ? 4.337 46.625 -4.166 1.00 45.88 681 ALA A N 1
ATOM 5494 C CA . ALA A 1 681 ? 4.494 47.052 -2.785 1.00 45.88 681 ALA A CA 1
ATOM 5495 C C . ALA A 1 681 ? 3.242 46.941 -1.890 1.00 45.88 681 ALA A C 1
ATOM 5497 O O . ALA A 1 681 ? 2.115 47.199 -2.306 1.00 45.88 681 ALA A O 1
ATOM 5498 N N . SER A 1 682 ? 3.537 46.727 -0.601 1.00 44.25 682 SER A N 1
ATOM 5499 C CA . SER A 1 682 ? 2.681 46.715 0.599 1.00 44.25 682 SER A CA 1
ATOM 5500 C C . SER A 1 682 ? 2.036 45.366 0.958 1.00 44.25 682 SER A C 1
ATOM 5502 O O . SER A 1 682 ? 0.915 45.049 0.588 1.00 44.25 682 SER A O 1
ATOM 5504 N N . SER A 1 683 ? 2.774 44.621 1.793 1.00 49.56 683 SER A N 1
ATOM 5505 C CA . SER A 1 683 ? 2.481 43.309 2.393 1.00 49.56 683 SER A CA 1
ATOM 5506 C C . SER A 1 683 ? 2.493 42.121 1.425 1.00 49.56 683 SER A C 1
ATOM 5508 O O . SER A 1 683 ? 1.766 42.105 0.449 1.00 49.56 683 SER A O 1
ATOM 5510 N N . PHE A 1 684 ? 3.352 41.135 1.712 1.00 45.12 684 PHE A N 1
ATOM 5511 C CA . PHE A 1 684 ? 3.054 39.695 1.774 1.00 45.12 684 PHE A CA 1
ATOM 5512 C C . PHE A 1 684 ? 4.239 38.817 1.336 1.00 45.12 684 PHE A C 1
ATOM 5514 O O . PHE A 1 684 ? 4.850 38.981 0.285 1.00 45.12 684 PHE A O 1
ATOM 5521 N N . THR A 1 685 ? 4.562 37.879 2.221 1.00 52.28 685 THR A N 1
ATOM 5522 C CA . THR A 1 685 ? 5.517 36.779 2.078 1.00 52.28 685 THR A CA 1
ATOM 5523 C C . THR A 1 685 ? 5.002 35.724 1.085 1.00 52.28 685 THR A C 1
ATOM 5525 O O . THR A 1 685 ? 3.805 35.683 0.801 1.00 52.28 685 THR A O 1
ATOM 5528 N N . SER A 1 686 ? 5.890 34.876 0.542 1.00 66.50 686 SER A N 1
ATOM 5529 C CA . SER A 1 686 ? 5.533 33.853 -0.464 1.00 66.50 686 SER A CA 1
ATOM 5530 C C . SER A 1 686 ? 4.385 32.935 -0.003 1.00 66.50 686 SER A C 1
ATOM 5532 O O . SER A 1 686 ? 4.176 32.763 1.201 1.00 66.50 686 SER A O 1
ATOM 5534 N N . LEU A 1 687 ? 3.639 32.316 -0.934 1.00 72.81 687 LEU A N 1
ATOM 5535 C CA . LEU A 1 687 ? 2.463 31.500 -0.583 1.00 72.81 687 LEU A CA 1
ATOM 5536 C C . LEU A 1 687 ? 2.788 30.312 0.344 1.00 72.81 687 LEU A C 1
ATOM 5538 O O . LEU A 1 687 ? 1.939 29.907 1.141 1.00 72.81 687 LEU A O 1
ATOM 5542 N N . LEU A 1 688 ? 4.034 29.819 0.335 1.00 75.12 688 LEU A N 1
ATOM 5543 C CA . LEU A 1 688 ? 4.539 28.843 1.313 1.00 75.12 688 LEU A CA 1
ATOM 5544 C C . LEU A 1 688 ? 4.422 29.320 2.767 1.00 75.12 688 LEU A C 1
ATOM 5546 O O . LEU A 1 688 ? 4.238 28.505 3.673 1.00 75.12 688 LEU A O 1
ATOM 5550 N N . HIS A 1 689 ? 4.493 30.630 3.008 1.00 78.56 689 HIS A N 1
ATOM 5551 C CA . HIS A 1 689 ? 4.324 31.210 4.337 1.00 78.56 689 HIS A CA 1
ATOM 5552 C C . HIS A 1 689 ? 2.879 31.087 4.852 1.00 78.56 689 HIS A C 1
ATOM 5554 O O . HIS A 1 689 ? 2.663 31.194 6.056 1.00 78.56 689 HIS A O 1
ATOM 5560 N N . TYR A 1 690 ? 1.885 30.822 3.999 1.00 80.00 690 TYR A N 1
ATOM 5561 C CA . TYR A 1 690 ? 0.498 30.578 4.426 1.00 80.00 690 TYR A CA 1
ATOM 5562 C C . TYR A 1 690 ? 0.183 29.108 4.694 1.00 80.00 690 TYR A C 1
ATOM 5564 O O . TYR A 1 690 ? -0.956 28.769 5.031 1.00 80.00 690 TYR A O 1
ATOM 5572 N N . LEU A 1 691 ? 1.175 28.225 4.585 1.00 85.62 691 LEU A N 1
ATOM 5573 C CA . LEU A 1 691 ? 0.983 26.826 4.927 1.00 85.62 691 LEU A CA 1
ATOM 5574 C C . LEU A 1 691 ? 0.958 26.632 6.452 1.00 85.62 691 LEU A C 1
ATOM 5576 O O . LEU A 1 691 ? 1.834 27.145 7.159 1.00 85.62 691 LEU A O 1
ATOM 5580 N N . PRO A 1 692 ? -0.038 25.901 6.980 1.00 85.31 692 PRO A N 1
ATOM 5581 C CA . PRO A 1 692 ? -0.106 25.572 8.396 1.00 85.31 692 PRO A CA 1
ATOM 5582 C C . PRO A 1 692 ? 1.013 24.620 8.827 1.00 85.31 692 PRO A C 1
ATOM 5584 O O . PRO A 1 692 ? 1.605 23.894 8.026 1.00 85.31 692 PRO A O 1
ATOM 5587 N N . SER A 1 693 ? 1.313 24.644 10.121 1.00 81.00 693 SER A N 1
ATOM 5588 C CA . SER A 1 693 ? 2.309 23.787 10.763 1.00 81.00 693 SER A CA 1
ATOM 5589 C C . SER A 1 693 ? 1.768 23.357 12.122 1.00 81.00 693 SER A C 1
ATOM 5591 O O . SER A 1 693 ? 1.550 24.211 12.978 1.00 81.00 693 SER A O 1
ATOM 5593 N N . SER A 1 694 ? 1.547 22.058 12.312 1.00 81.56 694 SER A N 1
ATOM 5594 C CA . SER A 1 694 ? 1.062 21.473 13.567 1.00 81.56 694 SER A CA 1
ATOM 5595 C C . SER A 1 694 ? 1.667 20.087 13.758 1.00 81.56 694 SER A C 1
ATOM 5597 O O . SER A 1 694 ? 1.998 19.423 12.775 1.00 81.56 694 SER A O 1
ATOM 5599 N N . SER A 1 695 ? 1.776 19.651 15.015 1.00 77.50 695 SER A N 1
ATOM 5600 C CA . SER A 1 695 ? 2.221 18.307 15.385 1.00 77.50 695 SER A CA 1
ATOM 5601 C C . SER A 1 695 ? 1.248 17.192 14.994 1.00 77.50 695 SER A C 1
ATOM 5603 O O . SER A 1 695 ? 1.621 16.026 15.047 1.00 77.50 695 SER A O 1
ATOM 5605 N N . LEU A 1 696 ? 0.023 17.547 14.585 1.00 75.88 696 LEU A N 1
ATOM 5606 C CA . LEU A 1 696 ? -1.051 16.633 14.177 1.00 75.88 696 LEU A CA 1
ATOM 5607 C C . LEU A 1 696 ? -1.478 16.833 12.706 1.00 75.88 696 LEU A C 1
ATOM 5609 O O . LEU A 1 696 ? -2.498 16.289 12.277 1.00 75.88 696 LEU A O 1
ATOM 5613 N N . GLY A 1 697 ? -0.734 17.634 11.936 1.00 83.38 697 GLY A N 1
ATOM 5614 C CA . GLY A 1 697 ? -1.137 18.102 10.612 1.00 83.38 697 GLY A CA 1
ATOM 5615 C C . GLY A 1 697 ? -0.097 17.875 9.521 1.00 83.38 697 GLY A C 1
ATOM 5616 O O . GLY A 1 697 ? 1.033 18.345 9.635 1.00 83.38 697 GLY A O 1
ATOM 5617 N N . SER A 1 698 ? -0.488 17.215 8.428 1.00 89.88 698 SER A N 1
ATOM 5618 C CA . SER A 1 698 ? 0.428 16.847 7.334 1.00 89.88 698 SER A CA 1
ATOM 5619 C C . SER A 1 698 ? 0.071 17.522 6.009 1.00 89.88 698 SER A C 1
ATOM 5621 O O . SER A 1 698 ? -1.094 17.835 5.747 1.00 89.88 698 SER A O 1
ATOM 5623 N N . ILE A 1 699 ? 1.068 17.705 5.136 1.00 92.12 699 ILE A N 1
ATOM 5624 C CA . ILE A 1 699 ? 0.888 18.314 3.808 1.00 92.12 699 ILE A CA 1
ATOM 5625 C C . ILE A 1 699 ? 1.404 17.373 2.717 1.00 92.12 699 ILE A C 1
ATOM 5627 O O . ILE A 1 699 ? 2.530 16.883 2.801 1.00 92.12 699 ILE A O 1
ATOM 5631 N N . ILE A 1 700 ? 0.604 17.156 1.674 1.00 93.38 700 ILE A N 1
ATOM 5632 C CA . ILE A 1 700 ? 1.011 16.439 0.459 1.00 93.38 700 ILE A CA 1
ATOM 5633 C C . ILE A 1 700 ? 1.080 17.427 -0.700 1.00 93.38 700 ILE A C 1
ATOM 5635 O O . ILE A 1 700 ? 0.112 18.135 -0.951 1.00 93.38 700 ILE A O 1
ATOM 5639 N N . PHE A 1 701 ? 2.183 17.421 -1.440 1.00 91.50 701 PHE A N 1
ATOM 5640 C CA . PHE A 1 701 ? 2.330 18.152 -2.698 1.00 91.50 701 PHE A CA 1
ATOM 5641 C C . PHE A 1 701 ? 2.291 17.180 -3.876 1.00 91.50 701 PHE A C 1
ATOM 5643 O O . PHE A 1 701 ? 2.829 16.077 -3.770 1.00 91.50 701 PHE A O 1
ATOM 5650 N N . THR A 1 702 ? 1.718 17.581 -5.008 1.00 88.81 702 THR A N 1
ATOM 5651 C CA . THR A 1 702 ? 1.921 16.894 -6.293 1.00 88.81 702 THR A CA 1
ATOM 5652 C C . THR A 1 702 ? 2.605 17.840 -7.276 1.00 88.81 702 THR A C 1
ATOM 5654 O O . THR A 1 702 ? 2.232 19.004 -7.387 1.00 88.81 702 THR A O 1
ATOM 5657 N N . THR A 1 703 ? 3.644 17.364 -7.962 1.00 84.19 703 THR A N 1
ATOM 5658 C CA . THR A 1 703 ? 4.408 18.174 -8.929 1.00 84.19 703 THR A CA 1
ATOM 5659 C C . THR A 1 703 ? 5.054 17.276 -9.992 1.00 84.19 703 THR A C 1
ATOM 5661 O O . THR A 1 703 ? 5.354 16.115 -9.704 1.00 84.19 703 THR A O 1
ATOM 5664 N N . PRO A 1 704 ? 5.217 17.701 -11.255 1.00 77.44 704 PRO A N 1
ATOM 5665 C CA . PRO A 1 704 ? 5.916 16.925 -12.267 1.00 77.44 704 PRO A CA 1
ATOM 5666 C C . PRO A 1 704 ? 7.439 16.964 -12.102 1.00 77.44 704 PRO A C 1
ATOM 5668 O O . PRO A 1 704 ? 8.101 16.042 -12.570 1.00 77.44 704 PRO A O 1
ATOM 5671 N N . THR A 1 705 ? 7.999 17.975 -11.428 1.00 72.19 705 THR A N 1
ATOM 5672 C CA . THR A 1 705 ? 9.451 18.202 -11.390 1.00 72.19 705 THR A CA 1
ATOM 5673 C C . THR A 1 705 ? 10.086 17.711 -10.089 1.00 72.19 705 THR A C 1
ATOM 5675 O O . THR A 1 705 ? 9.562 17.896 -8.987 1.00 72.19 705 THR A O 1
ATOM 5678 N N . ARG A 1 706 ? 11.271 17.095 -10.199 1.00 77.06 706 ARG A N 1
ATOM 5679 C CA . ARG A 1 706 ? 12.049 16.661 -9.024 1.00 77.06 706 ARG A CA 1
ATOM 5680 C C . ARG A 1 706 ? 12.544 17.854 -8.198 1.00 77.06 706 ARG A C 1
ATOM 5682 O O . ARG A 1 706 ? 12.560 17.770 -6.974 1.00 77.06 706 ARG A O 1
ATOM 5689 N N . LYS A 1 707 ? 12.921 18.951 -8.865 1.00 71.94 707 LYS A N 1
ATOM 5690 C CA . LYS A 1 707 ? 13.422 20.183 -8.236 1.00 71.94 707 LYS A CA 1
ATOM 5691 C C . LYS A 1 707 ? 12.382 20.785 -7.285 1.00 71.94 707 LYS A C 1
ATOM 5693 O O . LYS A 1 707 ? 12.644 20.887 -6.093 1.00 71.94 707 LYS A O 1
ATOM 5698 N N . ALA A 1 708 ? 11.160 21.016 -7.769 1.00 74.31 708 ALA A N 1
ATOM 5699 C CA . ALA A 1 708 ? 10.078 21.532 -6.932 1.00 74.31 708 ALA A CA 1
ATOM 5700 C C . ALA A 1 708 ? 9.742 20.580 -5.767 1.00 74.31 708 ALA A C 1
ATOM 5702 O O . ALA A 1 708 ? 9.494 21.018 -4.647 1.00 74.31 708 ALA A O 1
ATOM 5703 N N . ALA A 1 709 ? 9.799 19.261 -5.989 1.00 81.44 709 ALA A N 1
ATOM 5704 C CA . ALA A 1 709 ? 9.582 18.282 -4.925 1.00 81.44 709 ALA A CA 1
ATOM 5705 C C . ALA A 1 709 ? 10.623 18.378 -3.796 1.00 81.44 709 ALA A C 1
ATOM 5707 O O . ALA A 1 709 ? 10.266 18.243 -2.623 1.00 81.44 709 ALA A O 1
ATOM 5708 N N . GLN A 1 710 ? 11.890 18.626 -4.143 1.00 80.19 710 GLN A N 1
ATOM 5709 C CA . GLN A 1 710 ? 12.964 18.859 -3.175 1.00 80.19 710 GLN A CA 1
ATOM 5710 C C . GLN A 1 710 ? 12.789 20.194 -2.444 1.00 80.19 710 GLN A C 1
ATOM 5712 O O . GLN A 1 710 ? 12.970 20.228 -1.228 1.00 80.19 710 GLN A O 1
ATOM 5717 N N . ASP A 1 711 ? 12.366 21.245 -3.149 1.00 78.25 711 ASP A N 1
ATOM 5718 C CA . ASP A 1 711 ? 12.135 22.571 -2.563 1.00 78.25 711 ASP A CA 1
ATOM 5719 C C . ASP A 1 711 ? 10.971 22.563 -1.553 1.00 78.25 711 ASP A C 1
ATOM 5721 O O . ASP A 1 711 ? 11.055 23.173 -0.484 1.00 78.25 711 ASP A O 1
ATOM 5725 N N . TYR A 1 712 ? 9.885 21.834 -1.841 1.00 81.25 712 TYR A N 1
ATOM 5726 C CA . TYR A 1 712 ? 8.718 21.757 -0.949 1.00 81.25 712 TYR A CA 1
ATOM 5727 C C . TYR A 1 712 ? 8.880 20.745 0.197 1.00 81.25 712 TYR A C 1
ATOM 5729 O O . TYR A 1 712 ? 8.262 20.899 1.258 1.00 81.25 712 TYR A O 1
ATOM 5737 N N . SER A 1 713 ? 9.668 19.686 -0.017 1.00 80.88 713 SER A N 1
ATOM 5738 C CA . SER A 1 713 ? 9.810 18.549 0.901 1.00 80.88 713 SER A CA 1
ATOM 5739 C C . SER A 1 713 ? 11.235 17.957 0.862 1.00 80.88 713 SER A C 1
ATOM 5741 O O . SER A 1 713 ? 11.464 16.873 0.305 1.00 80.88 713 SER A O 1
ATOM 5743 N N . PRO A 1 714 ? 12.220 18.630 1.491 1.00 71.56 714 PRO A N 1
ATOM 5744 C CA . PRO A 1 714 ? 13.589 18.128 1.559 1.00 71.56 714 PRO A CA 1
ATOM 5745 C C . PRO A 1 714 ? 13.635 16.795 2.322 1.00 71.56 714 PRO A C 1
ATOM 5747 O O . PRO A 1 714 ? 13.298 16.731 3.503 1.00 71.56 714 PRO A O 1
ATOM 5750 N N . GLY A 1 715 ? 14.032 15.713 1.648 1.00 68.50 715 GLY A N 1
ATOM 5751 C CA . GLY A 1 715 ? 14.186 14.382 2.253 1.00 68.50 715 GLY A CA 1
ATOM 5752 C C . GLY A 1 715 ? 12.921 13.514 2.326 1.00 68.50 715 GLY A C 1
ATOM 5753 O O . GLY A 1 715 ? 13.020 12.364 2.746 1.00 68.50 715 GLY A O 1
ATOM 5754 N N . ALA A 1 716 ? 11.756 14.001 1.879 1.00 75.44 716 ALA A N 1
ATOM 5755 C CA . ALA A 1 716 ? 10.503 13.231 1.874 1.00 75.44 716 ALA A CA 1
ATOM 5756 C C . ALA A 1 716 ? 9.782 13.221 0.508 1.00 75.44 716 ALA A C 1
ATOM 5758 O O . ALA A 1 716 ? 8.573 12.994 0.434 1.00 75.44 716 ALA A O 1
ATOM 5759 N N . ALA A 1 717 ? 10.529 13.361 -0.591 1.00 85.38 717 ALA A N 1
ATOM 5760 C CA . ALA A 1 717 ? 10.012 13.242 -1.956 1.00 85.38 717 ALA A CA 1
ATOM 5761 C C . ALA A 1 717 ? 9.762 11.771 -2.368 1.00 85.38 717 ALA A C 1
ATOM 5763 O O . ALA A 1 717 ? 10.571 10.882 -2.088 1.00 85.38 717 ALA A O 1
ATOM 5764 N N . LEU A 1 718 ? 8.622 11.492 -3.003 1.00 88.81 718 LEU A N 1
ATOM 5765 C CA . LEU A 1 718 ? 8.177 10.176 -3.468 1.00 88.81 718 LEU A CA 1
ATOM 5766 C C . LEU A 1 718 ? 8.055 10.179 -4.995 1.00 88.81 718 LEU A C 1
ATOM 5768 O O . LEU A 1 718 ? 7.159 10.817 -5.545 1.00 88.81 718 LEU A O 1
ATOM 5772 N N . GLU A 1 719 ? 8.936 9.439 -5.664 1.00 88.56 719 GLU A N 1
ATOM 5773 C CA . GLU A 1 719 ? 8.945 9.309 -7.122 1.00 88.56 719 GLU A CA 1
ATOM 5774 C C . GLU A 1 719 ? 7.947 8.247 -7.593 1.00 88.56 719 GLU A C 1
ATOM 5776 O O . GLU A 1 719 ? 8.064 7.063 -7.267 1.00 88.56 719 GLU A O 1
ATOM 5781 N N . VAL A 1 720 ? 6.968 8.663 -8.389 1.00 88.81 720 VAL A N 1
ATOM 5782 C CA . VAL A 1 720 ? 5.963 7.789 -8.991 1.00 88.81 720 VAL A CA 1
ATOM 5783 C C . VAL A 1 720 ? 6.400 7.421 -10.403 1.00 88.81 720 VAL A C 1
ATOM 5785 O O . VAL A 1 720 ? 6.479 8.279 -11.283 1.00 88.81 720 VAL A O 1
ATOM 5788 N N . LYS A 1 721 ? 6.638 6.126 -10.617 1.00 86.44 721 LYS A N 1
ATOM 5789 C CA . LYS A 1 721 ? 7.033 5.551 -11.908 1.00 86.44 721 LYS A CA 1
ATOM 5790 C C . LYS A 1 721 ? 5.809 5.115 -12.725 1.00 86.44 721 LYS A C 1
ATOM 5792 O O . LYS A 1 721 ? 4.670 5.169 -12.246 1.00 86.44 721 LYS A O 1
ATOM 5797 N N . GLN A 1 722 ? 6.042 4.722 -13.977 1.00 84.19 722 GLN A N 1
ATOM 5798 C CA . GLN A 1 722 ? 5.036 4.145 -14.884 1.00 84.19 722 GLN A CA 1
ATOM 5799 C C . GLN A 1 722 ? 4.375 2.892 -14.271 1.00 84.19 722 GLN A C 1
ATOM 5801 O O . GLN A 1 722 ? 4.831 2.380 -13.251 1.00 84.19 722 GLN A O 1
ATOM 5806 N N . MET A 1 723 ? 3.217 2.467 -14.794 1.00 87.12 723 MET A N 1
ATOM 5807 C CA . MET A 1 723 ? 2.546 1.265 -14.275 1.00 87.12 723 MET A CA 1
ATOM 5808 C C . MET A 1 723 ? 3.332 0.011 -14.650 1.00 87.12 723 MET A C 1
ATOM 5810 O O . MET A 1 723 ? 3.895 -0.063 -15.734 1.00 87.12 723 MET A O 1
ATOM 5814 N N . GLU A 1 724 ? 3.307 -0.992 -13.781 1.00 88.12 724 GLU A N 1
ATOM 5815 C CA . GLU A 1 724 ? 3.775 -2.325 -14.161 1.00 88.12 724 GLU A CA 1
ATOM 5816 C C . GLU A 1 724 ? 2.827 -2.932 -15.205 1.00 88.12 724 GLU A C 1
ATOM 5818 O O . GLU A 1 724 ? 1.630 -2.622 -15.222 1.00 88.12 724 GLU A O 1
ATOM 5823 N N . MET A 1 725 ? 3.341 -3.842 -16.035 1.00 85.94 725 MET A N 1
ATOM 5824 C CA . MET A 1 725 ? 2.596 -4.469 -17.135 1.00 85.94 725 MET A CA 1
ATOM 5825 C C . MET A 1 725 ? 1.220 -5.006 -16.703 1.00 85.94 725 MET A C 1
ATOM 5827 O O . MET A 1 725 ? 0.202 -4.712 -17.331 1.00 85.94 725 MET A O 1
ATOM 5831 N N . GLU A 1 726 ? 1.162 -5.738 -15.588 1.00 87.56 726 GLU A N 1
ATOM 5832 C CA . GLU A 1 726 ? -0.092 -6.295 -15.064 1.00 87.56 726 GLU A CA 1
ATOM 5833 C C . GLU A 1 726 ? -1.046 -5.220 -14.520 1.00 87.56 726 GLU A C 1
ATOM 5835 O O . GLU A 1 726 ? -2.261 -5.305 -14.719 1.00 87.56 726 GLU A O 1
ATOM 5840 N N . GLU A 1 727 ? -0.519 -4.168 -13.881 1.00 89.88 727 GLU A N 1
ATOM 5841 C CA . GLU A 1 727 ? -1.345 -3.053 -13.403 1.00 89.88 727 GLU A CA 1
ATOM 5842 C C . GLU A 1 727 ? -1.962 -2.286 -14.583 1.00 89.88 727 GLU A C 1
ATOM 5844 O O . GLU A 1 727 ? -3.153 -1.960 -14.567 1.00 89.88 727 GLU A O 1
ATOM 5849 N N . ALA A 1 728 ? -1.168 -2.032 -15.625 1.00 88.88 728 ALA A N 1
ATOM 5850 C CA . ALA A 1 728 ? -1.597 -1.363 -16.847 1.00 88.88 728 ALA A CA 1
ATOM 5851 C C . ALA A 1 728 ? -2.646 -2.180 -17.610 1.00 88.88 728 ALA A C 1
ATOM 5853 O O . ALA A 1 728 ? -3.680 -1.642 -18.015 1.00 88.88 728 ALA A O 1
ATOM 5854 N N . ARG A 1 729 ? -2.432 -3.495 -17.737 1.00 90.56 729 ARG A N 1
ATOM 5855 C CA . ARG A 1 729 ? -3.388 -4.420 -18.357 1.00 90.56 729 ARG A CA 1
ATOM 5856 C C . ARG A 1 729 ? -4.709 -4.456 -17.596 1.00 90.56 729 ARG A C 1
ATOM 5858 O O . ARG A 1 729 ? -5.781 -4.432 -18.207 1.00 90.56 729 ARG A O 1
ATOM 5865 N N . GLN A 1 730 ? -4.654 -4.459 -16.266 1.00 90.25 730 GLN A N 1
ATOM 5866 C CA . GLN A 1 730 ? -5.847 -4.402 -15.428 1.00 90.25 730 GLN A CA 1
ATOM 5867 C C . GLN A 1 730 ? -6.574 -3.054 -15.556 1.00 90.25 730 GLN A C 1
ATOM 5869 O O . GLN A 1 730 ? -7.805 -3.046 -15.655 1.00 90.25 730 GLN A O 1
ATOM 5874 N N . LEU A 1 731 ? -5.851 -1.930 -15.604 1.00 89.12 731 LEU A N 1
ATOM 5875 C CA . LEU A 1 731 ? -6.441 -0.606 -15.829 1.00 89.12 731 LEU A CA 1
ATOM 5876 C C . LEU A 1 731 ? -7.122 -0.522 -17.199 1.00 89.12 731 LEU A C 1
ATOM 5878 O O . LEU A 1 731 ? -8.254 -0.041 -17.290 1.00 89.12 731 LEU A O 1
ATOM 5882 N N . PHE A 1 732 ? -6.478 -1.038 -18.246 1.00 88.50 732 PHE A N 1
ATOM 5883 C CA . PHE A 1 732 ? -7.050 -1.096 -19.589 1.00 88.50 732 PHE A CA 1
ATOM 5884 C C . PHE A 1 732 ? -8.335 -1.932 -19.602 1.00 88.50 732 PHE A C 1
ATOM 5886 O O . PHE A 1 732 ? -9.384 -1.459 -20.039 1.00 88.50 732 PHE A O 1
ATOM 5893 N N . ARG A 1 733 ? -8.310 -3.122 -18.983 1.00 90.56 733 ARG A N 1
ATOM 5894 C CA . ARG A 1 733 ? -9.493 -3.988 -18.831 1.00 90.56 733 ARG A CA 1
ATOM 5895 C C . ARG A 1 733 ? -10.645 -3.308 -18.098 1.00 90.56 733 ARG A C 1
ATOM 5897 O O . ARG A 1 733 ? -11.799 -3.517 -18.457 1.00 90.56 733 ARG A O 1
ATOM 5904 N N . GLN A 1 734 ? -10.361 -2.544 -17.044 1.00 86.38 734 GLN A N 1
ATOM 5905 C CA . GLN A 1 734 ? -11.398 -1.827 -16.295 1.00 86.38 734 GLN A CA 1
ATOM 5906 C C . GLN A 1 734 ? -11.971 -0.637 -17.067 1.00 86.38 734 GLN A C 1
ATOM 5908 O O . GLN A 1 734 ? -13.121 -0.270 -16.831 1.00 86.38 734 GLN A O 1
ATOM 5913 N N . SER A 1 735 ? -11.183 -0.064 -17.975 1.00 82.00 735 SER A N 1
ATOM 5914 C CA . SER A 1 735 ? -11.556 1.108 -18.767 1.00 82.00 735 SER A CA 1
ATOM 5915 C C . SER A 1 735 ? -12.341 0.748 -20.038 1.00 82.00 735 SER A C 1
ATOM 5917 O O . SER A 1 735 ? -12.990 1.617 -20.612 1.00 82.00 735 SER A O 1
ATOM 5919 N N . LEU A 1 736 ? -12.325 -0.518 -20.471 1.00 81.94 736 LEU A N 1
ATOM 5920 C CA . LEU A 1 736 ? -13.086 -1.018 -21.622 1.00 81.94 736 LEU A CA 1
ATOM 5921 C C . LEU A 1 736 ? -14.522 -1.437 -21.255 1.00 81.94 736 LEU A C 1
ATOM 5923 O O . LEU A 1 736 ? -14.759 -2.069 -20.221 1.00 81.94 736 LEU A O 1
ATOM 5927 N N . LEU A 1 737 ? -15.476 -1.170 -22.156 1.00 80.06 737 LEU A N 1
ATOM 5928 C CA . LEU A 1 737 ? -16.841 -1.715 -22.081 1.00 80.06 737 LEU A CA 1
ATOM 5929 C C . LEU A 1 737 ? -16.832 -3.236 -22.306 1.00 80.06 737 LEU A C 1
ATOM 5931 O O . LEU A 1 737 ? -17.451 -3.997 -21.558 1.00 80.06 737 LEU A O 1
ATOM 5935 N N . GLN A 1 738 ? -16.067 -3.686 -23.302 1.00 81.25 738 GLN A N 1
ATOM 5936 C CA . GLN A 1 738 ? -15.910 -5.091 -23.664 1.00 81.25 738 GLN A CA 1
ATOM 5937 C C . GLN A 1 738 ? -14.636 -5.682 -23.039 1.00 81.25 738 GLN A C 1
ATOM 5939 O O . GLN A 1 738 ? -13.579 -5.783 -23.656 1.00 81.25 738 GLN A O 1
ATOM 5944 N N . LYS A 1 739 ? -14.733 -6.114 -21.777 1.00 86.19 739 LYS A N 1
ATOM 5945 C CA . LYS A 1 739 ? -13.571 -6.568 -20.981 1.00 86.19 739 LYS A CA 1
ATOM 5946 C C . LYS A 1 739 ? -12.852 -7.810 -21.524 1.00 86.19 739 LYS A C 1
ATOM 5948 O O . LYS A 1 739 ? -11.715 -8.060 -21.137 1.00 86.19 739 LYS A O 1
ATOM 5953 N N . HIS A 1 740 ? -13.518 -8.600 -22.364 1.00 83.50 740 HIS A N 1
ATOM 5954 C CA . HIS A 1 740 ? -12.985 -9.844 -22.924 1.00 83.50 740 HIS A CA 1
ATOM 5955 C C . HIS A 1 740 ? -11.958 -9.607 -24.046 1.00 83.50 740 HIS A C 1
ATOM 5957 O O . HIS A 1 740 ? -11.150 -10.495 -24.317 1.00 83.50 740 HIS A O 1
ATOM 5963 N N . ILE A 1 741 ? -11.928 -8.406 -24.643 1.00 81.31 741 ILE A N 1
ATOM 5964 C CA . ILE A 1 741 ? -10.943 -8.014 -25.667 1.00 81.31 741 ILE A CA 1
ATOM 5965 C C . ILE A 1 741 ? -9.510 -8.161 -25.128 1.00 81.31 741 ILE A C 1
ATOM 5967 O O . ILE A 1 741 ? -8.629 -8.637 -25.832 1.00 81.31 741 ILE A O 1
ATOM 5971 N N . VAL A 1 742 ? -9.295 -7.879 -23.837 1.00 82.88 742 VAL A N 1
ATOM 5972 C CA . VAL A 1 742 ? -7.983 -7.995 -23.167 1.00 82.88 742 VAL A CA 1
ATOM 5973 C C . VAL A 1 742 ? -7.432 -9.427 -23.131 1.00 82.88 742 VAL A C 1
ATOM 5975 O O . VAL A 1 742 ? -6.218 -9.626 -23.031 1.00 82.88 742 VAL A O 1
ATOM 5978 N N . ASP A 1 743 ? -8.313 -10.425 -23.179 1.00 86.12 743 ASP A N 1
ATOM 5979 C CA . ASP A 1 743 ? -7.928 -11.839 -23.207 1.00 86.12 743 ASP A CA 1
ATOM 5980 C C . ASP A 1 743 ? -7.891 -12.382 -24.641 1.00 86.12 743 ASP A C 1
ATOM 5982 O O . ASP A 1 743 ? -7.071 -13.240 -24.951 1.00 86.12 743 ASP A O 1
ATOM 5986 N N . THR A 1 744 ? -8.761 -11.861 -25.512 1.00 84.69 744 THR A N 1
ATOM 5987 C CA . THR A 1 744 ? -8.922 -12.318 -26.901 1.00 84.69 744 THR A CA 1
ATOM 5988 C C . THR A 1 744 ? -7.802 -11.792 -27.805 1.00 84.69 744 THR A C 1
ATOM 5990 O O . THR A 1 744 ? -7.263 -12.539 -28.614 1.00 84.69 744 THR A O 1
ATOM 5993 N N . GLU A 1 745 ? -7.395 -10.533 -27.621 1.00 86.50 745 GLU A N 1
ATOM 5994 C CA . GLU A 1 745 ? -6.333 -9.853 -28.377 1.00 86.50 745 GLU A CA 1
ATOM 5995 C C . GLU A 1 745 ? -5.079 -9.642 -27.508 1.00 86.50 745 GLU A C 1
ATOM 5997 O O . GLU A 1 745 ? -4.460 -8.581 -27.526 1.00 86.50 745 GLU A O 1
ATOM 6002 N N . ALA A 1 746 ? -4.700 -10.642 -26.703 1.00 84.94 746 ALA A N 1
ATOM 6003 C CA . ALA A 1 746 ? -3.658 -10.490 -25.681 1.00 84.94 746 ALA A CA 1
ATOM 6004 C C . ALA A 1 746 ? -2.329 -9.925 -26.224 1.00 84.94 746 ALA A C 1
ATOM 6006 O O . ALA A 1 746 ? -1.744 -9.054 -25.588 1.00 84.94 746 ALA A O 1
ATOM 6007 N N . THR A 1 747 ? -1.877 -10.370 -27.401 1.00 84.44 747 THR A N 1
ATOM 6008 C CA . THR A 1 747 ? -0.630 -9.892 -28.020 1.00 84.44 747 THR A CA 1
ATOM 6009 C C . THR A 1 747 ? -0.720 -8.421 -28.433 1.00 84.44 747 THR A C 1
ATOM 6011 O O . THR A 1 747 ? 0.139 -7.636 -28.050 1.00 84.44 747 THR A O 1
ATOM 6014 N N . ALA A 1 748 ? -1.796 -8.032 -29.126 1.00 78.69 748 ALA A N 1
ATOM 6015 C CA . ALA A 1 748 ? -2.028 -6.648 -29.546 1.00 78.69 748 ALA A CA 1
ATOM 6016 C C . ALA A 1 748 ? -2.222 -5.713 -28.340 1.00 78.69 748 ALA A C 1
ATOM 6018 O O . ALA A 1 748 ? -1.819 -4.557 -28.354 1.00 78.69 748 ALA A O 1
ATOM 6019 N N . VAL A 1 749 ? -2.805 -6.211 -27.249 1.00 85.31 749 VAL A N 1
ATOM 6020 C CA . VAL A 1 749 ? -2.947 -5.440 -26.008 1.00 85.31 749 VAL A CA 1
ATOM 6021 C C . VAL A 1 749 ? -1.593 -5.190 -25.356 1.00 85.31 749 VAL A C 1
ATOM 6023 O O . VAL A 1 749 ? -1.355 -4.078 -24.899 1.00 85.31 749 VAL A O 1
ATOM 6026 N N . ILE A 1 750 ? -0.707 -6.188 -25.304 1.00 83.00 750 ILE A N 1
ATOM 6027 C CA . ILE A 1 750 ? 0.649 -6.005 -24.765 1.00 83.00 750 ILE A CA 1
ATOM 6028 C C . ILE A 1 750 ? 1.406 -4.978 -25.609 1.00 83.00 750 ILE A C 1
ATOM 6030 O O . ILE A 1 750 ? 1.919 -4.009 -25.058 1.00 83.00 750 ILE A O 1
ATOM 6034 N N . GLU A 1 751 ? 1.364 -5.131 -26.931 1.00 75.81 751 GLU A N 1
ATOM 6035 C CA . GLU A 1 751 ? 1.989 -4.204 -27.877 1.00 75.81 751 GLU A CA 1
ATOM 6036 C C . GLU A 1 751 ? 1.449 -2.773 -27.732 1.00 75.81 751 GLU A C 1
ATOM 6038 O O . GLU A 1 751 ? 2.218 -1.814 -27.681 1.00 75.81 751 GLU A O 1
ATOM 6043 N N . LEU A 1 752 ? 0.133 -2.609 -27.561 1.00 77.00 752 LEU A N 1
ATOM 6044 C CA . LEU A 1 752 ? -0.469 -1.308 -27.286 1.00 77.00 752 LEU A CA 1
ATOM 6045 C C . LEU A 1 752 ? -0.005 -0.725 -25.944 1.00 77.00 752 LEU A C 1
ATOM 6047 O O . LEU A 1 752 ? 0.248 0.473 -25.852 1.00 77.00 752 LEU A O 1
ATOM 6051 N N . LEU A 1 753 ? 0.084 -1.525 -24.882 1.00 81.06 753 LEU A N 1
ATOM 6052 C CA . LEU A 1 753 ? 0.503 -1.029 -23.566 1.00 81.06 753 LEU A CA 1
ATOM 6053 C C . LEU A 1 753 ? 1.983 -0.623 -23.546 1.00 81.06 753 LEU A C 1
ATOM 6055 O O . LEU A 1 753 ? 2.297 0.424 -22.968 1.00 81.06 753 LEU A O 1
ATOM 6059 N N . ASP A 1 754 ? 2.840 -1.387 -24.231 1.00 70.94 754 ASP A N 1
ATOM 6060 C CA . ASP A 1 754 ? 4.228 -1.013 -24.526 1.00 70.94 754 ASP A CA 1
ATOM 6061 C C . ASP A 1 754 ? 4.267 0.316 -25.289 1.00 70.94 754 ASP A C 1
ATOM 6063 O O . ASP A 1 754 ? 4.965 1.253 -24.888 1.00 70.94 754 ASP A O 1
ATOM 6067 N N . TYR A 1 755 ? 3.434 0.453 -26.327 1.00 66.88 755 TYR A N 1
ATOM 6068 C CA . TYR A 1 755 ? 3.338 1.678 -27.120 1.00 66.88 755 TYR A CA 1
ATOM 6069 C C . TYR A 1 755 ? 2.937 2.896 -26.274 1.00 66.88 755 TYR A C 1
ATOM 6071 O O . TYR A 1 755 ? 3.478 3.994 -26.424 1.00 66.88 755 TYR A O 1
ATOM 6079 N N . LEU A 1 756 ? 1.993 2.713 -25.351 1.00 70.25 756 LEU A N 1
ATOM 6080 C CA . LEU A 1 756 ? 1.511 3.758 -24.446 1.00 70.25 756 LEU A CA 1
ATOM 6081 C C . LEU A 1 756 ? 2.446 3.985 -23.249 1.00 70.25 756 LEU A C 1
ATOM 6083 O O . LEU A 1 756 ? 2.105 4.761 -22.346 1.00 70.25 756 LEU A O 1
ATOM 6087 N N . THR A 1 757 ? 3.625 3.352 -23.228 1.00 71.12 757 THR A N 1
ATOM 6088 C CA . THR A 1 757 ? 4.650 3.475 -22.175 1.00 71.12 757 THR A CA 1
ATOM 6089 C C . THR A 1 757 ? 4.098 3.211 -20.773 1.00 71.12 757 THR A C 1
ATOM 6091 O O . THR A 1 757 ? 4.528 3.815 -19.789 1.00 71.12 757 THR A O 1
ATOM 6094 N N . TYR A 1 758 ? 3.066 2.366 -20.685 1.00 80.56 758 TYR A N 1
ATOM 6095 C CA . TYR A 1 758 ? 2.383 2.037 -19.436 1.00 80.56 758 TYR A CA 1
ATOM 6096 C C . TYR A 1 758 ? 1.863 3.256 -18.641 1.00 80.56 758 TYR A C 1
ATOM 6098 O O . TYR A 1 758 ? 1.754 3.224 -17.407 1.00 80.56 758 TYR A O 1
ATOM 6106 N N . LEU A 1 759 ? 1.530 4.358 -19.327 1.00 77.62 759 LEU A N 1
ATOM 6107 C CA . LEU A 1 759 ? 1.016 5.567 -18.685 1.00 77.62 759 LEU A CA 1
ATOM 6108 C C . LEU A 1 759 ? -0.501 5.482 -18.459 1.00 77.62 759 LEU A C 1
ATOM 6110 O O . LEU A 1 759 ? -1.253 5.392 -19.432 1.00 77.62 759 LEU A O 1
ATOM 6114 N N . PRO A 1 760 ? -0.993 5.617 -17.209 1.00 81.00 760 PRO A N 1
ATOM 6115 C CA . PRO A 1 760 ? -2.417 5.487 -16.897 1.00 81.00 760 PRO A CA 1
ATOM 6116 C C . PRO A 1 760 ? -3.320 6.394 -17.740 1.00 81.00 760 PRO A C 1
ATOM 6118 O O . PRO A 1 760 ? -4.398 5.991 -18.184 1.00 81.00 760 PRO A O 1
ATOM 6121 N N . LEU A 1 761 ? -2.886 7.636 -17.971 1.00 74.06 761 LEU A N 1
ATOM 6122 C CA . LEU A 1 761 ? -3.660 8.601 -18.745 1.00 74.06 761 LEU A CA 1
ATOM 6123 C C . LEU A 1 761 ? -3.737 8.223 -20.234 1.00 74.06 761 LEU A C 1
ATOM 6125 O O . LEU A 1 761 ? -4.805 8.325 -20.828 1.00 74.06 761 LEU A O 1
ATOM 6129 N N . ALA A 1 762 ? -2.645 7.724 -20.814 1.00 66.50 762 ALA A N 1
ATOM 6130 C CA . ALA A 1 762 ? -2.619 7.274 -22.205 1.00 66.50 762 ALA A CA 1
ATOM 6131 C C . ALA A 1 762 ? -3.475 6.005 -22.398 1.00 66.50 762 ALA A C 1
ATOM 6133 O O . ALA A 1 762 ? -4.253 5.909 -23.346 1.00 66.50 762 ALA A O 1
ATOM 6134 N N . ILE A 1 763 ? -3.413 5.075 -21.439 1.00 76.94 763 ILE A N 1
ATOM 6135 C CA . ILE A 1 763 ? -4.210 3.837 -21.416 1.00 76.94 763 ILE A CA 1
ATOM 6136 C C . ILE A 1 763 ? -5.711 4.137 -21.355 1.00 76.94 763 ILE A C 1
ATOM 6138 O O . ILE A 1 763 ? -6.496 3.586 -22.127 1.00 76.94 763 ILE A O 1
ATOM 6142 N N . THR A 1 764 ? -6.123 5.023 -20.446 1.00 72.56 764 THR A N 1
ATOM 6143 C CA . THR A 1 764 ? -7.539 5.403 -20.295 1.00 72.56 764 THR A CA 1
ATOM 6144 C C . THR A 1 764 ? -8.072 6.135 -21.528 1.00 72.56 764 THR A C 1
ATOM 6146 O O . THR A 1 764 ? -9.210 5.900 -21.929 1.00 72.56 764 THR A O 1
ATOM 6149 N N . GLN A 1 765 ? -7.243 6.948 -22.189 1.00 64.56 765 GLN A N 1
ATOM 6150 C CA . GLN A 1 765 ? -7.587 7.594 -23.459 1.00 64.56 765 GLN A CA 1
ATOM 6151 C C . GLN A 1 765 ? -7.747 6.593 -24.608 1.00 64.56 765 GLN A C 1
ATOM 6153 O O . GLN A 1 765 ? -8.745 6.662 -25.326 1.00 64.56 765 GLN A O 1
ATOM 6158 N N . ALA A 1 766 ? -6.816 5.647 -24.757 1.00 67.00 766 ALA A N 1
ATOM 6159 C CA . ALA A 1 766 ? -6.914 4.599 -25.772 1.00 67.00 766 ALA A CA 1
ATOM 6160 C C . ALA A 1 766 ? -8.181 3.751 -25.573 1.00 67.00 766 ALA A C 1
ATOM 6162 O O . ALA A 1 766 ? -8.953 3.556 -26.510 1.00 67.00 766 ALA A O 1
ATOM 6163 N N . ALA A 1 767 ? -8.467 3.340 -24.332 1.00 71.00 767 ALA A N 1
ATOM 6164 C CA . ALA A 1 767 ? -9.693 2.613 -24.006 1.00 71.00 767 ALA A CA 1
ATOM 6165 C C . ALA A 1 767 ? -10.961 3.434 -24.310 1.00 71.00 767 ALA A C 1
ATOM 6167 O O . ALA A 1 767 ? -11.927 2.898 -24.849 1.00 71.00 767 ALA A O 1
ATOM 6168 N N . ALA A 1 768 ? -10.965 4.738 -24.012 1.00 61.09 768 ALA A N 1
ATOM 6169 C CA . ALA A 1 768 ? -12.091 5.619 -24.325 1.00 61.09 768 ALA A CA 1
ATOM 6170 C C . ALA A 1 768 ? -12.319 5.768 -25.839 1.00 61.09 768 ALA A C 1
ATOM 6172 O O . ALA A 1 768 ? -13.469 5.782 -26.280 1.00 61.09 768 ALA A O 1
ATOM 6173 N N . TYR A 1 769 ? -11.248 5.849 -26.633 1.00 59.97 769 TYR A N 1
ATOM 6174 C CA . TYR A 1 769 ? -11.336 5.871 -28.094 1.00 59.97 769 TYR A CA 1
ATOM 6175 C C . TYR A 1 769 ? -11.931 4.565 -28.629 1.00 59.97 769 TYR A C 1
ATOM 6177 O O . TYR A 1 769 ? -12.890 4.608 -29.399 1.00 59.97 769 TYR A O 1
ATOM 6185 N N . ILE A 1 770 ? -11.402 3.425 -28.176 1.00 67.81 770 ILE A N 1
ATOM 6186 C CA . ILE A 1 770 ? -11.874 2.087 -28.553 1.00 67.81 770 ILE A CA 1
ATOM 6187 C C . ILE A 1 770 ? -13.360 1.929 -28.214 1.00 67.81 770 ILE A C 1
ATOM 6189 O O . ILE A 1 770 ? -14.152 1.560 -29.074 1.00 67.81 770 ILE A O 1
ATOM 6193 N N . ASN A 1 771 ? -13.770 2.314 -27.003 1.00 73.06 771 ASN A N 1
ATOM 6194 C CA . ASN A 1 771 ? -15.174 2.264 -26.587 1.00 73.06 771 ASN A CA 1
ATOM 6195 C C . ASN A 1 771 ? -16.085 3.162 -27.436 1.00 73.06 771 ASN A C 1
ATOM 6197 O O . ASN A 1 771 ? -17.249 2.830 -27.644 1.00 73.06 771 ASN A O 1
ATOM 6201 N N . LYS A 1 772 ? -15.591 4.331 -27.863 1.00 61.75 772 LYS A N 1
ATOM 6202 C CA . LYS A 1 772 ? -16.385 5.308 -28.618 1.00 61.75 772 LYS A CA 1
ATOM 6203 C C . LYS A 1 772 ? -16.584 4.892 -30.073 1.00 61.75 772 LYS A C 1
ATOM 6205 O O . LYS A 1 772 ? -17.641 5.178 -30.629 1.00 61.75 772 LYS A O 1
ATOM 6210 N N . ASN A 1 773 ? -15.564 4.290 -30.680 1.00 63.25 773 ASN A N 1
ATOM 6211 C CA . ASN A 1 773 ? -15.554 3.968 -32.106 1.00 63.25 773 ASN A CA 1
ATOM 6212 C C . ASN A 1 773 ? -15.807 2.480 -32.397 1.00 63.25 773 ASN A C 1
ATOM 6214 O O . ASN A 1 773 ? -15.909 2.129 -33.564 1.00 63.25 773 ASN A O 1
ATOM 6218 N N . ASP A 1 774 ? -15.920 1.638 -31.362 1.00 70.19 774 ASP A N 1
ATOM 6219 C CA . ASP A 1 774 ? -16.123 0.182 -31.461 1.00 70.19 774 ASP A CA 1
ATOM 6220 C C . ASP A 1 774 ? -15.073 -0.515 -32.355 1.00 70.19 774 ASP A C 1
ATOM 6222 O O . ASP A 1 774 ? -15.369 -1.437 -33.107 1.00 70.19 774 ASP A O 1
ATOM 6226 N N . THR A 1 775 ? -13.828 -0.034 -32.292 1.00 69.94 775 THR A N 1
ATOM 6227 C CA . THR A 1 775 ? -12.674 -0.533 -33.063 1.00 69.94 775 THR A CA 1
ATOM 6228 C C . THR A 1 775 ? -11.900 -1.604 -32.294 1.00 69.94 775 THR A C 1
ATOM 6230 O O . THR A 1 775 ? -11.771 -1.507 -31.073 1.00 69.94 775 THR A O 1
ATOM 6233 N N . SER A 1 776 ? -11.308 -2.581 -32.991 1.00 81.12 776 SER A N 1
ATOM 6234 C CA . SER A 1 776 ? -10.418 -3.579 -32.358 1.00 81.12 776 SER A CA 1
ATOM 6235 C C . SER A 1 776 ? -9.091 -2.966 -31.878 1.00 81.12 776 SER A C 1
ATOM 6237 O O . SER A 1 776 ? -8.723 -1.862 -32.293 1.00 81.12 776 SER A O 1
ATOM 6239 N N . VAL A 1 777 ? -8.346 -3.668 -31.011 1.00 79.50 777 VAL A N 1
ATOM 6240 C CA . VAL A 1 777 ? -7.028 -3.185 -30.548 1.00 79.50 777 VAL A CA 1
ATOM 6241 C C . VAL A 1 777 ? -6.024 -3.231 -31.696 1.00 79.50 777 VAL A C 1
ATOM 6243 O O . VAL A 1 777 ? -5.255 -2.289 -31.860 1.00 79.50 777 VAL A O 1
ATOM 6246 N N . ALA A 1 778 ? -6.080 -4.271 -32.530 1.00 76.62 778 ALA A N 1
ATOM 6247 C CA . ALA A 1 778 ? -5.257 -4.379 -33.735 1.00 76.62 778 ALA A CA 1
ATOM 6248 C C . ALA A 1 778 ? -5.536 -3.257 -34.757 1.00 76.62 778 ALA A C 1
ATOM 6250 O O . ALA A 1 778 ? -4.609 -2.671 -35.310 1.00 76.62 778 ALA A O 1
ATOM 6251 N N . GLU A 1 779 ? -6.805 -2.905 -34.979 1.00 69.06 779 GLU A N 1
ATOM 6252 C CA . GLU A 1 779 ? -7.178 -1.790 -35.862 1.00 69.06 779 GLU A CA 1
ATOM 6253 C C . GLU A 1 779 ? -6.754 -0.442 -35.267 1.00 69.06 779 GLU A C 1
ATOM 6255 O O . GLU A 1 779 ? -6.218 0.407 -35.977 1.00 69.06 779 GLU A O 1
ATOM 6260 N N . TYR A 1 780 ? -6.893 -0.266 -33.951 1.00 67.50 780 TYR A N 1
ATOM 6261 C CA . TYR A 1 780 ? -6.369 0.911 -33.261 1.00 67.50 780 TYR A CA 1
ATOM 6262 C C . TYR A 1 780 ? -4.839 1.007 -33.371 1.00 67.50 780 TYR A C 1
ATOM 6264 O O . TYR A 1 780 ? -4.324 2.100 -33.589 1.00 67.50 780 TYR A O 1
ATOM 6272 N N . LEU A 1 781 ? -4.118 -0.119 -33.288 1.00 67.06 781 LEU A N 1
ATOM 6273 C CA . LEU A 1 781 ? -2.670 -0.197 -33.507 1.00 67.06 781 LEU A CA 1
ATOM 6274 C C . LEU A 1 781 ? -2.268 0.151 -34.945 1.00 67.06 781 LEU A C 1
ATOM 6276 O O . LEU A 1 781 ? -1.281 0.853 -35.140 1.00 67.06 781 LEU A O 1
ATOM 6280 N N . SER A 1 782 ? -3.061 -0.240 -35.946 1.00 65.06 782 SER A N 1
ATOM 6281 C CA . SER A 1 782 ? -2.782 0.100 -37.351 1.00 65.06 782 SER A CA 1
ATOM 6282 C C . SER A 1 782 ? -2.783 1.613 -37.623 1.00 65.06 782 SER A C 1
ATOM 6284 O O . SER A 1 782 ? -2.054 2.088 -38.492 1.00 65.06 782 SER A O 1
ATOM 6286 N N . LEU A 1 783 ? -3.499 2.404 -36.809 1.00 56.44 783 LEU A N 1
ATOM 6287 C CA . LEU A 1 783 ? -3.440 3.872 -36.863 1.00 56.44 783 LEU A CA 1
ATOM 6288 C C . LEU A 1 783 ? -2.063 4.431 -36.460 1.00 56.44 783 LEU A C 1
ATOM 6290 O O . LEU A 1 783 ? -1.751 5.576 -36.787 1.00 56.44 783 LEU A O 1
ATOM 6294 N N . TYR A 1 784 ? -1.246 3.653 -35.744 1.00 54.97 784 TYR A N 1
ATOM 6295 C CA . TYR A 1 784 ? 0.108 4.039 -35.345 1.00 54.97 784 TYR A CA 1
ATOM 6296 C C . TYR A 1 784 ? 1.165 3.720 -36.410 1.00 54.97 784 TYR A C 1
ATOM 6298 O O . TYR A 1 784 ? 2.222 4.355 -36.395 1.00 54.97 784 TYR A O 1
ATOM 6306 N N . ASP A 1 785 ? 0.876 2.808 -37.344 1.00 48.88 785 ASP A N 1
ATOM 6307 C CA . ASP A 1 785 ? 1.781 2.437 -38.441 1.00 48.88 785 ASP A CA 1
ATOM 6308 C C . ASP A 1 785 ? 1.732 3.427 -39.620 1.00 48.88 785 ASP A C 1
ATOM 6310 O O . ASP A 1 785 ? 2.706 3.550 -40.366 1.00 48.88 785 ASP A O 1
ATOM 6314 N N . GLU A 1 786 ? 0.640 4.186 -39.789 1.00 45.59 786 GLU A N 1
ATOM 6315 C CA . GLU A 1 786 ? 0.419 4.923 -41.042 1.00 45.59 786 GLU A CA 1
ATOM 6316 C C . GLU A 1 786 ? 0.804 6.413 -41.060 1.00 45.59 786 GLU A C 1
ATOM 6318 O O . GLU A 1 786 ? 0.934 6.948 -42.165 1.00 45.59 786 GLU A O 1
ATOM 6323 N N . ARG A 1 787 ? 1.058 7.101 -39.927 1.00 53.00 787 ARG A N 1
ATOM 6324 C CA . ARG A 1 787 ? 1.596 8.492 -39.900 1.00 53.00 787 ARG A CA 1
ATOM 6325 C C . ARG A 1 787 ? 1.850 9.020 -38.473 1.00 53.00 787 ARG A C 1
ATOM 6327 O O . ARG A 1 787 ? 0.934 9.100 -37.661 1.00 53.00 787 ARG A O 1
ATOM 6334 N N . GLU A 1 788 ? 3.060 9.529 -38.188 1.00 53.75 788 GLU A N 1
ATOM 6335 C CA . GLU A 1 788 ? 3.391 10.235 -36.920 1.00 53.75 788 GLU A CA 1
ATOM 6336 C C . GLU A 1 788 ? 2.445 11.427 -36.612 1.00 53.75 788 GLU A C 1
ATOM 6338 O O . GLU A 1 788 ? 2.296 11.830 -35.459 1.00 53.75 788 GLU A O 1
ATOM 6343 N N . GLU A 1 789 ? 1.787 11.982 -37.637 1.00 51.62 789 GLU A N 1
ATOM 6344 C CA . GLU A 1 789 ? 0.831 13.099 -37.559 1.00 51.62 789 GLU A CA 1
ATOM 6345 C C . GLU A 1 789 ? -0.519 12.719 -36.920 1.00 51.62 789 GLU A C 1
ATOM 6347 O O . GLU A 1 789 ? -1.123 13.534 -36.210 1.00 51.62 789 GLU A O 1
ATOM 6352 N N . ASP A 1 790 ? -0.989 11.484 -37.120 1.00 51.91 790 ASP A N 1
ATOM 6353 C CA . ASP A 1 790 ? -2.303 11.036 -36.645 1.00 51.91 790 ASP A CA 1
ATOM 6354 C C . ASP A 1 790 ? -2.286 10.696 -35.150 1.00 51.91 790 ASP A C 1
ATOM 6356 O O . ASP A 1 790 ? -3.260 10.948 -34.432 1.00 51.91 790 ASP A O 1
ATOM 6360 N N . ILE A 1 791 ? -1.131 10.259 -34.644 1.00 52.38 791 ILE A N 1
ATOM 6361 C CA . ILE A 1 791 ? -0.916 9.882 -33.242 1.00 52.38 791 ILE A CA 1
ATOM 6362 C C . ILE A 1 791 ? -1.142 11.071 -32.309 1.00 52.38 791 ILE A C 1
ATOM 6364 O O . ILE A 1 791 ? -1.847 10.957 -31.307 1.00 52.38 791 ILE A O 1
ATOM 6368 N N . ILE A 1 792 ? -0.617 12.249 -32.649 1.00 52.62 792 ILE A N 1
ATOM 6369 C CA . ILE A 1 792 ? -0.804 13.444 -31.817 1.00 52.62 792 ILE A CA 1
ATOM 6370 C C . ILE A 1 792 ? -2.213 13.988 -31.966 1.00 52.62 792 ILE A C 1
ATOM 6372 O O . ILE A 1 792 ? -2.783 14.443 -30.982 1.00 52.62 792 ILE A O 1
ATOM 6376 N N . LYS A 1 793 ? -2.836 13.887 -33.141 1.00 52.88 793 LYS A N 1
ATOM 6377 C CA . LYS A 1 793 ? -4.247 14.260 -33.310 1.00 52.88 793 LYS A CA 1
ATOM 6378 C C . LYS A 1 793 ? -5.169 13.389 -32.449 1.00 52.88 793 LYS A C 1
ATOM 6380 O O . LYS A 1 793 ? -6.151 13.901 -31.917 1.00 52.88 793 LYS A O 1
ATOM 6385 N N . VAL A 1 794 ? -4.844 12.107 -32.271 1.00 47.41 794 VAL A N 1
ATOM 6386 C CA . VAL A 1 794 ? -5.554 11.178 -31.374 1.00 47.41 794 VAL A CA 1
ATOM 6387 C C . VAL A 1 794 ? -5.235 11.469 -29.903 1.00 47.41 794 VAL A C 1
ATOM 6389 O O . VAL A 1 794 ? -6.166 11.643 -29.117 1.00 47.41 794 VAL A O 1
ATOM 6392 N N . LEU A 1 795 ? -3.958 11.637 -29.543 1.00 49.56 795 LEU A N 1
ATOM 6393 C CA . LEU A 1 795 ? -3.516 11.990 -28.185 1.00 49.56 795 LEU A CA 1
ATOM 6394 C C . LEU A 1 795 ? -3.914 13.410 -27.756 1.00 49.56 795 LEU A C 1
ATOM 6396 O O . LEU A 1 795 ? -3.876 13.697 -26.567 1.00 49.56 795 LEU A O 1
ATOM 6400 N N . SER A 1 796 ? -4.304 14.290 -28.686 1.00 49.97 796 SER A N 1
ATOM 6401 C CA . SER A 1 796 ? -4.777 15.661 -28.425 1.00 49.97 796 SER A CA 1
ATOM 6402 C C . SER A 1 796 ? -6.303 15.789 -28.424 1.00 49.97 796 SER A C 1
ATOM 6404 O O . SER A 1 796 ? -6.808 16.860 -28.093 1.00 49.97 796 SER A O 1
ATOM 6406 N N . LYS A 1 797 ? -7.062 14.746 -28.801 1.00 47.72 797 LYS A N 1
ATOM 6407 C CA . LYS A 1 797 ? -8.533 14.792 -28.752 1.00 47.72 797 LYS A CA 1
ATOM 6408 C C . LYS A 1 797 ? -8.998 14.823 -27.295 1.00 47.72 797 LYS A C 1
ATOM 6410 O O . LYS A 1 797 ? -8.617 13.974 -26.490 1.00 47.72 797 LYS A O 1
ATOM 6415 N N . ASP A 1 798 ? -9.819 15.811 -26.956 1.00 44.28 798 ASP A N 1
ATOM 6416 C CA . ASP A 1 798 ? -10.384 15.945 -25.618 1.00 44.28 798 ASP A CA 1
ATOM 6417 C C . ASP A 1 798 ? -11.465 14.878 -25.391 1.00 44.28 798 ASP A C 1
ATOM 6419 O O . ASP A 1 798 ? -12.500 14.848 -26.057 1.00 44.28 798 ASP A O 1
ATOM 6423 N N . PHE A 1 799 ? -11.216 13.986 -24.432 1.00 44.59 799 PHE A N 1
ATOM 6424 C CA . PHE A 1 799 ? -12.218 13.079 -23.877 1.00 44.59 799 PHE A CA 1
ATOM 6425 C C . PHE A 1 799 ? -12.523 13.518 -22.444 1.00 44.59 799 PHE A C 1
ATOM 6427 O O . PHE A 1 799 ? -11.631 13.484 -21.589 1.00 44.59 799 PHE A O 1
ATOM 6434 N N . GLU A 1 800 ? -13.760 13.943 -22.180 1.00 38.78 800 GLU A N 1
ATOM 6435 C CA . GLU A 1 800 ? -14.227 14.325 -20.843 1.00 38.78 800 GLU A CA 1
ATOM 6436 C C . GLU A 1 800 ? -14.068 13.145 -19.871 1.00 38.78 800 GLU A C 1
ATOM 6438 O O . GLU A 1 800 ? -14.531 12.040 -20.138 1.00 38.78 800 GLU A O 1
ATOM 6443 N N . HIS A 1 801 ? -13.360 13.362 -18.759 1.00 39.53 801 HIS A N 1
ATOM 6444 C CA . HIS A 1 801 ? -13.169 12.370 -17.697 1.00 39.53 801 HIS A CA 1
ATOM 6445 C C . HIS A 1 801 ? -13.577 12.977 -16.352 1.00 39.53 801 HIS A C 1
ATOM 6447 O O . HIS A 1 801 ? -13.182 14.099 -16.026 1.00 39.53 801 HIS A O 1
ATOM 6453 N N . HIS A 1 802 ? -14.319 12.211 -15.548 1.00 35.47 802 HIS A N 1
ATOM 6454 C CA . HIS A 1 802 ? -14.700 12.575 -14.183 1.00 35.47 802 HIS A CA 1
ATOM 6455 C C . HIS A 1 802 ? -13.451 12.631 -13.284 1.00 35.47 802 HIS A C 1
ATOM 6457 O O . HIS A 1 802 ? -12.923 11.599 -12.874 1.00 35.47 802 HIS A O 1
ATOM 6463 N N . GLY A 1 803 ? -12.943 13.842 -13.029 1.00 38.03 803 GLY A N 1
ATOM 6464 C CA . GLY A 1 803 ? -11.698 14.081 -12.283 1.00 38.03 803 GLY A CA 1
ATOM 6465 C C . GLY A 1 803 ? -10.785 15.173 -12.856 1.00 38.03 803 GLY A C 1
ATOM 6466 O O . GLY A 1 803 ? -9.665 15.317 -12.376 1.00 38.03 803 GLY A O 1
ATOM 6467 N N . ARG A 1 804 ? -11.219 15.920 -13.881 1.00 46.97 804 ARG A N 1
ATOM 6468 C CA . ARG A 1 804 ? -10.486 17.075 -14.434 1.00 46.97 804 ARG A CA 1
ATOM 6469 C C . ARG A 1 804 ? -11.135 18.396 -14.017 1.00 46.97 804 ARG A C 1
ATOM 6471 O O . ARG A 1 804 ? -12.358 18.471 -13.924 1.00 46.97 804 ARG A O 1
ATOM 6478 N N . TYR A 1 805 ? -10.326 19.437 -13.818 1.00 39.44 805 TYR A N 1
ATOM 6479 C CA . TYR A 1 805 ? -10.819 20.812 -13.695 1.00 39.44 805 TYR A CA 1
ATOM 6480 C C . TYR A 1 805 ? -11.491 21.234 -15.017 1.00 39.44 805 TYR A C 1
ATOM 6482 O O . TYR A 1 805 ? -10.958 20.972 -16.100 1.00 39.44 805 TYR A O 1
ATOM 6490 N N . HIS A 1 806 ? -12.673 21.855 -14.949 1.00 34.28 806 HIS A N 1
ATOM 6491 C CA . HIS A 1 806 ? -13.393 22.321 -16.138 1.00 34.28 806 HIS A CA 1
ATOM 6492 C C . HIS A 1 806 ? -12.556 23.368 -16.897 1.00 34.28 806 HIS A C 1
ATOM 6494 O O . HIS A 1 806 ? -12.192 24.391 -16.327 1.00 34.28 806 HIS A O 1
ATOM 6500 N N . GLY A 1 807 ? -12.261 23.112 -18.180 1.00 35.75 807 GLY A N 1
ATOM 6501 C CA . GLY A 1 807 ? -11.560 24.049 -19.075 1.00 35.75 807 GLY A CA 1
ATOM 6502 C C . GLY A 1 807 ? -10.093 23.727 -19.406 1.00 35.75 807 GLY A C 1
ATOM 6503 O O . GLY A 1 807 ? -9.508 24.423 -20.234 1.00 35.75 807 GLY A O 1
ATOM 6504 N N . MET A 1 808 ? -9.489 22.679 -18.830 1.00 37.12 808 MET A N 1
ATOM 6505 C CA . MET A 1 808 ? -8.113 22.265 -19.167 1.00 37.12 808 MET A CA 1
ATOM 6506 C C . MET A 1 808 ? -8.046 21.376 -20.426 1.00 37.12 808 MET A C 1
ATOM 6508 O O . MET A 1 808 ? -8.694 20.329 -20.480 1.00 37.12 808 MET A O 1
ATOM 6512 N N . LYS A 1 809 ? -7.218 21.767 -21.411 1.00 42.38 809 LYS A N 1
ATOM 6513 C CA . LYS A 1 809 ? -6.880 20.973 -22.615 1.00 42.38 809 LYS A CA 1
ATOM 6514 C C . LYS A 1 809 ? -6.022 19.742 -22.255 1.00 42.38 809 LYS A C 1
ATOM 6516 O O . LYS A 1 809 ? -5.320 19.749 -21.246 1.00 42.38 809 LYS A O 1
ATOM 6521 N N . ASN A 1 810 ? -6.089 18.682 -23.069 1.00 47.53 810 ASN A N 1
ATOM 6522 C CA . ASN A 1 810 ? -5.483 17.356 -22.841 1.00 47.53 810 ASN A CA 1
ATOM 6523 C C . ASN A 1 810 ? -4.093 17.335 -22.128 1.00 47.53 810 ASN A C 1
ATOM 6525 O O . ASN A 1 810 ? -3.103 17.780 -22.713 1.00 47.53 810 ASN A O 1
ATOM 6529 N N . PRO A 1 811 ? -3.949 16.750 -20.920 1.00 46.75 811 PRO A N 1
ATOM 6530 C CA . PRO A 1 811 ? -2.744 16.911 -20.096 1.00 46.75 811 PRO A CA 1
ATOM 6531 C C . PRO A 1 811 ? -1.451 16.311 -20.675 1.00 46.75 811 PRO A C 1
ATOM 6533 O O . PRO A 1 811 ? -0.386 16.872 -20.465 1.00 46.75 811 PRO A O 1
ATOM 6536 N N . VAL A 1 812 ? -1.480 15.196 -21.419 1.00 49.00 812 VAL A N 1
ATOM 6537 C CA . VAL A 1 812 ? -0.222 14.530 -21.848 1.00 49.00 812 VAL A CA 1
ATOM 6538 C C . VAL A 1 812 ? 0.458 15.244 -23.012 1.00 49.00 812 VAL A C 1
ATOM 6540 O O . VAL A 1 812 ? 1.652 15.108 -23.188 1.00 49.00 812 VAL A O 1
ATOM 6543 N N . ALA A 1 813 ? -0.252 16.023 -23.819 1.00 49.69 813 ALA A N 1
ATOM 6544 C CA . ALA A 1 813 ? 0.412 16.889 -24.794 1.00 49.69 813 ALA A CA 1
ATOM 6545 C C . ALA A 1 813 ? 0.664 18.277 -24.190 1.00 49.69 813 ALA A C 1
ATOM 6547 O O . ALA A 1 813 ? 1.725 18.856 -24.393 1.00 49.69 813 ALA A O 1
ATOM 6548 N N . THR A 1 814 ? -0.288 18.789 -23.402 1.00 47.00 814 THR A N 1
ATOM 6549 C CA . THR A 1 814 ? -0.255 20.168 -22.892 1.00 47.00 814 THR A CA 1
ATOM 6550 C C . THR A 1 814 ? 0.724 20.347 -21.730 1.00 47.00 814 THR A C 1
ATOM 6552 O O . THR A 1 814 ? 1.433 21.341 -21.715 1.00 47.00 814 THR A O 1
ATOM 6555 N N . THR A 1 815 ? 0.849 19.390 -20.799 1.00 46.94 815 THR A N 1
ATOM 6556 C CA . THR A 1 815 ? 1.851 19.455 -19.714 1.00 46.94 815 THR A CA 1
ATOM 6557 C C . THR A 1 815 ? 3.269 19.441 -20.277 1.00 46.94 815 THR A C 1
ATOM 6559 O O . THR A 1 815 ? 4.108 20.199 -19.817 1.00 46.94 815 THR A O 1
ATOM 6562 N N . TRP A 1 816 ? 3.528 18.643 -21.313 1.00 56.59 816 TRP A N 1
ATOM 6563 C CA . TRP A 1 816 ? 4.845 18.590 -21.945 1.00 56.59 816 TRP A CA 1
ATOM 6564 C C . TRP A 1 816 ? 5.112 19.819 -22.789 1.00 56.59 816 TRP A C 1
ATOM 6566 O O . TRP A 1 816 ? 6.202 20.352 -22.706 1.00 56.59 816 TRP A O 1
ATOM 6576 N N . LEU A 1 817 ? 4.118 20.313 -23.533 1.00 53.66 817 LEU A N 1
ATOM 6577 C CA . LEU A 1 817 ? 4.223 21.576 -24.262 1.00 53.66 817 LEU A CA 1
ATOM 6578 C C . LEU A 1 817 ? 4.544 22.746 -23.321 1.00 53.66 817 LEU A C 1
ATOM 6580 O O . LEU A 1 817 ? 5.459 23.505 -23.610 1.00 53.66 817 LEU A O 1
ATOM 6584 N N . ILE A 1 818 ? 3.857 22.839 -22.177 1.00 49.16 818 ILE A N 1
ATOM 6585 C CA . ILE A 1 818 ? 4.116 23.863 -21.153 1.00 49.16 818 ILE A CA 1
ATOM 6586 C C . ILE A 1 818 ? 5.515 23.683 -20.551 1.00 49.16 818 ILE A C 1
ATOM 6588 O O . ILE A 1 818 ? 6.253 24.654 -20.437 1.00 49.16 818 ILE A O 1
ATOM 6592 N N . SER A 1 819 ? 5.923 22.454 -20.220 1.00 54.44 819 SER A N 1
ATOM 6593 C CA . SER A 1 819 ? 7.283 22.190 -19.737 1.00 54.44 819 SER A CA 1
ATOM 6594 C C . SER A 1 819 ? 8.357 22.456 -20.808 1.00 54.44 819 SER A C 1
ATOM 6596 O O . SER A 1 819 ? 9.423 22.950 -20.468 1.00 54.44 819 SER A O 1
ATOM 6598 N N . PHE A 1 820 ? 8.091 22.209 -22.098 1.00 63.72 820 PHE A N 1
ATOM 6599 C CA . PHE A 1 820 ? 8.988 22.564 -23.208 1.00 63.72 820 PHE A CA 1
ATOM 6600 C C . PHE A 1 820 ? 9.115 24.081 -23.351 1.00 63.72 820 PHE A C 1
ATOM 6602 O O . PHE A 1 820 ? 10.219 24.586 -23.546 1.00 63.72 820 PHE A O 1
ATOM 6609 N N . GLU A 1 821 ? 8.002 24.808 -23.244 1.00 60.53 821 GLU A N 1
ATOM 6610 C CA . GLU A 1 821 ? 7.985 26.272 -23.256 1.00 60.53 821 GLU A CA 1
ATOM 6611 C C . GLU A 1 821 ? 8.735 26.847 -22.047 1.00 60.53 821 GLU A C 1
ATOM 6613 O O . GLU A 1 821 ? 9.502 27.789 -22.220 1.00 60.53 821 GLU A O 1
ATOM 6618 N N . GLN A 1 822 ? 8.607 26.246 -20.858 1.00 59.44 822 GLN A N 1
ATOM 6619 C CA . GLN A 1 822 ? 9.378 26.637 -19.672 1.00 59.44 822 GLN A CA 1
ATOM 6620 C C . GLN A 1 822 ? 10.877 26.374 -19.831 1.00 59.44 822 GLN A C 1
ATOM 6622 O O . GLN A 1 822 ? 11.667 27.288 -19.620 1.00 59.44 822 GLN A O 1
ATOM 6627 N N . ILE A 1 823 ? 11.284 25.180 -20.277 1.00 66.69 823 ILE A N 1
ATOM 6628 C CA . ILE A 1 823 ? 12.706 24.881 -20.529 1.00 66.69 823 ILE A CA 1
ATOM 6629 C C . ILE A 1 823 ? 13.268 25.830 -21.593 1.00 66.69 823 ILE A C 1
ATOM 6631 O O . ILE A 1 823 ? 14.388 26.301 -21.452 1.00 66.69 823 ILE A O 1
ATOM 6635 N N . SER A 1 824 ? 12.474 26.195 -22.605 1.00 65.56 824 SER A N 1
ATOM 6636 C CA . SER A 1 824 ? 12.884 27.176 -23.623 1.00 65.56 824 SER A CA 1
ATOM 6637 C C . SER A 1 824 ? 13.144 28.579 -23.072 1.00 65.56 824 SER A C 1
ATOM 6639 O O . SER A 1 824 ? 13.834 29.355 -23.726 1.00 65.56 824 SER A O 1
ATOM 6641 N N . LEU A 1 825 ? 12.588 28.921 -21.908 1.00 65.44 825 LEU A N 1
ATOM 6642 C CA . LEU A 1 825 ? 12.836 30.191 -21.221 1.00 65.44 825 LEU A CA 1
ATOM 6643 C C . LEU A 1 825 ? 13.986 30.096 -20.207 1.00 65.44 825 LEU A C 1
ATOM 6645 O O . LEU A 1 825 ? 14.597 31.116 -19.897 1.00 65.44 825 LEU A O 1
ATOM 6649 N N . GLU A 1 826 ? 14.248 28.901 -19.674 1.00 66.25 826 GLU A N 1
ATOM 6650 C CA . GLU A 1 826 ? 15.196 28.663 -18.579 1.00 66.25 826 GLU A CA 1
ATOM 6651 C C . GLU A 1 826 ? 16.585 28.207 -19.060 1.00 66.25 826 GLU A C 1
ATOM 6653 O O . GLU A 1 826 ? 17.582 28.622 -18.475 1.00 66.25 826 GLU A O 1
ATOM 6658 N N . ASP A 1 827 ? 16.663 27.366 -20.098 1.00 75.56 827 ASP A N 1
ATOM 6659 C CA . ASP A 1 827 ? 17.888 26.663 -20.505 1.00 75.56 827 ASP A CA 1
ATOM 6660 C C . ASP A 1 827 ? 17.893 26.356 -22.018 1.00 75.56 827 ASP A C 1
ATOM 6662 O O . ASP A 1 827 ? 17.288 25.393 -22.503 1.00 75.56 827 ASP A O 1
ATOM 6666 N N . GLU A 1 828 ? 18.597 27.191 -22.789 1.00 85.19 828 GLU A N 1
ATOM 6667 C CA . GLU A 1 828 ? 18.669 27.068 -24.249 1.00 85.19 828 GLU A CA 1
ATOM 6668 C C . GLU A 1 828 ? 19.395 25.785 -24.694 1.00 85.19 828 GLU A C 1
ATOM 6670 O O . GLU A 1 828 ? 18.970 25.128 -25.649 1.00 85.19 828 GLU A O 1
ATOM 6675 N N . LEU A 1 829 ? 20.453 25.379 -23.983 1.00 86.06 829 LEU A N 1
ATOM 6676 C CA . LEU A 1 829 ? 21.238 24.191 -24.328 1.00 86.06 829 LEU A CA 1
ATOM 6677 C C . LEU A 1 829 ? 20.431 22.905 -24.093 1.00 86.06 829 LEU A C 1
ATOM 6679 O O . LEU A 1 829 ? 20.497 21.981 -24.909 1.00 86.06 829 LEU A O 1
ATOM 6683 N N . ALA A 1 830 ? 19.595 22.863 -23.051 1.00 84.00 830 ALA A N 1
ATOM 6684 C CA . ALA A 1 830 ? 18.655 21.764 -22.827 1.00 84.00 830 ALA A CA 1
ATOM 6685 C C . ALA A 1 830 ? 17.660 21.604 -23.990 1.00 84.00 830 ALA A C 1
ATOM 6687 O O . ALA A 1 830 ? 17.383 20.475 -24.409 1.00 84.00 830 ALA A O 1
ATOM 6688 N N . VAL A 1 831 ? 17.161 22.704 -24.571 1.00 85.50 831 VAL A N 1
ATOM 6689 C CA . VAL A 1 831 ? 16.292 22.646 -25.763 1.00 85.50 831 VAL A CA 1
ATOM 6690 C C . VAL A 1 831 ? 17.045 22.132 -26.985 1.00 85.50 831 VAL A C 1
ATOM 6692 O O . VAL A 1 831 ? 16.495 21.323 -27.740 1.00 85.50 831 VAL A O 1
ATOM 6695 N N . GLN A 1 832 ? 18.295 22.557 -27.180 1.00 89.50 832 GLN A N 1
ATOM 6696 C CA . GLN A 1 832 ? 19.125 22.061 -28.280 1.00 89.50 832 GLN A CA 1
ATOM 6697 C C . GLN A 1 832 ? 19.369 20.552 -28.152 1.00 89.50 832 GLN A C 1
ATOM 6699 O O . GLN A 1 832 ? 19.175 19.816 -29.120 1.00 89.50 832 GLN A O 1
ATOM 6704 N N . TYR A 1 833 ? 19.706 20.069 -26.952 1.00 91.56 833 TYR A N 1
ATOM 6705 C CA . TYR A 1 833 ? 19.889 18.638 -26.684 1.00 91.56 833 TYR A CA 1
ATOM 6706 C C . TYR A 1 833 ? 18.615 17.848 -26.924 1.00 91.56 833 TYR A C 1
ATOM 6708 O O . TYR A 1 833 ? 18.639 16.844 -27.628 1.00 91.56 833 TYR A O 1
ATOM 6716 N N . LEU A 1 834 ? 17.489 18.325 -26.406 1.00 88.12 834 LEU A N 1
ATOM 6717 C CA . LEU A 1 834 ? 16.196 17.692 -26.609 1.00 88.12 834 LEU A CA 1
ATOM 6718 C C . LEU A 1 834 ? 15.818 17.610 -28.098 1.00 88.12 834 LEU A C 1
ATOM 6720 O O . LEU A 1 834 ? 15.317 16.582 -28.562 1.00 88.12 834 LEU A O 1
ATOM 6724 N N . SER A 1 835 ? 16.063 18.685 -28.847 1.00 90.81 835 SER A N 1
ATOM 6725 C CA . SER A 1 835 ? 15.767 18.759 -30.280 1.00 90.81 835 SER A CA 1
ATOM 6726 C C . SER A 1 835 ? 16.668 17.819 -31.080 1.00 90.81 835 SER A C 1
ATOM 6728 O O . SER A 1 835 ? 16.172 17.068 -31.922 1.00 90.81 835 SER A O 1
ATOM 6730 N N . PHE A 1 836 ? 17.958 17.769 -30.745 1.00 92.75 836 PHE A N 1
ATOM 6731 C CA . PHE A 1 836 ? 18.920 16.834 -31.325 1.00 92.75 836 PHE A CA 1
ATOM 6732 C C . PHE A 1 836 ? 18.572 15.369 -31.011 1.00 92.75 836 PHE A C 1
ATOM 6734 O O . PHE A 1 836 ? 18.514 14.540 -31.916 1.00 92.75 836 PHE A O 1
ATOM 6741 N N . MET A 1 837 ? 18.256 15.044 -29.752 1.00 92.56 837 MET A N 1
ATOM 6742 C CA . MET A 1 837 ? 17.833 13.699 -29.332 1.00 92.56 837 MET A CA 1
ATOM 6743 C C . MET A 1 837 ? 16.570 13.231 -30.071 1.00 92.56 837 MET A C 1
ATOM 6745 O O . MET A 1 837 ? 16.401 12.043 -30.330 1.00 92.56 837 MET A O 1
ATOM 6749 N N . SER A 1 838 ? 15.703 14.162 -30.480 1.00 89.50 838 SER A N 1
ATOM 6750 C CA . SER A 1 838 ? 14.504 13.858 -31.269 1.00 89.50 838 SER A CA 1
ATOM 6751 C C . SER A 1 838 ? 14.787 13.489 -32.738 1.00 89.50 838 SER A C 1
ATOM 6753 O O . SER A 1 838 ? 13.914 12.939 -33.420 1.00 89.50 838 SER A O 1
ATOM 6755 N N . ALA A 1 839 ? 15.992 13.773 -33.240 1.00 89.50 839 ALA A N 1
ATOM 6756 C CA . ALA A 1 839 ? 16.431 13.407 -34.586 1.00 89.50 839 ALA A CA 1
ATOM 6757 C C . ALA A 1 839 ? 17.056 12.002 -34.653 1.00 89.50 839 ALA A C 1
ATOM 6759 O O . ALA A 1 839 ? 17.006 11.361 -35.700 1.00 89.50 839 ALA A O 1
ATOM 6760 N N . ILE A 1 840 ? 17.595 11.503 -33.540 1.00 91.75 840 ILE A N 1
ATOM 6761 C CA . ILE A 1 840 ? 18.275 10.204 -33.441 1.00 91.75 840 ILE A CA 1
ATOM 6762 C C . ILE A 1 840 ? 17.376 9.120 -32.824 1.00 91.75 840 ILE A C 1
ATOM 6764 O O . ILE A 1 840 ? 16.212 9.362 -32.500 1.00 91.75 840 ILE A O 1
ATOM 6768 N N . LEU A 1 841 ? 17.902 7.895 -32.698 1.00 88.19 841 LEU A N 1
ATOM 6769 C CA . LEU A 1 841 ? 17.228 6.823 -31.960 1.00 88.19 841 LEU A CA 1
ATOM 6770 C C . LEU A 1 841 ? 17.074 7.243 -30.478 1.00 88.19 841 LEU A C 1
ATOM 6772 O O . LEU A 1 841 ? 18.065 7.701 -29.907 1.00 88.19 841 LEU A O 1
ATOM 6776 N N . PRO A 1 842 ? 15.874 7.126 -29.870 1.00 85.00 842 PRO A N 1
ATOM 6777 C CA . PRO A 1 842 ? 15.605 7.644 -28.527 1.00 85.00 842 PRO A CA 1
ATOM 6778 C C . PRO A 1 842 ? 16.248 6.830 -27.395 1.00 85.00 842 PRO A C 1
ATOM 6780 O O . PRO A 1 842 ? 16.360 7.346 -26.290 1.00 85.00 842 PRO A O 1
ATOM 6783 N N . ASP A 1 843 ? 16.669 5.594 -27.652 1.00 84.56 843 ASP A N 1
ATOM 6784 C CA . ASP A 1 843 ? 17.260 4.700 -26.654 1.00 84.56 843 ASP A CA 1
ATOM 6785 C C . ASP A 1 843 ? 18.791 4.657 -26.787 1.00 84.56 843 ASP A C 1
ATOM 6787 O O . ASP A 1 843 ? 19.319 4.749 -27.896 1.00 84.56 843 ASP A O 1
ATOM 6791 N N . GLU A 1 844 ? 19.494 4.477 -25.665 1.00 86.25 844 GLU A N 1
ATOM 6792 C CA . GLU A 1 844 ? 20.952 4.261 -25.577 1.00 86.25 844 GLU A CA 1
ATOM 6793 C C . GLU A 1 844 ? 21.831 5.391 -26.136 1.00 86.25 844 GLU A C 1
ATOM 6795 O O . GLU A 1 844 ? 22.959 5.159 -26.567 1.00 86.25 844 GLU A O 1
ATOM 6800 N N . ILE A 1 845 ? 21.360 6.637 -26.056 1.00 91.19 845 ILE A N 1
ATOM 6801 C CA . ILE A 1 845 ? 22.033 7.830 -26.585 1.00 91.19 845 ILE A CA 1
ATOM 6802 C C . ILE A 1 845 ? 23.341 8.098 -25.820 1.00 91.19 845 ILE A C 1
ATOM 6804 O O . ILE A 1 845 ? 23.289 8.478 -24.646 1.00 91.19 845 ILE A O 1
ATOM 6808 N N . PRO A 1 846 ? 24.526 7.981 -26.447 1.00 89.75 846 PRO A N 1
ATOM 6809 C CA . PRO A 1 846 ? 25.790 8.277 -25.776 1.00 89.75 846 PRO A CA 1
ATOM 6810 C C . PRO A 1 846 ? 25.964 9.781 -25.545 1.00 89.75 846 PRO A C 1
ATOM 6812 O O . PRO A 1 846 ? 25.723 10.574 -26.458 1.00 89.75 846 PRO A O 1
ATOM 6815 N N . ARG A 1 847 ? 26.478 10.196 -24.375 1.00 88.25 847 ARG A N 1
ATOM 6816 C CA . ARG A 1 847 ? 26.797 11.616 -24.107 1.00 88.25 847 ARG A CA 1
ATOM 6817 C C . ARG A 1 847 ? 27.681 12.237 -25.193 1.00 88.25 847 ARG A C 1
ATOM 6819 O O . ARG A 1 847 ? 27.457 13.373 -25.590 1.00 88.25 847 ARG A O 1
ATOM 6826 N N . SER A 1 848 ? 28.664 11.487 -25.686 1.00 88.00 848 SER A N 1
ATOM 6827 C CA . SER A 1 848 ? 29.609 11.921 -26.722 1.00 88.00 848 SER A CA 1
ATOM 6828 C C . SER A 1 848 ? 28.960 12.244 -28.074 1.00 88.00 848 SER A C 1
ATOM 6830 O O . SER A 1 848 ? 29.547 12.990 -28.866 1.00 88.00 848 SER A O 1
ATOM 6832 N N . LEU A 1 849 ? 27.765 11.700 -28.335 1.00 90.19 849 LEU A N 1
ATOM 6833 C CA . LEU A 1 849 ? 26.998 11.961 -29.551 1.00 90.19 849 LEU A CA 1
ATOM 6834 C C . LEU A 1 849 ? 26.315 13.335 -29.515 1.00 90.19 849 LEU A C 1
ATOM 6836 O O . LEU A 1 849 ? 26.073 13.910 -30.574 1.00 90.19 849 LEU A O 1
ATOM 6840 N N . LEU A 1 850 ? 26.030 13.875 -28.326 1.00 90.25 850 LEU A N 1
ATOM 6841 C CA . LEU A 1 850 ? 25.384 15.178 -28.188 1.00 90.25 850 LEU A CA 1
ATOM 6842 C C . LEU A 1 850 ? 26.298 16.313 -28.695 1.00 90.25 850 LEU A C 1
ATOM 6844 O O . LEU A 1 850 ? 27.529 16.180 -28.662 1.00 90.25 850 LEU A O 1
ATOM 6848 N N . PRO A 1 851 ? 25.719 17.427 -29.183 1.00 85.81 851 PRO A N 1
ATOM 6849 C CA . PRO A 1 851 ? 26.480 18.630 -29.516 1.00 85.81 851 PRO A CA 1
ATOM 6850 C C . PRO A 1 851 ? 27.310 19.106 -28.316 1.00 85.81 851 PRO A C 1
ATOM 6852 O O . PRO A 1 851 ? 26.850 19.015 -27.184 1.00 85.81 851 PRO A O 1
ATOM 6855 N N . GLN A 1 852 ? 28.525 19.609 -28.546 1.00 83.38 852 GLN A N 1
ATOM 6856 C CA . GLN A 1 852 ? 29.364 20.126 -27.457 1.00 83.38 852 GLN A CA 1
ATOM 6857 C C . GLN A 1 852 ? 28.837 21.481 -26.967 1.00 83.38 852 GLN A C 1
ATOM 6859 O O . GLN A 1 852 ? 28.536 22.355 -27.782 1.00 83.38 852 GLN A O 1
ATOM 6864 N N . GLY A 1 853 ? 28.737 21.648 -25.646 1.00 79.50 853 GLY A N 1
ATOM 6865 C CA . GLY A 1 853 ? 28.355 22.917 -25.021 1.00 79.50 853 GLY A CA 1
ATOM 6866 C C . GLY A 1 853 ? 29.538 23.881 -24.885 1.00 79.50 853 GLY A C 1
ATOM 6867 O O . GLY A 1 853 ? 30.693 23.510 -25.085 1.00 79.50 853 GLY A O 1
ATOM 6868 N N . GLU A 1 854 ? 29.268 25.131 -24.492 1.00 79.38 854 GLU A N 1
ATOM 6869 C CA . GLU A 1 854 ? 30.319 26.141 -24.261 1.00 79.38 854 GLU A CA 1
ATOM 6870 C C . GLU A 1 854 ? 31.314 25.735 -23.158 1.00 79.38 854 GLU A C 1
ATOM 6872 O O . GLU A 1 854 ? 32.488 26.108 -23.190 1.00 79.38 854 GLU A O 1
ATOM 6877 N N . SER A 1 855 ? 30.853 24.960 -22.172 1.00 85.56 855 SER A N 1
ATOM 6878 C CA . SER A 1 855 ? 31.659 24.447 -21.067 1.00 85.56 855 SER A CA 1
ATOM 6879 C C . SER A 1 855 ? 31.102 23.112 -20.571 1.00 85.56 855 SER A C 1
ATOM 6881 O O . SER A 1 855 ? 29.910 22.847 -20.691 1.00 85.56 855 SER A O 1
ATOM 6883 N N . LYS A 1 856 ? 31.933 22.281 -19.932 1.00 80.75 856 LYS A N 1
ATOM 6884 C CA . LYS A 1 856 ? 31.456 21.027 -19.317 1.00 80.75 856 LYS A CA 1
ATOM 6885 C C . LYS A 1 856 ? 30.383 21.249 -18.245 1.00 80.75 856 LYS A C 1
ATOM 6887 O O . LYS A 1 856 ? 29.546 20.368 -18.047 1.00 80.75 856 LYS A O 1
ATOM 6892 N N . ASP A 1 857 ? 30.419 22.400 -17.575 1.00 74.69 857 ASP A N 1
ATOM 6893 C CA . ASP A 1 857 ? 29.459 22.763 -16.534 1.00 74.69 857 ASP A CA 1
ATOM 6894 C C . ASP A 1 857 ? 28.084 23.059 -17.143 1.00 74.69 857 ASP A C 1
ATOM 6896 O O . ASP A 1 857 ? 27.093 22.504 -16.673 1.00 74.69 857 ASP A O 1
ATOM 6900 N N . SER A 1 858 ? 28.025 23.814 -18.248 1.00 81.44 858 SER A N 1
ATOM 6901 C CA . SER A 1 858 ? 26.762 24.076 -18.953 1.00 81.44 858 SER A CA 1
ATOM 6902 C C . SER A 1 858 ? 26.163 22.811 -19.573 1.00 81.44 858 SER A C 1
ATOM 6904 O O . SER A 1 858 ? 24.952 22.613 -19.511 1.00 81.44 858 SER A O 1
ATOM 6906 N N . GLU A 1 859 ? 26.985 21.885 -20.082 1.00 83.88 859 GLU A N 1
ATOM 6907 C CA . GLU A 1 859 ? 26.488 20.574 -20.532 1.00 83.88 859 GLU A CA 1
ATOM 6908 C C . GLU A 1 859 ? 25.859 19.763 -19.389 1.00 83.88 859 GLU A C 1
ATOM 6910 O O . GLU A 1 859 ? 24.857 19.071 -19.583 1.00 83.88 859 GLU A O 1
ATOM 6915 N N . MET A 1 860 ? 26.472 19.806 -18.200 1.00 77.81 860 MET A N 1
ATOM 6916 C CA . MET A 1 860 ? 25.979 19.081 -17.031 1.00 77.81 860 MET A CA 1
ATOM 6917 C C . MET A 1 860 ? 24.702 19.715 -16.475 1.00 77.81 860 MET A C 1
ATOM 6919 O O . MET A 1 860 ? 23.809 18.981 -16.051 1.00 77.81 860 MET A O 1
ATOM 6923 N N . GLU A 1 861 ? 24.597 21.043 -16.525 1.00 77.00 861 GLU A N 1
ATOM 6924 C CA . GLU A 1 861 ? 23.385 21.787 -16.183 1.00 77.00 861 GLU A CA 1
ATOM 6925 C C . GLU A 1 861 ? 22.235 21.430 -17.132 1.00 77.00 861 GLU A C 1
ATOM 6927 O O . GLU A 1 861 ? 21.202 20.970 -16.654 1.00 77.00 861 GLU A O 1
ATOM 6932 N N . ALA A 1 862 ? 22.455 21.467 -18.451 1.00 81.00 862 ALA A N 1
ATOM 6933 C CA . ALA A 1 862 ? 21.444 21.111 -19.451 1.00 81.00 862 ALA A CA 1
ATOM 6934 C C . ALA A 1 862 ? 20.922 19.672 -19.304 1.00 81.00 862 ALA A C 1
ATOM 6936 O O . ALA A 1 862 ? 19.712 19.420 -19.310 1.00 81.00 862 ALA A O 1
ATOM 6937 N N . ILE A 1 863 ? 21.824 18.702 -19.110 1.00 82.38 863 ILE A N 1
ATOM 6938 C CA . ILE A 1 863 ? 21.447 17.305 -18.830 1.00 82.38 863 ILE A CA 1
ATOM 6939 C C . ILE A 1 863 ? 20.700 17.209 -17.492 1.00 82.38 863 ILE A C 1
ATOM 6941 O O . ILE A 1 863 ? 19.721 16.463 -17.377 1.00 82.38 863 ILE A O 1
ATOM 6945 N N . GLY A 1 864 ? 21.138 17.969 -16.485 1.00 69.25 864 GLY A N 1
ATOM 6946 C CA . GLY A 1 864 ? 20.485 18.081 -15.185 1.00 69.25 864 GLY A CA 1
ATOM 6947 C C . GLY A 1 864 ? 19.053 18.602 -15.298 1.00 69.25 864 GLY A C 1
ATOM 6948 O O . GLY A 1 864 ? 18.149 17.991 -14.726 1.00 69.25 864 GLY A O 1
ATOM 6949 N N . THR A 1 865 ? 18.830 19.650 -16.093 1.00 68.12 865 THR A N 1
ATOM 6950 C CA . THR A 1 865 ? 17.515 20.219 -16.412 1.00 68.12 865 THR A CA 1
ATOM 6951 C C . THR A 1 865 ? 16.620 19.159 -17.050 1.00 68.12 865 THR A C 1
ATOM 6953 O O . THR A 1 865 ? 15.567 18.827 -16.501 1.00 68.12 865 THR A O 1
ATOM 6956 N N . LEU A 1 866 ? 17.061 18.525 -18.143 1.00 73.38 866 LEU A N 1
ATOM 6957 C CA . LEU A 1 866 ? 16.273 17.494 -18.835 1.00 73.38 866 LEU A CA 1
ATOM 6958 C C . LEU A 1 866 ? 15.952 16.285 -17.940 1.00 73.38 866 LEU A C 1
ATOM 6960 O O . LEU A 1 866 ? 14.844 15.740 -17.994 1.00 73.38 866 LEU A O 1
ATOM 6964 N N . THR A 1 867 ? 16.885 15.890 -17.072 1.00 68.88 867 THR A N 1
ATOM 6965 C CA . THR A 1 867 ? 16.675 14.810 -16.095 1.00 68.88 867 THR A CA 1
ATOM 6966 C C . THR A 1 867 ? 15.712 15.242 -14.981 1.00 68.88 867 THR A C 1
ATOM 6968 O O . THR A 1 867 ? 14.861 14.459 -14.555 1.00 68.88 867 THR A O 1
ATOM 6971 N N . ALA A 1 868 ? 15.779 16.495 -14.520 1.00 57.09 868 ALA A N 1
ATOM 6972 C CA . ALA A 1 868 ? 14.901 17.036 -13.479 1.00 57.09 868 ALA A CA 1
ATOM 6973 C C . ALA A 1 868 ? 13.433 17.118 -13.926 1.00 57.09 868 ALA A C 1
ATOM 6975 O O . ALA A 1 868 ? 12.530 16.870 -13.114 1.00 57.09 868 ALA A O 1
ATOM 6976 N N . TYR A 1 869 ? 13.208 17.401 -15.212 1.00 59.09 869 TYR A N 1
ATOM 6977 C CA . TYR A 1 869 ? 11.897 17.318 -15.861 1.00 59.09 869 TYR A CA 1
ATOM 6978 C C . TYR A 1 869 ? 11.499 15.877 -16.241 1.00 59.09 869 TYR A C 1
ATOM 6980 O O . TYR A 1 869 ? 10.375 15.648 -16.681 1.00 59.09 869 TYR A O 1
ATOM 6988 N N . SER A 1 870 ? 12.372 14.884 -16.017 1.00 61.06 870 SER A N 1
ATOM 6989 C CA . SER A 1 870 ? 12.168 13.473 -16.392 1.00 61.06 870 SER A CA 1
ATOM 6990 C C . SER A 1 870 ? 11.943 13.264 -17.898 1.00 61.06 870 SER A C 1
ATOM 6992 O O . SER A 1 870 ? 11.217 12.358 -18.305 1.00 61.06 870 SER A O 1
ATOM 6994 N N . PHE A 1 871 ? 12.534 14.123 -18.733 1.00 69.12 871 PHE A N 1
ATOM 6995 C CA . PHE A 1 871 ? 12.455 14.022 -20.196 1.00 69.12 871 PHE A CA 1
ATOM 6996 C C . PHE A 1 871 ? 13.414 12.953 -20.720 1.00 69.12 871 PHE A C 1
ATOM 6998 O O . PHE A 1 871 ? 13.115 12.261 -21.697 1.00 69.12 871 PHE A O 1
ATOM 7005 N N . ILE A 1 872 ? 14.540 12.814 -20.018 1.00 76.62 872 ILE A N 1
ATOM 7006 C CA . ILE A 1 872 ? 15.564 11.803 -20.247 1.00 76.62 872 ILE A CA 1
ATOM 7007 C C . ILE A 1 872 ? 15.872 11.062 -18.943 1.00 76.62 872 ILE A C 1
ATOM 7009 O O . ILE A 1 872 ? 15.749 11.625 -17.850 1.00 76.62 872 ILE A O 1
ATOM 7013 N N . SER A 1 873 ? 16.297 9.808 -19.058 1.00 74.94 873 SER A N 1
ATOM 7014 C CA . SER A 1 873 ? 16.801 8.992 -17.950 1.00 74.94 873 SER A CA 1
ATOM 7015 C C . SER A 1 873 ? 18.244 8.571 -18.201 1.00 74.94 873 SER A C 1
ATOM 7017 O O . SER A 1 873 ? 18.599 8.202 -19.317 1.00 74.94 873 SER A O 1
ATOM 7019 N N . ARG A 1 874 ? 19.075 8.611 -17.156 1.00 76.38 874 ARG A N 1
ATOM 7020 C CA . ARG A 1 874 ? 20.480 8.186 -17.201 1.00 76.38 874 ARG A CA 1
ATOM 7021 C C . ARG A 1 874 ? 20.599 6.696 -16.869 1.00 76.38 874 ARG A C 1
ATOM 7023 O O . ARG A 1 874 ? 19.959 6.245 -15.919 1.00 76.38 874 ARG A O 1
ATOM 7030 N N . ARG A 1 875 ? 21.441 5.958 -17.601 1.00 77.44 875 ARG A N 1
ATOM 7031 C CA . ARG A 1 875 ? 21.852 4.589 -17.240 1.00 77.44 875 ARG A CA 1
ATOM 7032 C C . ARG A 1 875 ? 23.167 4.634 -16.449 1.00 77.44 875 ARG A C 1
ATOM 7034 O O . ARG A 1 875 ? 24.112 5.310 -16.855 1.00 77.44 875 ARG A O 1
ATOM 7041 N N . ASP A 1 876 ? 23.212 3.946 -15.308 1.00 48.12 876 ASP A N 1
ATOM 7042 C CA . ASP A 1 876 ? 24.228 4.143 -14.258 1.00 48.12 876 ASP A CA 1
ATOM 7043 C C . ASP A 1 876 ? 25.654 3.662 -14.613 1.00 48.12 876 ASP A C 1
ATOM 7045 O O . ASP A 1 876 ? 26.594 3.982 -13.889 1.00 48.12 876 ASP A O 1
ATOM 7049 N N . GLU A 1 877 ? 25.854 2.957 -15.735 1.00 50.97 877 GLU A N 1
ATOM 7050 C CA . GLU A 1 877 ? 27.130 2.279 -16.033 1.00 50.97 877 GLU A CA 1
ATOM 7051 C C . GLU A 1 877 ? 27.920 2.836 -17.241 1.00 50.97 877 GLU A C 1
ATOM 7053 O O . GLU A 1 877 ? 29.127 2.615 -17.299 1.00 50.97 877 GLU A O 1
ATOM 7058 N N . GLU A 1 878 ? 27.321 3.598 -18.175 1.00 55.78 878 GLU A N 1
ATOM 7059 C CA . GLU A 1 878 ? 27.994 3.937 -19.457 1.00 55.78 878 GLU A CA 1
ATOM 7060 C C . GLU A 1 878 ? 27.843 5.384 -19.997 1.00 55.78 878 GLU A C 1
ATOM 7062 O O . GLU A 1 878 ? 28.109 5.624 -21.173 1.00 55.78 878 GLU A O 1
ATOM 7067 N N . GLU A 1 879 ? 27.441 6.375 -19.191 1.00 75.56 879 GLU A N 1
ATOM 7068 C CA . GLU A 1 879 ? 27.149 7.750 -19.683 1.00 75.56 879 GLU A CA 1
ATOM 7069 C C . GLU A 1 879 ? 26.190 7.787 -20.898 1.00 75.56 879 GLU A C 1
ATOM 7071 O O . GLU A 1 879 ? 26.316 8.619 -21.803 1.00 75.56 879 GLU A O 1
ATOM 7076 N N . THR A 1 880 ? 25.215 6.876 -20.914 1.00 85.75 880 THR A N 1
ATOM 7077 C CA . THR A 1 880 ? 24.143 6.815 -21.912 1.00 85.75 880 THR A CA 1
ATOM 7078 C C . THR A 1 880 ? 22.818 7.311 -21.336 1.00 85.75 880 THR A C 1
ATOM 7080 O O . THR A 1 880 ? 22.566 7.243 -20.123 1.00 85.75 880 THR A O 1
ATOM 7083 N N . PHE A 1 881 ? 21.969 7.826 -22.223 1.00 87.00 881 PHE A N 1
ATOM 7084 C CA . PHE A 1 881 ? 20.664 8.389 -21.902 1.00 87.00 881 PHE A CA 1
ATOM 7085 C C . PHE A 1 881 ? 19.567 7.738 -22.737 1.00 87.00 881 PHE A C 1
ATOM 7087 O O . PHE A 1 881 ? 19.754 7.482 -23.921 1.00 87.00 881 PHE A O 1
ATOM 7094 N N . ASP A 1 882 ? 18.399 7.556 -22.133 1.00 82.12 882 ASP A N 1
ATOM 7095 C CA . ASP A 1 882 ? 17.178 7.216 -22.857 1.00 82.12 882 ASP A CA 1
ATOM 7096 C C . ASP A 1 882 ? 16.240 8.422 -22.846 1.00 82.12 882 ASP A C 1
ATOM 7098 O O . ASP A 1 882 ? 15.983 9.020 -21.796 1.00 82.12 882 ASP A O 1
ATOM 7102 N N . MET A 1 883 ? 15.716 8.777 -24.013 1.00 80.88 883 MET A N 1
ATOM 7103 C CA . MET A 1 883 ? 14.662 9.764 -24.181 1.00 80.88 883 MET A CA 1
ATOM 7104 C C . MET A 1 883 ? 13.312 9.056 -24.153 1.00 80.88 883 MET A C 1
ATOM 7106 O O . MET A 1 883 ? 13.032 8.154 -24.941 1.00 80.88 883 MET A O 1
ATOM 7110 N N . HIS A 1 884 ? 12.420 9.507 -23.279 1.00 71.69 884 HIS A N 1
ATOM 7111 C CA . HIS A 1 884 ? 11.108 8.885 -23.164 1.00 71.69 884 HIS A CA 1
ATOM 7112 C C . HIS A 1 884 ? 10.325 8.995 -24.491 1.00 71.69 884 HIS A C 1
ATOM 7114 O O . HIS A 1 884 ? 10.163 10.081 -25.048 1.00 71.69 884 HIS A O 1
ATOM 7120 N N . ARG A 1 885 ? 9.763 7.885 -24.992 1.00 70.25 885 ARG A N 1
ATOM 7121 C CA . ARG A 1 885 ? 9.141 7.794 -26.334 1.00 70.25 885 ARG A CA 1
ATOM 7122 C C . ARG A 1 885 ? 8.085 8.867 -26.635 1.00 70.25 885 ARG A C 1
ATOM 7124 O O . ARG A 1 885 ? 8.062 9.424 -27.728 1.00 70.25 885 ARG A O 1
ATOM 7131 N N . LEU A 1 886 ? 7.207 9.185 -25.682 1.00 66.88 886 LEU A N 1
ATOM 7132 C CA . LEU A 1 886 ? 6.231 10.271 -25.863 1.00 66.88 886 LEU A CA 1
ATOM 7133 C C . LEU A 1 886 ? 6.874 11.658 -25.963 1.00 66.88 886 LEU A C 1
ATOM 7135 O O . LEU A 1 886 ? 6.374 12.495 -26.707 1.00 66.88 886 LEU A O 1
ATOM 7139 N N . VAL A 1 887 ? 7.981 11.887 -25.256 1.00 73.56 887 VAL A N 1
ATOM 7140 C CA . VAL A 1 887 ? 8.768 13.123 -25.350 1.00 73.56 887 VAL A CA 1
ATOM 7141 C C . VAL A 1 887 ? 9.373 13.204 -26.739 1.00 73.56 887 VAL A C 1
ATOM 7143 O O . VAL A 1 887 ? 9.217 14.217 -27.405 1.00 73.56 887 VAL A O 1
ATOM 7146 N N . TYR A 1 888 ? 9.950 12.103 -27.227 1.00 78.88 888 TYR A N 1
ATOM 7147 C CA . TYR A 1 888 ? 10.461 11.994 -28.593 1.00 78.88 888 TYR A CA 1
ATOM 7148 C C . TYR A 1 888 ? 9.396 12.376 -29.638 1.00 78.88 888 TYR A C 1
ATOM 7150 O O . TYR A 1 888 ? 9.635 13.238 -30.486 1.00 78.88 888 TYR A O 1
ATOM 7158 N N . LEU A 1 889 ? 8.188 11.806 -29.547 1.00 70.81 889 LEU A N 1
ATOM 7159 C CA . LEU A 1 889 ? 7.089 12.115 -30.473 1.00 70.81 889 LEU A CA 1
ATOM 7160 C C . LEU A 1 889 ? 6.601 13.570 -30.346 1.00 70.81 889 LEU A C 1
ATOM 7162 O O . LEU A 1 889 ? 6.376 14.240 -31.359 1.00 70.81 889 LEU A O 1
ATOM 7166 N N . ALA A 1 890 ? 6.455 14.070 -29.116 1.00 70.44 890 ALA A N 1
ATOM 7167 C CA . ALA A 1 890 ? 5.995 15.429 -28.852 1.00 70.44 890 ALA A CA 1
ATOM 7168 C C . ALA A 1 890 ? 6.999 16.479 -29.354 1.00 70.44 890 ALA A C 1
ATOM 7170 O O . ALA A 1 890 ? 6.593 17.407 -30.059 1.00 70.44 890 ALA A O 1
ATOM 7171 N N . THR A 1 891 ? 8.296 16.297 -29.080 1.00 77.19 891 THR A N 1
ATOM 7172 C CA . THR A 1 891 ? 9.371 17.181 -29.554 1.00 77.19 891 THR A CA 1
ATOM 7173 C C . THR A 1 891 ? 9.416 17.213 -31.077 1.00 77.19 891 THR A C 1
ATOM 7175 O O . THR A 1 891 ? 9.404 18.295 -31.661 1.00 77.19 891 THR A O 1
ATOM 7178 N N . ARG A 1 892 ? 9.360 16.057 -31.753 1.00 79.31 892 ARG A N 1
ATOM 7179 C CA . ARG A 1 892 ? 9.352 16.016 -33.228 1.00 79.31 892 ARG A CA 1
ATOM 7180 C C . ARG A 1 892 ? 8.168 16.765 -33.825 1.00 79.31 892 ARG A C 1
ATOM 7182 O O . ARG A 1 892 ? 8.324 17.499 -34.798 1.00 79.31 892 ARG A O 1
ATOM 7189 N N . SER A 1 893 ? 6.977 16.619 -33.248 1.00 70.06 893 SER A N 1
ATOM 7190 C CA . SER A 1 893 ? 5.812 17.369 -33.723 1.00 70.06 893 SER A CA 1
ATOM 7191 C C . SER A 1 893 ? 5.901 18.858 -33.441 1.00 70.06 893 SER A C 1
ATOM 7193 O O . SER A 1 893 ? 5.405 19.645 -34.249 1.00 70.06 893 SER A O 1
ATOM 7195 N N . TRP A 1 894 ? 6.478 19.247 -32.309 1.00 73.56 894 TRP A N 1
ATOM 7196 C CA . TRP A 1 894 ? 6.718 20.644 -31.984 1.00 73.56 894 TRP A CA 1
ATOM 7197 C C . TRP A 1 894 ? 7.700 21.272 -32.982 1.00 73.56 894 TRP A C 1
ATOM 7199 O O . TRP A 1 894 ? 7.374 22.295 -33.585 1.00 73.56 894 TRP A O 1
ATOM 7209 N N . LEU A 1 895 ? 8.813 20.593 -33.275 1.00 80.38 895 LEU A N 1
ATOM 7210 C CA . LEU A 1 895 ? 9.784 21.008 -34.293 1.00 80.38 895 LEU A CA 1
ATOM 7211 C C . LEU A 1 895 ? 9.175 21.069 -35.698 1.00 80.38 895 LEU A C 1
ATOM 7213 O O . LEU A 1 895 ? 9.452 22.006 -36.440 1.00 80.38 895 LEU A O 1
ATOM 7217 N N . ARG A 1 896 ? 8.292 20.130 -36.075 1.00 76.88 896 ARG A N 1
ATOM 7218 C CA . ARG A 1 896 ? 7.565 20.198 -37.360 1.00 76.88 896 ARG A CA 1
ATOM 7219 C C . ARG A 1 896 ? 6.658 21.416 -37.461 1.00 76.88 896 ARG A C 1
ATOM 7221 O O . ARG A 1 896 ? 6.634 22.051 -38.507 1.00 76.88 896 ARG A O 1
ATOM 7228 N N . ARG A 1 897 ? 5.928 21.761 -36.393 1.00 72.25 897 ARG A N 1
ATOM 7229 C CA . ARG A 1 897 ? 5.076 22.968 -36.369 1.00 72.25 897 ARG A CA 1
ATOM 7230 C C . ARG A 1 897 ? 5.893 24.251 -36.512 1.00 72.25 897 ARG A C 1
ATOM 7232 O O . ARG A 1 897 ? 5.381 25.220 -37.059 1.00 72.25 897 ARG A O 1
ATOM 7239 N N . LYS A 1 898 ? 7.139 24.236 -36.033 1.00 77.81 898 LYS A N 1
ATOM 7240 C CA . LYS A 1 898 ? 8.118 25.313 -36.218 1.00 77.81 898 LYS A CA 1
ATOM 7241 C C . LYS A 1 898 ? 8.891 25.235 -37.541 1.00 77.81 898 LYS A C 1
ATOM 7243 O O . LYS A 1 898 ? 9.651 26.145 -37.838 1.00 77.81 898 LYS A O 1
ATOM 7248 N N . SER A 1 899 ? 8.701 24.181 -38.338 1.00 80.88 899 SER A N 1
ATOM 7249 C CA . SER A 1 899 ? 9.489 23.889 -39.545 1.00 80.88 899 SER A CA 1
ATOM 7250 C C . SER A 1 899 ? 10.998 23.703 -39.293 1.00 80.88 899 SER A C 1
ATOM 7252 O O . SER A 1 899 ? 11.804 23.896 -40.195 1.00 80.88 899 SER A O 1
ATOM 7254 N N . GLU A 1 900 ? 11.385 23.284 -38.086 1.00 86.88 900 GLU A N 1
ATOM 7255 C CA . GLU A 1 900 ? 12.784 23.110 -37.654 1.00 86.88 900 GLU A CA 1
ATOM 7256 C C . GLU A 1 900 ? 13.234 21.637 -37.631 1.00 86.88 900 GLU A C 1
ATOM 7258 O O . GLU A 1 900 ? 14.399 21.349 -37.377 1.00 86.88 900 GLU A O 1
ATOM 7263 N N . LEU A 1 901 ? 12.342 20.669 -37.886 1.00 84.81 901 LEU A N 1
ATOM 7264 C CA . LEU A 1 901 ? 12.691 19.246 -37.752 1.00 84.81 901 LEU A CA 1
ATOM 7265 C C . LEU A 1 901 ? 13.822 18.815 -38.702 1.00 84.81 901 LEU A C 1
ATOM 7267 O O . LEU A 1 901 ? 14.758 18.154 -38.265 1.00 84.81 901 LEU A O 1
ATOM 7271 N N . LEU A 1 902 ? 13.745 19.207 -39.979 1.00 84.56 902 LEU A N 1
ATOM 7272 C CA . LEU A 1 902 ? 14.769 18.869 -40.975 1.00 84.56 902 LEU A CA 1
ATOM 7273 C C . LEU A 1 902 ? 16.136 19.454 -40.600 1.00 84.56 902 LEU A C 1
ATOM 7275 O O . LEU A 1 902 ? 17.148 18.783 -40.756 1.00 84.56 902 LEU A O 1
ATOM 7279 N N . PHE A 1 903 ? 16.154 20.663 -40.032 1.00 88.06 903 PHE A N 1
ATOM 7280 C CA . PHE A 1 903 ? 17.376 21.306 -39.551 1.00 88.06 903 PHE A CA 1
ATOM 7281 C C . PHE A 1 903 ? 18.079 20.465 -38.471 1.00 88.06 903 PHE A C 1
ATOM 7283 O O . PHE A 1 903 ? 19.297 20.291 -38.508 1.00 88.06 903 PHE A O 1
ATOM 7290 N N . TRP A 1 904 ? 17.319 19.892 -37.532 1.00 90.00 904 TRP A N 1
ATOM 7291 C CA . TRP A 1 904 ? 17.879 19.027 -36.489 1.00 90.00 904 TRP A CA 1
ATOM 7292 C C . TRP A 1 904 ? 18.283 17.637 -37.003 1.00 90.00 904 TRP A C 1
ATOM 7294 O O . TRP A 1 904 ? 19.266 17.079 -36.517 1.00 90.00 904 TRP A O 1
ATOM 7304 N N . GLU A 1 905 ? 17.581 17.092 -38.001 1.00 88.50 905 GLU A N 1
ATOM 7305 C CA . GLU A 1 905 ? 17.977 15.845 -38.676 1.00 88.50 905 GLU A CA 1
ATOM 7306 C C . GLU A 1 905 ? 19.289 16.013 -39.467 1.00 88.50 905 GLU A C 1
ATOM 7308 O O . GLU A 1 905 ? 20.165 15.152 -39.381 1.00 88.50 905 GLU A O 1
ATOM 7313 N N . GLU A 1 906 ? 19.491 17.148 -40.144 1.00 88.69 906 GLU A N 1
ATOM 7314 C CA . GLU A 1 906 ? 20.760 17.477 -40.815 1.00 88.69 906 GLU A CA 1
ATOM 7315 C C . GLU A 1 906 ? 21.912 17.649 -39.819 1.00 88.69 906 GLU A C 1
ATOM 7317 O O . GLU A 1 906 ? 22.970 17.049 -39.999 1.00 88.69 906 GLU A O 1
ATOM 7322 N N . ARG A 1 907 ? 21.686 18.371 -38.714 1.00 90.44 907 ARG A N 1
ATOM 7323 C CA . ARG A 1 907 ? 22.655 18.508 -37.608 1.00 90.44 907 ARG A CA 1
ATOM 7324 C C . ARG A 1 907 ? 23.077 17.159 -37.023 1.00 90.44 907 ARG A C 1
ATOM 7326 O O . ARG A 1 907 ? 24.247 16.966 -36.692 1.00 90.44 907 ARG A O 1
ATOM 7333 N N . ALA A 1 908 ? 22.139 16.221 -36.892 1.00 91.94 908 ALA A N 1
ATOM 7334 C CA . ALA A 1 908 ? 22.446 14.866 -36.447 1.00 91.94 908 ALA A CA 1
ATOM 7335 C C . ALA A 1 908 ? 23.318 14.114 -37.466 1.00 91.94 908 ALA A C 1
ATOM 7337 O O . ALA A 1 908 ? 24.289 13.472 -37.065 1.00 91.94 908 ALA A O 1
ATOM 7338 N N . LEU A 1 909 ? 23.027 14.230 -38.769 1.00 91.19 909 LEU A N 1
ATOM 7339 C CA . LEU A 1 909 ? 23.857 13.643 -39.830 1.00 91.19 909 LEU A CA 1
ATOM 7340 C C . LEU A 1 909 ? 25.277 14.224 -39.848 1.00 91.19 909 LEU A C 1
ATOM 7342 O O . LEU A 1 909 ? 26.231 13.452 -39.936 1.00 91.19 909 LEU A O 1
ATOM 7346 N N . GLU A 1 910 ? 25.432 15.546 -39.722 1.00 91.25 910 GLU A N 1
ATOM 7347 C CA . GLU A 1 910 ? 26.742 16.211 -39.621 1.00 91.25 910 GLU A CA 1
ATOM 7348 C C . GLU A 1 910 ? 27.552 15.640 -38.452 1.00 91.25 910 GLU A C 1
ATOM 7350 O O . GLU A 1 910 ? 28.691 15.200 -38.622 1.00 91.25 910 GLU A O 1
ATOM 7355 N N . ARG A 1 911 ? 26.925 15.551 -37.274 1.00 92.62 911 ARG A N 1
ATOM 7356 C CA . ARG A 1 911 ? 27.578 15.035 -36.069 1.00 92.62 911 ARG A CA 1
ATOM 7357 C C . ARG A 1 911 ? 27.961 13.560 -36.189 1.00 92.62 911 ARG A C 1
ATOM 7359 O O . ARG A 1 911 ? 29.041 13.161 -35.760 1.00 92.62 911 ARG A O 1
ATOM 7366 N N . LEU A 1 912 ? 27.100 12.740 -36.788 1.00 91.88 912 LEU A N 1
ATOM 7367 C CA . LEU A 1 912 ? 27.391 11.328 -37.043 1.00 91.88 912 LEU A CA 1
ATOM 7368 C C . LEU A 1 912 ? 28.520 11.154 -38.065 1.00 91.88 912 LEU A C 1
ATOM 7370 O O . LEU A 1 912 ? 29.338 10.251 -37.908 1.00 91.88 912 LEU A O 1
ATOM 7374 N N . GLN A 1 913 ? 28.605 12.026 -39.073 1.00 91.12 913 GLN A N 1
ATOM 7375 C CA . GLN A 1 913 ? 29.698 12.018 -40.046 1.00 91.12 913 GLN A CA 1
ATOM 7376 C C . GLN A 1 913 ? 31.058 12.320 -39.391 1.00 91.12 913 GLN A C 1
ATOM 7378 O O . GLN A 1 913 ? 32.071 11.767 -39.816 1.00 91.12 913 GLN A O 1
ATOM 7383 N N . GLU A 1 914 ? 31.098 13.181 -38.370 1.00 90.25 914 GLU A N 1
ATOM 7384 C CA . GLU A 1 914 ? 32.322 13.472 -37.607 1.00 90.25 914 GLU A CA 1
ATOM 7385 C C . GLU A 1 914 ? 32.778 12.287 -36.745 1.00 90.25 914 GLU A C 1
ATOM 7387 O O . GLU A 1 914 ? 33.978 12.066 -36.579 1.00 90.25 914 GLU A O 1
ATOM 7392 N N . LEU A 1 915 ? 31.825 11.551 -36.163 1.00 90.50 915 LEU A N 1
ATOM 7393 C CA . LEU A 1 915 ? 32.096 10.538 -35.141 1.00 90.50 915 LEU A CA 1
ATOM 7394 C C . LEU A 1 915 ? 32.235 9.112 -35.689 1.00 90.50 915 LEU A C 1
ATOM 7396 O O . LEU A 1 915 ? 32.924 8.294 -35.075 1.00 90.50 915 LEU A O 1
ATOM 7400 N N . ILE A 1 916 ? 31.573 8.783 -36.803 1.00 89.75 916 ILE A N 1
ATOM 7401 C CA . ILE A 1 916 ? 31.636 7.450 -37.414 1.00 89.75 916 ILE A CA 1
ATOM 7402 C C . ILE A 1 916 ? 32.824 7.403 -38.389 1.00 89.75 916 ILE A C 1
ATOM 7404 O O . ILE A 1 916 ? 32.830 8.129 -39.386 1.00 89.75 916 ILE A O 1
ATOM 7408 N N . PRO A 1 917 ? 33.829 6.539 -38.158 1.00 88.00 917 PRO A N 1
ATOM 7409 C CA . PRO A 1 917 ? 34.963 6.418 -39.063 1.00 88.00 917 PRO A CA 1
ATOM 7410 C C . PRO A 1 917 ? 34.578 5.700 -40.362 1.00 88.00 917 PRO A C 1
ATOM 7412 O O . PRO A 1 917 ? 33.572 5.002 -40.454 1.00 88.00 917 PRO A O 1
ATOM 7415 N N . ALA A 1 918 ? 35.440 5.790 -41.374 1.00 81.50 918 ALA A N 1
ATOM 7416 C CA . ALA A 1 918 ? 35.274 5.087 -42.647 1.00 81.50 918 ALA A CA 1
ATOM 7417 C C . ALA A 1 918 ? 35.657 3.586 -42.567 1.00 81.50 918 ALA A C 1
ATOM 7419 O O . ALA A 1 918 ? 36.379 3.087 -43.431 1.00 81.50 918 ALA A O 1
ATOM 7420 N N . GLY A 1 919 ? 35.177 2.870 -41.545 1.00 75.75 919 GLY A N 1
ATOM 7421 C CA . GLY A 1 919 ? 35.503 1.465 -41.266 1.00 75.75 919 GLY A CA 1
ATOM 7422 C C . GLY A 1 919 ? 36.783 1.252 -40.441 1.00 75.75 919 GLY A C 1
ATOM 7423 O O . GLY A 1 919 ? 37.452 2.202 -40.036 1.00 75.75 919 GLY A O 1
ATOM 7424 N N . GLY A 1 920 ? 37.121 -0.018 -40.181 1.00 78.00 920 GLY A N 1
ATOM 7425 C CA . GLY A 1 920 ? 38.297 -0.429 -39.401 1.00 78.00 920 GLY A CA 1
ATOM 7426 C C . GLY A 1 920 ? 37.970 -1.021 -38.023 1.00 78.00 920 GLY A C 1
ATOM 7427 O O . GLY A 1 920 ? 36.819 -1.318 -37.716 1.00 78.00 920 GLY A O 1
ATOM 7428 N N . HIS A 1 921 ? 39.005 -1.219 -37.198 1.00 76.81 921 HIS A N 1
ATOM 7429 C CA . HIS A 1 921 ? 38.900 -1.833 -35.858 1.00 76.81 921 HIS A CA 1
ATOM 7430 C C . HIS A 1 921 ? 39.384 -0.925 -34.715 1.00 76.81 921 HIS A C 1
ATOM 7432 O O . HIS A 1 921 ? 39.293 -1.299 -33.545 1.00 76.81 921 HIS A O 1
ATOM 7438 N N . VAL A 1 922 ? 39.906 0.262 -35.037 1.00 76.75 922 VAL A N 1
ATOM 7439 C CA . VAL A 1 922 ? 40.370 1.241 -34.043 1.00 76.75 922 VAL A CA 1
ATOM 7440 C C . VAL A 1 922 ? 39.151 1.878 -33.380 1.00 76.75 922 VAL A C 1
ATOM 7442 O O . VAL A 1 922 ? 38.206 2.250 -34.071 1.00 76.75 922 VAL A O 1
ATOM 7445 N N . ASP A 1 923 ? 39.148 1.938 -32.047 1.00 79.25 923 ASP A N 1
ATOM 7446 C CA . ASP A 1 923 ? 38.072 2.509 -31.222 1.00 79.25 923 ASP A CA 1
ATOM 7447 C C . ASP A 1 923 ? 36.667 1.942 -31.490 1.00 79.25 923 ASP A C 1
ATOM 7449 O O . ASP A 1 923 ? 35.657 2.594 -31.229 1.00 79.25 923 ASP A O 1
ATOM 7453 N N . TYR A 1 924 ? 36.585 0.691 -31.968 1.00 83.00 924 TYR A N 1
ATOM 7454 C CA . TYR A 1 924 ? 35.311 0.079 -32.368 1.00 83.00 924 TYR A CA 1
ATOM 7455 C C . TYR A 1 924 ? 34.265 0.030 -31.257 1.00 83.00 924 TYR A C 1
ATOM 7457 O O . TYR A 1 924 ? 33.081 0.209 -31.520 1.00 83.00 924 TYR A O 1
ATOM 7465 N N . HIS A 1 925 ? 34.702 -0.133 -30.010 1.00 81.31 925 HIS A N 1
ATOM 7466 C CA . HIS A 1 925 ? 33.845 -0.109 -28.827 1.00 81.31 925 HIS A CA 1
ATOM 7467 C C . HIS A 1 925 ? 33.128 1.240 -28.606 1.00 81.31 925 HIS A C 1
ATOM 7469 O O . HIS A 1 925 ? 32.113 1.277 -27.913 1.00 81.31 925 HIS A O 1
ATOM 7475 N N . ILE A 1 926 ? 33.630 2.332 -29.198 1.00 82.94 926 ILE A N 1
ATOM 7476 C CA . ILE A 1 926 ? 33.042 3.675 -29.118 1.00 82.94 926 ILE A CA 1
ATOM 7477 C C . ILE A 1 926 ? 32.057 3.879 -30.269 1.00 82.94 926 ILE A C 1
ATOM 7479 O O . ILE A 1 926 ? 30.874 4.111 -30.031 1.00 82.94 926 ILE A O 1
ATOM 7483 N N . TRP A 1 927 ? 32.511 3.761 -31.522 1.00 86.50 927 TRP A N 1
ATOM 7484 C CA . TRP A 1 927 ? 31.657 4.092 -32.668 1.00 86.50 927 TRP A CA 1
ATOM 7485 C C . TRP A 1 927 ? 30.583 3.045 -32.974 1.00 86.50 927 TRP A C 1
ATOM 7487 O O . TRP A 1 927 ? 29.596 3.385 -33.625 1.00 86.50 927 TRP A O 1
ATOM 7497 N N . ILE A 1 928 ? 30.691 1.810 -32.459 1.00 89.00 928 ILE A N 1
ATOM 7498 C CA . ILE A 1 928 ? 29.600 0.822 -32.551 1.00 89.00 928 ILE A CA 1
ATOM 7499 C C . ILE A 1 928 ? 28.312 1.338 -31.898 1.00 89.00 928 ILE A C 1
ATOM 7501 O O . ILE A 1 928 ? 27.224 1.038 -32.386 1.00 89.00 928 ILE A O 1
ATOM 7505 N N . LYS A 1 929 ? 28.439 2.174 -30.856 1.00 89.50 929 LYS A N 1
ATOM 7506 C CA . LYS A 1 929 ? 27.310 2.802 -30.159 1.00 89.50 929 LYS A CA 1
ATOM 7507 C C . LYS A 1 929 ? 26.600 3.843 -31.030 1.00 89.50 929 LYS A C 1
ATOM 7509 O O . LYS A 1 929 ? 25.423 4.088 -30.829 1.00 89.50 929 LYS A O 1
ATOM 7514 N N . TYR A 1 930 ? 27.270 4.424 -32.030 1.00 92.00 930 TYR A N 1
ATOM 7515 C CA . TYR A 1 930 ? 26.681 5.441 -32.914 1.00 92.00 930 TYR A CA 1
ATOM 7516 C C . TYR A 1 930 ? 25.930 4.849 -34.116 1.00 92.00 930 TYR A C 1
ATOM 7518 O O . TYR A 1 930 ? 25.046 5.507 -34.666 1.00 92.00 930 TYR A O 1
ATOM 7526 N N . LEU A 1 931 ? 26.251 3.615 -34.530 1.00 90.94 931 LEU A N 1
ATOM 7527 C CA . LEU A 1 931 ? 25.684 3.003 -35.741 1.00 90.94 931 LEU A CA 1
ATOM 7528 C C . LEU A 1 931 ? 24.146 2.892 -35.725 1.00 90.94 931 LEU A C 1
ATOM 7530 O O . LEU A 1 931 ? 23.544 3.225 -36.748 1.00 90.94 931 LEU A O 1
ATOM 7534 N N . PRO A 1 932 ? 23.482 2.486 -34.619 1.00 90.81 932 PRO A N 1
ATOM 7535 C CA . PRO A 1 932 ? 22.019 2.414 -34.575 1.00 90.81 932 PRO A CA 1
ATOM 7536 C C . PRO A 1 932 ? 21.350 3.784 -34.745 1.00 90.81 932 PRO A C 1
ATOM 7538 O O . PRO A 1 932 ? 20.360 3.900 -35.465 1.00 90.81 932 PRO A O 1
ATOM 7541 N N . HIS A 1 933 ? 21.914 4.835 -34.138 1.00 92.12 933 HIS A N 1
ATOM 7542 C CA . HIS A 1 933 ? 21.418 6.204 -34.304 1.00 92.12 933 HIS A CA 1
ATOM 7543 C C . HIS A 1 933 ? 21.587 6.683 -35.748 1.00 92.12 933 HIS A C 1
ATOM 7545 O O . HIS A 1 933 ? 20.682 7.313 -36.289 1.00 92.12 933 HIS A O 1
ATOM 7551 N N . GLY A 1 934 ? 22.711 6.343 -36.386 1.00 89.62 934 GLY A N 1
ATOM 7552 C CA . GLY A 1 934 ? 22.955 6.666 -37.788 1.00 89.62 934 GLY A CA 1
ATOM 7553 C C . GLY A 1 934 ? 22.008 5.961 -38.756 1.00 89.62 934 GLY A C 1
ATOM 7554 O O . GLY A 1 934 ? 21.459 6.619 -39.636 1.00 89.62 934 GLY A O 1
ATOM 7555 N N . GLU A 1 935 ? 21.746 4.663 -38.567 1.00 88.56 935 GLU A N 1
ATOM 7556 C CA . GLU A 1 935 ? 20.753 3.930 -39.371 1.00 88.56 935 GLU A CA 1
ATOM 7557 C C . GLU A 1 935 ? 19.351 4.539 -39.211 1.00 88.56 935 GLU A C 1
ATOM 7559 O O . GLU A 1 935 ? 18.644 4.717 -40.202 1.00 88.56 935 GLU A O 1
ATOM 7564 N N . HIS A 1 936 ? 18.978 4.928 -37.987 1.00 88.44 936 HIS A N 1
ATOM 7565 C CA . HIS A 1 936 ? 17.690 5.568 -37.707 1.00 88.44 936 HIS A CA 1
ATOM 7566 C C . HIS A 1 936 ? 17.529 6.921 -38.410 1.00 88.44 936 HIS A C 1
ATOM 7568 O O . HIS A 1 936 ? 16.491 7.171 -39.024 1.00 88.44 936 HIS A O 1
ATOM 7574 N N . VAL A 1 937 ? 18.545 7.792 -38.346 1.00 89.25 937 VAL A N 1
ATOM 7575 C CA . VAL A 1 937 ? 18.482 9.114 -38.995 1.00 89.25 937 VAL A CA 1
ATOM 7576 C C . VAL A 1 937 ? 18.446 8.961 -40.514 1.00 89.25 937 VAL A C 1
ATOM 7578 O O . VAL A 1 937 ? 17.631 9.610 -41.161 1.00 89.25 937 VAL A O 1
ATOM 7581 N N . VAL A 1 938 ? 19.263 8.066 -41.082 1.00 87.19 938 VAL A N 1
ATOM 7582 C CA . VAL A 1 938 ? 19.298 7.792 -42.531 1.00 87.19 938 VAL A CA 1
ATOM 7583 C C . VAL A 1 938 ? 17.948 7.279 -43.050 1.00 87.19 938 VAL A C 1
ATOM 7585 O O . VAL A 1 938 ? 17.489 7.739 -44.091 1.00 87.19 938 VAL A O 1
ATOM 7588 N N . ASP A 1 939 ? 17.282 6.373 -42.326 1.00 82.44 939 ASP A N 1
ATOM 7589 C CA . ASP A 1 939 ? 15.969 5.837 -42.723 1.00 82.44 939 ASP A CA 1
ATOM 7590 C C . ASP A 1 939 ? 14.851 6.897 -42.664 1.00 82.44 939 ASP A C 1
ATOM 7592 O O . ASP A 1 939 ? 13.963 6.950 -43.523 1.00 82.44 939 ASP A O 1
ATOM 7596 N N . LYS A 1 940 ? 14.898 7.775 -41.652 1.00 77.81 940 LYS A N 1
ATOM 7597 C CA . LYS A 1 940 ? 13.892 8.825 -41.428 1.00 77.81 940 LYS A CA 1
ATOM 7598 C C . LYS A 1 940 ? 14.102 10.065 -42.293 1.00 77.81 940 LYS A C 1
ATOM 7600 O O . LYS A 1 940 ? 13.110 10.723 -42.621 1.00 77.81 940 LYS A O 1
ATOM 7605 N N . TYR A 1 941 ? 15.344 10.378 -42.655 1.00 80.06 941 TYR A N 1
ATOM 7606 C CA . TYR A 1 941 ? 15.694 11.556 -43.440 1.00 80.06 941 TYR A CA 1
ATOM 7607 C C . TYR A 1 941 ? 15.167 11.420 -44.873 1.00 80.06 941 TYR A C 1
ATOM 7609 O O . TYR A 1 941 ? 15.785 10.828 -45.758 1.00 80.06 941 TYR A O 1
ATOM 7617 N N . LYS A 1 942 ? 13.981 11.985 -45.108 1.00 65.94 942 LYS A N 1
ATOM 7618 C CA . LYS A 1 942 ? 13.380 12.121 -46.436 1.00 65.94 942 LYS A CA 1
ATOM 7619 C C . LYS A 1 942 ? 13.611 13.547 -46.910 1.00 65.94 942 LYS A C 1
ATOM 7621 O O . LYS A 1 942 ? 12.826 14.433 -46.574 1.00 65.94 942 LYS A O 1
ATOM 7626 N N . SER A 1 943 ? 14.678 13.780 -47.675 1.00 55.56 943 SER A N 1
ATOM 7627 C CA . SER A 1 943 ? 14.912 15.107 -48.248 1.00 55.56 943 SER A CA 1
ATOM 7628 C C . SER A 1 943 ? 13.761 15.486 -49.185 1.00 55.56 943 SER A C 1
ATOM 7630 O O . SER A 1 943 ? 13.408 14.762 -50.119 1.00 55.56 943 SER A O 1
ATOM 7632 N N . SER A 1 944 ? 13.139 16.631 -48.908 1.00 51.53 944 SER A N 1
ATOM 7633 C CA . SER A 1 944 ? 12.221 17.296 -49.832 1.00 51.53 944 SER A CA 1
ATOM 7634 C C . SER A 1 944 ? 12.970 18.130 -50.878 1.00 51.53 944 SER A C 1
ATOM 7636 O O . SER A 1 944 ? 12.386 18.425 -51.914 1.00 51.53 944 SER A O 1
ATOM 7638 N N . ASN A 1 945 ? 14.253 18.451 -50.642 1.00 50.81 945 ASN A N 1
ATOM 7639 C CA . ASN A 1 945 ? 15.096 19.286 -51.501 1.00 50.81 945 ASN A CA 1
ATOM 7640 C C . ASN A 1 945 ? 16.506 18.671 -51.701 1.00 50.81 945 ASN A C 1
ATOM 7642 O O . ASN A 1 945 ? 17.301 18.611 -50.772 1.00 50.81 945 ASN A O 1
ATOM 7646 N N . GLU A 1 946 ? 16.764 18.195 -52.922 1.00 55.06 946 GLU A N 1
ATOM 7647 C CA . GLU A 1 946 ? 18.004 18.172 -53.739 1.00 55.06 946 GLU A CA 1
ATOM 7648 C C . GLU A 1 946 ? 19.433 18.051 -53.139 1.00 55.06 946 GLU A C 1
ATOM 7650 O O . GLU A 1 946 ? 20.392 18.336 -53.852 1.00 55.06 946 GLU A O 1
ATOM 7655 N N . ASN A 1 947 ? 19.673 17.600 -51.900 1.00 64.25 947 ASN A N 1
ATOM 7656 C CA . ASN A 1 947 ? 21.054 17.260 -51.504 1.00 64.25 947 ASN A CA 1
ATOM 7657 C C . ASN A 1 947 ? 21.175 16.119 -50.482 1.00 64.25 947 ASN A C 1
ATOM 7659 O O . ASN A 1 947 ? 21.404 16.331 -49.293 1.00 64.25 947 ASN A O 1
ATOM 7663 N N . ASN A 1 948 ? 21.130 14.874 -50.963 1.00 78.19 948 ASN A N 1
ATOM 7664 C CA . ASN A 1 948 ? 21.328 13.678 -50.132 1.00 78.19 948 ASN A CA 1
ATOM 7665 C C . ASN A 1 948 ? 22.802 13.382 -49.774 1.00 78.19 948 ASN A C 1
ATOM 7667 O O . ASN A 1 948 ? 23.100 12.323 -49.220 1.00 78.19 948 ASN A O 1
ATOM 7671 N N . THR A 1 949 ? 23.739 14.298 -50.053 1.00 82.81 949 THR A N 1
ATOM 7672 C CA . THR A 1 949 ? 25.188 14.059 -49.899 1.00 82.81 949 THR A CA 1
ATOM 7673 C C . THR A 1 949 ? 25.593 13.643 -48.481 1.00 82.81 949 THR A C 1
ATOM 7675 O O . THR A 1 949 ? 26.426 12.748 -48.330 1.00 82.81 949 THR A O 1
ATOM 7678 N N . LEU A 1 950 ? 25.026 14.257 -47.435 1.00 83.81 950 LEU A N 1
ATOM 7679 C CA . LEU A 1 950 ? 25.340 13.902 -46.042 1.00 83.81 950 LEU A CA 1
ATOM 7680 C C . LEU A 1 950 ? 24.823 12.503 -45.680 1.00 83.81 950 LEU A C 1
ATOM 7682 O O . LEU A 1 950 ? 25.584 11.687 -45.161 1.00 83.81 950 LEU A O 1
ATOM 7686 N N . SER A 1 951 ? 23.569 12.197 -46.031 1.00 87.25 951 SER A N 1
ATOM 7687 C CA . SER A 1 951 ? 22.967 10.873 -45.811 1.00 87.25 951 SER A CA 1
ATOM 7688 C C . SER A 1 951 ? 23.756 9.766 -46.520 1.00 87.25 951 SER A C 1
ATOM 7690 O O . SER A 1 951 ? 24.043 8.725 -45.926 1.00 87.25 951 SER A O 1
ATOM 7692 N N . ILE A 1 952 ? 24.207 10.021 -47.754 1.00 88.06 952 ILE A N 1
ATOM 7693 C CA . ILE A 1 952 ? 25.065 9.106 -48.519 1.00 88.06 952 ILE A CA 1
ATOM 7694 C C . ILE A 1 952 ? 26.388 8.852 -47.781 1.00 88.06 952 ILE A C 1
ATOM 7696 O O . ILE A 1 952 ? 26.742 7.697 -47.550 1.00 88.06 952 ILE A O 1
ATOM 7700 N N . LYS A 1 953 ? 27.102 9.908 -47.362 1.00 88.38 953 LYS A N 1
ATOM 7701 C CA . LYS A 1 953 ? 28.397 9.778 -46.666 1.00 88.38 953 LYS A CA 1
ATOM 7702 C C . LYS A 1 953 ? 28.283 9.000 -45.356 1.00 88.38 953 LYS A C 1
ATOM 7704 O O . LYS A 1 953 ? 29.115 8.132 -45.093 1.00 88.38 953 LYS A O 1
ATOM 7709 N N . VAL A 1 954 ? 27.261 9.299 -44.552 1.00 90.19 954 VAL A N 1
ATOM 7710 C CA . VAL A 1 954 ? 26.998 8.593 -43.289 1.00 90.19 954 VAL A CA 1
ATOM 7711 C C . VAL A 1 954 ? 26.630 7.132 -43.562 1.00 90.19 954 VAL A C 1
ATOM 7713 O O . VAL A 1 954 ? 27.179 6.239 -42.919 1.00 90.19 954 VAL A O 1
ATOM 7716 N N . SER A 1 955 ? 25.790 6.864 -44.568 1.00 90.62 955 SER A N 1
ATOM 7717 C CA . SER A 1 955 ? 25.444 5.499 -44.989 1.00 90.62 955 SER A CA 1
ATOM 7718 C C . SER A 1 955 ? 26.676 4.696 -45.413 1.00 90.62 955 SER A C 1
ATOM 7720 O O . SER A 1 955 ? 26.841 3.554 -44.990 1.00 90.62 955 SER A O 1
ATOM 7722 N N . ASP A 1 956 ? 27.583 5.278 -46.199 1.00 89.62 956 ASP A N 1
ATOM 7723 C CA . ASP A 1 956 ? 28.807 4.588 -46.620 1.00 89.62 956 ASP A CA 1
ATOM 7724 C C . ASP A 1 956 ? 29.730 4.271 -45.441 1.00 89.62 956 ASP A C 1
ATOM 7726 O O . ASP A 1 956 ? 30.278 3.167 -45.370 1.00 89.62 956 ASP A O 1
ATOM 7730 N N . ALA A 1 957 ? 29.884 5.212 -44.503 1.00 90.94 957 ALA A N 1
ATOM 7731 C CA . ALA A 1 957 ? 30.669 5.005 -43.289 1.00 90.94 957 ALA A CA 1
ATOM 7732 C C . ALA A 1 957 ? 30.079 3.869 -42.432 1.00 90.94 957 ALA A C 1
ATOM 7734 O O . ALA A 1 957 ? 30.795 2.930 -42.079 1.00 90.94 957 ALA A O 1
ATOM 7735 N N . ILE A 1 958 ? 28.759 3.882 -42.201 1.00 92.00 958 ILE A N 1
ATOM 7736 C CA . ILE A 1 958 ? 28.039 2.821 -41.475 1.00 92.00 958 ILE A CA 1
ATOM 7737 C C . ILE A 1 958 ? 28.191 1.468 -42.178 1.00 92.00 958 ILE A C 1
ATOM 7739 O O . ILE A 1 958 ? 28.487 0.464 -41.527 1.00 92.00 958 ILE A O 1
ATOM 7743 N N . GLY A 1 959 ? 28.024 1.425 -43.503 1.00 90.94 959 GLY A N 1
ATOM 7744 C CA . GLY A 1 959 ? 28.154 0.196 -44.284 1.00 90.94 959 GLY A CA 1
ATOM 7745 C C . GLY A 1 959 ? 29.555 -0.417 -44.179 1.00 90.94 959 GLY A C 1
ATOM 7746 O O . GLY A 1 959 ? 29.682 -1.611 -43.894 1.00 90.94 959 GLY A O 1
ATOM 7747 N N . ARG A 1 960 ? 30.610 0.406 -44.277 1.00 90.19 960 ARG A N 1
ATOM 7748 C CA . ARG A 1 960 ? 32.008 -0.033 -44.095 1.00 90.19 960 ARG A CA 1
ATOM 7749 C C . ARG A 1 960 ? 32.292 -0.515 -42.674 1.00 90.19 960 ARG A C 1
ATOM 7751 O O . ARG A 1 960 ? 32.971 -1.530 -42.500 1.00 90.19 960 ARG A O 1
ATOM 7758 N N . CYS A 1 961 ? 31.758 0.170 -41.663 1.00 91.44 961 CYS A N 1
ATOM 7759 C CA . CYS A 1 961 ? 31.821 -0.272 -40.270 1.00 91.44 961 CYS A CA 1
ATOM 7760 C C . CYS A 1 961 ? 31.160 -1.645 -40.087 1.00 91.44 961 CYS A C 1
ATOM 7762 O O . CYS A 1 961 ? 31.785 -2.554 -39.541 1.00 91.44 961 CYS A O 1
ATOM 7764 N N . TYR A 1 962 ? 29.943 -1.847 -40.604 1.00 91.62 962 TYR A N 1
ATOM 7765 C CA . TYR A 1 962 ? 29.277 -3.152 -40.554 1.00 91.62 962 TYR A CA 1
ATOM 7766 C C . TYR A 1 962 ? 30.052 -4.239 -41.302 1.00 91.62 962 TYR A C 1
ATOM 7768 O O . TYR A 1 962 ? 30.130 -5.367 -40.813 1.00 91.62 962 TYR A O 1
ATOM 7776 N N . TYR A 1 963 ? 30.669 -3.909 -42.439 1.00 89.12 963 TYR A N 1
ATOM 7777 C CA . TYR A 1 963 ? 31.529 -4.837 -43.169 1.00 89.12 963 TYR A CA 1
ATOM 7778 C C . TYR A 1 963 ? 32.756 -5.249 -42.338 1.00 89.12 963 TYR A C 1
ATOM 7780 O O . TYR A 1 963 ? 33.049 -6.440 -42.233 1.00 89.12 963 TYR A O 1
ATOM 7788 N N . SER A 1 964 ? 33.427 -4.294 -41.679 1.00 88.19 964 SER A N 1
ATOM 7789 C CA . SER A 1 964 ? 34.557 -4.570 -40.769 1.00 88.19 964 SER A CA 1
ATOM 7790 C C . SER A 1 964 ? 34.146 -5.403 -39.547 1.00 88.19 964 SER A C 1
ATOM 7792 O O . SER A 1 964 ? 34.931 -6.214 -39.066 1.00 88.19 964 SER A O 1
ATOM 7794 N N . LEU A 1 965 ? 32.908 -5.254 -39.065 1.00 88.06 965 LEU A N 1
ATOM 7795 C CA . LEU A 1 965 ? 32.351 -6.058 -37.968 1.00 88.06 965 LEU A CA 1
ATOM 7796 C C . LEU A 1 965 ? 31.882 -7.462 -38.403 1.00 88.06 965 LEU A C 1
ATOM 7798 O O . LEU A 1 965 ? 31.397 -8.223 -37.568 1.00 88.06 965 LEU A O 1
ATOM 7802 N N . GLY A 1 966 ? 31.977 -7.811 -39.691 1.00 87.56 966 GLY A N 1
ATOM 7803 C CA . GLY A 1 966 ? 31.469 -9.082 -40.224 1.00 87.56 966 GLY A CA 1
ATOM 7804 C C . GLY A 1 966 ? 29.940 -9.146 -40.350 1.00 87.56 966 GLY A C 1
ATOM 7805 O O . GLY A 1 966 ? 29.379 -10.193 -40.671 1.00 87.56 966 GLY A O 1
ATOM 7806 N N . LEU A 1 967 ? 29.237 -8.029 -40.137 1.00 90.06 967 LEU A N 1
ATOM 7807 C CA . LEU A 1 967 ? 27.781 -7.912 -40.255 1.00 90.06 967 LEU A CA 1
ATOM 7808 C C . LEU A 1 967 ? 27.374 -7.647 -41.714 1.00 90.06 967 LEU A C 1
ATOM 7810 O O . LEU A 1 967 ? 26.713 -6.656 -42.035 1.00 90.06 967 LEU A O 1
ATOM 7814 N N . TYR A 1 968 ? 27.770 -8.550 -42.613 1.00 90.62 968 TYR A N 1
ATOM 7815 C CA . TYR A 1 968 ? 27.675 -8.354 -44.064 1.00 90.62 968 TYR A CA 1
ATOM 7816 C C . TYR A 1 968 ? 26.244 -8.147 -44.584 1.00 90.62 968 TYR A C 1
ATOM 7818 O O . TYR A 1 968 ? 26.047 -7.428 -45.559 1.00 90.62 968 TYR A O 1
ATOM 7826 N N . SER A 1 969 ? 25.232 -8.726 -43.929 1.00 89.94 969 SER A N 1
ATOM 7827 C CA . SER A 1 969 ? 23.822 -8.525 -44.294 1.00 89.94 969 SER A CA 1
ATOM 7828 C C . SER A 1 969 ? 23.332 -7.100 -44.011 1.00 89.94 969 SER A C 1
ATOM 7830 O O . SER A 1 969 ? 22.620 -6.520 -44.832 1.00 89.94 969 SER A O 1
ATOM 7832 N N . ARG A 1 970 ? 23.743 -6.506 -42.880 1.00 90.00 970 ARG A N 1
ATOM 7833 C CA . ARG A 1 970 ? 23.457 -5.098 -42.557 1.00 90.00 970 ARG A CA 1
ATOM 7834 C C . ARG A 1 970 ? 24.249 -4.152 -43.458 1.00 90.00 970 ARG A C 1
ATOM 7836 O O . ARG A 1 970 ? 23.679 -3.180 -43.947 1.00 90.00 970 ARG A O 1
ATOM 7843 N N . ALA A 1 971 ? 25.513 -4.483 -43.740 1.00 91.19 971 ALA A N 1
ATOM 7844 C CA . ALA A 1 971 ? 26.338 -3.744 -44.696 1.00 91.19 971 ALA A CA 1
ATOM 7845 C C . ALA A 1 971 ? 25.693 -3.714 -46.094 1.00 91.19 971 ALA A C 1
ATOM 7847 O O . ALA A 1 971 ? 25.563 -2.644 -46.681 1.00 91.19 971 ALA A O 1
ATOM 7848 N N . GLU A 1 972 ? 25.201 -4.855 -46.598 1.00 92.31 972 GLU A N 1
ATOM 7849 C CA . GLU A 1 972 ? 24.491 -4.923 -47.885 1.00 92.31 972 GLU A CA 1
ATOM 7850 C C . GLU A 1 972 ? 23.269 -3.991 -47.907 1.00 92.31 972 GLU A C 1
ATOM 7852 O O . GLU A 1 972 ? 23.099 -3.228 -48.857 1.00 92.31 972 GLU A O 1
ATOM 7857 N N . LYS A 1 973 ? 22.424 -4.033 -46.866 1.00 91.50 973 LYS A N 1
ATOM 7858 C CA . LYS A 1 973 ? 21.202 -3.213 -46.781 1.00 91.50 973 LYS A CA 1
ATOM 7859 C C . LYS A 1 973 ? 21.523 -1.717 -46.864 1.00 91.50 973 LYS A C 1
ATOM 7861 O O . LYS A 1 973 ? 20.920 -1.011 -47.671 1.00 91.50 973 LYS A O 1
ATOM 7866 N N . ILE A 1 974 ? 22.482 -1.250 -46.066 1.00 90.94 974 ILE A N 1
ATOM 7867 C CA . ILE A 1 974 ? 22.868 0.166 -46.020 1.00 90.94 974 ILE A CA 1
ATOM 7868 C C . ILE A 1 974 ? 23.579 0.600 -47.309 1.00 90.94 974 ILE A C 1
ATOM 7870 O O . ILE A 1 974 ? 23.249 1.650 -47.858 1.00 90.94 974 ILE A O 1
ATOM 7874 N N . HIS A 1 975 ? 24.482 -0.215 -47.864 1.00 90.88 975 HIS A N 1
ATOM 7875 C CA . HIS A 1 975 ? 25.129 0.115 -49.139 1.00 90.88 975 HIS A CA 1
ATOM 7876 C C . HIS A 1 975 ? 24.141 0.151 -50.310 1.00 90.88 975 HIS A C 1
ATOM 7878 O O . HIS A 1 975 ? 24.297 0.977 -51.207 1.00 90.88 975 HIS A O 1
ATOM 7884 N N . ARG A 1 976 ? 23.086 -0.679 -50.302 1.00 90.69 976 ARG A N 1
ATOM 7885 C CA . ARG A 1 976 ? 21.995 -0.578 -51.288 1.00 90.69 976 ARG A CA 1
ATOM 7886 C C . ARG A 1 976 ? 21.202 0.716 -51.147 1.00 90.69 976 ARG A C 1
ATOM 7888 O O . ARG A 1 976 ? 20.832 1.294 -52.164 1.00 90.69 976 ARG A O 1
ATOM 7895 N N . HIS A 1 977 ? 20.957 1.170 -49.918 1.00 88.31 977 HIS A N 1
ATOM 7896 C CA . HIS A 1 977 ? 20.318 2.462 -49.676 1.00 88.31 977 HIS A CA 1
ATOM 7897 C C . HIS A 1 977 ? 21.180 3.616 -50.217 1.00 88.31 977 HIS A C 1
ATOM 7899 O O . HIS A 1 977 ? 20.692 4.423 -51.007 1.00 88.31 977 HIS A O 1
ATOM 7905 N N . ALA A 1 978 ? 22.479 3.634 -49.894 1.00 89.06 978 ALA A N 1
ATOM 7906 C CA . ALA A 1 978 ? 23.425 4.627 -50.413 1.00 89.06 978 ALA A CA 1
ATOM 7907 C C . ALA A 1 978 ? 23.521 4.605 -51.949 1.00 89.06 978 ALA A C 1
ATOM 7909 O O . ALA A 1 978 ? 23.531 5.660 -52.582 1.00 89.06 978 ALA A O 1
ATOM 7910 N N . LEU A 1 979 ? 23.540 3.411 -52.554 1.00 90.00 979 LEU A N 1
ATOM 7911 C CA . LEU A 1 979 ? 23.550 3.234 -54.006 1.00 90.00 979 LEU A CA 1
ATOM 7912 C C . LEU A 1 979 ? 22.298 3.829 -54.660 1.00 90.00 979 LEU A C 1
ATOM 7914 O O . LEU A 1 979 ? 22.427 4.571 -55.626 1.00 90.00 979 LEU A O 1
ATOM 7918 N N . ALA A 1 980 ? 21.109 3.555 -54.115 1.00 88.25 980 ALA A N 1
ATOM 7919 C CA . ALA A 1 980 ? 19.855 4.091 -54.645 1.00 88.25 980 ALA A CA 1
ATOM 7920 C C . ALA A 1 980 ? 19.802 5.629 -54.571 1.00 88.25 980 ALA A C 1
ATOM 7922 O O . ALA A 1 980 ? 19.301 6.277 -55.490 1.00 88.25 980 ALA A O 1
ATOM 7923 N N . LEU A 1 981 ? 20.345 6.221 -53.500 1.00 86.25 981 LEU A N 1
ATOM 7924 C CA . LEU A 1 981 ? 20.469 7.676 -53.382 1.00 86.25 981 LEU A CA 1
ATOM 7925 C C . LEU A 1 981 ? 21.473 8.247 -54.396 1.00 86.25 981 LEU A C 1
ATOM 7927 O O . LEU A 1 981 ? 21.150 9.215 -55.077 1.00 86.25 981 LEU A O 1
ATOM 7931 N N . ARG A 1 982 ? 22.660 7.641 -54.546 1.00 87.12 982 ARG A N 1
ATOM 7932 C CA . ARG A 1 982 ? 23.680 8.086 -55.518 1.00 87.12 982 ARG A CA 1
ATOM 7933 C C . ARG A 1 982 ? 23.205 7.965 -56.964 1.00 87.12 982 ARG A C 1
ATOM 7935 O O . ARG A 1 982 ? 23.408 8.892 -57.738 1.00 87.12 982 ARG A O 1
ATOM 7942 N N . GLU A 1 983 ? 22.525 6.873 -57.307 1.00 86.62 983 GLU A N 1
ATOM 7943 C CA . GLU A 1 983 ? 21.930 6.676 -58.632 1.00 86.62 983 GLU A CA 1
ATOM 7944 C C . GLU A 1 983 ? 20.911 7.775 -58.955 1.00 86.62 983 GLU A C 1
ATOM 7946 O O . GLU A 1 983 ? 20.912 8.310 -60.062 1.00 86.62 983 GLU A O 1
ATOM 7951 N N . LYS A 1 984 ? 20.076 8.151 -57.980 1.00 84.25 984 LYS A N 1
ATOM 7952 C CA . LYS A 1 984 ? 19.085 9.218 -58.145 1.00 84.25 984 LYS A CA 1
ATOM 7953 C C . LYS A 1 984 ? 19.725 10.603 -58.320 1.00 84.25 984 LYS A C 1
ATOM 7955 O O . LYS A 1 984 ? 19.222 11.386 -59.118 1.00 84.25 984 LYS A O 1
ATOM 7960 N N . GLU A 1 985 ? 20.777 10.910 -57.562 1.00 82.50 985 GLU A N 1
ATOM 7961 C CA . GLU A 1 985 ? 21.410 12.242 -57.529 1.00 82.50 985 GLU A CA 1
ATOM 7962 C C . GLU A 1 985 ? 22.431 12.457 -58.659 1.00 82.50 985 GLU A C 1
ATOM 7964 O O . GLU A 1 985 ? 22.467 13.522 -59.269 1.00 82.50 985 GLU A O 1
ATOM 7969 N N . PHE A 1 986 ? 23.261 11.450 -58.946 1.00 83.31 986 PHE A N 1
ATOM 7970 C CA . PHE A 1 986 ? 24.430 11.572 -59.829 1.00 83.31 986 PHE A CA 1
ATOM 7971 C C . PHE A 1 986 ? 24.363 10.664 -61.067 1.00 83.31 986 PHE A C 1
ATOM 7973 O O . PHE A 1 986 ? 25.165 10.817 -61.987 1.00 83.31 986 PHE A O 1
ATOM 7980 N N . GLY A 1 987 ? 23.397 9.742 -61.123 1.00 84.38 987 GLY A N 1
ATOM 7981 C CA . GLY A 1 987 ? 23.258 8.767 -62.204 1.00 84.38 987 GLY A CA 1
ATOM 7982 C C . GLY A 1 987 ? 24.139 7.524 -62.036 1.00 84.38 987 GLY A C 1
ATOM 7983 O O . GLY A 1 987 ? 24.993 7.432 -61.151 1.00 84.38 987 GLY A O 1
ATOM 7984 N N . LEU A 1 988 ? 23.913 6.534 -62.907 1.00 81.56 988 LEU A N 1
ATOM 7985 C CA . LEU A 1 988 ? 24.607 5.237 -62.883 1.00 81.56 988 LEU A CA 1
ATOM 7986 C C . LEU A 1 988 ? 26.079 5.308 -63.317 1.00 81.56 988 LEU A C 1
ATOM 7988 O O . LEU A 1 988 ? 26.881 4.488 -62.880 1.00 81.56 988 LEU A O 1
ATOM 7992 N N . GLU A 1 989 ? 26.435 6.279 -64.159 1.00 81.31 989 GLU A N 1
ATOM 7993 C CA . GLU A 1 989 ? 27.792 6.431 -64.705 1.00 81.31 989 GLU A CA 1
ATOM 7994 C C . GLU A 1 989 ? 28.737 7.203 -63.769 1.00 81.31 989 GLU A C 1
ATOM 7996 O O . GLU A 1 989 ? 29.936 7.282 -64.032 1.00 81.31 989 GLU A O 1
ATOM 8001 N N . ASP A 1 990 ? 28.230 7.761 -62.666 1.00 84.38 990 ASP A N 1
ATOM 8002 C CA . ASP A 1 990 ? 29.059 8.483 -61.707 1.00 84.38 990 ASP A CA 1
ATOM 8003 C C . ASP A 1 990 ? 30.046 7.548 -60.984 1.00 84.38 990 ASP A C 1
ATOM 8005 O O . ASP A 1 990 ? 29.709 6.453 -60.518 1.00 84.38 990 ASP A O 1
ATOM 8009 N N . SER A 1 991 ? 31.294 8.004 -60.848 1.00 82.12 991 SER A N 1
ATOM 8010 C CA . SER A 1 991 ? 32.371 7.210 -60.249 1.00 82.12 991 SER A CA 1
ATOM 8011 C C . SER A 1 991 ? 32.066 6.787 -58.806 1.00 82.12 991 SER A C 1
ATOM 8013 O O . SER A 1 991 ? 32.503 5.712 -58.389 1.00 82.12 991 SER A O 1
ATOM 8015 N N . GLN A 1 992 ? 31.332 7.595 -58.035 1.00 81.38 992 GLN A N 1
ATOM 8016 C CA . GLN A 1 992 ? 30.923 7.252 -56.674 1.00 81.38 992 GLN A CA 1
ATOM 8017 C C . GLN A 1 992 ? 29.783 6.227 -56.684 1.00 81.38 992 GLN A C 1
ATOM 8019 O O . GLN A 1 992 ? 29.811 5.287 -55.883 1.00 81.38 992 GLN A O 1
ATOM 8024 N N . THR A 1 993 ? 28.831 6.312 -57.616 1.00 85.31 993 THR A N 1
ATOM 8025 C CA . THR A 1 993 ? 27.806 5.265 -57.800 1.00 85.31 993 THR A CA 1
ATOM 8026 C C . THR A 1 993 ? 28.456 3.901 -58.064 1.00 85.31 993 THR A C 1
ATOM 8028 O O . THR A 1 993 ? 28.136 2.914 -57.394 1.00 85.31 993 THR A O 1
ATOM 8031 N N . LEU A 1 994 ? 29.473 3.858 -58.933 1.00 85.62 994 LEU A N 1
ATOM 8032 C CA . LEU A 1 994 ? 30.233 2.636 -59.230 1.00 85.62 994 LEU A CA 1
ATOM 8033 C C . LEU A 1 994 ? 31.057 2.122 -58.039 1.00 85.62 994 LEU A C 1
ATOM 8035 O O . LEU A 1 994 ? 31.329 0.922 -57.950 1.00 85.62 994 LEU A O 1
ATOM 8039 N N . ILE A 1 995 ? 31.481 2.989 -57.112 1.00 84.62 995 ILE A N 1
ATOM 8040 C CA . ILE A 1 995 ? 32.094 2.564 -55.843 1.00 84.62 995 ILE A CA 1
ATOM 8041 C C . ILE A 1 995 ? 31.058 1.840 -54.979 1.00 84.62 995 ILE A C 1
ATOM 8043 O O . ILE A 1 995 ? 31.317 0.715 -54.556 1.00 84.62 995 ILE A O 1
ATOM 8047 N N . SER A 1 996 ? 29.866 2.411 -54.788 1.00 85.88 996 SER A N 1
ATOM 8048 C CA . SER A 1 996 ? 28.812 1.786 -53.973 1.00 85.88 996 SER A CA 1
ATOM 8049 C C . SER A 1 996 ? 28.327 0.456 -54.557 1.00 85.88 996 SER A C 1
ATOM 8051 O O . SER A 1 996 ? 28.065 -0.477 -53.799 1.00 85.88 996 SER A O 1
ATOM 8053 N N . MET A 1 997 ? 28.278 0.312 -55.889 1.00 88.81 997 MET A N 1
ATOM 8054 C CA . MET A 1 997 ? 27.973 -0.980 -56.521 1.00 88.81 997 MET A CA 1
ATOM 8055 C C . MET A 1 997 ? 28.999 -2.062 -56.162 1.00 88.81 997 MET A C 1
ATOM 8057 O O . MET A 1 997 ? 28.628 -3.202 -55.862 1.00 88.81 997 MET A O 1
ATOM 8061 N N . ASN A 1 998 ? 30.285 -1.704 -56.145 1.00 86.88 998 ASN A N 1
ATOM 8062 C CA . ASN A 1 998 ? 31.346 -2.614 -55.728 1.00 86.88 998 ASN A CA 1
ATOM 8063 C C . ASN A 1 998 ? 31.218 -2.984 -54.238 1.00 86.88 998 ASN A C 1
ATOM 8065 O O . ASN A 1 998 ? 31.345 -4.159 -53.913 1.00 86.88 998 ASN A O 1
ATOM 8069 N N . GLU A 1 999 ? 30.890 -2.036 -53.351 1.00 89.56 999 GLU A N 1
ATOM 8070 C CA . GLU A 1 999 ? 30.687 -2.309 -51.912 1.00 89.56 999 GLU A CA 1
ATOM 8071 C C . GLU A 1 999 ? 29.512 -3.273 -51.651 1.00 89.56 999 GLU A C 1
ATOM 8073 O O . GLU A 1 999 ? 29.634 -4.212 -50.861 1.00 89.56 999 GLU A O 1
ATOM 8078 N N . VAL A 1 1000 ? 28.387 -3.120 -52.366 1.00 91.88 1000 VAL A N 1
ATOM 8079 C CA . VAL A 1 1000 ? 27.266 -4.082 -52.294 1.00 91.88 1000 VAL A CA 1
ATOM 8080 C C . VAL A 1 1000 ? 27.708 -5.469 -52.769 1.00 91.88 1000 VAL A C 1
ATOM 8082 O O . VAL A 1 1000 ? 27.340 -6.480 -52.166 1.00 91.88 1000 VAL A O 1
ATOM 8085 N N . SER A 1 1001 ? 28.508 -5.527 -53.834 1.00 89.00 1001 SER A N 1
ATOM 8086 C CA . SER A 1 1001 ? 28.997 -6.786 -54.403 1.00 89.00 1001 SER A CA 1
ATOM 8087 C C . SER A 1 1001 ? 29.952 -7.514 -53.449 1.00 89.00 1001 SER A C 1
ATOM 8089 O O . SER A 1 1001 ? 29.802 -8.719 -53.232 1.00 89.00 1001 SER A O 1
ATOM 8091 N N . LEU A 1 1002 ? 30.852 -6.777 -52.789 1.00 88.81 1002 LEU A N 1
ATOM 8092 C CA . LEU A 1 1002 ? 31.725 -7.303 -51.736 1.00 88.81 1002 LEU A CA 1
ATOM 8093 C C . LEU A 1 1002 ? 30.910 -7.839 -50.551 1.00 88.81 1002 LEU A C 1
ATOM 8095 O O . LEU A 1 1002 ? 31.132 -8.967 -50.109 1.00 88.81 1002 LEU A O 1
ATOM 8099 N N . ALA A 1 1003 ? 29.915 -7.083 -50.075 1.00 91.44 1003 ALA A N 1
ATOM 8100 C CA . ALA A 1 1003 ? 29.036 -7.525 -48.991 1.00 91.44 1003 ALA A CA 1
ATOM 8101 C C . ALA A 1 1003 ? 28.223 -8.784 -49.357 1.00 91.44 1003 ALA A C 1
ATOM 8103 O O . ALA A 1 1003 ? 27.998 -9.639 -48.501 1.00 91.44 1003 ALA A O 1
ATOM 8104 N N . LEU A 1 1004 ? 27.792 -8.928 -50.616 1.00 89.75 1004 LEU A N 1
ATOM 8105 C CA . LEU A 1 1004 ? 27.127 -10.137 -51.118 1.00 89.75 1004 LEU A CA 1
ATOM 8106 C C . LEU A 1 1004 ? 28.072 -11.342 -51.166 1.00 89.75 1004 LEU A C 1
ATOM 8108 O O . LEU A 1 1004 ? 27.671 -12.446 -50.788 1.00 89.75 1004 LEU A O 1
ATOM 8112 N N . SER A 1 1005 ? 29.309 -11.133 -51.621 1.00 88.38 1005 SER A N 1
ATOM 8113 C CA . SER A 1 1005 ? 30.309 -12.197 -51.717 1.00 88.38 1005 SER A CA 1
ATOM 8114 C C . SER A 1 1005 ? 30.674 -12.739 -50.335 1.00 88.38 1005 SER A C 1
ATOM 8116 O O . SER A 1 1005 ? 30.624 -13.947 -50.112 1.00 88.38 1005 SER A O 1
ATOM 8118 N N . SER A 1 1006 ? 30.886 -11.847 -49.363 1.00 88.50 1006 SER A N 1
ATOM 8119 C CA . SER A 1 1006 ? 31.172 -12.208 -47.967 1.00 88.50 1006 SER A CA 1
ATOM 8120 C C . SER A 1 1006 ? 29.992 -12.877 -47.242 1.00 88.50 1006 SER A C 1
ATOM 8122 O O . SER A 1 1006 ? 30.188 -13.540 -46.228 1.00 88.50 1006 SER A O 1
ATOM 8124 N N . GLN A 1 1007 ? 28.764 -12.773 -47.770 1.00 89.38 1007 GLN A N 1
ATOM 8125 C CA . GLN A 1 1007 ? 27.602 -13.556 -47.314 1.00 89.38 1007 GLN A CA 1
ATOM 8126 C C . GLN A 1 1007 ? 27.501 -14.952 -47.958 1.00 89.38 1007 GLN A C 1
ATOM 8128 O O . GLN A 1 1007 ? 26.557 -15.686 -47.662 1.00 89.38 1007 GLN A O 1
ATOM 8133 N N . GLY A 1 1008 ? 28.395 -15.308 -48.885 1.00 87.06 1008 GLY A N 1
ATOM 8134 C CA . GLY A 1 1008 ? 28.313 -16.547 -49.668 1.00 87.06 1008 GLY A CA 1
ATOM 8135 C C . GLY A 1 1008 ? 27.298 -16.502 -50.818 1.00 87.06 1008 GLY A C 1
ATOM 8136 O O . GLY A 1 1008 ? 27.002 -17.522 -51.439 1.00 87.06 1008 GLY A O 1
ATOM 8137 N N . LYS A 1 1009 ? 26.732 -15.328 -51.142 1.00 90.88 1009 LYS A N 1
ATOM 8138 C CA . LYS A 1 1009 ? 25.769 -15.151 -52.247 1.00 90.88 1009 LYS A CA 1
ATOM 8139 C C . LYS A 1 1009 ? 26.500 -14.940 -53.583 1.00 90.88 1009 LYS A C 1
ATOM 8141 O O . LYS A 1 1009 ? 26.214 -13.978 -54.300 1.00 90.88 1009 LYS A O 1
ATOM 8146 N N . HIS A 1 1010 ? 27.426 -15.838 -53.923 1.00 87.69 1010 HIS A N 1
ATOM 8147 C CA . HIS A 1 1010 ? 28.390 -15.666 -55.020 1.00 87.69 1010 HIS A CA 1
ATOM 8148 C C . HIS A 1 1010 ? 27.739 -15.370 -56.377 1.00 87.69 1010 HIS A C 1
ATOM 8150 O O . HIS A 1 1010 ? 28.153 -14.430 -57.038 1.00 87.69 1010 HIS A O 1
ATOM 8156 N N . ALA A 1 1011 ? 26.642 -16.045 -56.742 1.00 87.31 1011 ALA A N 1
ATOM 8157 C CA . ALA A 1 1011 ? 25.944 -15.777 -58.007 1.00 87.31 1011 ALA A CA 1
ATOM 8158 C C . ALA A 1 1011 ? 25.385 -14.340 -58.114 1.00 87.31 1011 ALA A C 1
ATOM 8160 O O . ALA A 1 1011 ? 25.408 -13.729 -59.182 1.00 87.31 1011 ALA A O 1
ATOM 8161 N N . LYS A 1 1012 ? 24.889 -13.771 -57.003 1.00 89.19 1012 LYS A N 1
ATOM 8162 C CA . LYS A 1 1012 ? 24.407 -12.377 -56.971 1.00 89.19 1012 LYS A CA 1
ATOM 8163 C C . LYS A 1 1012 ? 25.571 -11.386 -56.969 1.00 89.19 1012 LYS A C 1
ATOM 8165 O O . LYS A 1 1012 ? 25.458 -10.332 -57.588 1.00 89.19 1012 LYS A O 1
ATOM 8170 N N . ALA A 1 1013 ? 26.662 -11.725 -56.281 1.00 88.69 1013 ALA A N 1
ATOM 8171 C CA . ALA A 1 1013 ? 27.882 -10.926 -56.271 1.00 88.69 1013 ALA A CA 1
ATOM 8172 C C . ALA A 1 1013 ? 28.532 -10.887 -57.663 1.00 88.69 1013 ALA A C 1
ATOM 8174 O O . ALA A 1 1013 ? 28.847 -9.806 -58.146 1.00 88.69 1013 ALA A O 1
ATOM 8175 N N . GLU A 1 1014 ? 28.653 -12.030 -58.346 1.00 89.56 1014 GLU A N 1
ATOM 8176 C CA . GLU A 1 1014 ? 29.202 -12.138 -59.703 1.00 89.56 1014 GLU A CA 1
ATOM 8177 C C . GLU A 1 1014 ? 28.425 -11.259 -60.687 1.00 89.56 1014 GLU A C 1
ATOM 8179 O O . GLU A 1 1014 ? 29.024 -10.453 -61.398 1.00 89.56 1014 GLU A O 1
ATOM 8184 N N . ALA A 1 1015 ? 27.090 -11.361 -60.692 1.00 91.00 1015 ALA A N 1
ATOM 8185 C CA . ALA A 1 1015 ? 26.245 -10.550 -61.565 1.00 91.00 1015 ALA A CA 1
ATOM 8186 C C . ALA A 1 1015 ? 26.479 -9.043 -61.355 1.00 91.00 1015 ALA A C 1
ATOM 8188 O O . ALA A 1 1015 ? 26.571 -8.283 -62.320 1.00 91.00 1015 ALA A O 1
ATOM 8189 N N . MET A 1 1016 ? 26.620 -8.616 -60.098 1.00 89.44 1016 MET A N 1
ATOM 8190 C CA . MET A 1 1016 ? 26.827 -7.211 -59.756 1.00 89.44 1016 MET A CA 1
ATOM 8191 C C . MET A 1 1016 ? 28.267 -6.739 -60.030 1.00 89.44 1016 MET A C 1
ATOM 8193 O O . MET A 1 1016 ? 28.453 -5.620 -60.513 1.00 89.44 1016 MET A O 1
ATOM 8197 N N . HIS A 1 1017 ? 29.278 -7.594 -59.838 1.00 87.56 1017 HIS A N 1
ATOM 8198 C CA . HIS A 1 1017 ? 30.664 -7.312 -60.225 1.00 87.56 1017 HIS A CA 1
ATOM 8199 C C . HIS A 1 1017 ? 30.842 -7.221 -61.744 1.00 87.56 1017 HIS A C 1
ATOM 8201 O O . HIS A 1 1017 ? 31.542 -6.316 -62.193 1.00 87.56 1017 HIS A O 1
ATOM 8207 N N . ARG A 1 1018 ? 30.184 -8.084 -62.536 1.00 90.56 1018 ARG A N 1
ATOM 8208 C CA . ARG A 1 1018 ? 30.172 -7.983 -64.009 1.00 90.56 1018 ARG A CA 1
ATOM 8209 C C . ARG A 1 1018 ? 29.572 -6.657 -64.465 1.00 90.56 1018 ARG A C 1
ATOM 8211 O O . ARG A 1 1018 ? 30.229 -5.922 -65.190 1.00 90.56 1018 ARG A O 1
ATOM 8218 N N . ALA A 1 1019 ? 28.392 -6.306 -63.949 1.00 88.31 1019 ALA A N 1
ATOM 8219 C CA . ALA A 1 1019 ? 27.750 -5.031 -64.266 1.00 88.31 1019 ALA A CA 1
ATOM 8220 C C . ALA A 1 1019 ? 28.623 -3.820 -63.879 1.00 88.31 1019 ALA A C 1
ATOM 8222 O O . ALA A 1 1019 ? 28.739 -2.868 -64.647 1.00 88.31 1019 ALA A O 1
ATOM 8223 N N . THR A 1 1020 ? 29.272 -3.868 -62.709 1.00 88.38 1020 THR A N 1
ATOM 8224 C CA . THR A 1 1020 ? 30.183 -2.803 -62.251 1.00 88.38 1020 THR A CA 1
ATOM 8225 C C . THR A 1 1020 ? 31.428 -2.703 -63.135 1.00 88.38 1020 THR A C 1
ATOM 8227 O O . THR A 1 1020 ? 31.868 -1.598 -63.444 1.00 88.38 1020 THR A O 1
ATOM 8230 N N . LEU A 1 1021 ? 32.003 -3.839 -63.545 1.00 88.56 1021 LEU A N 1
ATOM 8231 C CA . LEU A 1 1021 ? 33.179 -3.887 -64.410 1.00 88.56 1021 LEU A CA 1
ATOM 8232 C C . LEU A 1 1021 ? 32.874 -3.324 -65.800 1.00 88.56 1021 LEU A C 1
ATOM 8234 O O . LEU A 1 1021 ? 33.623 -2.471 -66.269 1.00 88.56 1021 LEU A O 1
ATOM 8238 N N . ASP A 1 1022 ? 31.769 -3.751 -66.415 1.00 88.56 1022 ASP A N 1
ATOM 8239 C CA . ASP A 1 1022 ? 31.356 -3.277 -67.738 1.00 88.56 1022 ASP A CA 1
ATOM 8240 C C . ASP A 1 1022 ? 31.196 -1.746 -67.739 1.00 88.56 1022 ASP A C 1
ATOM 8242 O O . ASP A 1 1022 ? 31.741 -1.069 -68.611 1.00 88.56 1022 ASP A O 1
ATOM 8246 N N . MET A 1 1023 ? 30.553 -1.180 -66.708 1.00 86.50 1023 MET A N 1
ATOM 8247 C CA . MET A 1 1023 ? 30.421 0.277 -66.559 1.00 86.50 1023 MET A CA 1
ATOM 8248 C C . MET A 1 1023 ? 31.747 0.990 -66.256 1.00 86.50 1023 MET A C 1
ATOM 8250 O O . MET A 1 1023 ? 32.006 2.069 -66.790 1.00 86.50 1023 MET A O 1
ATOM 8254 N N . ARG A 1 1024 ? 32.625 0.422 -65.420 1.00 87.31 1024 ARG A N 1
ATOM 8255 C CA . ARG A 1 1024 ? 33.944 1.028 -65.152 1.00 87.31 1024 ARG A CA 1
ATOM 8256 C C . ARG A 1 1024 ? 34.837 1.016 -66.394 1.00 87.31 1024 ARG A C 1
ATOM 8258 O O . ARG A 1 1024 ? 35.559 1.985 -66.621 1.00 87.31 1024 ARG A O 1
ATOM 8265 N N . GLU A 1 1025 ? 34.753 -0.017 -67.233 1.00 89.06 1025 GLU A N 1
ATOM 8266 C CA . GLU A 1 1025 ? 35.459 -0.057 -68.518 1.00 89.06 1025 GLU A CA 1
ATOM 8267 C C . GLU A 1 1025 ? 34.979 1.033 -69.481 1.00 89.06 1025 GLU A C 1
ATOM 8269 O O . GLU A 1 1025 ? 35.813 1.616 -70.178 1.00 89.06 1025 GLU A O 1
ATOM 8274 N N . THR A 1 1026 ? 33.675 1.334 -69.504 1.00 87.00 1026 THR A N 1
ATOM 8275 C CA . THR A 1 1026 ? 33.118 2.395 -70.358 1.00 87.00 1026 THR A CA 1
ATOM 8276 C C . THR A 1 1026 ? 33.406 3.799 -69.830 1.00 87.00 1026 THR A C 1
ATOM 8278 O O . THR A 1 1026 ? 33.706 4.682 -70.629 1.00 87.00 1026 THR A O 1
ATOM 8281 N N . VAL A 1 1027 ? 33.336 4.011 -68.510 1.00 87.06 1027 VAL A N 1
ATOM 8282 C CA . VAL A 1 1027 ? 33.468 5.343 -67.887 1.00 87.06 1027 VAL A CA 1
ATOM 8283 C C . VAL A 1 1027 ? 34.930 5.725 -67.624 1.00 87.06 1027 VAL A C 1
ATOM 8285 O O . VAL A 1 1027 ? 35.340 6.841 -67.932 1.00 87.06 1027 VAL A O 1
ATOM 8288 N N . LEU A 1 1028 ? 35.727 4.816 -67.050 1.00 84.88 1028 LEU A N 1
ATOM 8289 C CA . LEU A 1 1028 ? 37.092 5.096 -66.570 1.00 84.88 1028 LEU A CA 1
ATOM 8290 C C . LEU A 1 1028 ? 38.184 4.522 -67.487 1.00 84.88 1028 LEU A C 1
ATOM 8292 O O . LEU A 1 1028 ? 39.346 4.921 -67.404 1.00 84.88 1028 LEU A O 1
ATOM 8296 N N . GLY A 1 1029 ? 37.823 3.587 -68.370 1.00 87.12 1029 GLY A N 1
ATOM 8297 C CA . GLY A 1 1029 ? 38.751 2.868 -69.238 1.00 87.12 1029 GLY A CA 1
ATOM 8298 C C . GLY A 1 1029 ? 39.329 1.598 -68.601 1.00 87.12 1029 GLY A C 1
ATOM 8299 O O . GLY A 1 1029 ? 39.294 1.387 -67.387 1.00 87.12 1029 GLY A O 1
ATOM 8300 N N . LYS A 1 1030 ? 39.881 0.723 -69.451 1.00 88.50 1030 LYS A N 1
ATOM 8301 C CA . LYS A 1 1030 ? 40.324 -0.639 -69.083 1.00 88.50 1030 LYS A CA 1
ATOM 8302 C C . LYS A 1 1030 ? 41.526 -0.695 -68.136 1.00 88.50 1030 LYS A C 1
ATOM 8304 O O . LYS A 1 1030 ? 41.647 -1.660 -67.391 1.00 88.50 1030 LYS A O 1
ATOM 8309 N N . GLU A 1 1031 ? 42.380 0.326 -68.170 1.00 88.06 1031 GLU A N 1
ATOM 8310 C CA . GLU A 1 1031 ? 43.628 0.396 -67.392 1.00 88.06 1031 GLU A CA 1
ATOM 8311 C C . GLU A 1 1031 ? 43.485 1.208 -66.094 1.00 88.06 1031 GLU A C 1
ATOM 8313 O O . GLU A 1 1031 ? 44.453 1.373 -65.352 1.00 88.06 1031 GLU A O 1
ATOM 8318 N N . HIS A 1 1032 ? 42.293 1.741 -65.802 1.00 86.25 1032 HIS A N 1
ATOM 8319 C CA . HIS A 1 1032 ? 42.077 2.503 -64.576 1.00 86.25 1032 HIS A CA 1
ATOM 8320 C C . HIS A 1 1032 ? 42.204 1.587 -63.342 1.00 86.25 1032 HIS A C 1
ATOM 8322 O O . HIS A 1 1032 ? 41.660 0.477 -63.365 1.00 86.25 1032 HIS A O 1
ATOM 8328 N N . PRO A 1 1033 ? 42.848 2.030 -62.242 1.00 85.75 1033 PRO A N 1
ATOM 8329 C CA . PRO A 1 1033 ? 43.029 1.214 -61.038 1.00 85.75 1033 PRO A CA 1
ATOM 8330 C C . PRO A 1 1033 ? 41.735 0.580 -60.511 1.00 85.75 1033 PRO A C 1
ATOM 8332 O O . PRO A 1 1033 ? 41.719 -0.603 -60.179 1.00 85.75 1033 PRO A O 1
ATOM 8335 N N . ASP A 1 1034 ? 40.628 1.326 -60.510 1.00 80.38 1034 ASP A N 1
ATOM 8336 C CA . ASP A 1 1034 ? 39.324 0.817 -60.061 1.00 80.38 1034 ASP A CA 1
ATOM 8337 C C . ASP A 1 1034 ? 38.719 -0.235 -61.004 1.00 80.38 1034 ASP A C 1
ATOM 8339 O O . ASP A 1 1034 ? 38.025 -1.147 -60.545 1.00 80.38 1034 ASP A O 1
ATOM 8343 N N . THR A 1 1035 ? 38.987 -0.143 -62.310 1.00 84.19 1035 THR A N 1
ATOM 8344 C CA . THR A 1 1035 ? 38.571 -1.145 -63.303 1.00 84.19 1035 THR A CA 1
ATOM 8345 C C . THR A 1 1035 ? 39.365 -2.434 -63.111 1.00 84.19 1035 THR A C 1
ATOM 8347 O O . THR A 1 1035 ? 38.788 -3.521 -63.062 1.00 84.19 1035 THR A O 1
ATOM 8350 N N . LEU A 1 1036 ? 40.682 -2.319 -62.910 1.00 87.06 1036 LEU A N 1
ATOM 8351 C CA . LEU A 1 1036 ? 41.555 -3.455 -62.603 1.00 87.06 1036 LEU A CA 1
ATOM 8352 C C . LEU A 1 1036 ? 41.173 -4.121 -61.272 1.00 87.06 1036 LEU A C 1
ATOM 8354 O O . LEU A 1 1036 ? 41.127 -5.348 -61.194 1.00 87.06 1036 LEU A O 1
ATOM 8358 N N . MET A 1 1037 ? 40.817 -3.334 -60.251 1.00 83.19 1037 MET A N 1
ATOM 8359 C CA . MET A 1 1037 ? 40.317 -3.849 -58.973 1.00 83.19 1037 MET A CA 1
ATOM 8360 C C . MET A 1 1037 ? 39.009 -4.635 -59.148 1.00 83.19 1037 MET A C 1
ATOM 8362 O O . MET A 1 1037 ? 38.868 -5.726 -58.599 1.00 83.19 1037 MET A O 1
ATOM 8366 N N . SER A 1 1038 ? 38.063 -4.131 -59.949 1.00 82.44 1038 SER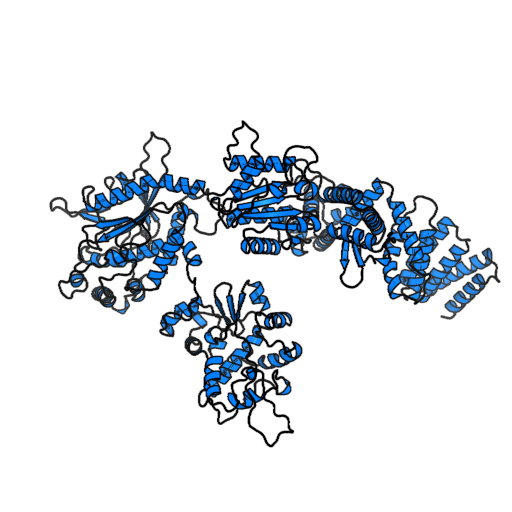 A N 1
ATOM 8367 C CA . SER A 1 1038 ? 36.821 -4.858 -60.252 1.00 82.44 1038 SER A CA 1
ATOM 8368 C C . SER A 1 1038 ? 37.064 -6.158 -61.021 1.00 82.44 1038 SER A C 1
ATOM 8370 O O . SER A 1 1038 ? 36.388 -7.145 -60.732 1.00 82.44 1038 SER A O 1
ATOM 8372 N N . ARG A 1 1039 ? 38.040 -6.195 -61.944 1.00 87.12 1039 ARG A N 1
ATOM 8373 C CA . ARG A 1 1039 ? 38.459 -7.442 -62.613 1.00 87.12 1039 ARG A CA 1
ATOM 8374 C C . ARG A 1 1039 ? 39.004 -8.456 -61.617 1.00 87.12 1039 ARG A C 1
ATOM 8376 O O . ARG A 1 1039 ? 38.566 -9.599 -61.639 1.00 87.12 1039 ARG A O 1
ATOM 8383 N N . ASN A 1 1040 ? 39.889 -8.022 -60.721 1.00 86.25 1040 ASN A N 1
ATOM 8384 C CA . ASN A 1 1040 ? 40.471 -8.884 -59.693 1.00 86.25 1040 ASN A CA 1
ATOM 8385 C C . ASN A 1 1040 ? 39.396 -9.445 -58.740 1.00 86.25 1040 ASN A C 1
ATOM 8387 O O . ASN A 1 1040 ? 39.383 -10.635 -58.441 1.00 86.25 1040 ASN A O 1
ATOM 8391 N N . ASN A 1 1041 ? 38.431 -8.615 -58.322 1.00 84.25 1041 ASN A N 1
ATOM 8392 C CA . ASN A 1 1041 ? 37.311 -9.060 -57.483 1.00 84.25 1041 ASN A CA 1
ATOM 8393 C C . ASN A 1 1041 ? 36.401 -10.070 -58.207 1.00 84.25 1041 ASN A C 1
ATOM 8395 O O . ASN A 1 1041 ? 35.933 -11.028 -57.592 1.00 84.25 1041 ASN A O 1
ATOM 8399 N N . LEU A 1 1042 ? 36.156 -9.874 -59.508 1.00 86.94 1042 LEU A N 1
ATOM 8400 C CA . LEU A 1 1042 ? 35.383 -10.811 -60.324 1.00 86.94 1042 LEU A CA 1
ATOM 8401 C C . LEU A 1 1042 ? 36.133 -12.136 -60.529 1.00 86.94 1042 LEU A C 1
ATOM 8403 O O . LEU A 1 1042 ? 35.528 -13.195 -60.401 1.00 86.94 1042 LEU A O 1
ATOM 8407 N N . GLU A 1 1043 ? 37.437 -12.088 -60.806 1.00 86.56 1043 GLU A N 1
ATOM 8408 C CA . GLU A 1 1043 ? 38.298 -13.271 -60.928 1.00 86.56 1043 GLU A CA 1
ATOM 8409 C C . GLU A 1 1043 ? 38.320 -14.077 -59.625 1.00 86.56 1043 GLU A C 1
ATOM 8411 O O . GLU A 1 1043 ? 38.144 -15.294 -59.655 1.00 86.56 1043 GLU A O 1
ATOM 8416 N N . TRP A 1 1044 ? 38.418 -13.401 -58.476 1.00 82.31 1044 TRP A N 1
ATOM 8417 C CA . TRP A 1 1044 ? 38.329 -14.047 -57.168 1.00 82.31 1044 TRP A CA 1
ATOM 8418 C C . TRP A 1 1044 ? 37.000 -14.791 -56.973 1.00 82.31 1044 TRP A C 1
ATOM 8420 O O . TRP A 1 1044 ? 37.011 -15.936 -56.536 1.00 82.31 1044 TRP A O 1
ATOM 8430 N N . ILE A 1 1045 ? 35.864 -14.194 -57.354 1.00 86.50 1045 ILE A N 1
ATOM 8431 C CA . ILE A 1 1045 ? 34.544 -14.843 -57.240 1.00 86.50 1045 ILE A CA 1
ATOM 8432 C C . ILE A 1 1045 ? 34.385 -16.027 -58.191 1.00 86.50 1045 ILE A C 1
ATOM 8434 O O . ILE A 1 1045 ? 33.737 -16.996 -57.821 1.00 86.50 1045 ILE A O 1
ATOM 8438 N N . LEU A 1 1046 ? 34.967 -15.967 -59.391 1.00 81.69 1046 LEU A N 1
ATOM 8439 C CA . LEU A 1 1046 ? 34.943 -17.084 -60.343 1.00 81.69 1046 LEU A CA 1
ATOM 8440 C C . LEU A 1 1046 ? 35.833 -18.260 -59.907 1.00 81.69 1046 LEU A C 1
ATOM 8442 O O . LEU A 1 1046 ? 35.678 -19.365 -60.425 1.00 81.69 1046 LEU A O 1
ATOM 8446 N N . HIS A 1 1047 ? 36.776 -18.014 -58.993 1.00 79.50 1047 HIS A N 1
ATOM 8447 C CA . HIS A 1 1047 ? 37.667 -19.022 -58.419 1.00 79.50 1047 HIS A CA 1
ATOM 8448 C C . HIS A 1 1047 ? 37.113 -19.717 -57.165 1.00 79.50 1047 HIS A C 1
ATOM 8450 O O . HIS A 1 1047 ? 37.645 -20.768 -56.796 1.00 79.50 1047 HIS A O 1
ATOM 8456 N N . ILE A 1 1048 ? 36.100 -19.136 -56.516 1.00 68.38 1048 ILE A N 1
ATOM 8457 C CA . ILE A 1 1048 ? 35.356 -19.719 -55.383 1.00 68.38 1048 ILE A CA 1
ATOM 8458 C C . ILE A 1 1048 ? 34.270 -20.644 -55.922 1.00 68.38 1048 ILE A C 1
ATOM 8460 O O . ILE A 1 1048 ? 34.119 -21.748 -55.350 1.00 68.38 1048 ILE A O 1
#

Sequence (1048 aa):
MSISPPFAKIQQLCTGLDANDDDLEGQKSASLPGRPWLMINDPNIAQLLEDEVWAEDLEALAPHLWVMSTQSSKNVNALHRQRVKGREIIVTEEPRLHLVWFHDRIFIKPLPRYLLSYRFWELFLIHQPSLLGNRQEAIRRAALGYLRTYRYLIRHESDFFIAQQEHLRLVPQDIDWVKFHQFISAFDVVKDVHVSHRYHYGEVRLSRLNLYAPLLLRKFHFEQIDGQYGDYFARLYGPILFIFALVSTILSSMQVELAMDQVRTVTEADIGLRVLRLPSREPAGPPVPIIDIVAIHGIGAHPDDTWCKKVSPDGTEAKYVNWLKDDHMLPSIAPNARILRYGYESRWFGNDAIRQKASDVAKRFLIALRRERKALLEALYHKDEWPGVFDSTTGLIFFGTPFRGAGGMKLSELLEAARREYEEHQIQTEVLRILEPGNEFLQDLVDNFGKTRSKANKALVTCFYELKSSNVGAIVGKQDRTRFVVNESSGCLDLSDLTEKYSLSRTHFNMNKFGSPDEEDFLTVRDVIEKMVEMSPKLVLARSQLLPPFLVPFTKNSNFVGRSSYIKELDYRISSNPSARVAIFGLGGVGKTQIALHYAYQRKQKSPCAVFWVSAVDTATFEQAYLEIAKLLNISGKQDNGADIKALVRQKLSTESYGEWLLIIDNADNADVLLKAPDTASSFTSLLHYLPSSSLGSIIFTTPTRKAAQDYSPGAALEVKQMEMEEARQLFRQSLLQKHIVDTEATAVIELLDYLTYLPLAITQAAAYINKNDTSVAEYLSLYDEREEDIIKVLSKDFEHHGRYHGMKNPVATTWLISFEQISLEDELAVQYLSFMSAILPDEIPRSLLPQGESKDSEMEAIGTLTAYSFISRRDEEETFDMHRLVYLATRSWLRRKSELLFWEERALERLQELIPAGGHVDYHIWIKYLPHGEHVVDKYKSSNENNTLSIKVSDAIGRCYYSLGLYSRAEKIHRHALALREKEFGLEDSQTLISMNEVSLALSSQGKHAKAEAMHRATLDMRETVLGKEHPDTLMSRNNLEWILHI

Secondary structure (DSSP, 8-state):
-----SS-GGG-S--TTPPPTT-TT----PEETTEEEEETT-TTHHHHHHHHH--HHHHHHGGGGGGTS-S-TT----HHHHHHTT-EEEE-S-GGGTTEEETTEEEEPPPPGGGG-HHHIIIIIISSS-TTGGGHHHHHHHHHHHHHHHHHH--SHHHHHHHTSTTT-SS-TT--HHHHHHHHHGGGG--GGGS-GGGGS--EEHHHHHHHHHHHT--S-S---TTSSHHHHGGGHHHHHHHHHHHHHHHHHTTGGGT-SS-PPP-GGGSEEEEEE-----SSSS-PPPEEEEEE--TTS-TTTTTEEEE-GGGSSPEEEETTT-TTSHHHH-TTEEEEEEE-----BSTT---S-HHHHHHHHHHHHHHT-TTGGGS-S-SSSSHHHHHH--EEEEES--TT--TTS-HHHHHHHHHHHS-GGGB-HHHHGGGSTT-HHHHHHHHHHHHHT-SSSPPEEEEEEESS-EEHHHHTTSS--EE-SS-HHHHS---GGGEEEEEESS-TTTTT----TT-HHHHHHHHHHHHHHHHHHHHHHHHHTTS--EE-SS---TT--S-HHHHHHHHHHHHH-TT-EEEEE-STTSSHHHHHHHHHHHHHHHS--EEEEEE-SSHHHHHHHHHHHHHHTT----SSS---HHHHHHHHHTSGGG--EEEEEE----HHHHHPPPSSSS----GGGGS--BTTEEEEEEES-HHHHHHHSTT-EEEPPPPPHHHHHHHHHHH-SSTTHHHHTHHHHHHHHHHTTT-HHHHHHHHHHHHHHT--HHHHHHHHHS-HHHHHHHHTS----TTS-TT---HHHHHHHHHHHHHHHH-HHHHHHHHHHTTS-SSSEEGGGSPPPSSHHHHHHHHHHHHHTTSEEEETTTTEEEE-HHHHHHHHHHHHHTT-HHHHHHHHHHHHHHHS-SSSSTTHHHHTTTHHHHHHHHHH---SSS-THHHHHHHHHHHHHHHHTT-HHHHHHHHHHHHHHHHHHH-TTSHHHHHHHHHHHHHHHHTT-HHHHHHHHHHHHHHHHHHT-TTSHHHHHHHHHHHHHHH-

Organism: NCBI:txid565419

InterPro domains:
  IPR011990 Tetratricopeptide-like helical domain superfamily [G3DSA:1.25.40.10] (934-1048)
  IPR011990 Tetratricopeptide-like helical domain superfamily [SSF48452] (941-1046)
  IPR027417 P-loop containing nucleoside triphosphate hydrolase [G3DSA:3.40.50.300] (551-715)
  IPR027417 P-loop containing nucleoside triphosphate hydrolase [SSF52540] (549-821)
  IPR046536 Protein of unknown function DUF6601 [PF20246] (46-265)